Protein AF-A0A8H3V9W8-F1 (afdb_monomer_lite)

Foldseek 3Di:
DPQDQQPPCCVVLVLDPDPDVVVVVVPDDDDDPFFAAADADLCVPDAQPPPDPPPCPVVVDDDDDDDCPPPPRDVSVVVLVCLAPPDFFFKWFKWFAALVRQAIATAIASQKDWDDVVQTKMKGKFWFDPVSDDPRVNRCVNFQWIKTFFDAPVQVVLNVQSNDPDGPRDYSCVVSVWDFDDDDPGGTTDTPPGQKMFIWGWPDKDWDADPVDGPGTTIMMTMIGGPDMDHDPVQADPVRPGGNCSVNQGKTRHRRPDIDTNNYDYDDDDDDPCVSCVVVPCVVVVVDPDDDDDDDDDDDDDDDDDDDDDDDDDDDDDDDDDDPDDDDPDDDDFALWDWFFDFVPVVDDDDDDDDDDDDDDPVPFDQDDDDDDDDDDDDDDDDDDDTHTGTTIGRNVPVQFFKAWDWDQQPPPDAQKDWAWGWAPAAFPFADDDDPDDDDPPPDDDFCPPPDHGAIKIKIKIKHWDQHNLFNVLCRRPLSVLLRVLSVQLVPHHNRDGDPDDDDDDDDDDDDDDDDDDDDDDDDDDDDDDDDDDDDDDDDDDDDDDDDDDDDDDDDDDDDDDDDDDDDDDDLVVSQVSQLVLLLVLLVLLCVPQNALSVQDAFDQHDVSSVHVHHPVVVVVVVVVVPDDDDDDDPDDDHRDSLSSSQSSLSVSLSVLLVLLVPADDDDDDDDDDDPCPPVVVPDPDDPDPGRSDRHRRAIWIWMKMKIKGWPDSHDQQALQTWIKIKIWTFAAKWKWWQFLAARDTDTPDDHQFCPPVVNVVSQVVSPQDWDQDPVGGTARVPHRHQETRRNNVSVNSRHYSRIDMDMDTGHRLRTFKMKIKDCLQPVQDPSLLLSLLLQVDPRQNVSNCSRNVLSSLQDPDTRMIIMMIGGGNNNVSSQVHHNRSVPCVVVSVVSNVCSVPPVNNPD

Structure (mmCIF, N/CA/C/O backbone):
data_AF-A0A8H3V9W8-F1
#
_entry.id   AF-A0A8H3V9W8-F1
#
loop_
_atom_site.group_PDB
_atom_site.id
_atom_site.type_symbol
_atom_site.label_atom_id
_atom_site.label_alt_id
_atom_site.label_comp_id
_atom_site.label_asym_id
_atom_site.label_entity_id
_atom_site.label_seq_id
_atom_site.pdbx_PDB_ins_code
_atom_site.Cartn_x
_atom_site.Cartn_y
_atom_site.Cartn_z
_atom_site.occupancy
_atom_site.B_iso_or_equiv
_atom_site.auth_seq_id
_atom_site.auth_comp_id
_atom_site.auth_asym_id
_atom_site.auth_atom_id
_atom_site.pdbx_PDB_model_num
ATOM 1 N N . MET A 1 1 ? -49.749 1.315 -3.697 1.00 32.00 1 MET A N 1
ATOM 2 C CA . MET A 1 1 ? -48.606 1.997 -4.340 1.00 32.00 1 MET A CA 1
ATOM 3 C C . MET A 1 1 ? -48.955 2.164 -5.809 1.00 32.00 1 MET A C 1
ATOM 5 O O . MET A 1 1 ? -49.570 1.237 -6.329 1.00 32.00 1 MET A O 1
ATOM 9 N N . PRO A 1 2 ? -48.625 3.288 -6.465 1.00 33.06 2 PRO A N 1
ATOM 10 C CA . PRO A 1 2 ? -48.553 3.329 -7.925 1.00 33.06 2 PRO A CA 1
ATOM 11 C C . PRO A 1 2 ? -47.545 2.286 -8.425 1.00 33.06 2 PRO A C 1
ATOM 13 O O . PRO A 1 2 ? -46.653 1.891 -7.671 1.00 33.06 2 PRO A O 1
ATOM 16 N N . GLU A 1 3 ? -47.659 1.860 -9.681 1.00 39.84 3 GLU A N 1
ATOM 17 C CA . GLU A 1 3 ? -46.578 1.114 -10.325 1.00 39.84 3 GLU A CA 1
ATOM 18 C C . GLU A 1 3 ? -45.361 2.037 -10.454 1.00 39.84 3 GLU A C 1
ATOM 20 O O . GLU A 1 3 ? -45.400 3.042 -11.165 1.00 39.84 3 GLU A O 1
ATOM 25 N N . GLU A 1 4 ? -44.275 1.726 -9.745 1.00 44.41 4 GLU A N 1
ATOM 26 C CA . GLU A 1 4 ? -43.002 2.392 -9.993 1.00 44.41 4 GLU A CA 1
ATOM 27 C C . GLU A 1 4 ? -42.461 1.907 -11.342 1.00 44.41 4 GLU A C 1
ATOM 29 O O . GLU A 1 4 ? -41.937 0.795 -11.440 1.00 44.41 4 GLU A O 1
ATOM 34 N N . GLU A 1 5 ? -42.571 2.738 -12.386 1.00 48.44 5 GLU A N 1
ATOM 35 C CA . GLU A 1 5 ? -41.863 2.504 -13.648 1.00 48.44 5 GLU A CA 1
ATOM 36 C C . GLU A 1 5 ? -40.368 2.293 -13.347 1.00 48.44 5 GLU A C 1
ATOM 38 O O . GLU A 1 5 ? -39.640 3.238 -13.014 1.00 48.44 5 GLU A O 1
ATOM 43 N N . LYS A 1 6 ? -39.896 1.040 -13.459 1.00 54.47 6 LYS A N 1
ATOM 44 C CA . LYS A 1 6 ? -38.471 0.705 -13.342 1.00 54.47 6 LYS A CA 1
ATOM 45 C C . LYS A 1 6 ? -37.707 1.590 -14.327 1.00 54.47 6 LYS A C 1
ATOM 47 O O . LYS A 1 6 ? -37.997 1.561 -15.520 1.00 54.47 6 LYS A O 1
ATOM 52 N N . PHE A 1 7 ? -36.750 2.377 -13.821 1.00 52.88 7 PHE A N 1
ATOM 53 C CA . PHE A 1 7 ? -36.103 3.454 -14.578 1.00 52.88 7 PHE A CA 1
ATOM 54 C C . PHE A 1 7 ? -35.584 2.964 -15.936 1.00 52.88 7 PHE A C 1
ATOM 56 O O . PHE A 1 7 ? -34.576 2.250 -16.017 1.00 52.88 7 PHE A O 1
ATOM 63 N N . ASP A 1 8 ? -36.280 3.359 -17.004 1.00 60.75 8 ASP A N 1
ATOM 64 C CA . ASP A 1 8 ? -35.968 2.922 -18.357 1.00 60.75 8 ASP A CA 1
ATOM 65 C C . ASP A 1 8 ? -34.756 3.683 -18.903 1.00 60.75 8 ASP A C 1
ATOM 67 O O . ASP A 1 8 ? -34.838 4.686 -19.619 1.00 60.75 8 ASP A O 1
ATOM 71 N N . ALA A 1 9 ? -33.591 3.160 -18.541 1.00 62.09 9 ALA A N 1
ATOM 72 C CA . ALA A 1 9 ? -32.307 3.640 -19.007 1.00 62.09 9 ALA A CA 1
ATOM 73 C C . ALA A 1 9 ? -32.117 3.472 -20.528 1.00 62.09 9 ALA A C 1
ATOM 75 O O . ALA A 1 9 ? -31.171 4.039 -21.063 1.00 62.09 9 ALA A O 1
ATOM 76 N N . GLU A 1 10 ? -32.958 2.721 -21.251 1.00 67.06 10 GLU A N 1
ATOM 77 C CA . GLU A 1 10 ? -32.812 2.580 -22.705 1.00 67.06 10 GLU A CA 1
ATOM 78 C C . GLU A 1 10 ? -33.265 3.848 -23.443 1.00 67.06 10 GLU A C 1
ATOM 80 O O . GLU A 1 10 ? -32.541 4.314 -24.324 1.00 67.06 10 GLU A O 1
ATOM 85 N N . LYS A 1 11 ? -34.359 4.492 -22.996 1.00 66.25 11 LYS A N 1
ATOM 86 C CA . LYS A 1 11 ? -34.826 5.806 -23.503 1.00 66.25 11 LYS A CA 1
ATOM 87 C C . LYS A 1 11 ? -33.729 6.882 -23.484 1.00 66.25 11 LYS A C 1
ATOM 89 O O . LYS A 1 11 ? -33.694 7.735 -24.368 1.00 66.25 11 LYS A O 1
ATOM 94 N N . THR A 1 12 ? -32.836 6.841 -22.490 1.00 65.62 12 THR A N 1
ATOM 95 C CA . THR A 1 12 ? -31.764 7.838 -22.286 1.00 65.62 12 THR A CA 1
ATOM 96 C C . THR A 1 12 ? -30.392 7.403 -22.803 1.00 65.62 12 THR A C 1
ATOM 98 O O . THR A 1 12 ? -29.605 8.254 -23.214 1.00 65.62 12 THR A O 1
ATOM 101 N N . ILE A 1 13 ? -30.076 6.104 -22.800 1.00 71.00 13 ILE A N 1
ATOM 102 C CA . ILE A 1 13 ? -28.767 5.601 -23.242 1.00 71.00 13 ILE A CA 1
ATOM 103 C C . ILE A 1 13 ? -28.755 5.292 -24.739 1.00 71.00 13 ILE A C 1
ATOM 105 O O . ILE A 1 13 ? -27.737 5.567 -25.373 1.00 71.00 13 ILE A O 1
ATOM 109 N N . GLN A 1 14 ? -29.835 4.740 -25.303 1.00 73.62 14 GLN A N 1
ATOM 110 C CA . GLN A 1 14 ? -29.924 4.287 -26.700 1.00 73.62 14 GLN A CA 1
ATOM 111 C C . GLN A 1 14 ? -28.724 3.393 -27.082 1.00 73.62 14 GLN A C 1
ATOM 113 O O . GLN A 1 14 ? -27.750 3.826 -27.710 1.00 73.62 14 GLN A O 1
ATOM 118 N N . ARG A 1 15 ? -28.753 2.140 -26.611 1.00 75.44 15 ARG A N 1
ATOM 119 C CA . ARG A 1 15 ? -27.707 1.116 -26.793 1.00 75.44 15 ARG A CA 1
ATOM 120 C C . ARG A 1 15 ? -27.748 0.467 -28.172 1.00 75.44 15 ARG A C 1
ATOM 122 O O . ARG A 1 15 ? -26.710 -0.008 -28.631 1.00 75.44 15 ARG A O 1
ATOM 129 N N . ASN A 1 16 ? -28.919 0.426 -28.809 1.00 82.94 16 ASN A N 1
ATOM 130 C CA . ASN A 1 16 ? -29.074 0.003 -30.198 1.00 82.94 16 ASN A CA 1
ATOM 131 C C . ASN A 1 16 ? -28.879 1.207 -31.150 1.00 82.94 16 ASN A C 1
ATOM 133 O O . ASN A 1 16 ? -29.715 2.108 -31.140 1.00 82.94 16 ASN A O 1
ATOM 137 N N . PRO A 1 17 ? -27.832 1.230 -31.999 1.00 79.88 17 PRO A N 1
ATOM 138 C CA . PRO A 1 17 ? -27.610 2.300 -32.975 1.00 79.88 17 PRO A CA 1
ATOM 139 C C . PRO A 1 17 ? -28.388 2.110 -34.295 1.00 79.88 17 PRO A C 1
ATOM 141 O O . PRO A 1 17 ? -28.211 2.898 -35.222 1.00 79.88 17 PRO A O 1
ATOM 144 N N . HIS A 1 18 ? -29.205 1.059 -34.428 1.00 84.12 18 HIS A N 1
ATOM 145 C CA . HIS A 1 18 ? -29.893 0.695 -35.670 1.00 84.12 18 HIS A CA 1
ATOM 146 C C . HIS A 1 18 ? -31.424 0.824 -35.527 1.00 84.12 18 HIS A C 1
ATOM 148 O O . HIS A 1 18 ? -32.017 0.043 -34.781 1.00 84.12 18 HIS A O 1
ATOM 154 N N . PRO A 1 19 ? -32.097 1.743 -36.251 1.00 75.94 19 PRO A N 1
ATOM 155 C CA . PRO A 1 19 ? -33.546 1.944 -36.118 1.00 75.94 19 PRO A CA 1
ATOM 156 C C . PRO A 1 19 ? -34.376 0.757 -36.636 1.00 75.94 19 PRO A C 1
ATOM 158 O O . PRO A 1 19 ? -35.458 0.499 -36.123 1.00 75.94 19 PRO A O 1
ATOM 161 N N . ASP A 1 20 ? -33.849 0.001 -37.603 1.00 87.69 20 ASP A N 1
ATOM 162 C CA . ASP A 1 20 ? -34.373 -1.301 -38.025 1.00 87.69 20 ASP A CA 1
ATOM 163 C C . ASP A 1 20 ? -33.268 -2.348 -37.850 1.00 87.69 20 ASP A C 1
ATOM 165 O O . ASP A 1 20 ? -32.383 -2.507 -38.697 1.00 87.69 20 ASP A O 1
ATOM 169 N N . PHE A 1 21 ? -33.291 -3.045 -36.712 1.00 88.56 21 PHE A N 1
ATOM 170 C CA . PHE A 1 21 ? -32.310 -4.087 -36.429 1.00 88.56 21 PHE A CA 1
ATOM 171 C C . PHE A 1 21 ? -32.516 -5.337 -37.295 1.00 88.56 21 PHE A C 1
ATOM 173 O O . PHE A 1 21 ? -31.530 -5.987 -37.627 1.00 88.56 21 PHE A O 1
ATOM 180 N N . LYS A 1 22 ? -33.748 -5.675 -37.705 1.00 90.94 22 LYS A N 1
ATOM 181 C CA . LYS A 1 22 ? -34.009 -6.910 -38.467 1.00 90.94 22 LYS A CA 1
ATOM 182 C C . LYS A 1 22 ? -33.527 -6.815 -39.911 1.00 90.94 22 LYS A C 1
ATOM 184 O O . LYS A 1 22 ? -32.971 -7.786 -40.418 1.00 90.94 22 LYS A O 1
ATOM 189 N N . LYS A 1 23 ? -33.599 -5.641 -40.539 1.00 91.88 23 LYS A N 1
ATOM 190 C CA . LYS A 1 23 ? -32.934 -5.385 -41.828 1.00 91.88 23 LYS A CA 1
ATOM 191 C C . LYS A 1 23 ? -31.409 -5.423 -41.722 1.00 91.88 23 LYS A C 1
ATOM 193 O O . LYS A 1 23 ? -30.751 -5.937 -42.623 1.00 91.88 23 LYS A O 1
ATOM 198 N N . VAL A 1 24 ? -30.839 -4.913 -40.627 1.00 91.62 24 VAL A N 1
ATOM 199 C CA . VAL A 1 24 ? -29.386 -4.988 -40.385 1.00 91.62 24 VAL A CA 1
ATOM 200 C C . VAL A 1 24 ? -28.944 -6.430 -40.115 1.00 91.62 24 VAL A C 1
ATOM 202 O O . VAL A 1 24 ? -27.931 -6.861 -40.658 1.00 91.62 24 VAL A O 1
ATOM 205 N N . GLU A 1 25 ? -29.711 -7.204 -39.350 1.00 91.44 25 GLU A N 1
ATOM 206 C CA . GLU A 1 25 ? -29.483 -8.633 -39.115 1.00 91.44 25 GLU A CA 1
ATOM 207 C C . GLU A 1 25 ? -29.545 -9.443 -40.419 1.00 91.44 25 GLU A C 1
ATOM 209 O O . GLU A 1 25 ? -28.606 -10.175 -40.714 1.00 91.44 25 GLU A O 1
ATOM 214 N N . ALA A 1 26 ? -30.564 -9.225 -41.258 1.00 93.12 26 ALA A N 1
ATOM 215 C CA . ALA A 1 26 ? -30.711 -9.881 -42.562 1.00 93.12 26 ALA A CA 1
ATOM 216 C C . ALA A 1 26 ? -29.606 -9.527 -43.584 1.00 93.12 26 ALA A C 1
ATOM 218 O O . ALA A 1 26 ? -29.467 -10.215 -44.592 1.00 93.12 26 ALA A O 1
ATOM 219 N N . SER A 1 27 ? -28.824 -8.468 -43.341 1.00 93.81 27 SER A N 1
ATOM 220 C CA . SER A 1 27 ? -27.661 -8.096 -44.167 1.00 93.81 27 SER A CA 1
ATOM 221 C C . SER A 1 27 ? -26.343 -8.760 -43.737 1.00 93.81 27 SER A C 1
ATOM 223 O O . SER A 1 27 ? -25.324 -8.589 -44.405 1.00 93.81 27 SER A O 1
ATOM 225 N N . ARG A 1 28 ? -26.337 -9.505 -42.623 1.00 92.94 28 ARG A N 1
ATOM 226 C CA . ARG A 1 28 ? -25.155 -10.206 -42.093 1.00 92.94 28 ARG A CA 1
ATOM 227 C C . ARG A 1 28 ? -25.068 -11.642 -42.636 1.00 92.94 28 ARG A C 1
ATOM 229 O O . ARG A 1 28 ? -26.084 -12.196 -43.055 1.00 92.94 28 ARG A O 1
ATOM 236 N N . PRO A 1 29 ? -23.879 -12.277 -42.606 1.00 93.56 29 PRO A N 1
ATOM 237 C CA . PRO A 1 29 ? -23.751 -13.702 -42.900 1.00 93.56 29 PRO A CA 1
ATOM 238 C C . PRO A 1 29 ? -24.664 -14.560 -42.001 1.00 93.56 29 PRO A C 1
ATOM 240 O O . PRO A 1 29 ? -24.839 -14.224 -40.825 1.00 93.56 29 PRO A O 1
ATOM 243 N N . PRO A 1 30 ? -25.229 -15.669 -42.515 1.00 92.25 30 PRO A N 1
ATOM 244 C CA . PRO A 1 30 ? -26.059 -16.575 -41.725 1.00 92.25 30 PRO A CA 1
ATOM 245 C C . PRO A 1 30 ? -25.246 -17.277 -40.626 1.00 92.25 30 PRO A C 1
ATOM 247 O O . PRO A 1 30 ? -24.027 -17.419 -40.724 1.00 92.25 30 PRO A O 1
ATOM 250 N N . TRP A 1 31 ? -25.932 -17.753 -39.582 1.00 89.62 31 TRP A N 1
ATOM 251 C CA . TRP A 1 31 ? -25.292 -18.411 -38.441 1.00 89.62 31 TRP A CA 1
ATOM 252 C C . TRP A 1 31 ? -24.518 -19.675 -38.846 1.00 89.62 31 TRP A C 1
ATOM 254 O O . TRP A 1 31 ? -25.098 -20.647 -39.338 1.00 89.62 31 TRP A O 1
ATOM 264 N N . SER A 1 32 ? -23.213 -19.693 -38.568 1.00 87.06 32 SER A N 1
ATOM 265 C CA . SER A 1 32 ? -22.338 -20.837 -38.818 1.00 87.06 32 SER A CA 1
ATOM 266 C C . SER A 1 32 ? -22.112 -21.688 -37.559 1.00 87.06 32 SER A C 1
ATOM 268 O O . SER A 1 32 ? -21.887 -21.182 -36.453 1.00 87.06 32 SER A O 1
ATOM 270 N N . LYS A 1 33 ? -22.136 -23.016 -37.724 1.00 80.56 33 LYS A N 1
ATOM 271 C CA . LYS A 1 33 ? -21.843 -23.994 -36.662 1.00 80.56 33 LYS A CA 1
ATOM 272 C C . LYS A 1 33 ? -20.338 -24.273 -36.549 1.00 80.56 33 LYS A C 1
ATOM 274 O O . LYS A 1 33 ? -19.912 -25.417 -36.666 1.00 80.56 33 LYS A O 1
ATOM 279 N N . ASN A 1 34 ? -19.537 -23.230 -36.339 1.00 78.44 34 ASN A N 1
ATOM 280 C CA . ASN A 1 34 ? -18.101 -23.392 -36.116 1.00 78.44 34 ASN A CA 1
ATOM 281 C C . ASN A 1 34 ? -17.841 -24.181 -34.813 1.00 78.44 34 ASN A C 1
ATOM 283 O O . ASN A 1 34 ? -18.577 -24.062 -33.821 1.00 78.44 34 ASN A O 1
ATOM 287 N N . ALA A 1 35 ? -16.788 -24.996 -34.827 1.00 81.75 35 ALA A N 1
ATOM 288 C CA . ALA A 1 35 ? -16.112 -25.426 -33.608 1.00 81.75 35 ALA A CA 1
ATOM 289 C C . ALA A 1 35 ? -15.223 -24.280 -33.086 1.00 81.75 35 ALA A C 1
ATOM 291 O O . ALA A 1 35 ? -15.114 -23.242 -33.737 1.00 81.75 35 ALA A O 1
ATOM 292 N N . LEU A 1 36 ? -14.600 -24.472 -31.924 1.00 89.69 36 LEU A N 1
ATOM 293 C CA . LEU A 1 36 ? -13.467 -23.645 -31.526 1.00 89.69 36 LEU A CA 1
ATOM 294 C C . LEU A 1 36 ? -12.239 -24.109 -32.319 1.00 89.69 36 LEU A C 1
ATOM 296 O O . LEU A 1 36 ? -11.806 -25.248 -32.161 1.00 89.69 36 LEU A O 1
ATOM 300 N N . GLU A 1 37 ? -11.711 -23.250 -33.183 1.00 92.56 37 GLU A N 1
ATOM 301 C CA . GLU A 1 37 ? -10.492 -23.518 -33.946 1.00 92.56 37 GLU A CA 1
ATOM 302 C C . GLU A 1 37 ? -9.266 -22.990 -33.187 1.00 92.56 37 GLU A C 1
ATOM 304 O O . GLU A 1 37 ? -9.240 -21.828 -32.774 1.00 92.56 37 GLU A O 1
ATOM 309 N N . LEU A 1 38 ? -8.257 -23.845 -32.987 1.00 92.06 38 LEU A N 1
ATOM 310 C CA . LEU A 1 38 ? -6.953 -23.433 -32.465 1.00 92.06 38 LEU A CA 1
ATOM 311 C C . LEU A 1 38 ? -6.042 -23.068 -33.637 1.00 92.06 38 LEU A C 1
ATOM 313 O O . LEU A 1 38 ? -5.596 -23.944 -34.380 1.00 92.06 38 LEU A O 1
ATOM 317 N N . THR A 1 39 ? -5.776 -21.776 -33.810 1.00 94.62 39 THR A N 1
ATOM 318 C CA . THR A 1 39 ? -4.946 -21.258 -34.902 1.00 94.62 39 THR A CA 1
ATOM 319 C C . THR A 1 39 ? -3.497 -21.051 -34.459 1.00 94.62 39 THR A C 1
ATOM 321 O O . THR A 1 39 ? -3.173 -20.950 -33.272 1.00 94.62 39 THR A O 1
ATOM 324 N N . GLN A 1 40 ? -2.576 -21.009 -35.427 1.00 92.06 40 GLN A N 1
ATOM 325 C CA . GLN A 1 40 ? -1.205 -20.585 -35.146 1.00 92.06 40 GLN A CA 1
ATOM 326 C C . GLN A 1 40 ? -1.183 -19.095 -34.790 1.00 92.06 40 GLN A C 1
ATOM 328 O O . GLN A 1 40 ? -1.937 -18.293 -35.341 1.00 92.06 40 GLN A O 1
ATOM 333 N N . THR A 1 41 ? -0.278 -18.703 -33.892 1.00 92.62 41 THR A N 1
ATOM 334 C CA . THR A 1 41 ? -0.090 -17.289 -33.554 1.00 92.62 41 THR A CA 1
ATOM 335 C C . THR A 1 41 ? 0.315 -16.495 -34.805 1.00 92.62 41 THR A C 1
ATOM 337 O O . THR A 1 41 ? 0.980 -17.017 -35.698 1.00 92.62 41 THR A O 1
ATOM 340 N N . LYS A 1 42 ? -0.045 -15.203 -34.880 1.00 90.88 42 LYS A N 1
ATOM 341 C CA . LYS A 1 42 ? 0.230 -14.354 -36.063 1.00 90.88 42 LYS A CA 1
ATOM 342 C C . LYS A 1 42 ? 1.714 -14.321 -36.479 1.00 90.88 42 LYS A C 1
ATOM 344 O O . LYS A 1 42 ? 2.019 -14.042 -37.636 1.00 90.88 42 LYS A O 1
ATOM 349 N N . LYS A 1 43 ? 2.624 -14.570 -35.534 1.00 91.06 43 LYS A N 1
ATOM 350 C CA . LYS A 1 43 ? 4.061 -14.717 -35.767 1.00 91.06 43 LYS A CA 1
ATOM 351 C C . LYS A 1 43 ? 4.602 -15.851 -34.873 1.00 91.06 43 LYS A C 1
ATOM 353 O O . LYS A 1 43 ? 4.972 -15.574 -33.731 1.00 91.06 43 LYS A O 1
ATOM 358 N N . PRO A 1 44 ? 4.641 -17.111 -35.350 1.00 90.62 44 PRO A N 1
ATOM 359 C CA . PRO A 1 44 ? 5.130 -18.246 -34.558 1.00 90.62 44 PRO A CA 1
ATOM 360 C C . PRO A 1 44 ? 6.629 -18.160 -34.234 1.00 90.62 44 PRO A C 1
ATOM 362 O O . PRO A 1 44 ? 7.083 -18.729 -33.249 1.00 90.62 44 PRO A O 1
ATOM 365 N N . ASP A 1 45 ? 7.388 -17.417 -35.042 1.00 88.75 45 ASP A N 1
ATOM 366 C CA . ASP A 1 45 ? 8.816 -17.125 -34.889 1.00 88.75 45 ASP A CA 1
ATOM 367 C C . ASP A 1 45 ? 9.100 -15.835 -34.088 1.00 88.75 45 ASP A C 1
ATOM 369 O O . ASP A 1 45 ? 10.211 -15.307 -34.146 1.00 88.75 45 ASP A O 1
ATOM 373 N N . TRP A 1 46 ? 8.113 -15.285 -33.366 1.00 90.75 46 TRP A N 1
ATOM 374 C CA . TRP A 1 46 ? 8.307 -14.083 -32.547 1.00 90.75 46 TRP A CA 1
ATOM 375 C C . TRP A 1 46 ? 9.352 -14.323 -31.453 1.00 90.75 46 TRP A C 1
ATOM 377 O O . TRP A 1 46 ? 9.234 -15.245 -30.645 1.00 90.75 46 TRP A O 1
ATOM 387 N N . LYS A 1 47 ? 10.364 -13.457 -31.405 1.00 86.56 47 LYS A N 1
ATOM 388 C CA . LYS A 1 47 ? 11.418 -13.455 -30.390 1.00 86.56 47 LYS A CA 1
ATOM 389 C C . LYS A 1 47 ? 11.275 -12.262 -29.450 1.00 86.56 47 LYS A C 1
ATOM 391 O O . LYS A 1 47 ? 10.723 -11.221 -29.807 1.00 86.56 47 LYS A O 1
ATOM 396 N N . LEU A 1 48 ? 11.868 -12.387 -28.258 1.00 83.75 48 LEU A N 1
ATOM 397 C CA . LEU A 1 48 ? 12.089 -11.241 -27.374 1.00 83.75 48 LEU A CA 1
ATOM 398 C C . LEU A 1 48 ? 12.681 -10.071 -28.177 1.00 83.75 48 LEU A C 1
ATOM 400 O O . LEU A 1 48 ? 13.628 -10.256 -28.943 1.00 83.75 48 LEU A O 1
ATOM 404 N N . GLY A 1 49 ? 12.120 -8.877 -27.976 1.00 82.56 49 GLY A N 1
ATOM 405 C CA . GLY A 1 49 ? 12.540 -7.642 -28.643 1.00 82.56 49 GLY A CA 1
ATOM 406 C C . GLY A 1 49 ? 11.856 -7.328 -29.975 1.00 82.56 49 GLY A C 1
ATOM 407 O O . GLY A 1 49 ? 11.915 -6.175 -30.391 1.00 82.56 49 GLY A O 1
ATOM 408 N N . ASP A 1 50 ? 11.154 -8.275 -30.605 1.00 86.25 50 ASP A N 1
ATOM 409 C CA . ASP A 1 50 ? 10.511 -8.061 -31.917 1.00 86.25 50 ASP A CA 1
ATOM 410 C C . ASP A 1 50 ? 9.369 -7.023 -31.891 1.00 86.25 50 ASP A C 1
ATOM 412 O O . ASP A 1 50 ? 8.969 -6.503 -32.931 1.00 86.25 50 ASP A O 1
ATOM 416 N N . GLY A 1 51 ? 8.834 -6.707 -30.708 1.00 87.69 51 GLY A N 1
ATOM 417 C CA . GLY A 1 51 ? 7.779 -5.710 -30.539 1.00 87.69 51 GLY A CA 1
ATOM 418 C C . GLY A 1 51 ? 6.419 -6.184 -31.059 1.00 87.69 51 GLY A C 1
ATOM 419 O O . GLY A 1 51 ? 6.018 -7.327 -30.832 1.00 87.69 51 GLY A O 1
ATOM 420 N N . ALA A 1 52 ? 5.675 -5.285 -31.706 1.00 91.44 52 ALA A N 1
ATOM 421 C CA . ALA A 1 52 ? 4.323 -5.551 -32.187 1.00 91.44 52 ALA A CA 1
ATOM 422 C C . ALA A 1 52 ? 4.312 -6.190 -33.588 1.00 91.44 52 ALA A C 1
ATOM 424 O O . ALA A 1 52 ? 5.032 -5.778 -34.496 1.00 91.44 52 ALA A O 1
ATOM 425 N N . ASN A 1 53 ? 3.417 -7.165 -33.789 1.00 90.69 53 ASN A N 1
ATOM 426 C CA . ASN A 1 53 ? 3.237 -7.893 -35.054 1.00 90.69 53 ASN A CA 1
ATOM 427 C C . ASN A 1 53 ? 2.469 -7.079 -36.121 1.00 90.69 53 ASN A C 1
ATOM 429 O O . ASN A 1 53 ? 1.583 -7.604 -36.803 1.00 90.69 53 ASN A O 1
ATOM 433 N N . ASP A 1 54 ? 2.756 -5.784 -36.239 1.00 90.75 54 ASP A N 1
ATOM 434 C CA . ASP A 1 54 ? 2.110 -4.828 -37.148 1.00 90.75 54 ASP A CA 1
ATOM 435 C C . ASP A 1 54 ? 3.104 -3.961 -37.946 1.00 90.75 54 ASP A C 1
ATOM 437 O O . ASP A 1 54 ? 2.673 -3.133 -38.741 1.00 90.75 54 ASP A O 1
ATOM 441 N N . GLY A 1 55 ? 4.417 -4.116 -37.735 1.00 86.94 55 GLY A N 1
ATOM 442 C CA . GLY A 1 55 ? 5.438 -3.282 -38.384 1.00 86.94 55 GLY A CA 1
ATOM 443 C C . GLY A 1 55 ? 5.468 -1.826 -37.897 1.00 86.94 55 GLY A C 1
ATOM 444 O O . GLY A 1 55 ? 6.053 -0.973 -38.563 1.00 86.94 55 GLY A O 1
ATOM 445 N N . GLY A 1 56 ? 4.834 -1.519 -36.760 1.00 88.75 56 GLY A N 1
ATOM 446 C CA . GLY A 1 56 ? 4.733 -0.167 -36.216 1.00 88.75 56 GLY A CA 1
ATOM 447 C C . GLY A 1 56 ? 3.657 0.707 -36.868 1.00 88.75 56 GLY A C 1
ATOM 448 O O . GLY A 1 56 ? 3.674 1.921 -36.667 1.00 88.75 56 GLY A O 1
ATOM 449 N N . GLU A 1 57 ? 2.709 0.142 -37.626 1.00 90.81 57 GLU A N 1
ATOM 450 C CA . GLU A 1 57 ? 1.562 0.893 -38.168 1.00 90.81 57 GLU A CA 1
ATOM 451 C C . GLU A 1 57 ? 0.746 1.591 -37.064 1.00 90.81 57 GLU A C 1
ATOM 453 O O . GLU A 1 57 ? 0.334 2.742 -37.235 1.00 90.81 57 GLU A O 1
ATOM 458 N N . ALA A 1 58 ? 0.578 0.956 -35.899 1.00 88.56 58 ALA A N 1
ATOM 459 C CA . ALA A 1 58 ? -0.061 1.551 -34.728 1.00 88.56 58 ALA A CA 1
ATOM 460 C C . ALA A 1 58 ? 0.687 2.800 -34.231 1.00 88.56 58 ALA A C 1
ATOM 462 O O . ALA A 1 58 ? 0.053 3.800 -33.904 1.00 88.56 58 ALA A O 1
ATOM 463 N N . LEU A 1 59 ? 2.026 2.794 -34.259 1.00 91.25 59 LEU A N 1
ATOM 464 C CA . LEU A 1 59 ? 2.863 3.924 -33.822 1.00 91.25 59 LEU A CA 1
ATOM 465 C C . LEU A 1 59 ? 2.752 5.149 -34.748 1.00 91.25 59 LEU A C 1
ATOM 467 O O . LEU A 1 59 ? 3.102 6.260 -34.351 1.00 91.25 59 LEU A O 1
ATOM 471 N N . LYS A 1 60 ? 2.223 4.983 -35.970 1.00 94.31 60 LYS A N 1
ATOM 472 C CA . LYS A 1 60 ? 1.894 6.102 -36.873 1.00 94.31 60 LYS A CA 1
ATOM 473 C C . LYS A 1 60 ? 0.619 6.843 -36.455 1.00 94.31 60 LYS A C 1
ATOM 475 O O . LYS A 1 60 ? 0.319 7.903 -37.010 1.00 94.31 60 LYS A O 1
ATOM 480 N N . LYS A 1 61 ? -0.159 6.303 -35.511 1.00 92.31 61 LYS A N 1
ATOM 481 C CA . LYS A 1 61 ? -1.330 6.957 -34.916 1.00 92.31 61 LYS A CA 1
ATOM 482 C C . LYS A 1 61 ? -0.958 7.478 -33.531 1.00 92.31 61 LYS A C 1
ATOM 484 O O . LYS A 1 61 ? -0.405 6.760 -32.709 1.00 92.31 61 LYS A O 1
ATOM 489 N N . LYS A 1 62 ? -1.276 8.746 -33.266 1.00 93.38 62 LYS A N 1
ATOM 490 C CA . LYS A 1 62 ? -1.146 9.322 -31.923 1.00 93.38 62 LYS A CA 1
ATOM 491 C C . LYS A 1 62 ? -2.358 8.927 -31.084 1.00 93.38 62 LYS A C 1
ATOM 493 O O . LYS A 1 62 ? -3.470 8.877 -31.610 1.00 93.38 62 LYS A O 1
ATOM 498 N N . HIS A 1 63 ? -2.151 8.699 -29.790 1.00 92.38 63 HIS A N 1
ATOM 499 C CA . HIS A 1 63 ? -3.258 8.655 -28.839 1.00 92.38 63 HIS A CA 1
ATOM 500 C C . HIS A 1 63 ? -3.958 10.018 -28.763 1.00 92.38 63 HIS A C 1
ATOM 502 O O . HIS A 1 63 ? -3.346 11.060 -29.008 1.00 92.38 63 HIS A O 1
ATOM 508 N N . VAL A 1 64 ? -5.241 9.986 -28.413 1.00 95.12 64 VAL A N 1
ATOM 509 C CA . VAL A 1 64 ? -6.044 11.161 -28.070 1.00 95.12 64 VAL A CA 1
ATOM 510 C C . VAL A 1 64 ? -6.267 11.120 -26.565 1.00 95.12 64 VAL A C 1
ATOM 512 O O . VAL A 1 64 ? -6.677 10.088 -26.034 1.00 95.12 64 VAL A O 1
ATOM 515 N N . GLU A 1 65 ? -5.962 12.219 -25.887 1.00 95.31 65 GLU A N 1
ATOM 516 C CA . GLU A 1 65 ? -6.243 12.390 -24.464 1.00 95.31 65 GLU A CA 1
ATOM 517 C C . GLU A 1 65 ? -7.745 12.625 -24.252 1.00 95.31 65 GLU A C 1
ATOM 519 O O . GLU A 1 65 ? -8.396 13.287 -25.060 1.00 95.31 65 GLU A O 1
ATOM 524 N N . ILE A 1 66 ? -8.310 12.024 -23.203 1.00 93.75 66 ILE A N 1
ATOM 525 C CA . ILE A 1 66 ? -9.736 12.113 -22.875 1.00 93.75 66 ILE A CA 1
ATOM 526 C C . ILE A 1 66 ? -9.860 12.185 -21.353 1.00 93.75 66 ILE A C 1
ATOM 528 O O . ILE A 1 66 ? -9.742 11.157 -20.681 1.00 93.75 66 ILE A O 1
ATOM 532 N N . ASP A 1 67 ? -10.137 13.370 -20.811 1.00 92.62 67 ASP A N 1
ATOM 533 C CA . ASP A 1 67 ? -10.520 13.498 -19.404 1.00 92.62 67 ASP A CA 1
ATOM 534 C C . ASP A 1 67 ? -11.973 13.000 -19.223 1.00 92.62 67 ASP A C 1
ATOM 536 O O . ASP A 1 67 ? -12.892 13.510 -19.873 1.00 92.62 67 ASP A O 1
ATOM 540 N N . PRO A 1 68 ? -12.237 11.996 -18.363 1.00 91.94 68 PRO A N 1
ATOM 541 C CA . PRO A 1 68 ? -13.600 11.584 -18.040 1.00 91.94 68 PRO A CA 1
ATOM 542 C C . PRO A 1 68 ? -14.447 12.670 -17.347 1.00 91.94 68 PRO A C 1
ATOM 544 O O . PRO A 1 68 ? -15.665 12.487 -17.275 1.00 91.94 68 PRO A O 1
ATOM 547 N N . TYR A 1 69 ? -13.858 13.764 -16.855 1.00 90.56 69 TYR A N 1
ATOM 548 C CA . TYR A 1 69 ? -14.539 14.868 -16.164 1.00 90.56 69 TYR A CA 1
ATOM 549 C C . TYR A 1 69 ? -14.481 16.214 -16.913 1.00 90.56 69 TYR A C 1
ATOM 551 O O . TYR A 1 69 ? -14.858 17.231 -16.337 1.00 90.56 69 TYR A O 1
ATOM 559 N N . GLU A 1 70 ? -14.063 16.210 -18.184 1.00 91.00 70 GLU A N 1
ATOM 560 C CA . GLU A 1 70 ? -14.011 17.383 -19.072 1.00 91.00 70 GLU A CA 1
ATOM 561 C C . GLU A 1 70 ? -15.322 18.201 -19.069 1.00 91.00 70 GLU A C 1
ATOM 563 O O . GLU A 1 70 ? -16.423 17.640 -19.109 1.00 91.00 70 GLU A O 1
ATOM 568 N N . ASP A 1 71 ? -15.219 19.535 -19.060 1.00 87.75 71 ASP A N 1
ATOM 569 C CA . ASP A 1 71 ? -16.385 20.423 -19.007 1.00 87.75 71 ASP A CA 1
ATOM 570 C C . ASP A 1 71 ? -17.363 20.174 -20.170 1.00 87.75 71 ASP A C 1
ATOM 572 O O . ASP A 1 71 ? -17.010 20.171 -21.349 1.00 87.75 71 ASP A O 1
ATOM 576 N N . GLY A 1 72 ? -18.635 19.961 -19.826 1.00 86.00 72 GLY A N 1
ATOM 577 C CA . GLY A 1 72 ? -19.695 19.632 -20.783 1.00 86.00 72 GLY A CA 1
ATOM 578 C C . GLY A 1 72 ? -19.752 18.161 -21.221 1.00 86.00 72 GLY A C 1
ATOM 579 O O . GLY A 1 72 ? -20.701 17.784 -21.913 1.00 86.00 72 GLY A O 1
ATOM 580 N N . ARG A 1 73 ? -18.814 17.300 -20.801 1.00 88.31 73 ARG A N 1
ATOM 581 C CA . ARG A 1 73 ? -18.800 15.866 -21.132 1.00 88.31 73 ARG A CA 1
ATOM 582 C C . ARG A 1 73 ? -19.830 15.074 -20.305 1.00 88.31 73 ARG A C 1
ATOM 584 O O . ARG A 1 73 ? -19.691 14.956 -19.087 1.00 88.31 73 ARG A O 1
ATOM 591 N N . PRO A 1 74 ? -20.843 14.428 -20.918 1.00 86.12 74 PRO A N 1
ATOM 592 C CA . PRO A 1 74 ? -21.802 13.623 -20.165 1.00 86.12 74 PRO A CA 1
ATOM 593 C C . PRO A 1 74 ? -21.172 12.327 -19.636 1.00 86.12 74 PRO A C 1
ATOM 595 O O . PRO A 1 74 ? -20.562 11.572 -20.392 1.00 86.12 74 PRO A O 1
ATOM 598 N N . ALA A 1 75 ? -21.427 11.969 -18.373 1.00 84.12 75 ALA A N 1
ATOM 599 C CA . ALA A 1 75 ? -20.959 10.701 -17.792 1.00 84.12 75 ALA A CA 1
ATOM 600 C C . ALA A 1 75 ? -21.452 9.444 -18.556 1.00 84.12 75 ALA A C 1
ATOM 602 O O . ALA A 1 75 ? -20.818 8.387 -18.517 1.00 84.12 75 ALA A O 1
ATOM 603 N N . THR A 1 76 ? -22.546 9.553 -19.320 1.00 86.00 76 THR A N 1
ATOM 604 C CA . THR A 1 76 ? -23.025 8.499 -20.230 1.00 86.00 76 THR A CA 1
ATOM 605 C C . THR A 1 76 ? -22.071 8.230 -21.400 1.00 86.00 76 THR A C 1
ATOM 607 O O . THR A 1 76 ? -22.065 7.115 -21.925 1.00 86.00 76 THR A O 1
ATOM 610 N N . PHE A 1 77 ? -21.224 9.188 -21.793 1.00 89.75 77 PHE A N 1
ATOM 611 C CA . PHE A 1 77 ? -20.172 8.967 -22.792 1.00 89.75 77 PHE A CA 1
ATOM 612 C C . PHE A 1 77 ? -19.042 8.112 -22.218 1.00 89.75 77 PHE A C 1
ATOM 614 O O . PHE A 1 77 ? -18.523 7.255 -22.926 1.00 89.75 77 PHE A O 1
ATOM 621 N N . ASN A 1 78 ? -18.722 8.257 -20.928 1.00 91.00 78 ASN A N 1
ATOM 622 C CA . ASN A 1 78 ? -17.760 7.381 -20.255 1.00 91.00 78 ASN A CA 1
ATOM 623 C C . ASN A 1 78 ? -18.297 5.947 -20.173 1.00 91.00 78 ASN A C 1
ATOM 625 O O . ASN A 1 78 ? -17.562 5.014 -20.476 1.00 91.00 78 ASN A O 1
ATOM 629 N N . TYR A 1 79 ? -19.593 5.760 -19.884 1.00 88.38 79 TYR A N 1
ATOM 630 C CA . TYR A 1 79 ? -20.242 4.446 -20.002 1.00 88.38 79 TYR A CA 1
ATOM 631 C C . TYR A 1 79 ? -20.102 3.864 -21.418 1.00 88.38 79 TYR A C 1
ATOM 633 O O . TYR A 1 79 ? -19.599 2.750 -21.561 1.00 88.38 79 TYR A O 1
ATOM 641 N N . LYS A 1 80 ? -20.490 4.611 -22.466 1.00 89.75 80 LYS A N 1
ATOM 642 C CA . LYS A 1 80 ? -20.403 4.142 -23.864 1.00 89.75 80 LYS A CA 1
ATOM 643 C C . LYS A 1 80 ? -18.966 3.801 -24.279 1.00 89.75 80 LYS A C 1
ATOM 645 O O . LYS A 1 80 ? -18.755 2.757 -24.891 1.00 89.75 80 LYS A O 1
ATOM 650 N N . LEU A 1 81 ? -17.994 4.633 -23.900 1.00 93.31 81 LEU A N 1
ATOM 651 C CA . LEU A 1 81 ? -16.571 4.399 -24.143 1.00 93.31 81 LEU A CA 1
ATOM 652 C C . LEU A 1 81 ? -16.096 3.122 -23.436 1.00 93.31 81 LEU A C 1
ATOM 654 O O . LEU A 1 81 ? -15.653 2.194 -24.108 1.00 93.31 81 LEU A O 1
ATOM 658 N N . LEU A 1 82 ? -16.264 3.020 -22.115 1.00 94.50 82 LEU A N 1
ATOM 659 C CA . LEU A 1 82 ? -15.773 1.888 -21.323 1.00 94.50 82 LEU A CA 1
ATOM 660 C C . LEU A 1 82 ? -16.365 0.543 -21.771 1.00 94.50 82 LEU A C 1
ATOM 662 O O . LEU A 1 82 ? -15.611 -0.416 -21.920 1.00 94.50 82 LEU A O 1
ATOM 666 N N . ILE A 1 83 ? -17.669 0.456 -22.077 1.00 92.12 83 ILE A N 1
ATOM 667 C CA . ILE A 1 83 ? -18.259 -0.809 -22.563 1.00 92.12 83 ILE A CA 1
ATOM 668 C C . ILE A 1 83 ? -17.841 -1.179 -23.994 1.00 92.12 83 ILE A C 1
ATOM 670 O O . ILE A 1 83 ? -18.082 -2.313 -24.406 1.00 92.12 83 ILE A O 1
ATOM 674 N N . SER A 1 84 ? -17.265 -0.246 -24.758 1.00 92.62 84 SER A N 1
ATOM 675 C CA . SER A 1 84 ? -16.732 -0.496 -26.105 1.00 92.62 84 SER A CA 1
ATOM 676 C C . SER A 1 84 ? -15.235 -0.822 -26.105 1.00 92.62 84 SER A C 1
ATOM 678 O O . SER A 1 84 ? -14.805 -1.638 -26.912 1.00 92.62 84 SER A O 1
ATOM 680 N N . ALA A 1 85 ? -14.467 -0.233 -25.181 1.00 94.81 85 ALA A N 1
ATOM 681 C CA . ALA A 1 85 ? -13.022 -0.416 -25.063 1.00 94.81 85 ALA A CA 1
ATOM 682 C C . ALA A 1 85 ? -12.633 -1.630 -24.202 1.00 94.81 85 ALA A C 1
ATOM 684 O O . ALA A 1 85 ? -11.678 -2.330 -24.521 1.00 94.81 85 ALA A O 1
ATOM 685 N N . ILE A 1 86 ? -13.376 -1.905 -23.124 1.00 96.31 86 ILE A N 1
ATOM 686 C CA . ILE A 1 86 ? -13.146 -3.061 -22.248 1.00 96.31 86 ILE A CA 1
ATOM 687 C C . ILE A 1 86 ? -14.003 -4.216 -22.770 1.00 96.31 86 ILE A C 1
ATOM 689 O O . ILE A 1 86 ? -15.156 -4.385 -22.360 1.00 96.31 86 ILE A O 1
ATOM 693 N N . VAL A 1 87 ? -13.459 -4.962 -23.733 1.00 96.12 87 VAL A N 1
ATOM 694 C CA . VAL A 1 87 ? -14.095 -6.093 -24.431 1.00 96.12 87 VAL A CA 1
ATOM 695 C C . VAL A 1 87 ? -13.045 -7.158 -24.800 1.00 96.12 87 VAL A C 1
ATOM 697 O O . VAL A 1 87 ? -11.896 -6.787 -25.035 1.00 96.12 87 VAL A O 1
ATOM 700 N N . PRO A 1 88 ? -13.405 -8.452 -24.913 1.00 96.12 88 PRO A N 1
ATOM 701 C CA . PRO A 1 88 ? -14.675 -9.065 -24.512 1.00 96.12 88 PRO A CA 1
ATOM 702 C C . PRO A 1 88 ? -14.854 -9.077 -22.986 1.00 96.12 88 PRO A C 1
ATOM 704 O O . PRO A 1 88 ? -13.886 -9.226 -22.245 1.00 96.12 88 PRO A O 1
ATOM 707 N N . ARG A 1 89 ? -16.095 -8.947 -22.499 1.00 97.38 89 ARG A N 1
ATOM 708 C CA . ARG A 1 89 ? -16.419 -9.148 -21.072 1.00 97.38 89 ARG A CA 1
ATOM 709 C C . ARG A 1 89 ? -17.163 -10.467 -20.874 1.00 97.38 89 ARG A C 1
ATOM 711 O O . ARG A 1 89 ? -18.099 -10.719 -21.641 1.00 97.38 89 ARG A O 1
ATOM 718 N N . PRO A 1 90 ? -16.824 -11.281 -19.859 1.00 96.56 90 PRO A N 1
ATOM 719 C CA . PRO A 1 90 ? -17.664 -12.408 -19.473 1.00 96.56 90 PRO A CA 1
ATOM 720 C C . PRO A 1 90 ? -19.011 -11.897 -18.940 1.00 96.56 90 PRO A C 1
ATOM 722 O O . PRO A 1 90 ? -19.153 -10.730 -18.558 1.00 96.56 90 PRO A O 1
ATOM 725 N N . VAL A 1 91 ? -20.018 -12.769 -18.927 1.00 97.12 91 VAL A N 1
ATOM 726 C CA . VAL A 1 91 ? -21.365 -12.431 -18.458 1.00 97.12 91 VAL A CA 1
ATOM 727 C C . VAL A 1 91 ? -21.762 -13.383 -17.340 1.00 97.12 91 VAL A C 1
ATOM 729 O O . VAL A 1 91 ? -21.986 -14.566 -17.584 1.00 97.12 91 VAL A O 1
ATOM 732 N N . GLY A 1 92 ? -21.865 -12.856 -16.121 1.00 96.81 92 GLY A N 1
ATOM 733 C CA . GLY A 1 92 ? -22.425 -13.585 -14.989 1.00 96.81 92 GLY A CA 1
ATOM 734 C C . GLY A 1 92 ? -23.944 -13.581 -15.105 1.00 96.81 92 GLY A C 1
ATOM 735 O O . GLY A 1 92 ? -24.570 -12.524 -15.000 1.00 96.81 92 GLY A O 1
ATOM 736 N N . PHE A 1 93 ? -24.542 -14.741 -15.357 1.00 98.06 93 PHE A N 1
ATOM 737 C CA . PHE A 1 93 ? -25.989 -14.890 -15.479 1.00 98.06 93 PHE A CA 1
ATOM 738 C C . PHE A 1 93 ? -26.553 -15.270 -14.108 1.00 98.06 93 PHE A C 1
ATOM 740 O O . PHE A 1 93 ? -26.417 -16.406 -13.655 1.00 98.06 93 PHE A O 1
ATOM 747 N N . CYS A 1 94 ? -27.070 -14.270 -13.397 1.00 98.06 94 CYS A N 1
ATOM 748 C CA . CYS A 1 94 ? -27.319 -14.325 -11.961 1.00 98.06 94 CYS A CA 1
ATOM 749 C C . CYS A 1 94 ? -28.761 -14.752 -11.668 1.00 98.06 94 CYS A C 1
ATOM 751 O O . CYS A 1 94 ? -29.699 -14.014 -11.987 1.00 98.06 94 CYS A O 1
ATOM 753 N N . GLY A 1 95 ? -28.932 -15.932 -11.069 1.00 97.69 95 GLY A N 1
ATOM 754 C CA . GLY A 1 95 ? -30.206 -16.423 -10.548 1.00 97.69 95 GLY A CA 1
ATOM 755 C C . GLY A 1 95 ? -30.368 -16.052 -9.075 1.00 97.69 95 GLY A C 1
ATOM 756 O O . GLY A 1 95 ? -29.449 -16.232 -8.279 1.00 97.69 95 GLY A O 1
ATOM 757 N N . THR A 1 96 ? -31.532 -15.532 -8.688 1.00 97.19 96 THR A N 1
ATOM 758 C CA . THR A 1 96 ? -31.847 -15.153 -7.297 1.00 97.19 96 THR A CA 1
ATOM 759 C C . THR A 1 96 ? -33.276 -15.541 -6.921 1.00 97.19 96 THR A C 1
ATOM 761 O O . THR A 1 96 ? -34.083 -15.898 -7.781 1.00 97.19 96 THR A O 1
ATOM 764 N N . ILE A 1 97 ? -33.593 -15.469 -5.629 1.00 95.56 97 ILE A N 1
ATOM 765 C CA . ILE A 1 97 ? -34.922 -15.732 -5.068 1.00 95.56 97 ILE A CA 1
ATOM 766 C C . ILE A 1 97 ? -35.306 -14.612 -4.094 1.00 95.56 97 ILE A C 1
ATOM 768 O O . ILE A 1 97 ? -34.436 -14.051 -3.427 1.00 95.56 97 ILE A O 1
ATOM 772 N N . SER A 1 98 ? -36.590 -14.263 -4.027 1.00 94.00 98 SER A N 1
ATOM 773 C CA . SER A 1 98 ? -37.116 -13.292 -3.066 1.00 94.00 98 SER A CA 1
ATOM 774 C C . SER A 1 98 ? -37.036 -13.811 -1.628 1.00 94.00 98 SER A C 1
ATOM 776 O O . SER A 1 98 ? -37.101 -15.015 -1.376 1.00 94.00 98 SER A O 1
ATOM 778 N N . LYS A 1 99 ? -36.973 -12.895 -0.654 1.00 92.56 99 LYS A N 1
ATOM 779 C CA . LYS A 1 99 ? -36.923 -13.225 0.783 1.00 92.56 99 LYS A CA 1
ATOM 780 C C . LYS A 1 99 ? -38.101 -14.068 1.288 1.00 92.56 99 LYS A C 1
ATOM 782 O O . LYS A 1 99 ? -37.976 -14.759 2.293 1.00 92.56 99 LYS A O 1
ATOM 787 N N . ASP A 1 100 ? -39.247 -13.999 0.617 1.00 90.00 100 ASP A N 1
ATOM 788 C CA . ASP A 1 100 ? -40.445 -14.778 0.942 1.00 90.00 100 ASP A CA 1
ATOM 789 C C . ASP A 1 100 ? -40.556 -16.101 0.160 1.00 90.00 100 ASP A C 1
ATOM 791 O O . ASP A 1 100 ? -41.569 -16.791 0.275 1.00 90.00 100 ASP A O 1
ATOM 795 N N . GLY A 1 101 ? -39.546 -16.439 -0.651 1.00 88.56 101 GLY A N 1
ATOM 796 C CA . GLY A 1 101 ? -39.465 -17.669 -1.440 1.00 88.56 101 GLY A CA 1
ATOM 797 C C . GLY A 1 101 ? -40.426 -17.757 -2.632 1.00 88.56 101 GLY A C 1
ATOM 798 O O . GLY A 1 101 ? -40.418 -18.772 -3.325 1.00 88.56 101 GLY A O 1
ATOM 799 N N . LYS A 1 102 ? -41.265 -16.741 -2.885 1.00 87.12 102 LYS A N 1
ATOM 800 C CA . LYS A 1 102 ? -42.356 -16.837 -3.875 1.00 87.12 102 LYS A CA 1
ATOM 801 C C . LYS A 1 102 ? -41.941 -16.556 -5.315 1.00 87.12 102 LYS A C 1
ATOM 803 O O . LYS A 1 102 ? -42.602 -17.044 -6.227 1.00 87.12 102 LYS A O 1
ATOM 808 N N . THR A 1 103 ? -40.898 -15.758 -5.537 1.00 90.31 103 THR A N 1
ATOM 809 C CA . THR A 1 103 ? -40.487 -15.331 -6.883 1.00 90.31 103 THR A CA 1
ATOM 810 C C . THR A 1 103 ? -38.992 -15.516 -7.080 1.00 90.31 103 THR A C 1
ATOM 812 O O . THR A 1 103 ? -38.190 -15.032 -6.283 1.00 90.31 103 THR A O 1
ATOM 815 N N . THR A 1 104 ? -38.610 -16.181 -8.167 1.00 94.12 104 THR A N 1
ATOM 816 C CA . THR A 1 104 ? -37.220 -16.302 -8.615 1.00 94.12 104 THR A CA 1
ATOM 817 C C . THR A 1 104 ? -36.962 -15.356 -9.783 1.00 94.12 104 THR A C 1
ATOM 819 O O . THR A 1 104 ? -37.802 -15.219 -10.673 1.00 94.12 104 THR A O 1
ATOM 822 N N . ASN A 1 105 ? -35.791 -14.725 -9.806 1.00 94.94 105 ASN A N 1
ATOM 823 C CA . ASN A 1 105 ? -35.354 -13.833 -10.882 1.00 94.94 105 ASN A CA 1
ATOM 824 C C . ASN A 1 105 ? -34.084 -14.368 -11.548 1.00 94.94 105 ASN A C 1
ATOM 826 O O . ASN A 1 105 ? -33.326 -15.117 -10.925 1.00 94.94 105 ASN A O 1
ATOM 830 N N . LEU A 1 106 ? -33.844 -13.976 -12.800 1.00 96.75 106 LEU A N 1
ATOM 831 C CA . LEU A 1 106 ? -32.686 -14.417 -13.586 1.00 96.75 106 LEU A CA 1
ATOM 832 C C . LEU A 1 106 ? -32.225 -13.309 -14.541 1.00 96.75 106 LEU A C 1
ATOM 834 O O . LEU A 1 106 ? -32.943 -12.986 -15.479 1.00 96.75 106 LEU A O 1
ATOM 838 N N . ALA A 1 107 ? -31.033 -12.732 -14.351 1.00 96.25 107 ALA A N 1
ATOM 839 C CA . ALA A 1 107 ? -30.579 -11.582 -15.150 1.00 96.25 107 ALA A CA 1
ATOM 840 C C . ALA A 1 107 ? -29.070 -11.610 -15.500 1.00 96.25 107 ALA A C 1
ATOM 842 O O . ALA A 1 107 ? -28.254 -12.009 -14.665 1.00 96.25 107 ALA A O 1
ATOM 843 N N . PRO A 1 108 ? -28.662 -11.177 -16.713 1.00 96.62 108 PRO A N 1
ATOM 844 C CA . PRO A 1 108 ? -27.262 -11.163 -17.143 1.00 96.62 108 PRO A CA 1
ATOM 845 C C . PRO A 1 108 ? -26.518 -9.874 -16.756 1.00 96.62 108 PRO A C 1
ATOM 847 O O . PRO A 1 108 ? -26.985 -8.761 -17.003 1.00 96.62 108 PRO A O 1
ATOM 850 N N . TYR A 1 109 ? -25.291 -10.015 -16.248 1.00 96.50 109 TYR A N 1
ATOM 851 C CA . TYR A 1 109 ? -24.421 -8.897 -15.871 1.00 96.50 109 TYR A CA 1
ATOM 852 C C . TYR A 1 109 ? -23.044 -9.019 -16.530 1.00 96.50 109 TYR A C 1
ATOM 854 O O . TYR A 1 109 ? -22.288 -9.939 -16.238 1.00 96.50 109 TYR A O 1
ATOM 862 N N . SER A 1 110 ? -22.684 -8.058 -17.393 1.00 95.62 110 SER A N 1
ATOM 863 C CA . SER A 1 110 ? -21.334 -7.979 -17.996 1.00 95.62 110 SER A CA 1
ATOM 864 C C . SER A 1 110 ? -20.325 -7.156 -17.184 1.00 95.62 110 SER A C 1
ATOM 866 O O . SER A 1 110 ? -19.254 -6.831 -17.686 1.00 95.62 110 SER A O 1
ATOM 868 N N . TYR A 1 111 ? -20.690 -6.751 -15.965 1.00 95.94 111 TYR A N 1
ATOM 869 C CA . TYR A 1 111 ? -19.769 -6.230 -14.949 1.00 95.94 111 TYR A CA 1
ATOM 870 C C . TYR A 1 111 ? -19.518 -7.361 -13.946 1.00 95.94 111 TYR A C 1
ATOM 872 O O . TYR A 1 111 ? -19.940 -7.300 -12.795 1.00 95.94 111 TYR A O 1
ATOM 880 N N . PHE A 1 112 ? -18.923 -8.437 -14.449 1.00 97.88 112 PHE A N 1
ATOM 881 C CA . PHE A 1 112 ? -18.704 -9.698 -13.753 1.00 97.88 112 PHE A CA 1
ATOM 882 C C . PHE A 1 112 ? -17.269 -10.157 -14.013 1.00 97.88 112 PHE A C 1
ATOM 884 O O . PHE A 1 112 ? -16.771 -9.978 -15.125 1.00 97.88 112 PHE A O 1
ATOM 891 N N . ASN A 1 113 ? -16.603 -10.713 -13.001 1.00 97.94 113 ASN A N 1
ATOM 892 C CA . ASN A 1 113 ? -15.292 -11.351 -13.130 1.00 97.94 113 ASN A CA 1
ATOM 893 C C . ASN A 1 113 ? -14.961 -12.192 -11.883 1.00 97.94 113 ASN A C 1
ATOM 895 O O . ASN A 1 113 ? -15.637 -12.084 -10.858 1.00 97.94 113 ASN A O 1
ATOM 899 N N . ILE A 1 114 ? -13.884 -12.972 -11.960 1.00 97.19 114 ILE A N 1
ATOM 900 C CA . ILE A 1 114 ? -13.238 -13.633 -10.819 1.00 97.19 114 ILE A CA 1
ATOM 901 C C . ILE A 1 114 ? -12.281 -12.635 -10.138 1.00 97.19 114 ILE A C 1
ATOM 903 O O . ILE A 1 114 ? -11.611 -11.857 -10.818 1.00 97.19 114 ILE A O 1
ATOM 907 N N . ILE A 1 115 ? -12.217 -12.658 -8.805 1.00 96.25 115 ILE A N 1
ATOM 908 C CA . ILE A 1 115 ? -11.243 -11.923 -7.975 1.00 96.25 115 ILE A CA 1
ATOM 909 C C . ILE A 1 115 ? -10.135 -12.864 -7.500 1.00 96.25 115 ILE A C 1
ATOM 911 O O . ILE A 1 115 ? -8.954 -12.535 -7.583 1.00 96.25 115 ILE A O 1
ATOM 915 N N . ASN A 1 116 ? -10.536 -14.016 -6.960 1.00 96.62 116 ASN A N 1
ATOM 916 C CA . ASN A 1 116 ? -9.677 -14.936 -6.227 1.00 96.62 116 ASN A CA 1
ATOM 917 C C . ASN A 1 116 ? -10.141 -16.387 -6.432 1.00 96.62 116 ASN A C 1
ATOM 919 O O . ASN A 1 116 ? -11.289 -16.622 -6.810 1.00 96.62 116 ASN A O 1
ATOM 923 N N . HIS A 1 117 ? -9.246 -17.338 -6.175 1.00 94.12 117 HIS A N 1
ATOM 924 C CA . HIS A 1 117 ? -9.490 -18.779 -6.255 1.00 94.12 117 HIS A CA 1
ATOM 925 C C . HIS A 1 117 ? -9.490 -19.471 -4.882 1.00 94.12 117 HIS A C 1
ATOM 927 O O . HIS A 1 117 ? -10.100 -20.528 -4.767 1.00 94.12 117 HIS A O 1
ATOM 933 N N . ASP A 1 118 ? -8.869 -18.877 -3.856 1.00 90.19 118 ASP A N 1
ATOM 934 C CA . ASP A 1 118 ? -8.874 -19.396 -2.482 1.00 90.19 118 ASP A CA 1
ATOM 935 C C . ASP A 1 118 ? -8.997 -18.251 -1.444 1.00 90.19 118 ASP A C 1
ATOM 937 O O . ASP A 1 118 ? -8.015 -17.537 -1.206 1.00 90.19 118 ASP A O 1
ATOM 941 N N . PRO A 1 119 ? -10.197 -17.986 -0.884 1.00 95.81 119 PRO A N 1
ATOM 942 C CA . PRO A 1 119 ? -11.482 -18.569 -1.277 1.00 95.81 119 PRO A CA 1
ATOM 943 C C . PRO A 1 119 ? -11.903 -18.142 -2.703 1.00 95.81 119 PRO A C 1
ATOM 945 O O . PRO A 1 119 ? -11.453 -17.097 -3.195 1.00 95.81 119 PRO A O 1
ATOM 948 N N . PRO A 1 120 ? -12.784 -18.899 -3.388 1.00 97.75 120 PRO A N 1
ATOM 949 C CA . PRO A 1 120 ? -13.277 -18.530 -4.713 1.00 97.75 120 PRO A CA 1
ATOM 950 C C . PRO A 1 120 ? -14.194 -17.303 -4.639 1.00 97.75 120 PRO A C 1
ATOM 952 O O . PRO A 1 120 ? -15.327 -17.398 -4.172 1.00 97.75 120 PRO A O 1
ATOM 955 N N . LEU A 1 121 ? -13.729 -16.144 -5.110 1.00 98.44 121 LEU A N 1
ATOM 956 C CA . LEU A 1 121 ? -14.464 -14.875 -5.021 1.00 98.44 121 LEU A CA 1
ATOM 957 C C . LEU A 1 121 ? -14.769 -14.295 -6.405 1.00 98.44 121 LEU A C 1
ATOM 959 O O . LEU A 1 121 ? -13.902 -14.253 -7.279 1.00 98.44 121 LEU A O 1
ATOM 963 N N . PHE A 1 122 ? -15.982 -13.770 -6.571 1.00 98.50 122 PHE A N 1
ATOM 964 C CA . PHE A 1 122 ? -16.525 -13.211 -7.812 1.00 98.50 122 PHE A CA 1
ATOM 965 C C . PHE A 1 122 ? -17.102 -11.806 -7.572 1.00 98.50 122 PHE A C 1
ATOM 967 O O . PHE A 1 122 ? -17.623 -11.530 -6.491 1.00 98.50 122 PHE A O 1
ATOM 974 N N . ILE A 1 123 ? -17.061 -10.923 -8.578 1.00 98.06 123 ILE A N 1
ATOM 975 C CA . ILE A 1 123 ? -17.726 -9.603 -8.532 1.00 98.06 123 ILE A CA 1
ATOM 976 C C . ILE A 1 123 ? -19.027 -9.564 -9.331 1.00 98.06 123 ILE A C 1
ATOM 978 O O . ILE A 1 123 ? -19.109 -10.123 -10.421 1.00 98.06 123 ILE A O 1
ATOM 982 N N . PHE A 1 124 ? -19.982 -8.768 -8.851 1.00 98.06 124 PHE A N 1
ATOM 983 C CA . PHE A 1 124 ? -21.062 -8.195 -9.656 1.00 98.06 124 PHE A CA 1
ATOM 984 C C . PHE A 1 124 ? -21.127 -6.676 -9.473 1.00 98.06 124 PHE A C 1
ATOM 986 O O . PHE A 1 124 ? -21.287 -6.183 -8.359 1.00 98.06 124 PHE A O 1
ATOM 993 N N . GLY A 1 125 ? -21.048 -5.929 -10.575 1.00 96.44 125 GLY A N 1
ATOM 994 C CA . GLY A 1 125 ? -21.315 -4.493 -10.617 1.00 96.44 125 GLY A CA 1
ATOM 995 C C . GLY A 1 125 ? -22.753 -4.201 -11.047 1.00 96.44 125 GLY A C 1
ATOM 996 O O . GLY A 1 125 ? -23.107 -4.362 -12.217 1.00 96.44 125 GLY A O 1
ATOM 997 N N . PHE A 1 126 ? -23.575 -3.723 -10.118 1.00 94.19 126 PHE A N 1
ATOM 998 C CA . PHE A 1 126 ? -24.943 -3.272 -10.368 1.00 94.19 126 PHE A CA 1
ATOM 999 C C . PHE A 1 126 ? -24.974 -1.755 -10.592 1.00 94.19 126 PHE A C 1
ATOM 1001 O O . PHE A 1 126 ? -24.238 -1.017 -9.944 1.00 94.19 126 PHE A O 1
ATOM 1008 N N . ALA A 1 127 ? -25.836 -1.275 -11.493 1.00 88.12 127 ALA A N 1
ATOM 1009 C CA . ALA A 1 127 ? -26.047 0.156 -11.728 1.00 88.12 127 ALA A CA 1
ATOM 1010 C C . ALA A 1 127 ? -27.267 0.669 -10.942 1.00 88.12 127 ALA A C 1
ATOM 1012 O O . ALA A 1 127 ? -28.316 0.023 -10.954 1.00 88.12 127 ALA A O 1
ATOM 1013 N N . GLY A 1 128 ? -27.130 1.841 -10.316 1.00 85.31 128 GLY A N 1
ATOM 1014 C CA . GLY A 1 128 ? -28.035 2.358 -9.282 1.00 85.31 128 GLY A CA 1
ATOM 1015 C C . GLY A 1 128 ? -27.423 2.259 -7.878 1.00 85.31 128 GLY A C 1
ATOM 1016 O O . GLY A 1 128 ? -26.373 1.640 -7.707 1.00 85.31 128 GLY A O 1
ATOM 1017 N N . GLY A 1 129 ? -28.057 2.896 -6.893 1.00 86.12 129 GLY A N 1
ATOM 1018 C CA . GLY A 1 129 ? -27.763 2.698 -5.472 1.00 86.12 129 GLY A CA 1
ATOM 1019 C C . GLY A 1 129 ? -28.653 1.628 -4.839 1.00 86.12 129 GLY A C 1
ATOM 1020 O O . GLY A 1 129 ? -29.511 1.032 -5.500 1.00 86.12 129 GLY A O 1
ATOM 1021 N N . LEU A 1 130 ? -28.457 1.397 -3.542 1.00 87.56 130 LEU A N 1
ATOM 1022 C CA . LEU A 1 130 ? -29.304 0.523 -2.724 1.00 87.56 130 LEU A CA 1
ATOM 1023 C C . LEU A 1 130 ? -30.721 1.082 -2.535 1.00 87.56 130 LEU A C 1
ATOM 1025 O O . LEU A 1 130 ? -31.674 0.313 -2.437 1.00 87.56 130 LEU A O 1
ATOM 1029 N N . ASP A 1 131 ? -30.857 2.410 -2.549 1.00 84.38 131 ASP A N 1
ATOM 1030 C CA . ASP A 1 131 ? -32.117 3.158 -2.467 1.00 84.38 131 ASP A CA 1
ATOM 1031 C C . ASP A 1 131 ? -33.137 2.744 -3.539 1.00 84.38 131 ASP A C 1
ATOM 1033 O O . ASP A 1 131 ? -34.343 2.738 -3.291 1.00 84.38 131 ASP A O 1
ATOM 1037 N N . ARG A 1 132 ? -32.651 2.387 -4.733 1.00 82.56 132 ARG A N 1
ATOM 1038 C CA . ARG A 1 132 ? -33.455 1.971 -5.892 1.00 82.56 132 ARG A CA 1
ATOM 1039 C C . ARG A 1 132 ? -32.870 0.721 -6.552 1.00 82.56 132 ARG A C 1
ATOM 1041 O O . ARG A 1 132 ? -32.768 0.633 -7.778 1.00 82.56 132 ARG A O 1
ATOM 1048 N N . ALA A 1 133 ? -32.467 -0.240 -5.720 1.00 87.38 133 ALA A N 1
ATOM 1049 C CA . ALA A 1 133 ? -31.892 -1.509 -6.149 1.00 87.38 133 ALA A CA 1
ATOM 1050 C C . ALA A 1 133 ? -32.826 -2.285 -7.096 1.00 87.38 133 ALA A C 1
ATOM 1052 O O . ALA A 1 133 ? -34.017 -2.450 -6.827 1.00 87.38 133 ALA A O 1
ATOM 1053 N N . LYS A 1 134 ? -32.267 -2.831 -8.185 1.00 89.56 134 LYS A N 1
ATOM 1054 C CA . LYS A 1 134 ? -32.971 -3.810 -9.030 1.00 89.56 134 LYS A CA 1
ATOM 1055 C C . LYS A 1 134 ? -33.193 -5.125 -8.278 1.00 89.56 134 LYS A C 1
ATOM 1057 O O . LYS A 1 134 ? -32.387 -5.496 -7.428 1.00 89.56 134 LYS A O 1
ATOM 1062 N N . ASP A 1 135 ? -34.229 -5.852 -8.679 1.00 92.19 135 ASP A N 1
ATOM 1063 C CA . ASP A 1 135 ? -34.752 -7.087 -8.082 1.00 92.19 135 ASP A CA 1
ATOM 1064 C C . ASP A 1 135 ? -33.632 -8.071 -7.688 1.00 92.19 135 ASP A C 1
ATOM 1066 O O . ASP A 1 135 ? -33.532 -8.439 -6.525 1.00 92.19 135 ASP A O 1
ATOM 1070 N N . THR A 1 136 ? -32.703 -8.390 -8.597 1.00 94.94 136 THR A N 1
ATOM 1071 C CA . THR A 1 136 ? -31.544 -9.267 -8.332 1.00 94.94 136 THR A CA 1
ATOM 1072 C C . THR A 1 136 ? -30.640 -8.782 -7.192 1.00 94.94 136 THR A C 1
ATOM 1074 O O . THR A 1 136 ? -30.198 -9.586 -6.378 1.00 94.94 136 THR A O 1
ATOM 1077 N N . LEU A 1 137 ? -30.354 -7.476 -7.114 1.00 95.31 137 LEU A N 1
ATOM 1078 C CA . LEU A 1 137 ? -29.518 -6.889 -6.056 1.00 95.31 137 LEU A CA 1
ATOM 1079 C C . LEU A 1 137 ? -30.266 -6.875 -4.719 1.00 95.31 137 LEU A C 1
ATOM 1081 O O . LEU A 1 137 ? -29.685 -7.207 -3.688 1.00 95.31 137 LEU A O 1
ATOM 1085 N N . LYS A 1 138 ? -31.559 -6.533 -4.748 1.00 94.31 138 LYS A N 1
ATOM 1086 C CA . LYS A 1 138 ? -32.441 -6.585 -3.578 1.00 94.31 138 LYS A CA 1
ATOM 1087 C C . LYS A 1 138 ? -32.501 -8.008 -3.015 1.00 94.31 138 LYS A C 1
ATOM 1089 O O . LYS A 1 138 ? -32.170 -8.207 -1.851 1.00 94.31 138 LYS A O 1
ATOM 1094 N N . ASN A 1 139 ? -32.825 -8.988 -3.859 1.00 95.31 139 ASN A N 1
ATOM 1095 C CA . ASN A 1 139 ? -32.861 -10.409 -3.517 1.00 95.31 139 ASN A CA 1
ATOM 1096 C C . ASN A 1 139 ? -31.522 -10.864 -2.913 1.00 95.31 139 ASN A C 1
ATOM 1098 O O . ASN A 1 139 ? -31.504 -11.365 -1.796 1.00 95.31 139 ASN A O 1
ATOM 1102 N N . LEU A 1 140 ? -30.397 -10.609 -3.596 1.00 96.81 140 LEU A N 1
ATOM 1103 C CA . LEU A 1 140 ? -29.051 -10.977 -3.137 1.00 96.81 140 LEU A CA 1
ATOM 1104 C C . LEU A 1 140 ? -28.701 -10.375 -1.763 1.00 96.81 140 LEU A C 1
ATOM 1106 O O . LEU A 1 140 ? -28.058 -11.029 -0.945 1.00 96.81 140 LEU A O 1
ATOM 1110 N N . ILE A 1 141 ? -29.132 -9.146 -1.471 1.00 96.50 141 ILE A N 1
ATOM 1111 C CA . ILE A 1 141 ? -28.898 -8.504 -0.169 1.00 96.50 141 ILE A CA 1
ATOM 1112 C C . ILE A 1 141 ? -29.835 -9.043 0.916 1.00 96.50 141 ILE A C 1
ATOM 1114 O O . ILE A 1 141 ? -29.403 -9.162 2.067 1.00 96.50 141 ILE A O 1
ATOM 1118 N N . GLU A 1 142 ? -31.079 -9.374 0.571 1.00 95.44 142 GLU A N 1
ATOM 1119 C CA . GLU A 1 142 ? -32.090 -9.897 1.494 1.00 95.44 142 GLU A CA 1
ATOM 1120 C C . GLU A 1 142 ? -31.886 -11.376 1.860 1.00 95.44 142 GLU A C 1
ATOM 1122 O O . GLU A 1 142 ? -32.160 -11.741 3.005 1.00 95.44 142 GLU A O 1
ATOM 1127 N N . THR A 1 143 ? -31.408 -12.210 0.929 1.00 96.62 143 THR A N 1
ATOM 1128 C CA . THR A 1 143 ? -31.193 -13.660 1.122 1.00 96.62 143 THR A CA 1
ATOM 1129 C C . THR A 1 143 ? -29.737 -14.046 1.367 1.00 96.62 143 THR A C 1
ATOM 1131 O O . THR A 1 143 ? -29.490 -15.095 1.951 1.00 96.62 143 THR A O 1
ATOM 1134 N N . LYS A 1 144 ? -28.779 -13.210 0.941 1.00 97.94 144 LYS A N 1
ATOM 1135 C CA . LYS A 1 144 ? -27.336 -13.516 0.864 1.00 97.94 144 LYS A CA 1
ATOM 1136 C C . LYS A 1 144 ? -26.969 -14.627 -0.127 1.00 97.94 144 LYS A C 1
ATOM 1138 O O . LYS A 1 144 ? -25.852 -15.127 -0.058 1.00 97.94 144 LYS A O 1
ATOM 1143 N N . GLU A 1 145 ? -27.847 -14.984 -1.065 1.00 97.81 145 GLU A N 1
ATOM 1144 C CA . GLU A 1 145 ? -27.662 -16.138 -1.958 1.00 97.81 145 GLU A CA 1
ATOM 1145 C C . GLU A 1 145 ? -27.939 -15.810 -3.435 1.00 97.81 145 GLU A C 1
ATOM 1147 O O . GLU A 1 145 ? -28.928 -15.149 -3.766 1.00 97.81 145 GLU A O 1
ATOM 1152 N N . CYS A 1 146 ? -27.103 -16.328 -4.342 1.00 98.44 146 CYS A N 1
ATOM 1153 C CA . CYS A 1 146 ? -27.361 -16.336 -5.786 1.00 98.44 146 CYS A CA 1
ATOM 1154 C C . CYS A 1 146 ? -26.698 -17.524 -6.498 1.00 98.44 146 CYS A C 1
ATOM 1156 O O . CYS A 1 146 ? -25.674 -18.037 -6.055 1.00 98.44 146 CYS A O 1
ATOM 1158 N N . SER A 1 147 ? -27.248 -17.939 -7.640 1.00 98.50 147 SER A N 1
ATOM 1159 C CA . SER A 1 147 ? -26.532 -18.793 -8.591 1.00 98.50 147 SER A CA 1
ATOM 1160 C C . SER A 1 147 ? -25.841 -17.929 -9.646 1.00 98.50 147 SER A C 1
ATOM 1162 O O . SER A 1 147 ? -26.404 -16.944 -10.128 1.00 98.50 147 SER A O 1
ATOM 1164 N N . ILE A 1 148 ? -24.620 -18.292 -10.031 1.00 98.62 148 ILE A N 1
ATOM 1165 C CA . ILE A 1 148 ? -23.876 -17.653 -11.121 1.00 98.62 148 ILE A CA 1
ATOM 1166 C C . ILE A 1 148 ? -23.755 -18.677 -12.239 1.00 98.62 148 ILE A C 1
ATOM 1168 O O . ILE A 1 148 ? -23.131 -19.716 -12.059 1.00 98.62 148 ILE A O 1
ATOM 1172 N N . ASN A 1 149 ? -24.339 -18.395 -13.394 1.00 98.50 149 ASN A N 1
ATOM 1173 C CA . ASN A 1 149 ? -24.394 -19.322 -14.519 1.00 98.50 149 ASN A CA 1
ATOM 1174 C C . ASN A 1 149 ? -23.578 -18.733 -15.681 1.00 98.50 149 ASN A C 1
ATOM 1176 O O . ASN A 1 149 ? -23.562 -17.512 -15.873 1.00 98.50 149 ASN A O 1
ATOM 1180 N N . ILE A 1 150 ? -22.893 -19.574 -16.459 1.00 98.06 150 ILE A N 1
ATOM 1181 C CA . ILE A 1 150 ? -22.186 -19.137 -17.672 1.00 98.06 150 ILE A CA 1
ATOM 1182 C C . ILE A 1 150 ? -23.128 -19.257 -18.874 1.00 98.06 150 ILE A C 1
ATOM 1184 O O . ILE A 1 150 ? -23.775 -20.291 -19.066 1.00 98.06 150 ILE A O 1
ATOM 1188 N N . ILE A 1 151 ? -23.215 -18.188 -19.673 1.00 97.88 151 ILE A N 1
ATOM 1189 C CA . ILE A 1 151 ? -24.009 -18.162 -20.908 1.00 97.88 151 ILE A CA 1
ATOM 1190 C C . ILE A 1 151 ? -23.223 -18.871 -22.012 1.00 97.88 151 ILE A C 1
ATOM 1192 O O . ILE A 1 151 ? -22.168 -18.393 -22.424 1.00 97.88 151 ILE A O 1
ATOM 1196 N N . SER A 1 152 ? -23.760 -19.982 -22.505 1.00 95.94 152 SER A N 1
ATOM 1197 C CA . SER A 1 152 ? -23.262 -20.704 -23.681 1.00 95.94 152 SER A CA 1
ATOM 1198 C C . SER A 1 152 ? -24.017 -20.291 -24.952 1.00 95.94 152 SER A C 1
ATOM 1200 O O . SER A 1 152 ? -25.128 -19.762 -24.868 1.00 95.94 152 SER A O 1
ATOM 1202 N N . GLU A 1 153 ? -23.454 -20.569 -26.134 1.00 95.00 153 GLU A N 1
ATOM 1203 C CA . GLU A 1 153 ? -24.079 -20.260 -27.438 1.00 95.00 153 GLU A CA 1
ATOM 1204 C C . GLU A 1 153 ? -25.552 -20.688 -27.553 1.00 95.00 153 GLU A C 1
ATOM 1206 O O . GLU A 1 153 ? -26.355 -19.936 -28.092 1.00 95.00 153 GLU A O 1
ATOM 1211 N N . HIS A 1 154 ? -25.931 -21.860 -27.033 1.00 95.00 154 HIS A N 1
ATOM 1212 C CA . HIS A 1 154 ? -27.283 -22.419 -27.183 1.00 95.00 154 HIS A CA 1
ATOM 1213 C C . HIS A 1 154 ? -28.361 -21.776 -26.293 1.00 95.00 154 HIS A C 1
ATOM 1215 O O . HIS A 1 154 ? -29.520 -22.168 -26.395 1.00 95.00 154 HIS A O 1
ATOM 1221 N N . ILE A 1 155 ? -28.004 -20.811 -25.437 1.00 96.50 155 ILE A N 1
ATOM 1222 C CA . ILE A 1 155 ? -28.947 -20.070 -24.576 1.00 96.50 155 ILE A CA 1
ATOM 1223 C C . ILE A 1 155 ? -28.850 -18.545 -24.734 1.00 96.50 155 ILE A C 1
ATOM 1225 O O . ILE A 1 155 ? -29.379 -17.812 -23.899 1.00 96.50 155 ILE A O 1
ATOM 1229 N N . VAL A 1 156 ? -28.183 -18.031 -25.774 1.00 96.25 156 VAL A N 1
ATOM 1230 C CA . VAL A 1 156 ? -27.894 -16.588 -25.879 1.00 96.25 156 VAL A CA 1
ATOM 1231 C C . VAL A 1 156 ? -29.145 -15.725 -26.080 1.00 96.25 156 VAL A C 1
ATOM 1233 O O . VAL A 1 156 ? -29.276 -14.696 -25.415 1.00 96.25 156 VAL A O 1
ATOM 1236 N N . GLU A 1 157 ? -30.103 -16.141 -26.911 1.00 96.12 157 GLU A N 1
ATOM 1237 C CA . GLU A 1 157 ? -31.372 -15.424 -27.103 1.00 96.12 157 GLU A CA 1
ATOM 1238 C C . GLU A 1 157 ? -32.222 -15.439 -25.826 1.00 96.12 157 GLU A C 1
ATOM 1240 O O . GLU A 1 157 ? -32.768 -14.405 -25.437 1.00 96.12 157 GLU A O 1
ATOM 1245 N N . ALA A 1 158 ? -32.284 -16.590 -25.152 1.00 97.31 158 ALA A N 1
ATOM 1246 C CA . ALA A 1 158 ? -33.027 -16.783 -23.909 1.00 97.31 158 ALA A CA 1
ATOM 1247 C C . ALA A 1 158 ? -32.433 -15.955 -22.755 1.00 97.31 158 ALA A C 1
ATOM 1249 O O . ALA A 1 158 ? -33.152 -15.246 -22.058 1.00 97.31 158 ALA A O 1
ATOM 1250 N N . ALA A 1 159 ? -31.108 -15.954 -22.593 1.00 96.56 159 ALA A N 1
ATOM 1251 C CA . ALA A 1 159 ? -30.430 -15.135 -21.590 1.00 96.56 159 ALA A CA 1
ATOM 1252 C C . ALA A 1 159 ? -30.459 -13.631 -21.924 1.00 96.56 159 ALA A C 1
ATOM 1254 O O . ALA A 1 159 ? -30.441 -12.790 -21.025 1.00 96.56 159 ALA A O 1
ATOM 1255 N N . ASN A 1 160 ? -30.539 -13.259 -23.206 1.00 95.69 160 ASN A N 1
ATOM 1256 C CA . ASN A 1 160 ? -30.795 -11.877 -23.607 1.00 95.69 160 ASN A CA 1
ATOM 1257 C C . ASN A 1 160 ? -32.250 -11.456 -23.322 1.00 95.69 160 ASN A C 1
ATOM 1259 O O . ASN A 1 160 ? -32.462 -10.310 -22.923 1.00 95.69 160 ASN A O 1
ATOM 1263 N N . SER A 1 161 ? -33.244 -12.345 -23.464 1.00 95.00 161 SER A N 1
ATOM 1264 C CA . SER A 1 161 ? -34.653 -11.998 -23.207 1.00 95.00 161 SER A CA 1
ATOM 1265 C C . SER A 1 161 ? -34.903 -11.588 -21.752 1.00 95.00 161 SER A C 1
ATOM 1267 O O . SER A 1 161 ? -35.674 -10.659 -21.512 1.00 95.00 161 SER A O 1
ATOM 1269 N N . THR A 1 162 ? -34.168 -12.154 -20.786 1.00 95.38 162 THR A N 1
ATOM 1270 C CA . THR A 1 162 ? -34.262 -11.740 -19.373 1.00 95.38 162 THR A CA 1
ATOM 1271 C C . THR A 1 162 ? -33.640 -10.371 -19.060 1.00 95.38 162 THR A C 1
ATOM 1273 O O . THR A 1 162 ? -33.739 -9.883 -17.938 1.00 95.38 162 THR A O 1
ATOM 1276 N N . SER A 1 163 ? -33.053 -9.690 -20.053 1.00 91.31 163 SER A N 1
ATOM 1277 C CA . SER A 1 163 ? -32.672 -8.271 -19.937 1.00 91.31 163 SER A CA 1
ATOM 1278 C C . SER A 1 163 ? -33.868 -7.309 -20.054 1.00 91.31 163 SER A C 1
ATOM 1280 O O . SER A 1 163 ? -33.678 -6.092 -19.987 1.00 91.31 163 SER A O 1
ATOM 1282 N N . ILE A 1 164 ? -35.085 -7.827 -20.262 1.00 87.94 164 ILE A N 1
ATOM 1283 C CA . ILE A 1 164 ? -36.333 -7.056 -20.288 1.00 87.94 164 ILE A CA 1
ATOM 1284 C C . ILE A 1 164 ? -36.584 -6.334 -18.952 1.00 87.94 164 ILE A C 1
ATOM 1286 O O . ILE A 1 164 ? -36.280 -6.846 -17.877 1.00 87.94 164 ILE A O 1
ATOM 1290 N N . ASN A 1 165 ? -37.182 -5.140 -19.000 1.00 85.19 165 ASN A N 1
ATOM 1291 C CA . ASN A 1 165 ? -37.650 -4.442 -17.798 1.00 85.19 165 ASN A CA 1
ATOM 1292 C C . ASN A 1 165 ? -38.988 -5.052 -17.323 1.00 85.19 165 ASN A C 1
ATOM 1294 O O . ASN A 1 165 ? -40.043 -4.438 -17.461 1.00 85.19 165 ASN A O 1
ATOM 1298 N N . SER A 1 166 ? -38.934 -6.280 -16.801 1.00 85.38 166 SER A N 1
ATOM 1299 C CA . SER A 1 166 ? -40.051 -6.994 -16.162 1.00 85.38 166 SER A CA 1
ATOM 1300 C C . SER A 1 166 ? -40.712 -6.150 -15.055 1.00 85.38 166 SER A C 1
ATOM 1302 O O . SER A 1 166 ? -39.996 -5.507 -14.282 1.00 85.38 166 SER A O 1
ATOM 1304 N N . PRO A 1 167 ? -42.051 -6.142 -14.898 1.00 83.69 167 PRO A N 1
ATOM 1305 C CA . PRO A 1 167 ? -42.690 -5.630 -13.682 1.00 83.69 167 PRO A CA 1
ATOM 1306 C C . PRO A 1 167 ? -42.218 -6.398 -12.436 1.00 83.69 167 PRO A C 1
ATOM 1308 O O . PRO A 1 167 ? -41.819 -7.559 -12.533 1.00 83.69 167 PRO A O 1
ATOM 1311 N N . TYR A 1 168 ? -42.244 -5.766 -11.258 1.00 80.94 168 TYR A N 1
ATOM 1312 C CA . TYR A 1 168 ? -41.799 -6.423 -10.021 1.00 80.94 168 TYR A CA 1
ATOM 1313 C C . TYR A 1 168 ? -42.631 -7.681 -9.721 1.00 80.94 168 TYR A C 1
ATOM 1315 O O . TYR A 1 168 ? -43.857 -7.657 -9.807 1.00 80.94 168 TYR A O 1
ATOM 1323 N N . GLY A 1 169 ? -41.956 -8.777 -9.369 1.00 77.69 169 GLY A N 1
ATOM 1324 C CA . GLY A 1 169 ? -42.580 -10.077 -9.099 1.00 77.69 169 GLY A CA 1
ATOM 1325 C C . GLY A 1 169 ? -42.875 -10.938 -10.336 1.00 77.69 169 GLY A C 1
ATOM 1326 O O . GLY A 1 169 ? -43.263 -12.094 -10.176 1.00 77.69 169 GLY A O 1
ATOM 1327 N N . ILE A 1 170 ? -42.655 -10.438 -11.559 1.00 87.00 170 ILE A N 1
ATOM 1328 C CA . ILE A 1 170 ? -42.679 -11.270 -12.770 1.00 87.00 170 ILE A CA 1
ATOM 1329 C C . ILE A 1 170 ? -41.330 -11.981 -12.917 1.00 87.00 170 ILE A C 1
ATOM 1331 O O . ILE A 1 170 ? -40.287 -11.339 -12.987 1.00 87.00 170 ILE A O 1
ATOM 1335 N N . SER A 1 171 ? -41.361 -13.312 -12.971 1.00 91.31 171 SER A N 1
ATOM 1336 C CA . SER A 1 171 ? -40.164 -14.152 -13.067 1.00 91.31 171 SER A CA 1
ATOM 1337 C C . SER A 1 171 ? -39.652 -14.264 -14.504 1.00 91.31 171 SER A C 1
ATOM 1339 O O . SER A 1 171 ? -40.384 -14.688 -15.402 1.00 91.31 171 SER A O 1
ATOM 1341 N N . GLU A 1 172 ? -38.374 -13.958 -14.735 1.00 94.25 172 GLU A N 1
ATOM 1342 C CA . GLU A 1 172 ? -37.777 -14.045 -16.073 1.00 94.25 172 GLU A CA 1
ATOM 1343 C C . GLU A 1 172 ? -37.530 -15.486 -16.559 1.00 94.25 172 GLU A C 1
ATOM 1345 O O . GLU A 1 172 ? -37.320 -15.704 -17.755 1.00 94.25 172 GLU A O 1
ATOM 1350 N N . TRP A 1 173 ? -37.607 -16.486 -15.673 1.00 93.75 173 TRP A N 1
ATOM 1351 C CA . TRP A 1 173 ? -37.513 -17.908 -16.035 1.00 93.75 173 TRP A CA 1
ATOM 1352 C C . TRP A 1 173 ? -38.602 -18.298 -17.049 1.00 93.75 173 TRP A C 1
ATOM 1354 O O . TRP A 1 173 ? -38.311 -18.848 -18.110 1.00 93.75 173 TRP A O 1
ATOM 1364 N N . ALA A 1 174 ? -39.853 -17.899 -16.793 1.00 90.00 174 ALA A N 1
ATOM 1365 C CA . ALA A 1 174 ? -40.975 -18.152 -17.700 1.00 90.00 174 ALA A CA 1
ATOM 1366 C C . ALA A 1 174 ? -40.892 -17.352 -19.018 1.00 90.00 174 ALA A C 1
ATOM 1368 O O . ALA A 1 174 ? -41.435 -17.785 -20.031 1.00 90.00 174 ALA A O 1
ATOM 1369 N N . LEU A 1 175 ? -40.209 -16.199 -19.020 1.00 88.56 175 LEU A N 1
ATOM 1370 C CA . LEU A 1 175 ? -40.031 -15.344 -20.206 1.00 88.56 175 LEU A CA 1
ATOM 1371 C C . LEU A 1 175 ? -38.869 -15.790 -21.111 1.00 88.56 175 LEU A C 1
ATOM 1373 O O . LEU A 1 175 ? -38.831 -15.438 -22.289 1.00 88.56 175 LEU A O 1
ATOM 1377 N N . SER A 1 176 ? -37.911 -16.539 -20.564 1.00 94.69 176 SER A N 1
ATOM 1378 C CA . SER A 1 176 ? -36.769 -17.099 -21.301 1.00 94.69 176 SER A CA 1
ATOM 1379 C C . SER A 1 176 ? -36.982 -18.543 -21.747 1.00 94.69 176 SER A C 1
ATOM 1381 O O . SER A 1 176 ? -36.334 -18.975 -22.696 1.00 94.69 176 SER A O 1
ATOM 1383 N N . GLY A 1 177 ? -37.883 -19.283 -21.092 1.00 95.19 177 GLY A N 1
ATOM 1384 C CA . GLY A 1 177 ? -38.090 -20.711 -21.348 1.00 95.19 177 GLY A CA 1
ATOM 1385 C C . GLY A 1 177 ? -36.956 -21.599 -20.821 1.00 95.19 177 GLY A C 1
ATOM 1386 O O . GLY A 1 177 ? -36.889 -22.769 -21.189 1.00 95.19 177 GLY A O 1
ATOM 1387 N N . LEU A 1 178 ? -36.074 -21.044 -19.982 1.00 97.62 178 LEU A N 1
ATOM 1388 C CA . LEU A 1 178 ? -34.991 -21.769 -19.319 1.00 97.62 178 LEU A CA 1
ATOM 1389 C C . LEU A 1 178 ? -35.503 -22.483 -18.067 1.00 97.62 178 LEU A C 1
ATOM 1391 O O . LEU A 1 178 ? -36.396 -21.986 -17.376 1.00 97.62 178 LEU A O 1
ATOM 1395 N N . HIS A 1 179 ? -34.910 -23.627 -17.741 1.00 97.75 179 HIS A N 1
ATOM 1396 C CA . HIS A 1 179 ? -35.400 -24.493 -16.673 1.00 97.75 179 HIS A CA 1
ATOM 1397 C C . HIS A 1 179 ? -34.634 -24.250 -15.359 1.00 97.75 179 HIS A C 1
ATOM 1399 O O . HIS A 1 179 ? -33.426 -24.504 -15.291 1.00 97.75 179 HIS A O 1
ATOM 1405 N N . PRO A 1 180 ? -35.299 -23.789 -14.280 1.00 97.31 180 PRO A N 1
ATOM 1406 C CA . PRO A 1 180 ? -34.664 -23.657 -12.973 1.00 97.31 180 PRO A CA 1
ATOM 1407 C C . PRO A 1 180 ? -34.406 -25.037 -12.357 1.00 97.31 180 PRO A C 1
ATOM 1409 O O . PRO A 1 180 ? -35.305 -25.868 -12.249 1.00 97.31 180 PRO A O 1
ATOM 1412 N N . THR A 1 181 ? -33.173 -25.267 -11.914 1.00 96.94 181 THR A N 1
ATOM 1413 C CA . THR A 1 181 ? -32.731 -26.482 -11.215 1.00 96.94 181 THR A CA 1
ATOM 1414 C C . THR A 1 181 ? -32.304 -26.141 -9.783 1.00 96.94 181 THR A C 1
ATOM 1416 O O . THR A 1 181 ? -31.611 -25.138 -9.590 1.00 96.94 181 THR A O 1
ATOM 1419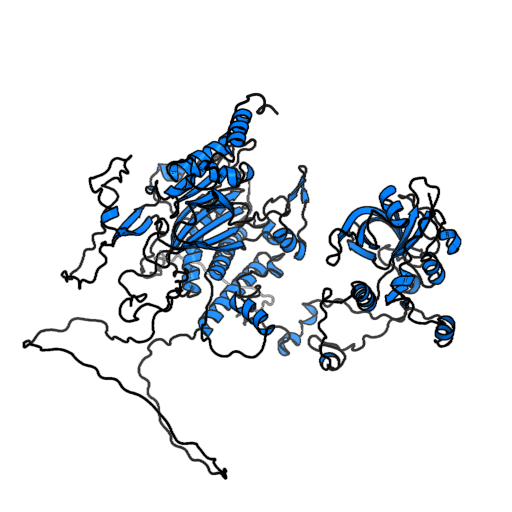 N N . PRO A 1 182 ? -32.676 -26.949 -8.769 1.00 96.81 182 PRO A N 1
ATOM 1420 C CA . PRO A 1 182 ? -32.227 -26.746 -7.395 1.00 96.81 182 PRO A CA 1
ATOM 1421 C C . PRO A 1 182 ? -30.702 -26.754 -7.228 1.00 96.81 182 PRO A C 1
ATOM 1423 O O . PRO A 1 182 ? -29.971 -27.473 -7.913 1.00 96.81 182 PRO A O 1
ATOM 1426 N N . CYS A 1 183 ? -30.255 -25.967 -6.257 1.00 97.69 183 CYS A N 1
ATOM 1427 C CA . CYS A 1 183 ? -28.893 -25.927 -5.735 1.00 97.69 183 CYS A CA 1
ATOM 1428 C C . CYS A 1 183 ? -28.800 -26.764 -4.441 1.00 97.69 183 CYS A C 1
ATOM 1430 O O . CYS A 1 183 ? -29.814 -27.296 -3.980 1.00 97.69 183 CYS A O 1
ATOM 1432 N N . LYS A 1 184 ? -27.598 -26.942 -3.877 1.00 97.12 184 LYS A N 1
ATOM 1433 C CA . LYS A 1 184 ? -27.369 -27.816 -2.711 1.00 97.12 184 LYS A CA 1
ATOM 1434 C C . LYS A 1 184 ? -27.146 -27.063 -1.397 1.00 97.12 184 LYS A C 1
ATOM 1436 O O . LYS A 1 184 ? -27.637 -27.518 -0.367 1.00 97.12 184 LYS A O 1
ATOM 1441 N N . ASP A 1 185 ? -26.405 -25.960 -1.419 1.00 97.31 185 ASP A N 1
ATOM 1442 C CA . ASP A 1 185 ? -26.042 -25.169 -0.236 1.00 97.31 185 ASP A CA 1
ATOM 1443 C C . ASP A 1 185 ? -26.676 -23.764 -0.243 1.00 97.31 185 ASP A C 1
ATOM 1445 O O . ASP A 1 185 ? -26.462 -23.007 0.709 1.00 97.31 185 ASP A O 1
ATOM 1449 N N . ILE A 1 186 ? -27.432 -23.427 -1.300 1.00 97.56 186 ILE A N 1
ATOM 1450 C CA . ILE A 1 186 ? -28.233 -22.201 -1.455 1.00 97.56 186 ILE A CA 1
ATOM 1451 C C . ILE A 1 186 ? -29.653 -22.483 -1.972 1.00 97.56 186 ILE A C 1
ATOM 1453 O O . ILE A 1 186 ? -29.912 -23.487 -2.636 1.00 97.56 186 ILE A O 1
ATOM 1457 N N . SER A 1 187 ? -30.555 -21.531 -1.741 1.00 96.56 187 SER A N 1
ATOM 1458 C CA . SER A 1 187 ? -31.971 -21.558 -2.136 1.00 96.56 187 SER A CA 1
ATOM 1459 C C . SER A 1 187 ? -32.226 -21.053 -3.565 1.00 96.56 187 SER A C 1
ATOM 1461 O O . SER A 1 187 ? -33.254 -21.367 -4.165 1.00 96.56 187 SER A O 1
ATOM 1463 N N . ALA A 1 188 ? -31.324 -20.233 -4.115 1.00 97.06 188 ALA A N 1
ATOM 1464 C CA . ALA A 1 188 ? -31.482 -19.645 -5.446 1.00 97.06 188 ALA A CA 1
ATOM 1465 C C . ALA A 1 188 ? -31.185 -20.683 -6.552 1.00 97.06 188 ALA A C 1
ATOM 1467 O O . ALA A 1 188 ? -30.086 -21.243 -6.562 1.00 97.06 188 ALA A O 1
ATOM 1468 N N . PRO A 1 189 ? -32.107 -20.941 -7.502 1.00 97.62 189 PRO A N 1
ATOM 1469 C CA . PRO A 1 189 ? -31.928 -21.986 -8.510 1.00 97.62 189 PRO A CA 1
ATOM 1470 C C . PRO A 1 189 ? -30.856 -21.627 -9.543 1.00 97.62 189 PRO A C 1
ATOM 1472 O O . PRO A 1 189 ? -30.682 -20.458 -9.901 1.00 97.62 189 PRO A O 1
ATOM 1475 N N . ARG A 1 190 ? -30.177 -22.648 -10.070 1.00 98.12 190 ARG A N 1
ATOM 1476 C CA . ARG A 1 190 ? -29.265 -22.562 -11.224 1.00 98.12 190 ARG A CA 1
ATOM 1477 C C . ARG A 1 190 ? -29.982 -22.914 -12.528 1.00 98.12 190 ARG A C 1
ATOM 1479 O O . ARG A 1 190 ? -31.041 -23.535 -12.512 1.00 98.12 190 ARG A O 1
ATOM 1486 N N . VAL A 1 191 ? -29.411 -22.521 -13.659 1.00 98.38 191 VAL A N 1
ATOM 1487 C CA . VAL A 1 191 ? -29.945 -22.803 -15.002 1.00 98.38 191 VAL A CA 1
ATOM 1488 C C . VAL A 1 191 ? -29.611 -24.251 -15.377 1.00 98.38 191 VAL A C 1
ATOM 1490 O O . VAL A 1 191 ? -28.452 -24.655 -15.279 1.00 98.38 191 VAL A O 1
ATOM 1493 N N . ALA A 1 192 ? -30.601 -25.048 -15.791 1.00 97.75 192 ALA A N 1
ATOM 1494 C CA . ALA A 1 192 ? -30.393 -26.454 -16.168 1.00 97.75 192 ALA A CA 1
ATOM 1495 C C . ALA A 1 192 ? -29.512 -26.597 -17.419 1.00 97.75 192 ALA A C 1
ATOM 1497 O O . ALA A 1 192 ? -28.689 -27.503 -17.517 1.00 97.75 192 ALA A O 1
ATOM 1498 N N . GLU A 1 193 ? -29.691 -25.681 -18.367 1.00 97.94 193 GLU A N 1
ATOM 1499 C CA . GLU A 1 193 ? -29.038 -25.642 -19.673 1.00 97.94 193 GLU A CA 1
ATOM 1500 C C . GLU A 1 193 ? -27.609 -25.074 -19.626 1.00 97.94 193 GLU A C 1
ATOM 1502 O O . GLU A 1 193 ? -26.906 -25.105 -20.640 1.00 97.94 193 GLU A O 1
ATOM 1507 N N . SER A 1 194 ? -27.178 -24.530 -18.483 1.00 97.62 194 SER A N 1
ATOM 1508 C CA . SER A 1 194 ? -25.841 -23.956 -18.316 1.00 97.62 194 SER A CA 1
ATOM 1509 C C . SER A 1 194 ? -24.796 -25.054 -18.127 1.00 97.62 194 SER A C 1
ATOM 1511 O O . SER A 1 194 ? -24.973 -25.981 -17.339 1.00 97.62 194 SER A O 1
ATOM 1513 N N . ILE A 1 195 ? -23.684 -24.939 -18.854 1.00 97.88 195 ILE A N 1
ATOM 1514 C CA . ILE A 1 195 ? -22.608 -25.941 -18.847 1.00 97.88 195 ILE A CA 1
ATOM 1515 C C . ILE A 1 195 ? -21.700 -25.789 -17.618 1.00 97.88 195 ILE A C 1
ATOM 1517 O O . ILE A 1 195 ? -21.118 -26.773 -17.163 1.00 97.88 195 ILE A O 1
ATOM 1521 N N . PHE A 1 196 ? -21.619 -24.581 -17.049 1.00 98.31 196 PHE A N 1
ATOM 1522 C CA . PHE A 1 196 ? -20.929 -24.317 -15.790 1.00 98.31 196 PHE A CA 1
ATOM 1523 C C . PHE A 1 196 ? -21.732 -23.345 -14.920 1.00 98.31 196 PHE A C 1
ATOM 1525 O O . PHE A 1 196 ? -22.165 -22.287 -15.386 1.00 98.31 196 PHE A O 1
ATOM 1532 N N . SER A 1 197 ? -21.935 -23.689 -13.651 1.00 98.50 197 SER A N 1
ATOM 1533 C CA . SER A 1 197 ? -22.660 -22.860 -12.683 1.00 98.50 197 SER A CA 1
ATOM 1534 C C . SER A 1 197 ? -22.030 -22.922 -11.293 1.00 98.50 197 SER A C 1
ATOM 1536 O O . SER A 1 197 ? -21.492 -23.947 -10.884 1.00 98.50 197 SER A O 1
ATOM 1538 N N . ILE A 1 198 ? -22.127 -21.826 -10.550 1.00 98.69 198 ILE A N 1
ATOM 1539 C CA . ILE A 1 198 ? -21.580 -21.649 -9.203 1.00 98.69 198 ILE A CA 1
ATOM 1540 C C . ILE A 1 198 ? -22.739 -21.348 -8.249 1.00 98.69 198 ILE A C 1
ATOM 1542 O O . ILE A 1 198 ? -23.607 -20.532 -8.562 1.00 98.69 198 ILE A O 1
ATOM 1546 N N . GLU A 1 199 ? -22.737 -21.968 -7.075 1.00 98.69 199 GLU A N 1
ATOM 1547 C CA . GLU A 1 199 ? -23.551 -21.548 -5.935 1.00 98.69 199 GLU A CA 1
ATOM 1548 C C . GLU A 1 199 ? -22.790 -20.470 -5.164 1.00 98.69 199 GLU A C 1
ATOM 1550 O O . GLU A 1 199 ? -21.662 -20.706 -4.731 1.00 98.69 199 GLU A O 1
ATOM 1555 N N . GLY A 1 200 ? -23.381 -19.285 -5.033 1.00 98.31 200 GLY A N 1
ATOM 1556 C CA . GLY A 1 200 ? -22.744 -18.097 -4.480 1.00 98.31 200 GLY A CA 1
ATOM 1557 C C . GLY A 1 200 ? -23.403 -17.596 -3.196 1.00 98.31 200 GLY A C 1
ATOM 1558 O O . GLY A 1 200 ? -24.632 -17.495 -3.120 1.00 98.31 200 GLY A O 1
ATOM 1559 N N . LYS A 1 201 ? -22.587 -17.217 -2.207 1.00 98.44 201 LYS A N 1
ATOM 1560 C CA . LYS A 1 201 ? -23.020 -16.507 -0.992 1.00 98.44 201 LYS A CA 1
ATOM 1561 C C . LYS A 1 201 ? -22.445 -15.094 -0.948 1.00 98.44 201 LYS A C 1
ATOM 1563 O O . LYS A 1 201 ? -21.300 -14.867 -1.327 1.00 98.44 201 LYS A O 1
ATOM 1568 N N . LEU A 1 202 ? -23.249 -14.116 -0.536 1.00 98.38 202 LEU A N 1
ATOM 1569 C CA . LEU A 1 202 ? -22.847 -12.708 -0.519 1.00 98.38 202 LEU A CA 1
ATOM 1570 C C . LEU A 1 202 ? -21.844 -12.450 0.611 1.00 98.38 202 LEU A C 1
ATOM 1572 O O . LEU A 1 202 ? -22.229 -12.408 1.777 1.00 98.38 202 LEU A O 1
ATOM 1576 N N . HIS A 1 203 ? -20.587 -12.208 0.244 1.00 97.75 203 HIS A N 1
ATOM 1577 C CA . HIS A 1 203 ? -19.509 -11.872 1.170 1.00 97.75 203 HIS A CA 1
ATOM 1578 C C . HIS A 1 203 ? -19.606 -10.405 1.624 1.00 97.75 203 HIS A C 1
ATOM 1580 O O . HIS A 1 203 ? -19.644 -10.114 2.816 1.00 97.75 203 HIS A O 1
ATOM 1586 N N . SER A 1 204 ? -19.680 -9.455 0.684 1.00 97.44 204 SER A N 1
ATOM 1587 C CA . SER A 1 204 ? -19.758 -8.021 1.011 1.00 97.44 204 SER A CA 1
ATOM 1588 C C . SER A 1 204 ? -20.332 -7.165 -0.124 1.00 97.44 204 SER A C 1
ATOM 1590 O O . SER A 1 204 ? -20.432 -7.602 -1.272 1.00 97.44 204 SER A O 1
ATOM 1592 N N . THR A 1 205 ? -20.719 -5.924 0.194 1.00 97.31 205 THR A N 1
ATOM 1593 C CA . THR A 1 205 ? -21.213 -4.926 -0.773 1.00 97.31 205 THR A CA 1
ATOM 1594 C C . THR A 1 205 ? -20.618 -3.546 -0.523 1.00 97.31 205 THR A C 1
ATOM 1596 O O . THR A 1 205 ? -20.501 -3.137 0.630 1.00 97.31 205 THR A O 1
ATOM 1599 N N . GLN A 1 206 ? -20.336 -2.796 -1.590 1.00 96.31 206 GLN A N 1
ATOM 1600 C CA . GLN A 1 206 ? -19.864 -1.409 -1.536 1.00 96.31 206 GLN A CA 1
ATOM 1601 C C . GLN A 1 206 ? -20.630 -0.534 -2.535 1.00 96.31 206 GLN A C 1
ATOM 1603 O O . GLN A 1 206 ? -20.692 -0.850 -3.723 1.00 96.31 206 GLN A O 1
ATOM 1608 N N . GLU A 1 207 ? -21.183 0.590 -2.076 1.00 95.12 207 GLU A N 1
ATOM 1609 C CA . GLU A 1 207 ? -21.745 1.617 -2.960 1.00 95.12 207 GLU A CA 1
ATOM 1610 C C . GLU A 1 207 ? -20.685 2.620 -3.435 1.00 95.12 207 GLU A C 1
ATOM 1612 O O . GLU A 1 207 ? -19.755 2.953 -2.700 1.00 95.12 207 GLU A O 1
ATOM 1617 N N . PHE A 1 208 ? -20.883 3.174 -4.634 1.00 93.44 208 PHE A N 1
ATOM 1618 C CA . PHE A 1 208 ? -20.046 4.226 -5.217 1.00 93.44 208 PHE A CA 1
ATOM 1619 C C . PHE A 1 208 ? -20.872 5.456 -5.615 1.00 93.44 208 PHE A C 1
ATOM 1621 O O . PHE A 1 208 ? -22.003 5.344 -6.101 1.00 93.44 208 PHE A O 1
ATOM 1628 N N . GLU A 1 209 ? -20.287 6.642 -5.443 1.00 90.75 209 GLU A N 1
ATOM 1629 C CA . GLU A 1 209 ? -20.928 7.939 -5.692 1.00 90.75 209 GLU A CA 1
ATOM 1630 C C . GLU A 1 209 ? -20.448 8.631 -6.971 1.00 90.75 209 GLU A C 1
ATOM 1632 O O . GLU A 1 209 ? -19.301 8.493 -7.400 1.00 90.75 209 GLU A O 1
ATOM 1637 N N . SER A 1 210 ? -21.339 9.421 -7.573 1.00 85.94 210 SER A N 1
ATOM 1638 C CA . SER A 1 210 ? -21.026 10.239 -8.744 1.00 85.94 210 SER A CA 1
ATOM 1639 C C . SER A 1 210 ? -20.129 11.420 -8.373 1.00 85.94 210 SER A C 1
ATOM 1641 O O . SER A 1 210 ? -20.582 12.358 -7.719 1.00 85.94 210 SER A O 1
ATOM 1643 N N . LYS A 1 211 ? -18.899 11.473 -8.901 1.00 84.88 211 LYS A N 1
ATOM 1644 C CA . LYS A 1 211 ? -18.084 12.704 -8.833 1.00 84.88 211 LYS A CA 1
ATOM 1645 C C . LYS A 1 211 ? -18.747 13.894 -9.544 1.00 84.88 211 LYS A C 1
ATOM 1647 O O . LYS A 1 211 ? -18.595 15.024 -9.103 1.00 84.88 211 LYS A O 1
ATOM 1652 N N . ALA A 1 212 ? -19.534 13.636 -10.592 1.00 80.38 212 ALA A N 1
ATOM 1653 C CA . ALA A 1 212 ? -20.303 14.654 -11.313 1.00 80.38 212 ALA A CA 1
ATOM 1654 C C . ALA A 1 212 ? -21.647 15.009 -10.635 1.00 80.38 212 ALA A C 1
ATOM 1656 O O . ALA A 1 212 ? -22.406 15.834 -11.142 1.00 80.38 212 ALA A O 1
ATOM 1657 N N . THR A 1 213 ? -22.013 14.345 -9.532 1.00 82.06 213 THR A N 1
ATOM 1658 C CA . THR A 1 213 ? -23.234 14.626 -8.753 1.00 82.06 213 THR A CA 1
ATOM 1659 C C . THR A 1 213 ? -23.052 14.109 -7.314 1.00 82.06 213 THR A C 1
ATOM 1661 O O . THR A 1 213 ? -23.577 13.040 -6.992 1.00 82.06 213 THR A O 1
ATOM 1664 N N . PRO A 1 214 ? -22.274 14.802 -6.459 1.00 85.06 214 PRO A N 1
ATOM 1665 C CA . PRO A 1 214 ? -21.947 14.327 -5.110 1.00 85.06 214 PRO A CA 1
ATOM 1666 C C . PRO A 1 214 ? -23.179 13.909 -4.292 1.00 85.06 214 PRO A C 1
ATOM 1668 O O . PRO A 1 214 ? -24.254 14.490 -4.442 1.00 85.06 214 PRO A O 1
ATOM 1671 N N . GLY A 1 215 ? -23.048 12.869 -3.462 1.00 84.12 215 GLY A N 1
ATOM 1672 C CA . GLY A 1 215 ? -24.160 12.268 -2.715 1.00 84.12 215 GLY A CA 1
ATOM 1673 C C . GLY A 1 215 ? -25.056 11.326 -3.533 1.00 84.12 215 GLY A C 1
ATOM 1674 O O . GLY A 1 215 ? -25.770 10.506 -2.955 1.00 84.12 215 GLY A O 1
ATOM 1675 N N . LYS A 1 216 ? -25.019 11.365 -4.875 1.00 86.81 216 LYS A N 1
ATOM 1676 C CA . LYS A 1 216 ? -25.771 10.416 -5.710 1.00 86.81 216 LYS A CA 1
ATOM 1677 C C . LYS A 1 216 ? -25.032 9.082 -5.817 1.00 86.81 216 LYS A C 1
ATOM 1679 O O . LYS A 1 216 ? -24.023 8.985 -6.521 1.00 86.81 216 LYS A O 1
ATOM 1684 N N . LYS A 1 217 ? -25.590 8.033 -5.205 1.00 90.31 217 LYS A N 1
ATOM 1685 C CA . LYS A 1 217 ? -25.191 6.635 -5.436 1.00 90.31 217 LYS A CA 1
ATOM 1686 C C . LYS A 1 217 ? -25.409 6.263 -6.912 1.00 90.31 217 LYS A C 1
ATOM 1688 O O . LYS A 1 217 ? -26.413 6.641 -7.519 1.00 90.31 217 LYS A O 1
ATOM 1693 N N . THR A 1 218 ? -24.451 5.564 -7.521 1.00 88.56 218 THR A N 1
ATOM 1694 C CA . THR A 1 218 ? -24.449 5.265 -8.972 1.00 88.56 218 THR A CA 1
ATOM 1695 C C . THR A 1 218 ? -24.202 3.809 -9.326 1.00 88.56 218 THR A C 1
ATOM 1697 O O . THR A 1 218 ? -24.686 3.356 -10.367 1.00 88.56 218 THR A O 1
ATOM 1700 N N . SER A 1 219 ? -23.496 3.071 -8.476 1.00 92.12 219 SER A N 1
ATOM 1701 C CA . SER A 1 219 ? -23.324 1.630 -8.622 1.00 92.12 219 SER A CA 1
ATOM 1702 C C . SER A 1 219 ? -23.098 0.961 -7.277 1.00 92.12 219 SER A C 1
ATOM 1704 O O . SER A 1 219 ? -22.485 1.556 -6.387 1.00 92.12 219 SER A O 1
ATOM 1706 N N . VAL A 1 220 ? -23.504 -0.302 -7.179 1.00 96.69 220 VAL A N 1
ATOM 1707 C CA . VAL A 1 220 ? -23.187 -1.188 -6.058 1.00 96.69 220 VAL A CA 1
ATOM 1708 C C . VAL A 1 220 ? -22.318 -2.327 -6.573 1.00 96.69 220 VAL A C 1
ATOM 1710 O O . VAL A 1 220 ? -22.707 -3.046 -7.494 1.00 96.69 220 VAL A O 1
ATOM 1713 N N . LEU A 1 221 ? -21.140 -2.490 -5.983 1.00 97.94 221 LEU A N 1
ATOM 1714 C CA . LEU A 1 221 ? -20.326 -3.690 -6.113 1.00 97.94 221 LEU A CA 1
ATOM 1715 C C . LEU A 1 221 ? -20.813 -4.716 -5.089 1.00 97.94 221 LEU A C 1
ATOM 1717 O O . LEU A 1 221 ? -20.937 -4.385 -3.912 1.00 97.94 221 LEU A O 1
ATOM 1721 N N . ALA A 1 222 ? -21.038 -5.951 -5.519 1.00 98.12 222 ALA A N 1
ATOM 1722 C CA . ALA A 1 222 ? -21.187 -7.109 -4.646 1.00 98.12 222 ALA A CA 1
ATOM 1723 C C . ALA A 1 222 ? -20.007 -8.063 -4.859 1.00 98.12 222 ALA A C 1
ATOM 1725 O O . ALA A 1 222 ? -19.639 -8.339 -6.004 1.00 98.12 222 ALA A O 1
ATOM 1726 N N . ILE A 1 223 ? -19.444 -8.574 -3.765 1.00 98.62 223 ILE A N 1
ATOM 1727 C CA . ILE A 1 223 ? -18.475 -9.672 -3.754 1.00 98.62 223 ILE A CA 1
ATOM 1728 C C . ILE A 1 223 ? -19.210 -10.929 -3.293 1.00 98.62 223 ILE A C 1
ATOM 1730 O O . ILE A 1 223 ? -19.878 -10.918 -2.258 1.00 98.62 223 ILE A O 1
ATOM 1734 N N . VAL A 1 224 ? -19.102 -12.000 -4.074 1.00 98.56 224 VAL A N 1
ATOM 1735 C CA . VAL A 1 224 ? -19.796 -13.274 -3.861 1.00 98.56 224 VAL A CA 1
ATOM 1736 C C . VAL A 1 224 ? -18.765 -14.393 -3.750 1.00 98.56 224 VAL A C 1
ATOM 1738 O O . VAL A 1 224 ? -17.893 -14.513 -4.607 1.00 98.56 224 VAL A O 1
ATOM 1741 N N . GLU A 1 225 ? -18.876 -15.211 -2.710 1.00 98.50 225 GLU A N 1
ATOM 1742 C CA . GLU A 1 225 ? -18.060 -16.402 -2.481 1.00 98.50 225 GLU A CA 1
ATOM 1743 C C . GLU A 1 225 ? -18.719 -17.632 -3.113 1.00 98.50 225 GLU A C 1
ATOM 1745 O O . GLU A 1 225 ? -19.898 -17.899 -2.875 1.00 98.50 225 GLU A O 1
ATOM 1750 N N . GLY A 1 226 ? -17.978 -18.372 -3.938 1.00 98.31 226 GLY A N 1
ATOM 1751 C CA . GLY A 1 226 ? -18.450 -19.592 -4.591 1.00 98.31 226 GLY A CA 1
ATOM 1752 C C . GLY A 1 226 ? -18.304 -20.813 -3.686 1.00 98.31 226 GLY A C 1
ATOM 1753 O O . GLY A 1 226 ? -17.210 -21.355 -3.567 1.00 98.31 226 GLY A O 1
ATOM 1754 N N . VAL A 1 227 ? -19.411 -21.277 -3.101 1.00 98.25 227 VAL A N 1
ATOM 1755 C CA . VAL A 1 227 ? -19.435 -22.402 -2.145 1.00 98.25 227 VAL A CA 1
ATOM 1756 C C . VAL A 1 227 ? -19.569 -23.778 -2.812 1.00 98.25 227 VAL A C 1
ATOM 1758 O O . VAL A 1 227 ? -19.216 -24.796 -2.215 1.00 98.25 227 VAL A O 1
ATOM 1761 N N . ARG A 1 228 ? -20.050 -23.832 -4.063 1.00 98.31 228 ARG A N 1
ATOM 1762 C CA . ARG A 1 228 ? -20.103 -25.061 -4.875 1.00 98.31 228 ARG A CA 1
ATOM 1763 C C . ARG A 1 228 ? -20.028 -24.761 -6.365 1.00 98.31 228 ARG A C 1
ATOM 1765 O O . ARG A 1 228 ? -20.582 -23.767 -6.824 1.00 98.31 228 ARG A O 1
ATOM 1772 N N . PHE A 1 229 ? -19.417 -25.666 -7.125 1.00 98.25 229 PHE A N 1
ATOM 1773 C CA . PHE A 1 229 ? -19.418 -25.645 -8.587 1.00 98.25 229 PHE A CA 1
ATOM 1774 C C . PHE A 1 229 ? -20.201 -26.826 -9.166 1.00 98.25 229 PHE A C 1
ATOM 1776 O O . PHE A 1 229 ? -20.199 -27.928 -8.613 1.00 98.25 229 PHE A O 1
ATOM 1783 N N . TRP A 1 230 ? -20.830 -26.580 -10.309 1.00 98.12 230 TRP A N 1
ATOM 1784 C CA . TRP A 1 230 ? -21.517 -27.542 -11.158 1.00 98.12 230 TRP A CA 1
ATOM 1785 C C . TRP A 1 230 ? -20.937 -27.424 -12.564 1.00 98.12 230 TRP A C 1
ATOM 1787 O O . TRP A 1 230 ? -20.910 -26.329 -13.123 1.00 98.12 230 TRP A O 1
ATOM 1797 N N . ALA A 1 231 ? -20.509 -28.541 -13.141 1.00 97.75 231 ALA A N 1
ATOM 1798 C CA . ALA A 1 231 ? -20.051 -28.625 -14.522 1.00 97.75 231 ALA A CA 1
ATOM 1799 C C . ALA A 1 231 ? -20.766 -29.785 -15.224 1.00 97.75 231 ALA A C 1
ATOM 1801 O O . ALA A 1 231 ? -21.095 -30.784 -14.577 1.00 97.75 231 ALA A O 1
ATOM 1802 N N . ARG A 1 232 ? -21.020 -29.655 -16.529 1.00 96.94 232 ARG A N 1
ATOM 1803 C CA . ARG A 1 232 ? -21.569 -30.747 -17.348 1.00 96.94 232 ARG A CA 1
ATOM 1804 C C . ARG A 1 232 ? -20.500 -31.827 -17.559 1.00 96.94 232 ARG A C 1
ATOM 1806 O O . ARG A 1 232 ? -19.327 -31.505 -17.720 1.00 96.94 232 ARG A O 1
ATOM 1813 N N . GLU A 1 233 ? -20.903 -33.095 -17.527 1.00 96.50 233 GLU A N 1
ATOM 1814 C CA . GLU A 1 233 ? -19.986 -34.249 -17.490 1.00 96.50 233 GLU A CA 1
ATOM 1815 C C . GLU A 1 233 ? -19.101 -34.402 -18.738 1.00 96.50 233 GLU A C 1
ATOM 1817 O O . GLU A 1 233 ? -17.976 -34.871 -18.634 1.00 96.50 233 GLU A O 1
ATOM 1822 N N . ASP A 1 234 ? -19.578 -33.945 -19.894 1.00 96.19 234 ASP A N 1
ATOM 1823 C CA . ASP A 1 234 ? -18.848 -33.897 -21.166 1.00 96.19 234 ASP A CA 1
ATOM 1824 C C . ASP A 1 234 ? -17.940 -32.663 -21.305 1.00 96.19 234 ASP A C 1
ATOM 1826 O O . ASP A 1 234 ? -17.169 -32.571 -22.255 1.00 96.19 234 ASP A O 1
ATOM 1830 N N . ALA A 1 235 ? -18.056 -31.699 -20.389 1.00 96.06 235 ALA A N 1
ATOM 1831 C CA . ALA A 1 235 ? -17.335 -30.432 -20.420 1.00 96.06 235 ALA A CA 1
ATOM 1832 C C . ALA A 1 235 ? -16.216 -30.344 -19.374 1.00 96.06 235 ALA A C 1
ATOM 1834 O O . ALA A 1 235 ? -15.442 -29.395 -19.424 1.00 96.06 235 ALA A O 1
ATOM 1835 N N . ILE A 1 236 ? -16.143 -31.269 -18.414 1.00 97.62 236 ILE A N 1
ATOM 1836 C CA . ILE A 1 236 ? -15.194 -31.256 -17.291 1.00 97.62 236 ILE A CA 1
ATOM 1837 C C . ILE A 1 236 ? -14.211 -32.426 -17.410 1.00 97.62 236 ILE A C 1
ATOM 1839 O O . ILE A 1 236 ? -14.608 -33.543 -17.735 1.00 97.62 236 ILE A O 1
ATOM 1843 N N . ASN A 1 237 ? -12.927 -32.194 -17.134 1.00 95.81 237 ASN A N 1
ATOM 1844 C CA . ASN A 1 237 ? -11.935 -33.272 -17.115 1.00 95.81 237 ASN A CA 1
ATOM 1845 C C . ASN A 1 237 ? -12.024 -34.157 -15.852 1.00 95.81 237 ASN A C 1
ATOM 1847 O O . ASN A 1 237 ? -12.673 -33.806 -14.865 1.00 95.81 237 ASN A O 1
ATOM 1851 N N . GLU A 1 238 ? -11.331 -35.301 -15.868 1.00 94.75 238 GLU A N 1
ATOM 1852 C CA . GLU A 1 238 ? -11.358 -36.302 -14.785 1.00 94.75 238 GLU A CA 1
ATOM 1853 C C . GLU A 1 238 ? -10.938 -35.725 -13.416 1.00 94.75 238 GLU A C 1
ATOM 1855 O O . GLU A 1 238 ? -11.604 -35.979 -12.409 1.00 94.75 238 GLU A O 1
ATOM 1860 N N . ASP A 1 239 ? -9.902 -34.876 -13.396 1.00 95.38 239 ASP A N 1
ATOM 1861 C CA . ASP A 1 239 ? -9.416 -34.163 -12.202 1.00 95.38 239 ASP A CA 1
ATOM 1862 C C . ASP A 1 239 ? -10.373 -33.068 -11.690 1.00 95.38 239 ASP A C 1
ATOM 1864 O O . ASP A 1 239 ? -10.199 -32.554 -10.584 1.00 95.38 239 ASP A O 1
ATOM 1868 N N . LYS A 1 240 ? -11.369 -32.674 -12.495 1.00 95.62 240 LYS A N 1
ATOM 1869 C CA . LYS A 1 240 ? -12.326 -31.583 -12.230 1.00 95.62 240 LYS A CA 1
ATOM 1870 C C . LYS A 1 240 ? -11.675 -30.210 -12.032 1.00 95.62 240 LYS A C 1
ATOM 1872 O O . LYS A 1 240 ? -12.195 -29.372 -11.294 1.00 95.62 240 LYS A O 1
ATOM 1877 N N . ASN A 1 241 ? -10.556 -29.972 -12.716 1.00 94.75 241 ASN A N 1
ATOM 1878 C CA . ASN A 1 241 ? -9.774 -28.732 -12.654 1.00 94.75 241 ASN A CA 1
ATOM 1879 C C . ASN A 1 241 ? -9.762 -27.931 -13.976 1.00 94.75 241 ASN A C 1
ATOM 1881 O O . ASN A 1 241 ? -9.356 -26.769 -13.965 1.00 94.75 241 ASN A O 1
ATOM 1885 N N . LEU A 1 242 ? -10.246 -28.500 -15.088 1.00 95.56 242 LEU A N 1
ATOM 1886 C CA . LEU A 1 242 ? -10.332 -27.850 -16.401 1.00 95.56 242 LEU A CA 1
ATOM 1887 C C . LEU A 1 242 ? -11.699 -28.091 -17.057 1.00 95.56 242 LEU A C 1
ATOM 1889 O O . LEU A 1 242 ? -12.200 -29.216 -17.070 1.00 95.56 242 LEU A O 1
ATOM 1893 N N . VAL A 1 243 ? -12.267 -27.028 -17.637 1.00 96.50 243 VAL A N 1
ATOM 1894 C CA . VAL A 1 243 ? -13.506 -27.064 -18.432 1.00 96.50 243 VAL A CA 1
ATOM 1895 C C . VAL A 1 243 ? -13.170 -26.828 -19.905 1.00 96.50 243 VAL A C 1
ATOM 1897 O O . VAL A 1 243 ? -12.498 -25.846 -20.220 1.00 96.50 243 VAL A O 1
ATOM 1900 N N . ASP A 1 244 ? -13.652 -27.687 -20.803 1.00 94.12 244 ASP A N 1
ATOM 1901 C CA . ASP A 1 244 ? -13.414 -27.581 -22.247 1.00 94.12 244 ASP A CA 1
ATOM 1902 C C . ASP A 1 244 ? -14.157 -26.364 -22.851 1.00 94.12 244 ASP A C 1
ATOM 1904 O O . ASP A 1 244 ? -15.396 -26.336 -22.864 1.00 94.12 244 ASP A O 1
ATOM 1908 N N . PRO A 1 245 ? -13.446 -25.352 -23.394 1.00 92.69 245 PRO A N 1
ATOM 1909 C CA . PRO A 1 245 ? -14.069 -24.195 -24.032 1.00 92.69 245 PRO A CA 1
ATOM 1910 C C . PRO A 1 245 ? -14.834 -24.538 -25.324 1.00 92.69 245 PRO A C 1
ATOM 1912 O O . PRO A 1 245 ? -15.789 -23.828 -25.655 1.00 92.69 245 PRO A O 1
ATOM 1915 N N . ALA A 1 246 ? -14.480 -25.615 -26.034 1.00 91.62 246 ALA A N 1
ATOM 1916 C CA . ALA A 1 246 ? -15.173 -26.075 -27.239 1.00 91.62 246 ALA A CA 1
ATOM 1917 C C . ALA A 1 246 ? -16.548 -26.693 -26.929 1.00 91.62 246 ALA A C 1
ATOM 1919 O O . ALA A 1 246 ? -17.448 -26.630 -27.775 1.00 91.62 246 ALA A O 1
ATOM 1920 N N . VAL A 1 247 ? -16.733 -27.224 -25.714 1.00 94.62 247 VAL A N 1
ATOM 1921 C CA . VAL A 1 247 ? -18.029 -27.686 -25.189 1.00 94.62 247 VAL A CA 1
ATOM 1922 C C . VAL A 1 247 ? -18.779 -26.539 -24.508 1.00 94.62 247 VAL A C 1
ATOM 1924 O O . VAL A 1 247 ? -19.947 -26.310 -24.820 1.00 94.62 247 VAL A O 1
ATOM 1927 N N . LEU A 1 248 ? -18.112 -25.770 -23.637 1.00 96.00 248 LEU A N 1
ATOM 1928 C CA . LEU A 1 248 ? -18.690 -24.636 -22.898 1.00 96.00 248 LEU A CA 1
ATOM 1929 C C . LEU A 1 248 ? -19.237 -23.531 -23.815 1.00 96.00 248 LEU A C 1
ATOM 1931 O O . LEU A 1 248 ? -20.238 -22.901 -23.467 1.00 96.00 248 LEU A O 1
ATOM 1935 N N . LYS A 1 249 ? -18.577 -23.280 -24.956 1.00 94.88 249 LYS A N 1
ATOM 1936 C CA . LYS A 1 249 ? -18.911 -22.248 -25.959 1.00 94.88 249 LYS A CA 1
ATOM 1937 C C . LYS A 1 249 ? -19.382 -20.922 -25.340 1.00 94.88 249 LYS A C 1
ATOM 1939 O O . LYS A 1 249 ? -20.515 -20.497 -25.592 1.00 94.88 249 LYS A O 1
ATOM 1944 N N . PRO A 1 250 ? -18.559 -20.289 -24.482 1.00 96.00 250 PRO A N 1
ATOM 1945 C CA . PRO A 1 250 ? -18.992 -19.156 -23.680 1.00 96.00 250 PRO A CA 1
ATOM 1946 C C . PRO A 1 250 ? -19.268 -17.923 -24.545 1.00 96.00 250 PRO A C 1
ATOM 1948 O O . PRO A 1 250 ? -18.519 -17.597 -25.468 1.00 96.00 250 PRO A O 1
ATOM 1951 N N . ILE A 1 251 ? -20.334 -17.208 -24.201 1.00 96.81 251 ILE A N 1
ATOM 1952 C CA . ILE A 1 251 ? -20.733 -15.944 -24.810 1.00 96.81 251 ILE A CA 1
ATOM 1953 C C . ILE A 1 251 ? -20.185 -14.773 -23.995 1.00 96.81 251 ILE A C 1
ATOM 1955 O O . ILE A 1 251 ? -20.352 -14.686 -22.778 1.00 96.81 251 ILE A O 1
ATOM 1959 N N . SER A 1 252 ? -19.585 -13.819 -24.700 1.00 96.56 252 SER A N 1
ATOM 1960 C CA . SER A 1 252 ? -19.101 -12.557 -24.143 1.00 96.56 252 SER A CA 1
ATOM 1961 C C . SER A 1 252 ? -19.979 -11.374 -24.552 1.00 96.56 252 SER A C 1
ATOM 1963 O O . SER A 1 252 ? -20.676 -11.409 -25.570 1.00 96.56 252 SER A O 1
ATOM 1965 N N . ARG A 1 253 ? -19.934 -10.286 -23.776 1.00 95.69 253 ARG A N 1
ATOM 1966 C CA . ARG A 1 253 ? -20.579 -9.011 -24.117 1.00 95.69 253 ARG A CA 1
ATOM 1967 C C . ARG A 1 253 ? -19.541 -8.000 -24.597 1.00 95.69 253 ARG A C 1
ATOM 1969 O O . ARG A 1 253 ? -18.520 -7.784 -23.943 1.00 95.69 253 ARG A O 1
ATOM 1976 N N . MET A 1 254 ? -19.851 -7.347 -25.713 1.00 91.81 254 MET A N 1
ATOM 1977 C CA . MET A 1 254 ? -19.023 -6.318 -26.342 1.00 91.81 254 MET A CA 1
ATOM 1978 C C . MET A 1 254 ? -19.611 -4.918 -26.047 1.00 91.81 254 MET A C 1
ATOM 1980 O O . MET A 1 254 ? -20.247 -4.706 -25.005 1.00 91.81 254 MET A O 1
ATOM 1984 N N . GLY A 1 255 ? -19.416 -3.953 -26.950 1.00 86.25 255 GLY A N 1
ATOM 1985 C CA . GLY A 1 255 ? -20.081 -2.647 -26.904 1.00 86.25 255 GLY A CA 1
ATOM 1986 C C . GLY A 1 255 ? -21.559 -2.703 -27.313 1.00 86.25 255 GLY A C 1
ATOM 1987 O O . GLY A 1 255 ? -21.945 -3.457 -28.206 1.00 86.25 255 GLY A O 1
ATOM 1988 N N . GLY A 1 256 ? -22.393 -1.876 -26.674 1.00 87.69 256 GLY A N 1
ATOM 1989 C CA . GLY A 1 256 ? -23.813 -1.724 -27.018 1.00 87.69 256 GLY A CA 1
ATOM 1990 C C . GLY A 1 256 ? -24.610 -3.032 -26.919 1.00 87.69 256 GLY A C 1
ATOM 1991 O O . GLY A 1 256 ? -24.647 -3.676 -25.866 1.00 87.69 256 GLY A O 1
ATOM 1992 N N . ILE A 1 257 ? -25.267 -3.409 -28.017 1.00 90.88 257 ILE A N 1
ATOM 1993 C CA . ILE A 1 257 ? -26.047 -4.654 -28.158 1.00 90.88 257 ILE A CA 1
ATOM 1994 C C . ILE A 1 257 ? -25.231 -5.849 -28.686 1.00 90.88 257 ILE A C 1
ATOM 1996 O O . ILE A 1 257 ? -25.783 -6.929 -28.865 1.00 90.88 257 ILE A O 1
ATOM 2000 N N . THR A 1 258 ? -23.934 -5.680 -28.949 1.00 94.00 258 THR A N 1
ATOM 2001 C CA . THR A 1 258 ? -23.106 -6.720 -29.572 1.00 94.00 258 THR A CA 1
ATOM 2002 C C . THR A 1 258 ? -22.643 -7.766 -28.553 1.00 94.00 258 THR A C 1
ATOM 2004 O O . THR A 1 258 ? -22.156 -7.433 -27.468 1.00 94.00 258 THR A O 1
ATOM 2007 N N . TYR A 1 259 ? -22.748 -9.036 -28.938 1.00 95.50 259 TYR A N 1
ATOM 2008 C CA . TYR A 1 259 ? -22.213 -10.201 -28.233 1.00 95.50 259 TYR A CA 1
ATOM 2009 C C . TYR A 1 259 ? -21.079 -10.836 -29.054 1.00 95.50 259 TYR A C 1
ATOM 2011 O O . TYR A 1 259 ? -21.061 -10.706 -30.278 1.00 95.50 259 TYR A O 1
ATOM 2019 N N . GLY A 1 260 ? -20.130 -11.497 -28.389 1.00 95.06 260 GLY A N 1
ATOM 2020 C CA . GLY A 1 260 ? -18.999 -12.189 -29.014 1.00 95.06 260 GLY A CA 1
ATOM 2021 C C . GLY A 1 260 ? -19.019 -13.691 -28.724 1.00 95.06 260 GLY A C 1
ATOM 2022 O O . GLY A 1 260 ? -19.237 -14.090 -27.579 1.00 95.06 260 GLY A O 1
ATOM 2023 N N . ARG A 1 261 ? -18.777 -14.505 -29.758 1.00 94.75 261 ARG A N 1
ATOM 2024 C CA . ARG A 1 261 ? -18.633 -15.969 -29.679 1.00 94.75 261 ARG A CA 1
ATOM 2025 C C . ARG A 1 261 ? -17.157 -16.356 -29.564 1.00 94.75 261 ARG A C 1
ATOM 2027 O O . ARG A 1 261 ? -16.326 -15.748 -30.236 1.00 94.75 261 ARG A O 1
ATOM 2034 N N . THR A 1 262 ? -16.848 -17.406 -28.811 1.00 92.81 262 THR A N 1
ATOM 2035 C CA . THR A 1 262 ? -15.498 -17.994 -28.749 1.00 92.81 262 THR A CA 1
ATOM 2036 C C . THR A 1 262 ? -15.366 -19.099 -29.802 1.00 92.81 262 THR A C 1
ATOM 2038 O O . THR A 1 262 ? -15.635 -20.264 -29.522 1.00 92.81 262 THR A O 1
ATOM 2041 N N . VAL A 1 263 ? -15.013 -18.713 -31.036 1.00 93.25 263 VAL A N 1
ATOM 2042 C CA . VAL A 1 263 ? -14.887 -19.618 -32.206 1.00 93.25 263 VAL A CA 1
ATOM 2043 C C . VAL A 1 263 ? -13.454 -19.801 -32.712 1.00 93.25 263 VAL A C 1
ATOM 2045 O O . VAL A 1 263 ? -13.196 -20.733 -33.462 1.00 93.25 263 VAL A O 1
ATOM 2048 N N . GLU A 1 264 ? -12.525 -18.943 -32.299 1.00 93.31 264 GLU A N 1
ATOM 2049 C CA . GLU A 1 264 ? -11.099 -19.037 -32.622 1.00 93.31 264 GLU A CA 1
ATOM 2050 C C . GLU A 1 264 ? -10.296 -18.702 -31.358 1.00 93.31 264 GLU A C 1
ATOM 2052 O O . GLU A 1 264 ? -10.686 -17.809 -30.597 1.00 93.31 264 GLU A O 1
ATOM 2057 N N . ALA A 1 265 ? -9.195 -19.411 -31.121 1.00 93.75 265 ALA A N 1
ATOM 2058 C CA . ALA A 1 265 ? -8.240 -19.109 -30.062 1.00 93.75 265 ALA A CA 1
ATOM 2059 C C . ALA A 1 265 ? -6.808 -19.465 -30.488 1.00 93.75 265 ALA A C 1
ATOM 2061 O O . ALA A 1 265 ? -6.591 -20.258 -31.400 1.00 93.75 265 ALA A O 1
ATOM 2062 N N . ILE A 1 266 ? -5.829 -18.888 -29.790 1.00 95.00 266 ILE A N 1
ATOM 2063 C CA . ILE A 1 266 ? -4.408 -19.212 -29.942 1.00 95.00 266 ILE A CA 1
ATOM 2064 C C . ILE A 1 266 ? -3.844 -19.649 -28.594 1.00 95.00 266 ILE A C 1
ATOM 2066 O O . ILE A 1 266 ? -4.152 -19.047 -27.563 1.00 95.00 266 ILE A O 1
ATOM 2070 N N . GLU A 1 267 ? -2.988 -20.665 -28.601 1.00 91.81 267 GLU A N 1
ATOM 2071 C CA . GLU A 1 267 ? -2.248 -21.077 -27.411 1.00 91.81 267 GLU A CA 1
ATOM 2072 C C . GLU A 1 267 ? -0.883 -20.383 -27.374 1.00 91.81 267 GLU A C 1
ATOM 2074 O O . GLU A 1 267 ? -0.148 -20.339 -28.362 1.00 91.81 267 GLU A O 1
ATOM 2079 N N . LEU A 1 268 ? -0.546 -19.817 -26.215 1.00 90.31 268 LEU A N 1
ATOM 2080 C CA . LEU A 1 268 ? 0.737 -19.174 -25.952 1.00 90.31 268 LEU A CA 1
ATOM 2081 C C . LEU A 1 268 ? 1.253 -19.663 -24.594 1.00 90.31 268 LEU A C 1
ATOM 2083 O O . LEU A 1 268 ? 0.640 -19.338 -23.572 1.00 90.31 268 LEU A O 1
ATOM 2087 N N . PRO A 1 269 ? 2.363 -20.425 -24.540 1.00 88.75 269 PRO A N 1
ATOM 2088 C CA . PRO A 1 269 ? 2.955 -20.805 -23.268 1.00 88.75 269 PRO A CA 1
ATOM 2089 C C . PRO A 1 269 ? 3.441 -19.551 -22.540 1.00 88.75 269 PRO A C 1
ATOM 2091 O O . PRO A 1 269 ? 3.994 -18.630 -23.146 1.00 88.75 269 PRO A O 1
ATOM 2094 N N . ARG A 1 270 ? 3.262 -19.516 -21.217 1.00 86.00 270 ARG A N 1
ATOM 2095 C CA . ARG A 1 270 ? 3.841 -18.463 -20.378 1.00 86.00 270 ARG A CA 1
ATOM 2096 C C . ARG A 1 270 ? 5.373 -18.537 -20.493 1.00 86.00 270 ARG A C 1
ATOM 2098 O O . ARG A 1 270 ? 5.922 -19.557 -20.087 1.00 86.00 270 ARG A O 1
ATOM 2105 N N . PRO A 1 271 ? 6.070 -17.492 -20.977 1.00 85.38 271 PRO A N 1
ATOM 2106 C CA . PRO A 1 271 ? 7.520 -17.554 -21.138 1.00 85.38 271 PRO A CA 1
ATOM 2107 C C . PRO A 1 271 ? 8.225 -17.725 -19.784 1.00 85.38 271 PRO A C 1
ATOM 2109 O O . PRO A 1 271 ? 8.033 -16.891 -18.891 1.00 85.38 271 PRO A O 1
ATOM 2112 N N . ASP A 1 272 ? 9.052 -18.764 -19.627 1.00 85.56 272 ASP A N 1
ATOM 2113 C CA . ASP A 1 272 ? 10.018 -18.802 -18.526 1.00 85.56 272 ASP A CA 1
ATOM 2114 C C . ASP A 1 272 ? 11.206 -17.890 -18.841 1.00 85.56 272 ASP A C 1
ATOM 2116 O O . ASP A 1 272 ? 11.723 -17.854 -19.959 1.00 85.56 272 ASP A O 1
ATOM 2120 N N . PHE A 1 273 ? 11.647 -17.139 -17.834 1.00 81.12 273 PHE A N 1
ATOM 2121 C CA . PHE A 1 273 ? 12.714 -16.163 -18.012 1.00 81.12 273 PHE A CA 1
ATOM 2122 C C . PHE A 1 273 ? 14.084 -16.813 -18.233 1.00 81.12 273 PHE A C 1
ATOM 2124 O O . PHE A 1 273 ? 14.884 -16.252 -18.966 1.00 81.12 273 PHE A O 1
ATOM 2131 N N . LYS A 1 274 ? 14.387 -17.964 -17.620 1.00 81.75 274 LYS A N 1
ATOM 2132 C CA . LYS A 1 274 ? 15.702 -18.610 -17.768 1.00 81.75 274 LYS A CA 1
ATOM 2133 C C . LYS A 1 274 ? 15.836 -19.261 -19.137 1.00 81.75 274 LYS A C 1
ATOM 2135 O O . LYS A 1 274 ? 16.872 -19.116 -19.778 1.00 81.75 274 LYS A O 1
ATOM 2140 N N . GLU A 1 275 ? 14.796 -19.970 -19.572 1.00 83.25 275 GLU A N 1
ATOM 2141 C CA . GLU A 1 275 ? 14.774 -20.666 -20.864 1.00 83.25 275 GLU A CA 1
ATOM 2142 C C . GLU A 1 275 ? 14.901 -19.672 -22.024 1.00 83.25 275 GLU A C 1
ATOM 2144 O O . GLU A 1 275 ? 15.780 -19.815 -22.873 1.00 83.25 275 GLU A O 1
ATOM 2149 N N . MET A 1 276 ? 14.108 -18.596 -21.997 1.00 78.75 276 MET A N 1
ATOM 2150 C CA . MET A 1 276 ? 14.077 -17.556 -23.037 1.00 78.75 276 MET A CA 1
ATOM 2151 C C . MET A 1 276 ? 15.344 -16.686 -23.112 1.00 78.75 276 MET A C 1
ATOM 2153 O O . MET A 1 276 ? 15.444 -15.830 -23.991 1.00 78.75 276 MET A O 1
ATOM 2157 N N . THR A 1 277 ? 16.306 -16.867 -22.202 1.00 80.94 277 THR A N 1
ATOM 2158 C CA . THR A 1 277 ? 17.583 -16.133 -22.196 1.00 80.94 277 THR A CA 1
ATOM 2159 C C . THR A 1 277 ? 18.811 -17.046 -22.257 1.00 80.94 277 THR A C 1
ATOM 2161 O O . THR A 1 277 ? 19.935 -16.547 -22.237 1.00 80.94 277 THR A O 1
ATOM 2164 N N . ALA A 1 278 ? 18.632 -18.370 -22.328 1.00 78.69 278 ALA A N 1
ATOM 2165 C CA . ALA A 1 278 ? 19.717 -19.349 -22.213 1.00 78.69 278 ALA A CA 1
ATOM 2166 C C . ALA A 1 278 ? 20.713 -19.348 -23.394 1.00 78.69 278 ALA A C 1
ATOM 2168 O O . ALA A 1 278 ? 21.847 -19.797 -23.242 1.00 78.69 278 ALA A O 1
ATOM 2169 N N . ASP A 1 279 ? 20.316 -18.834 -24.562 1.00 76.31 279 ASP A N 1
ATOM 2170 C CA . ASP A 1 279 ? 21.154 -18.728 -25.768 1.00 76.31 279 ASP A CA 1
ATOM 2171 C C . ASP A 1 279 ? 22.005 -17.436 -25.825 1.00 76.31 279 ASP A C 1
ATOM 2173 O O . ASP A 1 279 ? 22.862 -17.259 -26.705 1.00 76.31 279 ASP A O 1
ATOM 2177 N N . GLY A 1 280 ? 21.756 -16.501 -24.905 1.00 70.31 280 GLY A N 1
ATOM 2178 C CA . GLY A 1 280 ? 22.333 -15.161 -24.895 1.00 70.31 280 GLY A CA 1
ATOM 2179 C C . GLY A 1 280 ? 21.952 -14.278 -26.095 1.00 70.31 280 GLY A C 1
ATOM 2180 O O . GLY A 1 280 ? 22.570 -13.228 -26.259 1.00 70.31 280 GLY A O 1
ATOM 2181 N N . GLU A 1 281 ? 20.987 -14.635 -26.959 1.00 68.12 281 GLU A N 1
ATOM 2182 C CA . GLU A 1 281 ? 20.504 -13.726 -28.022 1.00 68.12 281 GLU A CA 1
ATOM 2183 C C . GLU A 1 281 ? 19.942 -12.438 -27.416 1.00 68.12 281 GLU A C 1
ATOM 2185 O O . GLU A 1 281 ? 20.205 -11.352 -27.931 1.00 68.12 281 GLU A O 1
ATOM 2190 N N . ALA A 1 282 ? 19.202 -12.545 -26.312 1.00 67.06 282 ALA A N 1
ATOM 2191 C CA . ALA A 1 282 ? 18.590 -11.398 -25.649 1.00 67.06 282 ALA A CA 1
ATOM 2192 C C . ALA A 1 282 ? 19.633 -10.421 -25.057 1.00 67.06 282 ALA A C 1
ATOM 2194 O O . ALA A 1 282 ? 19.421 -9.208 -25.084 1.00 67.06 282 ALA A O 1
ATOM 2195 N N . GLU A 1 283 ? 20.789 -10.920 -24.605 1.00 71.88 283 GLU A N 1
ATOM 2196 C CA . GLU A 1 283 ? 21.927 -10.086 -24.187 1.00 71.88 283 GLU A CA 1
ATOM 2197 C C . GLU A 1 283 ? 22.632 -9.459 -25.400 1.00 71.88 283 GLU A C 1
ATOM 2199 O O . GLU A 1 283 ? 22.835 -8.247 -25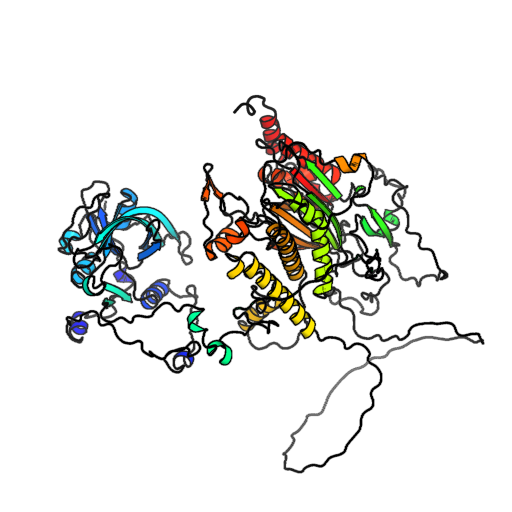.441 1.00 71.88 283 GLU A O 1
ATOM 2204 N N . LYS A 1 284 ? 22.933 -10.258 -26.437 1.00 67.25 284 LYS A N 1
ATOM 2205 C CA . LYS A 1 284 ? 23.589 -9.802 -27.683 1.00 67.25 284 LYS A CA 1
ATOM 2206 C C . LYS A 1 284 ? 22.789 -8.716 -28.412 1.00 67.25 284 LYS A C 1
ATOM 2208 O O . LYS A 1 284 ? 23.379 -7.850 -29.050 1.00 67.25 284 LYS A O 1
ATOM 2213 N N . LYS A 1 285 ? 21.456 -8.754 -28.316 1.00 68.31 285 LYS A N 1
ATOM 2214 C CA . LYS A 1 285 ? 20.531 -7.755 -28.881 1.00 68.31 285 LYS A CA 1
ATOM 2215 C C . LYS A 1 285 ? 20.298 -6.538 -27.969 1.00 68.31 285 LYS A C 1
ATOM 2217 O O . LYS A 1 285 ? 19.538 -5.653 -28.348 1.00 68.31 285 LYS A O 1
ATOM 2222 N N . GLY A 1 286 ? 20.902 -6.484 -26.777 1.00 70.44 286 GLY A N 1
ATOM 2223 C CA . GLY A 1 286 ? 20.714 -5.389 -25.812 1.00 70.44 286 GLY A CA 1
ATOM 2224 C C . GLY A 1 286 ? 19.318 -5.325 -25.177 1.00 70.44 286 GLY A C 1
ATOM 2225 O O . GLY A 1 286 ? 18.947 -4.302 -24.610 1.00 70.44 286 GLY A O 1
ATOM 2226 N N . LEU A 1 287 ? 18.537 -6.404 -25.281 1.00 67.69 287 LEU A N 1
ATOM 2227 C CA . LEU A 1 287 ? 17.176 -6.516 -24.737 1.00 67.69 287 LEU A CA 1
ATOM 2228 C C . LEU A 1 287 ? 17.196 -6.833 -23.239 1.00 67.69 287 LEU A C 1
ATOM 2230 O O . LEU A 1 287 ? 16.262 -6.511 -22.506 1.00 67.69 287 LEU A O 1
ATOM 2234 N N . LEU A 1 288 ? 18.287 -7.450 -22.793 1.00 64.62 288 LEU A N 1
ATOM 2235 C CA . LEU A 1 288 ? 18.688 -7.533 -21.401 1.00 64.62 288 LEU A CA 1
ATOM 2236 C C . LEU A 1 288 ? 19.820 -6.533 -21.169 1.00 64.62 288 LEU A C 1
ATOM 2238 O O . LEU A 1 288 ? 20.823 -6.542 -21.884 1.00 64.62 288 LEU A O 1
ATOM 2242 N N . PHE A 1 289 ? 19.692 -5.709 -20.131 1.00 49.12 289 PHE A N 1
ATOM 2243 C CA . PHE A 1 289 ? 20.825 -4.940 -19.627 1.00 49.12 289 PHE A CA 1
ATOM 2244 C C . PHE A 1 289 ? 21.821 -5.908 -18.988 1.00 49.12 289 PHE A C 1
ATOM 2246 O O . PHE A 1 289 ? 21.555 -6.453 -17.914 1.00 49.12 289 PHE A O 1
ATOM 2253 N N . ALA A 1 290 ? 22.950 -6.127 -19.663 1.00 33.84 290 ALA A N 1
ATOM 2254 C CA . ALA A 1 290 ? 23.985 -7.039 -19.199 1.00 33.84 290 ALA A CA 1
ATOM 2255 C C . ALA A 1 290 ? 24.462 -6.667 -17.778 1.00 33.84 290 ALA A C 1
ATOM 2257 O O . ALA A 1 290 ? 24.656 -5.480 -17.480 1.00 33.84 290 ALA A O 1
ATOM 2258 N N . PRO A 1 291 ? 24.684 -7.649 -16.885 1.00 33.75 291 PRO A N 1
ATOM 2259 C CA . PRO A 1 291 ? 25.368 -7.388 -15.628 1.00 33.75 291 PRO A CA 1
ATOM 2260 C C . PRO A 1 291 ? 26.794 -6.893 -15.909 1.00 33.75 291 PRO A C 1
ATOM 2262 O O . PRO A 1 291 ? 27.452 -7.349 -16.844 1.00 33.75 291 PRO A O 1
ATOM 2265 N N . ALA A 1 292 ? 27.300 -5.981 -15.074 1.00 30.36 292 ALA A N 1
ATOM 2266 C CA . ALA A 1 292 ? 28.720 -5.636 -15.104 1.00 30.36 292 ALA A CA 1
ATOM 2267 C C . ALA A 1 292 ? 29.553 -6.915 -14.860 1.00 30.36 292 ALA A C 1
ATOM 2269 O O . ALA A 1 292 ? 29.193 -7.695 -13.971 1.00 30.36 292 ALA A O 1
ATOM 2270 N N . PRO A 1 293 ? 30.622 -7.166 -15.639 1.00 25.50 293 PRO A N 1
ATOM 2271 C CA . PRO A 1 293 ? 31.247 -8.482 -15.708 1.00 25.50 293 PRO A CA 1
ATOM 2272 C C . PRO A 1 293 ? 31.891 -8.884 -14.379 1.00 25.50 293 PRO A C 1
ATOM 2274 O O . PRO A 1 293 ? 32.866 -8.285 -13.925 1.00 25.50 293 PRO A O 1
ATOM 2277 N N . SER A 1 294 ? 31.364 -9.947 -13.774 1.00 31.19 294 SER A N 1
ATOM 2278 C CA . SER A 1 294 ? 31.970 -10.610 -12.624 1.00 31.19 294 SER A CA 1
ATOM 2279 C C . SER A 1 294 ? 33.238 -11.352 -13.044 1.00 31.19 294 SER A C 1
ATOM 2281 O O . SER A 1 294 ? 33.186 -12.209 -13.926 1.00 31.19 294 SER A O 1
ATOM 2283 N N . GLN A 1 295 ? 34.361 -11.096 -12.371 1.00 27.31 295 GLN A N 1
ATOM 2284 C CA . GLN A 1 295 ? 35.523 -11.978 -12.470 1.00 27.31 295 GLN A CA 1
ATOM 2285 C C . GLN A 1 295 ? 35.172 -13.340 -11.854 1.00 27.31 295 GLN A C 1
ATOM 2287 O O . GLN A 1 295 ? 34.886 -13.427 -10.662 1.00 27.31 295 GLN A O 1
ATOM 2292 N N . SER A 1 296 ? 35.201 -14.402 -12.659 1.00 28.38 296 SER A N 1
ATOM 2293 C CA . SER A 1 296 ? 34.933 -15.771 -12.212 1.00 28.38 296 SER A CA 1
ATOM 2294 C C . SER A 1 296 ? 36.049 -16.713 -12.659 1.00 28.38 296 SER A C 1
ATOM 2296 O O . SER A 1 296 ? 36.189 -17.000 -13.848 1.00 28.38 296 SER A O 1
ATOM 2298 N N . HIS A 1 297 ? 36.817 -17.233 -11.702 1.00 31.55 297 HIS A N 1
ATOM 2299 C CA . HIS A 1 297 ? 37.691 -18.380 -11.932 1.00 31.55 297 HIS A CA 1
ATOM 2300 C C . HIS A 1 297 ? 36.896 -19.674 -11.729 1.00 31.55 297 HIS A C 1
ATOM 2302 O O . HIS A 1 297 ? 36.429 -19.940 -10.625 1.00 31.55 297 HIS A O 1
ATOM 2308 N N . HIS A 1 298 ? 36.811 -20.509 -12.764 1.00 28.66 298 HIS A N 1
ATOM 2309 C CA . HIS A 1 298 ? 36.444 -21.917 -12.626 1.00 28.66 298 HIS A CA 1
ATOM 2310 C C . HIS A 1 298 ? 37.660 -22.792 -12.934 1.00 28.66 298 HIS A C 1
ATOM 2312 O O . HIS A 1 298 ? 38.252 -22.687 -14.007 1.00 28.66 298 HIS A O 1
ATOM 2318 N N . ALA A 1 299 ? 38.009 -23.674 -11.999 1.00 30.11 299 ALA A N 1
ATOM 2319 C CA . ALA A 1 299 ? 38.898 -24.804 -12.242 1.00 30.11 299 ALA A CA 1
ATOM 2320 C C . ALA A 1 299 ? 38.047 -26.068 -12.430 1.00 30.11 299 ALA A C 1
ATOM 2322 O O . ALA A 1 299 ? 37.056 -26.261 -11.724 1.00 30.11 299 ALA A O 1
ATOM 2323 N N . ALA A 1 300 ? 38.415 -26.916 -13.390 1.00 28.16 300 ALA A N 1
ATOM 2324 C CA . ALA A 1 300 ? 37.695 -28.154 -13.666 1.00 28.16 300 ALA A CA 1
ATOM 2325 C C . ALA A 1 300 ? 38.055 -29.260 -12.660 1.00 28.16 300 ALA A C 1
ATOM 2327 O O . ALA A 1 300 ? 39.204 -29.375 -12.234 1.00 28.16 300 ALA A O 1
ATOM 2328 N N . LEU A 1 301 ? 37.083 -30.117 -12.345 1.00 29.55 301 LEU A N 1
ATOM 2329 C CA . LEU A 1 301 ? 37.295 -31.381 -11.640 1.00 29.55 301 LEU A CA 1
ATOM 2330 C C . LEU A 1 301 ? 37.092 -32.540 -12.620 1.00 29.55 301 LEU A C 1
ATOM 2332 O O . LEU A 1 301 ? 36.060 -32.626 -13.280 1.00 29.55 301 LEU A O 1
ATOM 2336 N N . SER A 1 302 ? 38.074 -33.438 -12.692 1.00 26.66 302 SER A N 1
ATOM 2337 C CA . SER A 1 302 ? 37.965 -34.736 -13.367 1.00 26.66 302 SER A CA 1
ATOM 2338 C C . SER A 1 302 ? 38.574 -35.833 -12.486 1.00 26.66 302 SER A C 1
ATOM 2340 O O . SER A 1 302 ? 39.272 -35.548 -11.512 1.00 26.66 302 SER A O 1
ATOM 2342 N N . GLU A 1 303 ? 38.217 -37.084 -12.761 1.00 27.73 303 GLU A N 1
ATOM 2343 C CA . GLU A 1 303 ? 38.416 -38.228 -11.866 1.00 27.73 303 GLU A CA 1
ATOM 2344 C C . GLU A 1 303 ? 39.872 -38.746 -11.726 1.00 27.73 303 GLU A C 1
ATOM 2346 O O . GLU A 1 303 ? 40.657 -38.691 -12.664 1.00 27.73 303 GLU A O 1
ATOM 2351 N N . ARG A 1 304 ? 40.129 -39.420 -10.585 1.00 28.44 304 ARG A N 1
ATOM 2352 C CA . ARG A 1 304 ? 41.046 -40.578 -10.378 1.00 28.44 304 ARG A CA 1
ATOM 2353 C C . ARG A 1 304 ? 42.553 -40.440 -10.712 1.00 28.44 304 ARG A C 1
ATOM 2355 O O . ARG A 1 304 ? 42.943 -40.427 -11.872 1.00 28.44 304 ARG A O 1
ATOM 2362 N N . THR A 1 305 ? 43.416 -40.678 -9.706 1.00 25.11 305 THR A N 1
ATOM 2363 C CA . THR A 1 305 ? 44.195 -41.949 -9.533 1.00 25.11 305 THR A CA 1
ATOM 2364 C C . THR A 1 305 ? 45.397 -41.807 -8.562 1.00 25.11 305 THR A C 1
ATOM 2366 O O . THR A 1 305 ? 46.339 -41.084 -8.841 1.00 25.11 305 THR A O 1
ATOM 2369 N N . MET A 1 306 ? 45.355 -42.566 -7.453 1.00 21.78 306 MET A N 1
ATOM 2370 C CA . MET A 1 306 ? 46.428 -43.151 -6.598 1.00 21.78 306 MET A CA 1
ATOM 2371 C C . MET A 1 306 ? 47.844 -42.527 -6.414 1.00 21.78 306 MET A C 1
ATOM 2373 O O . MET A 1 306 ? 48.581 -42.344 -7.369 1.00 21.78 306 MET A O 1
ATOM 2377 N N . TRP A 1 307 ? 48.271 -42.482 -5.131 1.00 22.62 307 TRP A N 1
ATOM 2378 C CA . TRP A 1 307 ? 49.624 -42.722 -4.545 1.00 22.62 307 TRP A CA 1
ATOM 2379 C C . TRP A 1 307 ? 50.896 -42.104 -5.201 1.00 22.62 307 TRP A C 1
ATOM 2381 O O . TRP A 1 307 ? 51.193 -42.324 -6.366 1.00 22.62 307 TRP A O 1
ATOM 2391 N N . LYS A 1 308 ? 51.827 -41.497 -4.439 1.00 22.27 308 LYS A N 1
ATOM 2392 C CA . LYS A 1 308 ? 52.712 -42.177 -3.453 1.00 22.27 308 LYS A CA 1
ATOM 2393 C C . LYS A 1 308 ? 53.507 -41.202 -2.548 1.00 22.27 308 LYS A C 1
ATOM 2395 O O . LYS A 1 308 ? 53.880 -40.142 -3.018 1.00 22.27 308 LYS A O 1
ATOM 2400 N N . LEU A 1 309 ? 53.867 -41.687 -1.342 1.00 23.81 309 LEU A N 1
ATOM 2401 C CA . LEU A 1 309 ? 54.921 -41.250 -0.382 1.00 23.81 309 LEU A CA 1
ATOM 2402 C C . LEU A 1 309 ? 54.933 -39.752 0.053 1.00 23.81 309 LEU A C 1
ATOM 2404 O O . LEU A 1 309 ? 54.947 -38.860 -0.774 1.00 23.81 309 LEU A O 1
ATOM 2408 N N . SER A 1 310 ? 54.862 -39.366 1.337 1.00 22.55 310 SER A N 1
ATOM 2409 C CA . SER A 1 310 ? 55.583 -39.773 2.572 1.00 22.55 310 SER A CA 1
ATOM 2410 C C . SER A 1 310 ? 56.940 -39.084 2.784 1.00 22.55 310 SER A C 1
ATOM 2412 O O . SER A 1 310 ? 57.896 -39.411 2.090 1.00 22.55 310 SER A O 1
ATOM 2414 N N . VAL A 1 311 ? 57.029 -38.227 3.818 1.00 25.69 311 VAL A N 1
ATOM 2415 C CA . VAL A 1 311 ? 58.031 -38.278 4.914 1.00 25.69 311 VAL A CA 1
ATOM 2416 C C . VAL A 1 311 ? 57.671 -37.253 6.018 1.00 25.69 311 VAL A C 1
ATOM 2418 O O . VAL A 1 311 ? 57.019 -36.245 5.759 1.00 25.69 311 VAL A O 1
ATOM 2421 N N . ARG A 1 312 ? 58.052 -37.532 7.275 1.00 22.86 312 ARG A N 1
ATOM 2422 C CA . ARG A 1 312 ? 57.909 -36.634 8.447 1.00 22.86 312 ARG A CA 1
ATOM 2423 C C . ARG A 1 312 ? 59.020 -35.568 8.478 1.00 22.86 312 ARG A C 1
ATOM 2425 O O . ARG A 1 312 ? 60.153 -35.924 8.182 1.00 22.86 312 ARG A O 1
ATOM 2432 N N . ALA A 1 313 ? 58.761 -34.379 9.048 1.00 23.45 313 ALA A N 1
ATOM 2433 C CA . ALA A 1 313 ? 59.261 -33.991 10.393 1.00 23.45 313 ALA A CA 1
ATOM 2434 C C . ALA A 1 313 ? 59.276 -32.464 10.680 1.00 23.45 313 ALA A C 1
ATOM 2436 O O . ALA A 1 313 ? 59.462 -31.652 9.784 1.00 23.45 313 ALA A O 1
ATOM 2437 N N . SER A 1 314 ? 59.261 -32.134 11.982 1.00 24.17 314 SER A N 1
ATOM 2438 C CA . SER A 1 314 ? 59.732 -30.873 12.610 1.00 24.17 314 SER A CA 1
ATOM 2439 C C . SER A 1 314 ? 58.871 -29.600 12.505 1.00 24.17 314 SER A C 1
ATOM 2441 O O . SER A 1 314 ? 58.203 -29.336 11.514 1.00 24.17 314 SER A O 1
ATOM 2443 N N . ARG A 1 315 ? 58.934 -28.780 13.568 1.00 29.83 315 ARG A N 1
ATOM 2444 C CA . ARG A 1 315 ? 58.327 -27.438 13.684 1.00 29.83 315 ARG A CA 1
ATOM 2445 C C . ARG A 1 315 ? 59.283 -26.336 13.187 1.00 29.83 315 ARG A C 1
ATOM 2447 O O . ARG A 1 315 ? 60.475 -26.441 13.477 1.00 29.83 315 ARG A O 1
ATOM 2454 N N . PRO A 1 316 ? 58.775 -25.218 12.642 1.00 25.48 316 PRO A N 1
ATOM 2455 C CA . PRO A 1 316 ? 59.372 -23.890 12.797 1.00 25.48 316 PRO A CA 1
ATOM 2456 C C . PRO A 1 316 ? 58.800 -23.142 14.035 1.00 25.48 316 PRO A C 1
ATOM 2458 O O . PRO A 1 316 ? 57.764 -23.550 14.569 1.00 25.48 316 PRO A O 1
ATOM 2461 N N . PRO A 1 317 ? 59.466 -22.080 14.533 1.00 25.83 317 PRO A N 1
ATOM 2462 C CA . PRO A 1 317 ? 59.070 -21.348 15.743 1.00 25.83 317 PRO A CA 1
ATOM 2463 C C . PRO A 1 317 ? 58.126 -20.158 15.472 1.00 25.83 317 PRO A C 1
ATOM 2465 O O . PRO A 1 317 ? 57.742 -19.874 14.341 1.00 25.83 317 PRO A O 1
ATOM 2468 N N . SER A 1 318 ? 57.774 -19.441 16.541 1.00 28.06 318 SER A N 1
ATOM 2469 C CA . SER A 1 318 ? 56.990 -18.201 16.530 1.00 28.06 318 SER A CA 1
ATOM 2470 C C . SER A 1 318 ? 57.592 -17.087 15.666 1.00 28.06 318 SER A C 1
ATOM 2472 O O . SER A 1 318 ? 58.785 -16.793 15.767 1.00 28.06 318 SER A O 1
ATOM 2474 N N . THR A 1 319 ? 56.750 -16.354 14.937 1.00 25.00 319 THR A N 1
ATOM 2475 C CA . THR A 1 319 ? 57.056 -14.987 14.478 1.00 25.00 319 THR A CA 1
ATOM 2476 C C . THR A 1 319 ? 55.773 -14.149 14.465 1.00 25.00 319 THR A C 1
ATOM 2478 O O . THR A 1 319 ? 54.676 -14.687 14.335 1.00 25.00 319 THR A O 1
ATOM 2481 N N . THR A 1 320 ? 55.900 -12.843 14.694 1.00 22.83 320 THR A N 1
ATOM 2482 C CA . THR A 1 320 ? 54.794 -11.901 14.939 1.00 22.83 320 THR A CA 1
ATOM 2483 C C . THR A 1 320 ? 53.867 -11.699 13.733 1.00 22.83 320 THR A C 1
ATOM 2485 O O . THR A 1 320 ? 54.368 -11.621 12.609 1.00 22.83 320 THR A O 1
ATOM 2488 N N . PRO A 1 321 ? 52.547 -11.500 13.935 1.00 24.14 321 PRO A N 1
ATOM 2489 C CA . PRO A 1 321 ? 51.670 -11.021 12.870 1.00 24.14 321 PRO A CA 1
ATOM 2490 C C . PRO A 1 321 ? 52.065 -9.596 12.460 1.00 24.14 321 PRO A C 1
ATOM 2492 O O . PRO A 1 321 ? 52.323 -8.745 13.312 1.00 24.14 321 PRO A O 1
ATOM 2495 N N . ILE A 1 322 ? 52.101 -9.326 11.155 1.00 24.17 322 ILE A N 1
ATOM 2496 C CA . ILE A 1 322 ? 52.392 -7.988 10.627 1.00 24.17 322 ILE A CA 1
ATOM 2497 C C . ILE A 1 322 ? 51.134 -7.124 10.761 1.00 24.17 322 ILE A C 1
ATOM 2499 O O . ILE A 1 322 ? 50.119 -7.383 10.117 1.00 24.17 322 ILE A O 1
ATOM 2503 N N . SER A 1 323 ? 51.203 -6.086 11.593 1.00 22.28 323 SER A N 1
ATOM 2504 C CA . SER A 1 323 ? 50.144 -5.087 11.725 1.00 22.28 323 SER A CA 1
ATOM 2505 C C . SER A 1 323 ? 50.080 -4.195 10.484 1.00 22.28 323 SER A C 1
ATOM 2507 O O . SER A 1 323 ? 51.049 -3.497 10.176 1.00 22.28 323 SER A O 1
ATOM 2509 N N . PHE A 1 324 ? 48.927 -4.142 9.813 1.00 24.31 324 PHE A N 1
ATOM 2510 C CA . PHE A 1 324 ? 48.651 -3.075 8.851 1.00 24.31 324 PHE A CA 1
ATOM 2511 C C . PHE A 1 324 ? 48.391 -1.771 9.607 1.00 24.31 324 PHE A C 1
ATOM 2513 O O . PHE A 1 324 ? 47.284 -1.507 10.073 1.00 24.31 324 PHE A O 1
ATOM 2520 N N . SER A 1 325 ? 49.442 -0.966 9.740 1.00 22.88 325 SER A N 1
ATOM 2521 C CA . SER A 1 325 ? 49.400 0.351 10.369 1.00 22.88 325 SER A CA 1
ATOM 2522 C C . SER A 1 325 ? 48.622 1.341 9.499 1.00 22.88 325 SER A C 1
ATOM 2524 O O . SER A 1 325 ? 49.210 2.095 8.722 1.00 22.88 325 SER A O 1
ATOM 2526 N N . ILE A 1 326 ? 47.294 1.354 9.634 1.00 26.88 326 ILE A N 1
ATOM 2527 C CA . ILE A 1 326 ? 46.474 2.476 9.167 1.00 26.88 326 ILE A CA 1
ATOM 2528 C C . ILE A 1 326 ? 46.980 3.727 9.896 1.00 26.88 326 ILE A C 1
ATOM 2530 O O . ILE A 1 326 ? 47.046 3.757 11.124 1.00 26.88 326 ILE A O 1
ATOM 2534 N N . ALA A 1 327 ? 47.391 4.746 9.142 1.00 24.58 327 ALA A N 1
ATOM 2535 C CA . ALA A 1 327 ? 47.863 5.991 9.729 1.00 24.58 327 ALA A CA 1
ATOM 2536 C C . ALA A 1 327 ? 46.710 6.682 10.475 1.00 24.58 327 ALA A C 1
ATOM 2538 O O . ALA A 1 327 ? 45.634 6.864 9.907 1.00 24.58 327 ALA A O 1
ATOM 2539 N N . ASN A 1 328 ? 46.946 7.081 11.730 1.00 26.72 328 ASN A N 1
ATOM 2540 C CA . ASN A 1 328 ? 45.948 7.719 12.592 1.00 26.72 328 ASN A CA 1
ATOM 2541 C C . ASN A 1 328 ? 45.534 9.111 12.075 1.00 26.72 328 ASN A C 1
ATOM 2543 O O . ASN A 1 328 ? 45.985 10.143 12.575 1.00 26.72 328 ASN A O 1
ATOM 2547 N N . ALA A 1 329 ? 44.619 9.143 11.107 1.00 26.53 329 ALA A N 1
ATOM 2548 C CA . ALA A 1 329 ? 43.714 10.266 10.930 1.00 26.53 329 ALA A CA 1
ATOM 2549 C C . ALA A 1 329 ? 42.730 10.268 12.110 1.00 26.53 329 ALA A C 1
ATOM 2551 O O . ALA A 1 329 ? 42.051 9.276 12.365 1.00 26.53 329 ALA A O 1
ATOM 2552 N N . SER A 1 330 ? 42.684 11.369 12.860 1.00 26.94 330 SER A N 1
ATOM 2553 C CA . SER A 1 330 ? 41.843 11.494 14.055 1.00 26.94 330 SER A CA 1
ATOM 2554 C C . SER A 1 330 ? 40.353 11.421 13.696 1.00 26.94 330 SER A C 1
ATOM 2556 O O . SER A 1 330 ? 39.792 12.391 13.182 1.00 26.94 330 SER A O 1
ATOM 2558 N N . GLN A 1 331 ? 39.708 10.281 13.971 1.00 31.17 331 GLN A N 1
ATOM 2559 C CA . GLN A 1 331 ? 38.250 10.168 13.927 1.00 31.17 331 GLN A CA 1
ATOM 2560 C C . GLN A 1 331 ? 37.646 11.047 15.027 1.00 31.17 331 GLN A C 1
ATOM 2562 O O . GLN A 1 331 ? 37.790 10.775 16.223 1.00 31.17 331 GLN A O 1
ATOM 2567 N N . ARG A 1 332 ? 36.945 12.108 14.623 1.00 38.97 332 ARG A N 1
ATOM 2568 C CA . ARG A 1 332 ? 36.100 12.887 15.533 1.00 38.97 332 ARG A CA 1
ATOM 2569 C C . ARG A 1 332 ? 34.830 12.098 15.839 1.00 38.97 332 ARG A C 1
ATOM 2571 O O . ARG A 1 332 ? 34.378 11.302 15.025 1.00 38.97 332 ARG A O 1
ATOM 2578 N N . HIS A 1 333 ? 34.353 12.241 17.066 1.00 46.59 333 HIS A N 1
ATOM 2579 C CA . HIS A 1 333 ? 33.300 11.404 17.633 1.00 46.59 333 HIS A CA 1
ATOM 2580 C C . HIS A 1 333 ? 31.943 12.110 17.532 1.00 46.59 333 HIS A C 1
ATOM 2582 O O . HIS A 1 333 ? 31.897 13.333 17.410 1.00 46.59 333 HIS A O 1
ATOM 2588 N N . PHE A 1 334 ? 30.849 11.357 17.668 1.00 56.78 334 PHE A N 1
ATOM 2589 C CA . PHE A 1 334 ? 29.515 11.930 17.843 1.00 56.78 334 PHE A CA 1
ATOM 2590 C C . PHE A 1 334 ? 29.500 12.955 18.985 1.00 56.78 334 PHE A C 1
ATOM 2592 O O . PHE A 1 334 ? 30.052 12.725 20.067 1.00 56.78 334 PHE A O 1
ATOM 2599 N N . HIS A 1 335 ? 28.897 14.113 18.731 1.00 64.44 335 HIS A N 1
ATOM 2600 C CA . HIS A 1 335 ? 29.006 15.257 19.621 1.00 64.44 335 HIS A CA 1
ATOM 2601 C C . HIS A 1 335 ? 27.768 15.379 20.525 1.00 64.44 335 HIS A C 1
ATOM 2603 O O . HIS A 1 335 ? 26.776 16.003 20.148 1.00 64.44 335 HIS A O 1
ATOM 2609 N N . ASP A 1 336 ? 27.882 14.879 21.764 1.00 64.38 336 ASP A N 1
ATOM 2610 C CA . ASP A 1 336 ? 26.959 15.055 22.913 1.00 64.38 336 ASP A CA 1
ATOM 2611 C C . ASP A 1 336 ? 26.787 16.534 23.367 1.00 64.38 336 ASP A C 1
ATOM 2613 O O . ASP A 1 336 ? 26.541 16.846 24.538 1.00 64.38 336 ASP A O 1
ATOM 2617 N N . TYR A 1 337 ? 26.995 17.497 22.473 1.00 64.75 337 TYR A N 1
ATOM 2618 C CA . TYR A 1 337 ? 26.980 18.922 22.761 1.00 64.75 337 TYR A CA 1
ATOM 2619 C C . TYR A 1 337 ? 26.667 19.753 21.519 1.00 64.75 337 TYR A C 1
ATOM 2621 O O . TYR A 1 337 ? 26.958 19.373 20.386 1.00 64.75 337 TYR A O 1
ATOM 2629 N N . PHE A 1 338 ? 26.134 20.944 21.764 1.00 65.44 338 PHE A N 1
ATOM 2630 C CA . PHE A 1 338 ? 25.988 21.993 20.762 1.00 65.44 338 PHE A CA 1
ATOM 2631 C C . PHE A 1 338 ? 27.224 22.897 20.769 1.00 65.44 338 PHE A C 1
ATOM 2633 O O . PHE A 1 338 ? 27.716 23.240 21.848 1.00 65.44 338 PHE A O 1
ATOM 2640 N N . VAL A 1 339 ? 27.687 23.347 19.602 1.00 64.19 339 VAL A N 1
ATOM 2641 C CA . VAL A 1 339 ? 28.584 24.506 19.477 1.00 64.19 339 VAL A CA 1
ATOM 2642 C C . VAL A 1 339 ? 27.776 25.649 18.879 1.00 64.19 339 VAL A C 1
ATOM 2644 O O . VAL A 1 339 ? 27.353 25.594 17.730 1.00 64.19 339 VAL A O 1
ATOM 2647 N N . THR A 1 340 ? 27.523 26.688 19.672 1.00 61.78 340 THR A N 1
ATOM 2648 C CA . THR A 1 340 ? 26.617 27.778 19.288 1.00 61.78 340 THR A CA 1
ATOM 2649 C C . THR A 1 340 ? 27.231 29.145 19.544 1.00 61.78 340 THR A C 1
ATOM 2651 O O . THR A 1 340 ? 27.944 29.355 20.524 1.00 61.78 340 THR A O 1
ATOM 2654 N N . HIS A 1 341 ? 26.890 30.104 18.688 1.00 62.22 341 HIS A N 1
ATOM 2655 C CA . HIS A 1 341 ? 27.194 31.513 18.893 1.00 62.22 341 HIS A CA 1
ATOM 2656 C C . HIS A 1 341 ? 26.110 32.144 19.776 1.00 62.22 341 HIS A C 1
ATOM 2658 O O . HIS A 1 341 ? 24.985 32.372 19.328 1.00 62.22 341 HIS A O 1
ATOM 2664 N N . LEU A 1 342 ? 26.431 32.414 21.043 1.00 59.38 342 LEU A N 1
ATOM 2665 C CA . LEU A 1 342 ? 25.556 33.159 21.953 1.00 59.38 342 LEU A CA 1
ATOM 2666 C C . LEU A 1 342 ? 26.015 34.621 22.053 1.00 59.38 342 LEU A C 1
ATOM 2668 O O . LEU A 1 342 ? 27.215 34.869 22.171 1.00 59.38 342 LEU A O 1
ATOM 2672 N N . PRO A 1 343 ? 25.095 35.603 22.060 1.00 51.97 343 PRO A N 1
ATOM 2673 C CA . PRO A 1 343 ? 25.444 36.979 22.395 1.00 51.97 343 PRO A CA 1
ATOM 2674 C C . PRO A 1 343 ? 26.115 37.070 23.773 1.00 51.97 343 PRO A C 1
ATOM 2676 O O . PRO A 1 343 ? 25.643 36.429 24.711 1.00 51.97 343 PRO A O 1
ATOM 2679 N N . SER A 1 344 ? 27.121 37.931 23.958 1.00 42.69 344 SER A N 1
ATOM 2680 C CA . SER A 1 344 ? 27.712 38.185 25.291 1.00 42.69 344 SER A CA 1
ATOM 2681 C C . SER A 1 344 ? 26.654 38.642 26.315 1.00 42.69 344 SER A C 1
ATOM 2683 O O . SER A 1 344 ? 26.721 38.291 27.491 1.00 42.69 344 SER A O 1
ATOM 2685 N N . SER A 1 345 ? 25.588 39.322 25.864 1.00 42.19 345 SER A N 1
ATOM 2686 C CA . SER A 1 345 ? 24.413 39.680 26.683 1.00 42.19 345 SER A CA 1
ATOM 2687 C C . SER A 1 345 ? 23.537 38.493 27.120 1.00 42.19 345 SER A C 1
ATOM 2689 O O . SER A 1 345 ? 22.582 38.683 27.863 1.00 42.19 345 SER A O 1
ATOM 2691 N N . SER A 1 346 ? 23.809 37.287 26.623 1.00 43.56 346 SER A N 1
ATOM 2692 C CA . SER A 1 346 ? 23.183 36.022 27.036 1.00 43.56 346 SER A CA 1
ATOM 2693 C C . SER A 1 346 ? 24.098 35.193 27.949 1.00 43.56 346 SER A C 1
ATOM 2695 O O . SER A 1 346 ? 23.698 34.119 28.388 1.00 43.56 346 SER A O 1
ATOM 2697 N N . LEU A 1 347 ? 25.308 35.686 28.243 1.00 40.12 347 LEU A N 1
ATOM 2698 C CA . LEU A 1 347 ? 26.317 35.028 29.080 1.00 40.12 347 LEU A CA 1
ATOM 2699 C C . LEU A 1 347 ? 26.567 35.729 30.422 1.00 40.12 347 LEU A C 1
ATOM 2701 O O . LEU A 1 347 ? 27.235 35.153 31.281 1.00 40.12 347 LEU A O 1
ATOM 2705 N N . HIS A 1 348 ? 26.042 36.941 30.635 1.00 32.56 348 HIS A N 1
ATOM 2706 C CA . HIS A 1 348 ? 26.113 37.653 31.917 1.00 32.56 348 HIS A CA 1
ATOM 2707 C C . HIS A 1 348 ? 24.735 38.175 32.372 1.00 32.56 348 HIS A C 1
ATOM 2709 O O . HIS A 1 348 ? 23.972 38.681 31.548 1.00 32.56 348 HIS A O 1
ATOM 2715 N N . PRO A 1 349 ? 24.402 38.067 33.676 1.00 32.72 349 PRO A N 1
ATOM 2716 C CA . PRO A 1 349 ? 23.111 38.483 34.219 1.00 32.72 349 PRO A CA 1
ATOM 2717 C C . PRO A 1 349 ? 23.114 39.981 34.557 1.00 32.72 349 PRO A C 1
ATOM 2719 O O . PRO A 1 349 ? 23.400 40.365 35.693 1.00 32.72 349 PRO A O 1
ATOM 2722 N N . ASP A 1 350 ? 22.810 40.833 33.577 1.00 26.14 350 ASP A N 1
ATOM 2723 C CA . ASP A 1 350 ? 22.823 42.283 33.798 1.00 26.14 350 ASP A CA 1
ATOM 2724 C C . ASP A 1 350 ? 21.664 42.752 34.705 1.00 26.14 350 ASP A C 1
ATOM 2726 O O . ASP A 1 350 ? 20.535 42.253 34.658 1.00 26.14 350 ASP A O 1
ATOM 2730 N N . ALA A 1 351 ? 21.958 43.678 35.614 1.00 31.53 351 ALA A N 1
ATOM 2731 C CA . ALA A 1 351 ? 21.267 43.766 36.896 1.00 31.53 351 ALA A CA 1
ATOM 2732 C C . ALA A 1 351 ? 20.275 44.939 36.993 1.00 31.53 351 ALA A C 1
ATOM 2734 O O . ALA A 1 351 ? 20.533 45.892 37.729 1.00 31.53 351 ALA A O 1
ATOM 2735 N N . ARG A 1 352 ? 19.111 44.851 36.318 1.00 33.06 352 ARG A N 1
ATOM 2736 C CA . ARG A 1 352 ? 17.910 45.690 36.593 1.00 33.06 352 ARG A CA 1
ATOM 2737 C C . ARG A 1 352 ? 16.604 45.178 35.946 1.00 33.06 352 ARG A C 1
ATOM 2739 O O . ARG A 1 352 ? 16.160 45.689 34.925 1.00 33.06 352 ARG A O 1
ATOM 2746 N N . SER A 1 353 ? 15.942 44.208 36.578 1.00 29.73 353 SER A N 1
ATOM 2747 C CA . SER A 1 353 ? 14.464 44.096 36.665 1.00 29.73 353 SER A CA 1
ATOM 2748 C C . SER A 1 353 ? 14.060 42.874 37.507 1.00 29.73 353 SER A C 1
ATOM 2750 O O . SER A 1 353 ? 14.885 42.007 37.803 1.00 29.73 353 SER A O 1
ATOM 2752 N N . SER A 1 354 ? 12.811 42.841 37.977 1.00 37.66 354 SER A N 1
ATOM 2753 C CA . SER A 1 354 ? 12.291 41.837 38.914 1.00 37.66 354 SER A CA 1
ATOM 2754 C C . SER A 1 354 ? 11.551 40.701 38.200 1.00 37.66 354 SER A C 1
ATOM 2756 O O . SER A 1 354 ? 10.451 40.906 37.693 1.00 37.66 354 SER A O 1
ATOM 2758 N N . GLY A 1 355 ? 12.123 39.494 38.226 1.00 31.38 355 GLY A N 1
ATOM 2759 C CA . GLY A 1 355 ? 11.496 38.258 37.746 1.00 31.38 355 GLY A CA 1
ATOM 2760 C C . GLY A 1 355 ? 12.216 37.002 38.275 1.00 31.38 355 GLY A C 1
ATOM 2761 O O . GLY A 1 355 ? 13.349 37.120 38.758 1.00 31.38 355 GLY A O 1
ATOM 2762 N N . PRO A 1 356 ? 11.589 35.808 38.225 1.00 34.06 356 PRO A N 1
ATOM 2763 C CA . PRO A 1 356 ? 12.207 34.554 38.669 1.00 34.06 356 PRO A CA 1
ATOM 2764 C C . PRO A 1 356 ? 13.427 34.206 37.803 1.00 34.06 356 PRO A C 1
ATOM 2766 O O . PRO A 1 356 ? 13.365 34.286 36.579 1.00 34.06 356 PRO A O 1
ATOM 2769 N N . ARG A 1 357 ? 14.559 33.863 38.429 1.00 35.69 357 ARG A N 1
ATOM 2770 C CA . ARG A 1 357 ? 15.868 33.860 37.754 1.00 35.69 357 ARG A CA 1
ATOM 2771 C C . ARG A 1 357 ? 16.264 32.521 37.135 1.00 35.69 357 ARG A C 1
ATOM 2773 O O . ARG A 1 357 ? 16.098 31.470 37.746 1.00 35.69 357 ARG A O 1
ATOM 2780 N N . HIS A 1 358 ? 16.929 32.602 35.983 1.00 37.75 358 HIS A N 1
ATOM 2781 C CA . HIS A 1 358 ? 17.825 31.554 35.497 1.00 37.75 358 HIS A CA 1
ATOM 2782 C C . HIS A 1 358 ? 19.123 31.547 36.319 1.00 37.75 358 HIS A C 1
ATOM 2784 O O . HIS A 1 358 ? 19.715 32.606 36.528 1.00 37.75 358 HIS A O 1
ATOM 2790 N N . ASN A 1 359 ? 19.604 30.361 36.692 1.00 29.44 359 ASN A N 1
ATOM 2791 C CA . ASN A 1 359 ? 20.961 30.141 37.194 1.00 29.44 359 ASN A CA 1
ATOM 2792 C C . ASN A 1 359 ? 21.643 29.097 36.297 1.00 29.44 359 ASN A C 1
ATOM 2794 O O . ASN A 1 359 ? 21.266 27.929 36.328 1.00 29.44 359 ASN A O 1
ATOM 2798 N N . LEU A 1 360 ? 22.647 29.506 35.520 1.00 35.75 360 LEU A N 1
ATOM 2799 C CA . LEU A 1 360 ? 23.579 28.573 34.881 1.00 35.75 360 LEU A CA 1
ATOM 2800 C C . LEU A 1 360 ? 24.711 28.248 35.874 1.00 35.75 360 LEU A C 1
ATOM 2802 O O . LEU A 1 360 ? 25.285 29.191 36.429 1.00 35.75 360 LEU A O 1
ATOM 2806 N N . PRO A 1 361 ? 25.069 26.969 36.100 1.00 35.25 361 PRO A N 1
ATOM 2807 C CA . PRO A 1 361 ? 26.271 26.612 36.849 1.00 35.25 361 PRO A CA 1
ATOM 2808 C C . PRO A 1 361 ? 27.514 27.203 36.174 1.00 35.25 361 PRO A C 1
ATOM 2810 O O . PRO A 1 361 ? 27.789 26.939 35.002 1.00 35.25 361 PRO A O 1
ATOM 2813 N N . ARG A 1 362 ? 28.269 28.027 36.909 1.00 38.72 362 ARG A N 1
ATOM 2814 C CA . ARG A 1 362 ? 29.400 28.794 36.355 1.00 38.72 362 ARG A CA 1
ATOM 2815 C C . ARG A 1 362 ? 30.591 27.909 35.956 1.00 38.72 362 ARG A C 1
ATOM 2817 O O . ARG A 1 362 ? 31.438 28.345 35.183 1.00 38.72 362 ARG A O 1
ATOM 2824 N N . ASP A 1 363 ? 30.625 26.676 36.455 1.00 38.28 363 ASP A N 1
ATOM 2825 C CA . ASP A 1 363 ? 31.772 25.767 36.374 1.00 38.28 363 ASP A CA 1
ATOM 2826 C C . ASP A 1 363 ? 31.751 24.840 35.141 1.00 38.28 363 ASP A C 1
ATOM 2828 O O . ASP A 1 363 ? 32.797 24.313 34.739 1.00 38.28 363 ASP A O 1
ATOM 2832 N N . GLU A 1 364 ? 30.579 24.676 34.509 1.00 42.47 364 GLU A N 1
ATOM 2833 C CA . GLU A 1 364 ? 30.393 23.879 33.284 1.00 42.47 364 GLU A CA 1
ATOM 2834 C C . GLU A 1 364 ? 30.620 24.694 32.000 1.00 42.47 364 GLU A C 1
ATOM 2836 O O . GLU A 1 364 ? 31.169 24.179 31.025 1.00 42.47 364 GLU A O 1
ATOM 2841 N N . ALA A 1 365 ? 30.254 25.980 31.994 1.00 39.34 365 ALA A N 1
ATOM 2842 C CA . ALA A 1 365 ? 30.356 26.869 30.832 1.00 39.34 365 ALA A CA 1
ATOM 2843 C C . ALA A 1 365 ? 31.789 27.403 30.614 1.00 39.34 365 ALA A C 1
ATOM 2845 O O . ALA A 1 365 ? 32.042 28.610 30.642 1.00 39.34 365 ALA A O 1
ATOM 2846 N N . ARG A 1 366 ? 32.755 26.500 30.415 1.00 37.09 366 ARG A N 1
ATOM 2847 C CA . ARG A 1 366 ? 34.169 26.860 30.217 1.00 37.09 366 ARG A CA 1
ATOM 2848 C C . ARG A 1 366 ? 34.400 27.479 28.828 1.00 37.09 366 ARG A C 1
ATOM 2850 O O . ARG A 1 366 ? 34.063 26.837 27.831 1.00 37.09 366 ARG A O 1
ATOM 2857 N N . PRO A 1 367 ? 35.020 28.672 28.719 1.00 36.16 367 PRO A N 1
ATOM 2858 C CA . PRO A 1 367 ? 35.430 29.215 27.427 1.00 36.16 367 PRO A CA 1
ATOM 2859 C C . PRO A 1 367 ? 36.519 28.334 26.800 1.00 36.16 367 PRO A C 1
ATOM 2861 O O . PRO A 1 367 ? 37.401 27.820 27.494 1.00 36.16 367 PRO A O 1
ATOM 2864 N N . HIS A 1 368 ? 36.470 28.156 25.478 1.00 36.53 368 HIS A N 1
ATOM 2865 C CA . HIS A 1 368 ? 37.431 27.316 24.767 1.00 36.53 368 HIS A CA 1
ATOM 2866 C C . HIS A 1 368 ? 38.777 28.035 24.622 1.00 36.53 368 HIS A C 1
ATOM 2868 O O . HIS A 1 368 ? 39.023 28.743 23.648 1.00 36.53 368 HIS A O 1
ATOM 2874 N N . ASN A 1 369 ? 39.685 27.802 25.568 1.00 31.48 369 ASN A N 1
ATOM 2875 C CA . ASN A 1 369 ? 41.090 28.150 25.380 1.00 31.48 369 ASN A CA 1
ATOM 2876 C C . ASN A 1 369 ? 41.662 27.336 24.207 1.00 31.48 369 ASN A C 1
ATOM 2878 O O . ASN A 1 369 ? 41.522 26.111 24.176 1.00 31.48 369 ASN A O 1
ATOM 2882 N N . LEU A 1 370 ? 42.309 28.017 23.262 1.00 31.80 370 LEU A N 1
ATOM 2883 C CA . LEU A 1 370 ? 43.110 27.422 22.195 1.00 31.80 370 LEU A CA 1
ATOM 2884 C C . LEU A 1 370 ? 44.562 27.861 22.391 1.00 31.80 370 LEU A C 1
ATOM 2886 O O . LEU A 1 370 ? 44.880 29.036 22.245 1.00 31.80 370 LEU A O 1
ATOM 2890 N N . ASN A 1 371 ? 45.419 26.911 22.754 1.00 33.75 371 ASN A N 1
ATOM 2891 C CA . ASN A 1 371 ? 46.878 27.010 22.761 1.00 33.75 371 ASN A CA 1
ATOM 2892 C C . ASN A 1 371 ? 47.437 25.575 22.711 1.00 33.75 371 ASN A C 1
ATOM 2894 O O . ASN A 1 371 ? 46.831 24.675 23.287 1.00 33.75 371 ASN A O 1
ATOM 2898 N N . ALA A 1 372 ? 48.571 25.290 22.072 1.00 26.34 372 ALA A N 1
ATOM 2899 C CA . ALA A 1 372 ? 49.479 26.178 21.331 1.00 26.34 372 ALA A CA 1
ATOM 2900 C C . ALA A 1 372 ? 49.211 26.115 19.798 1.00 26.34 372 ALA A C 1
ATOM 2902 O O . ALA A 1 372 ? 48.442 25.269 19.351 1.00 26.34 372 ALA A O 1
ATOM 2903 N N . SER A 1 373 ? 49.778 26.968 18.936 1.00 27.89 373 SER A N 1
ATOM 2904 C CA . SER A 1 373 ? 50.887 27.921 19.131 1.00 27.89 373 SER A CA 1
ATOM 2905 C C . SER A 1 373 ? 50.766 29.189 18.266 1.00 27.89 373 SER A C 1
ATOM 2907 O O . SER A 1 373 ? 50.353 29.116 17.111 1.00 27.89 373 SER A O 1
ATOM 2909 N N . ASP A 1 374 ? 51.246 30.309 18.808 1.00 29.61 374 ASP A N 1
ATOM 2910 C CA . ASP A 1 374 ? 51.809 31.483 18.120 1.00 29.61 374 ASP A CA 1
ATOM 2911 C C . ASP A 1 374 ? 51.068 32.091 16.912 1.00 29.61 374 ASP A C 1
ATOM 2913 O O . ASP A 1 374 ? 51.505 31.946 15.769 1.00 29.61 374 ASP A O 1
ATOM 2917 N N . ARG A 1 375 ? 50.067 32.947 17.186 1.00 27.75 375 ARG A N 1
ATOM 2918 C CA . ARG A 1 375 ? 49.886 34.247 16.492 1.00 27.75 375 ARG A CA 1
ATOM 2919 C C . ARG A 1 375 ? 49.418 35.329 17.473 1.00 27.75 375 ARG A C 1
ATOM 2921 O O . ARG A 1 375 ? 48.644 35.054 18.384 1.00 27.75 375 ARG A O 1
ATOM 2928 N N . THR A 1 376 ? 49.902 36.557 17.293 1.00 25.38 376 THR A N 1
ATOM 2929 C CA . THR A 1 376 ? 49.565 37.729 18.122 1.00 25.38 376 THR A CA 1
ATOM 2930 C C . THR A 1 376 ? 48.186 38.321 17.781 1.00 25.38 376 THR A C 1
ATOM 2932 O O . THR A 1 376 ? 47.700 38.141 16.662 1.00 25.38 376 THR A O 1
ATOM 2935 N N . PRO A 1 377 ? 47.534 39.038 18.720 1.00 29.94 377 PRO A N 1
ATOM 2936 C CA . PRO A 1 377 ? 46.197 39.586 18.504 1.00 29.94 377 PRO A CA 1
ATOM 2937 C C . PRO A 1 377 ? 46.214 40.807 17.572 1.00 29.94 377 PRO A C 1
ATOM 2939 O O . PRO A 1 377 ? 46.931 41.777 17.815 1.00 29.94 377 PRO A O 1
ATOM 2942 N N . ALA A 1 378 ? 45.363 40.788 16.544 1.00 26.47 378 ALA A N 1
ATOM 2943 C CA . ALA A 1 378 ? 45.064 41.941 15.697 1.00 26.47 378 ALA A CA 1
ATOM 2944 C C . ALA A 1 378 ? 43.656 42.478 16.014 1.00 26.47 378 ALA A C 1
ATOM 2946 O O . ALA A 1 378 ? 42.698 41.711 16.098 1.00 26.47 378 ALA A O 1
ATOM 2947 N N . ALA A 1 379 ? 43.535 43.794 16.205 1.00 26.84 379 ALA A N 1
ATOM 2948 C CA . ALA A 1 379 ? 42.272 44.455 16.542 1.00 26.84 379 ALA A CA 1
ATOM 2949 C C . ALA A 1 379 ? 41.308 44.546 15.331 1.00 26.84 379 ALA A C 1
ATOM 2951 O O . ALA A 1 379 ? 41.767 44.576 14.186 1.00 26.84 379 ALA A O 1
ATOM 2952 N N . PRO A 1 380 ? 39.977 44.602 15.549 1.00 31.67 380 PRO A N 1
ATOM 2953 C CA . PRO A 1 380 ? 38.992 44.476 14.475 1.00 31.67 380 PRO A CA 1
ATOM 2954 C C . PRO A 1 380 ? 38.678 45.801 13.748 1.00 31.67 380 PRO A C 1
ATOM 2956 O O . PRO A 1 380 ? 38.625 46.859 14.382 1.00 31.67 380 PRO A O 1
ATOM 2959 N N . PRO A 1 381 ? 38.339 45.762 12.444 1.00 27.48 381 PRO A N 1
ATOM 2960 C CA . PRO A 1 381 ? 37.682 46.874 11.763 1.00 27.48 381 PRO A CA 1
ATOM 2961 C C . PRO A 1 381 ? 36.193 46.946 12.157 1.00 27.48 381 PRO A C 1
ATOM 2963 O O . PRO A 1 381 ? 35.400 46.057 11.854 1.00 27.48 381 PRO A O 1
ATOM 2966 N N . MET A 1 382 ? 35.801 48.027 12.833 1.00 32.56 382 MET A N 1
ATOM 2967 C CA . MET A 1 382 ? 34.438 48.251 13.334 1.00 32.56 382 MET A CA 1
ATOM 2968 C C . MET A 1 382 ? 33.455 48.725 12.246 1.00 32.56 382 MET A C 1
ATOM 2970 O O . MET A 1 382 ? 33.602 49.830 11.730 1.00 32.56 382 MET A O 1
ATOM 2974 N N . VAL A 1 383 ? 32.363 47.982 12.021 1.00 28.75 383 VAL A N 1
ATOM 2975 C CA . VAL A 1 383 ? 31.052 48.540 11.620 1.00 28.75 383 VAL A CA 1
ATOM 2976 C C . VAL A 1 383 ? 29.955 47.717 12.302 1.00 28.75 383 VAL A C 1
ATOM 2978 O O . VAL A 1 383 ? 29.820 46.528 12.035 1.00 28.75 383 VAL A O 1
ATOM 2981 N N . GLY A 1 384 ? 29.181 48.327 13.202 1.00 26.70 384 GLY A N 1
ATOM 2982 C CA . GLY A 1 384 ? 28.256 47.590 14.070 1.00 26.70 384 GLY A CA 1
ATOM 2983 C C . GLY A 1 384 ? 26.829 47.420 13.535 1.00 26.70 384 GLY A C 1
ATOM 2984 O O . GLY A 1 384 ? 26.288 48.299 12.867 1.00 26.70 384 GLY A O 1
ATOM 2985 N N . VAL A 1 385 ? 26.170 46.353 13.990 1.00 30.05 385 VAL A N 1
ATOM 2986 C CA . VAL A 1 385 ? 25.284 46.491 15.162 1.00 30.05 385 VAL A CA 1
ATOM 2987 C C . VAL A 1 385 ? 25.877 45.630 16.280 1.00 30.05 385 VAL A C 1
ATOM 2989 O O . VAL A 1 385 ? 26.337 44.522 16.018 1.00 30.05 385 VAL A O 1
ATOM 2992 N N . SER A 1 386 ? 25.950 46.154 17.507 1.00 33.28 386 SER A N 1
ATOM 2993 C CA . SER A 1 386 ? 26.740 45.522 18.570 1.00 33.28 386 SER A CA 1
ATOM 2994 C C . SER A 1 386 ? 25.999 44.389 19.282 1.00 33.28 386 SER A C 1
ATOM 2996 O O . SER A 1 386 ? 25.010 44.626 19.976 1.00 33.28 386 SER A O 1
ATOM 2998 N N . ARG A 1 387 ? 26.537 43.176 19.145 1.00 39.97 387 ARG A N 1
ATOM 2999 C CA . ARG A 1 387 ? 26.528 42.088 20.133 1.00 39.97 387 ARG A CA 1
ATOM 3000 C C . ARG A 1 387 ? 27.659 41.140 19.748 1.00 39.97 387 ARG A C 1
ATOM 3002 O O . ARG A 1 387 ? 27.574 40.470 18.724 1.00 39.97 387 ARG A O 1
ATOM 3009 N N . GLU A 1 388 ? 28.720 41.111 20.547 1.00 44.34 388 GLU A N 1
ATOM 3010 C CA . GLU A 1 388 ? 29.731 40.055 20.461 1.00 44.34 388 GLU A CA 1
ATOM 3011 C C . GLU A 1 388 ? 29.048 38.684 20.535 1.00 44.34 388 GLU A C 1
ATOM 3013 O O . GLU A 1 388 ? 28.143 38.489 21.348 1.00 44.34 388 GLU A O 1
ATOM 3018 N N . LEU A 1 389 ? 29.475 37.749 19.688 1.00 51.25 389 LEU A N 1
ATOM 3019 C CA . LEU A 1 389 ? 28.964 36.383 19.645 1.00 51.25 389 LEU A CA 1
ATOM 3020 C C . LEU A 1 389 ? 30.039 35.426 20.164 1.00 51.25 389 LEU A C 1
ATOM 3022 O O . LEU A 1 389 ? 30.905 34.982 19.409 1.00 51.25 389 LEU A O 1
ATOM 3026 N N . THR A 1 390 ? 29.987 35.105 21.454 1.00 58.84 390 THR A N 1
ATOM 3027 C CA . THR A 1 390 ? 30.869 34.106 22.063 1.00 58.84 390 THR A CA 1
ATOM 3028 C C . THR A 1 390 ? 30.486 32.708 21.580 1.00 58.84 390 THR A C 1
ATOM 3030 O O . THR A 1 390 ? 29.311 32.337 21.582 1.00 58.84 390 THR A O 1
ATOM 3033 N N . VAL A 1 391 ? 31.483 31.910 21.197 1.00 62.31 391 VAL A N 1
ATOM 3034 C CA . VAL A 1 391 ? 31.299 30.484 20.901 1.00 62.31 391 VAL A CA 1
ATOM 3035 C C . VAL A 1 391 ? 31.191 29.718 22.218 1.00 62.31 391 VAL A C 1
ATOM 3037 O O . VAL A 1 391 ? 32.118 29.734 23.026 1.00 62.31 391 VAL A O 1
ATOM 3040 N N . VAL A 1 392 ? 30.064 29.042 22.430 1.00 65.25 392 VAL A N 1
ATOM 3041 C CA . VAL A 1 392 ? 29.770 28.280 23.649 1.00 65.25 392 VAL A CA 1
ATOM 3042 C C . VAL A 1 392 ? 29.521 26.820 23.295 1.00 65.25 392 VAL A C 1
ATOM 3044 O O . VAL A 1 392 ? 28.723 26.511 22.408 1.00 65.25 392 VAL A O 1
ATOM 3047 N N . ARG A 1 393 ? 30.190 25.922 24.025 1.00 67.94 393 ARG A N 1
ATOM 3048 C CA . ARG A 1 393 ? 29.927 24.482 24.013 1.00 67.94 393 ARG A CA 1
ATOM 3049 C C . ARG A 1 393 ? 28.900 24.161 25.098 1.00 67.94 393 ARG A C 1
ATOM 3051 O O . ARG A 1 393 ? 29.193 24.347 26.274 1.00 67.94 393 ARG A O 1
ATOM 3058 N N . ILE A 1 394 ? 27.716 23.697 24.707 1.00 69.25 394 ILE A N 1
ATOM 3059 C CA . ILE A 1 394 ? 26.610 23.373 25.622 1.00 69.25 394 ILE A CA 1
ATOM 3060 C C . ILE A 1 394 ? 26.434 21.845 25.657 1.00 69.25 394 ILE A C 1
ATOM 3062 O O . ILE A 1 394 ? 25.985 21.290 24.652 1.00 69.25 394 ILE A O 1
ATOM 3066 N N . PRO A 1 395 ? 26.781 21.142 26.754 1.00 69.62 395 PRO A N 1
ATOM 3067 C CA . PRO A 1 395 ? 26.603 19.692 26.858 1.00 69.62 395 PRO A CA 1
ATOM 3068 C C . PRO A 1 395 ? 25.118 19.319 26.909 1.00 69.62 395 PRO A C 1
ATOM 3070 O O . PRO A 1 395 ? 24.398 19.767 27.798 1.00 69.62 395 PRO A O 1
ATOM 3073 N N . LEU A 1 396 ? 24.649 18.458 26.004 1.00 69.06 396 LEU A N 1
ATOM 3074 C CA . LEU A 1 396 ? 23.231 18.075 25.915 1.00 69.06 396 LEU A CA 1
ATOM 3075 C C . LEU A 1 396 ? 22.699 17.464 27.217 1.00 69.06 396 LEU A C 1
ATOM 3077 O O . LEU A 1 396 ? 21.582 17.761 27.634 1.00 69.06 396 LEU A O 1
ATOM 3081 N N . LYS A 1 397 ? 23.533 16.668 27.892 1.00 61.44 397 LYS A N 1
ATOM 3082 C CA . LYS A 1 397 ? 23.200 15.975 29.147 1.00 61.44 397 LYS A CA 1
ATOM 3083 C C . LYS A 1 397 ? 23.045 16.914 30.359 1.00 61.44 397 LYS A C 1
ATOM 3085 O O . LYS A 1 397 ? 22.392 16.522 31.322 1.00 61.44 397 LYS A O 1
ATOM 3090 N N . SER A 1 398 ? 23.558 18.152 30.310 1.00 64.12 398 SER A N 1
ATOM 3091 C CA . SER A 1 398 ? 23.278 19.197 31.318 1.00 64.12 398 SER A CA 1
ATOM 3092 C C . SER A 1 398 ? 22.417 20.360 30.798 1.00 64.12 398 SER A C 1
ATOM 3094 O O . SER A 1 398 ? 21.922 21.164 31.590 1.00 64.12 398 SE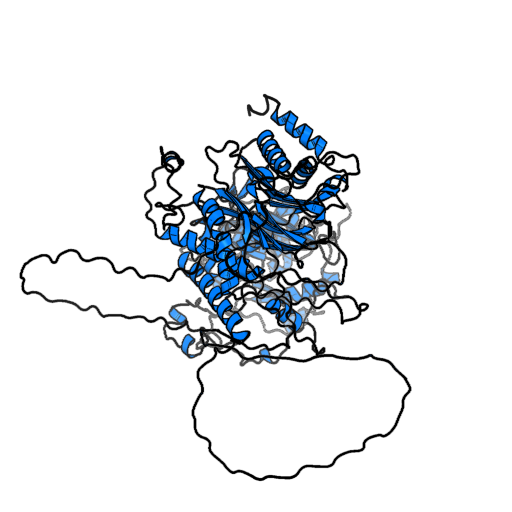R A O 1
ATOM 3096 N N . ALA A 1 399 ? 22.109 20.401 29.495 1.00 72.19 399 ALA A N 1
ATOM 3097 C CA . ALA A 1 399 ? 21.264 21.397 28.824 1.00 72.19 399 ALA A CA 1
ATOM 3098 C C . ALA A 1 399 ? 19.752 21.275 29.127 1.00 72.19 399 ALA A C 1
ATOM 3100 O O . ALA A 1 399 ? 18.919 21.474 28.242 1.00 72.19 399 ALA A O 1
ATOM 3101 N N . LYS A 1 400 ? 19.383 21.012 30.386 1.00 75.94 400 LYS A N 1
ATOM 3102 C CA . LYS A 1 400 ? 18.030 20.707 30.905 1.00 75.94 400 LYS A CA 1
ATOM 3103 C C . LYS A 1 400 ? 16.925 21.711 30.526 1.00 75.94 400 LYS A C 1
ATOM 3105 O O . LYS A 1 400 ? 15.738 21.396 30.587 1.00 75.94 400 LYS A O 1
ATOM 3110 N N . HIS A 1 401 ? 17.309 22.933 30.149 1.00 78.62 401 HIS A N 1
ATOM 3111 C CA . HIS A 1 401 ? 16.416 23.998 29.677 1.00 78.62 401 HIS A CA 1
ATOM 3112 C C . HIS A 1 401 ? 16.166 23.995 28.156 1.00 78.62 401 HIS A C 1
ATOM 3114 O O . HIS A 1 401 ? 15.239 24.665 27.709 1.00 78.62 401 HIS A O 1
ATOM 3120 N N . HIS A 1 402 ? 16.963 23.265 27.371 1.00 80.75 402 HIS A N 1
ATOM 3121 C CA . HIS A 1 402 ? 16.894 23.183 25.904 1.00 80.75 402 HIS A CA 1
ATOM 3122 C C . HIS A 1 402 ? 16.529 21.782 25.402 1.00 80.75 402 HIS A C 1
ATOM 3124 O O . HIS A 1 402 ? 15.861 21.646 24.378 1.00 80.75 402 HIS A O 1
ATOM 3130 N N . PHE A 1 403 ? 16.946 20.758 26.141 1.00 86.44 403 PHE A N 1
ATOM 3131 C CA . PHE A 1 403 ? 16.728 19.352 25.842 1.00 86.44 403 PHE A CA 1
ATOM 3132 C C . PHE A 1 403 ? 16.285 18.626 27.113 1.00 86.44 403 PHE A C 1
ATOM 3134 O O . PHE A 1 403 ? 16.780 18.906 28.208 1.00 86.44 403 PHE A O 1
ATOM 3141 N N . GLY A 1 404 ? 15.350 17.698 26.961 1.00 89.00 404 GLY A N 1
ATOM 3142 C CA . GLY A 1 404 ? 14.953 16.752 27.990 1.00 89.00 404 GLY A CA 1
ATOM 3143 C C . GLY A 1 404 ? 14.736 15.390 27.361 1.00 89.00 404 GLY A C 1
ATOM 3144 O O . GLY A 1 404 ? 14.176 15.303 26.273 1.00 89.00 404 GLY A O 1
ATOM 3145 N N . ALA A 1 405 ? 15.166 14.339 28.047 1.00 91.31 405 ALA A N 1
ATOM 3146 C CA . ALA A 1 405 ? 14.839 12.971 27.688 1.00 91.31 405 ALA A CA 1
ATOM 3147 C C . ALA A 1 405 ? 14.513 12.183 28.954 1.00 91.31 405 ALA A C 1
ATOM 3149 O O . ALA A 1 405 ? 15.063 12.459 30.025 1.00 91.31 405 ALA A O 1
ATOM 3150 N N . THR A 1 406 ? 13.591 11.236 28.855 1.00 93.50 406 THR A N 1
ATOM 3151 C CA . THR A 1 406 ? 13.211 10.310 29.927 1.00 93.50 406 THR A CA 1
ATOM 3152 C C . THR A 1 406 ? 12.649 9.048 29.287 1.00 93.50 406 THR A C 1
ATOM 3154 O O . THR A 1 406 ? 12.060 9.113 28.212 1.00 93.50 406 THR A O 1
ATOM 3157 N N . TRP A 1 407 ? 12.849 7.914 29.945 1.00 91.75 407 TRP A N 1
ATOM 3158 C CA . TRP A 1 407 ? 12.270 6.632 29.571 1.00 91.75 407 TRP A CA 1
ATOM 3159 C C . TRP A 1 407 ? 11.771 5.912 30.824 1.00 91.75 407 TRP A C 1
ATOM 3161 O O . TRP A 1 407 ? 12.199 6.219 31.941 1.00 91.75 407 TRP A O 1
ATOM 3171 N N . SER A 1 408 ? 10.866 4.960 30.638 1.00 90.94 408 SER A N 1
ATOM 3172 C CA . SER A 1 408 ? 10.414 4.025 31.663 1.00 90.94 408 SER A CA 1
ATOM 3173 C C . SER A 1 408 ? 10.113 2.686 31.008 1.00 90.94 408 SER A C 1
ATOM 3175 O O . SER A 1 408 ? 9.448 2.650 29.980 1.00 90.94 408 SER A O 1
ATOM 3177 N N . ARG A 1 409 ? 10.524 1.579 31.636 1.00 86.81 409 ARG A N 1
ATOM 3178 C CA . ARG A 1 409 ? 10.199 0.225 31.152 1.00 86.81 409 ARG A CA 1
ATOM 3179 C C . ARG A 1 409 ? 8.710 -0.148 31.283 1.00 86.81 409 ARG A C 1
ATOM 3181 O O . ARG A 1 409 ? 8.334 -1.259 30.929 1.00 86.81 409 ARG A O 1
ATOM 3188 N N . GLY A 1 410 ? 7.890 0.717 31.887 1.00 84.56 410 GLY A N 1
ATOM 3189 C CA . GLY A 1 410 ? 6.494 0.417 32.207 1.00 84.56 410 GLY A CA 1
ATOM 3190 C C . GLY A 1 410 ? 6.373 -0.840 33.071 1.00 84.56 410 GLY A C 1
ATOM 3191 O O . GLY A 1 410 ? 6.985 -0.936 34.140 1.00 84.56 410 GLY A O 1
ATOM 3192 N N . GLN A 1 411 ? 5.602 -1.816 32.593 1.00 79.25 411 GLN A N 1
ATOM 3193 C CA . GLN A 1 411 ? 5.461 -3.136 33.211 1.00 79.25 411 GLN A CA 1
ATOM 3194 C C . GLN A 1 411 ? 6.405 -4.193 32.599 1.00 79.25 411 GLN A C 1
ATOM 3196 O O . GLN A 1 411 ? 6.595 -5.244 33.217 1.00 79.25 411 GLN A O 1
ATOM 3201 N N . ARG A 1 412 ? 7.057 -3.925 31.452 1.00 79.44 412 ARG A N 1
ATOM 3202 C CA . ARG A 1 412 ? 7.999 -4.856 30.792 1.00 79.44 412 ARG A CA 1
ATOM 3203 C C . ARG A 1 412 ? 9.158 -5.259 31.729 1.00 79.44 412 ARG A C 1
ATOM 3205 O O . ARG A 1 412 ? 9.605 -4.435 32.537 1.00 79.44 412 ARG A O 1
ATOM 3212 N N . PRO A 1 413 ? 9.697 -6.495 31.640 1.00 82.06 413 PRO A N 1
ATOM 3213 C CA . PRO A 1 413 ? 10.765 -6.954 32.538 1.00 82.06 413 PRO A CA 1
ATOM 3214 C C . PRO A 1 413 ? 12.089 -6.188 32.381 1.00 82.06 413 PRO A C 1
ATOM 3216 O O . PRO A 1 413 ? 12.808 -5.998 33.362 1.00 82.06 413 PRO A O 1
ATOM 3219 N N . TYR A 1 414 ? 12.394 -5.724 31.169 1.00 83.25 414 TYR A N 1
ATOM 3220 C CA . TYR A 1 414 ? 13.551 -4.893 30.829 1.00 83.25 414 TYR A CA 1
ATOM 3221 C C . TYR A 1 414 ? 13.130 -3.753 29.883 1.00 83.25 414 TYR A C 1
ATOM 3223 O O . TYR A 1 414 ? 11.946 -3.599 29.580 1.00 83.25 414 TYR A O 1
ATOM 3231 N N . ASN A 1 415 ? 14.089 -2.907 29.501 1.00 85.81 415 ASN A N 1
ATOM 3232 C CA . ASN A 1 415 ? 13.875 -1.788 28.589 1.00 85.81 415 ASN A CA 1
ATOM 3233 C C . ASN A 1 415 ? 14.593 -2.061 27.261 1.00 85.81 415 ASN A C 1
ATOM 3235 O O . ASN A 1 415 ? 15.818 -2.167 27.235 1.00 85.81 415 ASN A O 1
ATOM 3239 N N . GLU A 1 416 ? 13.821 -2.170 26.193 1.00 89.50 416 GLU A N 1
ATOM 3240 C CA . GLU A 1 416 ? 14.222 -2.419 24.811 1.00 89.50 416 GLU A CA 1
ATOM 3241 C C . GLU A 1 416 ? 14.373 -1.104 24.026 1.00 89.50 416 GLU A C 1
ATOM 3243 O O . GLU A 1 416 ? 15.146 -1.055 23.073 1.00 89.50 416 GLU A O 1
ATOM 3248 N N . ASP A 1 417 ? 13.737 -0.016 24.473 1.00 92.00 417 ASP A N 1
ATOM 3249 C CA . ASP A 1 417 ? 13.904 1.333 23.916 1.00 92.00 417 ASP A CA 1
ATOM 3250 C C . ASP A 1 417 ? 15.338 1.881 24.010 1.00 92.00 417 ASP A C 1
ATOM 3252 O O . ASP A 1 417 ? 16.059 1.703 24.996 1.00 92.00 417 ASP A O 1
ATOM 3256 N N . ALA A 1 418 ? 15.703 2.708 23.033 1.00 92.12 418 ALA A N 1
ATOM 3257 C CA . ALA A 1 418 ? 16.880 3.559 23.053 1.00 92.12 418 ALA A CA 1
ATOM 3258 C C . ALA A 1 418 ? 16.557 4.973 22.539 1.00 92.12 418 ALA A C 1
ATOM 3260 O O . ALA A 1 418 ? 15.623 5.207 21.775 1.00 92.12 418 ALA A O 1
ATOM 3261 N N . TYR A 1 419 ? 17.379 5.953 22.911 1.00 93.81 419 TYR A N 1
ATOM 3262 C CA . TYR A 1 419 ? 17.285 7.310 22.371 1.00 93.81 419 TYR A CA 1
ATOM 3263 C C . TYR A 1 419 ? 18.676 7.916 22.167 1.00 93.81 419 TYR A C 1
ATOM 3265 O O . TYR A 1 419 ? 19.661 7.466 22.759 1.00 93.81 419 TYR A O 1
ATOM 3273 N N . GLN A 1 420 ? 18.772 8.931 21.308 1.00 90.56 420 GLN A N 1
ATOM 3274 C CA . GLN A 1 420 ? 20.029 9.600 20.976 1.00 90.56 420 GLN A CA 1
ATOM 3275 C C . GLN A 1 420 ? 19.815 11.090 20.680 1.00 90.56 420 GLN A C 1
ATOM 3277 O O . GLN A 1 420 ? 18.808 11.478 20.087 1.00 90.56 420 GLN A O 1
ATOM 3282 N N . ALA A 1 421 ? 20.774 11.935 21.059 1.00 89.12 421 ALA A N 1
ATOM 3283 C CA . ALA A 1 421 ? 20.763 13.361 20.733 1.00 89.12 421 ALA A CA 1
ATOM 3284 C C . ALA A 1 421 ? 22.186 13.921 20.626 1.00 89.12 421 ALA A C 1
ATOM 3286 O O . ALA A 1 421 ? 23.024 13.633 21.478 1.00 89.12 421 ALA A O 1
ATOM 3287 N N . GLY A 1 422 ? 22.451 14.752 19.615 1.00 84.44 422 GLY A N 1
ATOM 3288 C CA . GLY A 1 422 ? 23.787 15.303 19.360 1.00 84.44 422 GLY A CA 1
ATOM 3289 C C . GLY A 1 422 ? 23.832 16.335 18.237 1.00 84.44 422 GLY A C 1
ATOM 3290 O O . GLY A 1 422 ? 22.805 16.857 17.799 1.00 84.44 422 GLY A O 1
ATOM 3291 N N . THR A 1 423 ? 25.038 16.615 17.746 1.00 82.75 423 THR A N 1
ATOM 3292 C CA . THR A 1 423 ? 25.261 17.283 16.453 1.00 82.75 423 THR A CA 1
ATOM 3293 C C . THR A 1 423 ? 26.059 16.384 15.515 1.00 82.75 423 THR A C 1
ATOM 3295 O O . THR A 1 423 ? 26.941 15.651 15.964 1.00 82.75 423 THR A O 1
ATOM 3298 N N . ILE A 1 424 ? 25.732 16.447 14.221 1.00 82.81 424 ILE A N 1
ATOM 3299 C CA . ILE A 1 424 ? 26.380 15.673 13.152 1.00 82.81 424 ILE A CA 1
ATOM 3300 C C . ILE A 1 424 ? 27.071 16.595 12.139 1.00 82.81 424 ILE A C 1
ATOM 3302 O O . ILE A 1 424 ? 26.571 17.675 11.808 1.00 82.81 424 ILE A O 1
ATOM 3306 N N . GLU A 1 425 ? 28.232 16.173 11.643 1.00 78.69 425 GLU A N 1
ATOM 3307 C CA . GLU A 1 425 ? 29.038 16.899 10.653 1.00 78.69 425 GLU A CA 1
ATOM 3308 C C . GLU A 1 425 ? 28.561 16.593 9.220 1.00 78.69 425 GLU A C 1
ATOM 3310 O O . GLU A 1 425 ? 29.215 15.864 8.465 1.00 78.69 425 GLU A O 1
ATOM 3315 N N . ILE A 1 426 ? 27.411 17.171 8.843 1.00 77.69 426 ILE A N 1
ATOM 3316 C CA . ILE A 1 426 ? 26.875 17.160 7.469 1.00 77.69 426 ILE A CA 1
ATOM 3317 C C . ILE A 1 426 ? 26.644 18.591 6.934 1.00 77.69 426 ILE A C 1
ATOM 3319 O O . ILE A 1 426 ? 26.403 19.502 7.730 1.00 77.69 426 ILE A O 1
ATOM 3323 N N . PRO A 1 427 ? 26.693 18.811 5.605 1.00 73.19 427 PRO A N 1
ATOM 3324 C CA . PRO A 1 427 ? 26.400 20.105 4.984 1.00 73.19 427 PRO A CA 1
ATOM 3325 C C . PRO A 1 427 ? 25.014 20.665 5.332 1.00 73.19 427 PRO A C 1
ATOM 3327 O O . PRO A 1 427 ? 24.029 19.931 5.427 1.00 73.19 427 PRO A O 1
ATOM 3330 N N . ALA A 1 428 ? 24.922 21.990 5.463 1.00 69.44 428 ALA A N 1
ATOM 3331 C CA . ALA A 1 428 ? 23.670 22.661 5.790 1.00 69.44 428 ALA A CA 1
ATOM 3332 C C . ALA A 1 428 ? 22.672 22.617 4.619 1.00 69.44 428 ALA A C 1
ATOM 3334 O O . ALA A 1 428 ? 22.973 23.063 3.511 1.00 69.44 428 ALA A O 1
ATOM 3335 N N . PHE A 1 429 ? 21.460 22.122 4.893 1.00 73.81 429 PHE A N 1
ATOM 3336 C CA . PHE A 1 429 ? 20.370 21.962 3.918 1.00 73.81 429 PHE A CA 1
ATOM 3337 C C . PHE A 1 429 ? 19.285 23.053 4.005 1.00 73.81 429 PHE A C 1
ATOM 3339 O O . PHE A 1 429 ? 18.293 23.006 3.270 1.00 73.81 429 PHE A O 1
ATOM 3346 N N . ALA A 1 430 ? 19.433 24.023 4.914 1.00 60.25 430 ALA A N 1
ATOM 3347 C CA . ALA A 1 430 ? 18.475 25.108 5.108 1.00 60.25 430 ALA A CA 1
ATOM 3348 C C . ALA A 1 430 ? 18.567 26.168 3.992 1.00 60.25 430 ALA A C 1
ATOM 3350 O O . ALA A 1 430 ? 19.598 26.830 3.820 1.00 60.25 430 ALA A O 1
ATOM 3351 N N . LYS A 1 431 ? 17.468 26.384 3.252 1.00 58.25 431 LYS A N 1
ATOM 3352 C CA . LYS A 1 431 ? 17.423 27.363 2.151 1.00 58.25 431 LYS A CA 1
ATOM 3353 C C . LYS A 1 431 ? 17.430 28.799 2.712 1.00 58.25 431 LYS A C 1
ATOM 3355 O O . LYS A 1 431 ? 16.574 29.185 3.509 1.00 58.25 431 LYS A O 1
ATOM 3360 N N . ARG A 1 432 ? 18.400 29.630 2.300 1.00 52.59 432 ARG A N 1
ATOM 3361 C CA . ARG A 1 432 ? 18.419 31.071 2.637 1.00 52.59 432 ARG A CA 1
ATOM 3362 C C . ARG A 1 432 ? 17.330 31.802 1.848 1.00 52.59 432 ARG A C 1
ATOM 3364 O O . ARG A 1 432 ? 17.240 31.647 0.634 1.00 52.59 432 ARG A O 1
ATOM 3371 N N . ARG A 1 433 ? 16.539 32.647 2.524 1.00 39.19 433 ARG A N 1
ATOM 3372 C CA . ARG A 1 433 ? 15.535 33.502 1.863 1.00 39.19 433 ARG A CA 1
ATOM 3373 C C . ARG A 1 433 ? 16.206 34.424 0.828 1.00 39.19 433 ARG A C 1
ATOM 3375 O O . ARG A 1 433 ? 17.247 35.004 1.151 1.00 39.19 433 ARG A O 1
ATOM 3382 N N . PRO A 1 434 ? 15.617 34.622 -0.366 1.00 33.97 434 PRO A N 1
ATOM 3383 C CA . PRO A 1 434 ? 16.132 35.582 -1.335 1.00 33.97 434 PRO A CA 1
ATOM 3384 C C . PRO A 1 434 ? 16.078 37.005 -0.762 1.00 33.97 434 PRO A C 1
ATOM 3386 O O . PRO A 1 434 ? 15.086 37.416 -0.158 1.00 33.97 434 PRO A O 1
ATOM 3389 N N . LEU A 1 435 ? 17.156 37.767 -0.956 1.00 33.16 435 LEU A N 1
ATOM 3390 C CA . LEU A 1 435 ? 17.234 39.168 -0.542 1.00 33.16 435 LEU A CA 1
ATOM 3391 C C . LEU A 1 435 ? 16.299 40.016 -1.415 1.00 33.16 435 LEU A C 1
ATOM 3393 O O . LEU A 1 435 ? 16.560 40.230 -2.597 1.00 33.16 435 LEU A O 1
ATOM 3397 N N . SER A 1 436 ? 15.213 40.511 -0.819 1.00 31.38 436 SER A N 1
ATOM 3398 C CA . SER A 1 436 ? 14.235 41.381 -1.480 1.00 31.38 436 SER A CA 1
ATOM 3399 C C . SER A 1 436 ? 14.877 42.652 -2.052 1.00 31.38 436 SER A C 1
ATOM 3401 O O . SER A 1 436 ? 15.757 43.243 -1.422 1.00 31.38 436 SER A O 1
ATOM 3403 N N . LEU A 1 437 ? 14.369 43.101 -3.204 1.00 34.38 437 LEU A N 1
ATOM 3404 C CA . LEU A 1 437 ? 14.866 44.176 -4.081 1.00 34.38 437 LEU A CA 1
ATOM 3405 C C . LEU A 1 437 ? 14.887 45.615 -3.493 1.00 34.38 437 LEU A C 1
ATOM 3407 O O . LEU A 1 437 ? 14.479 46.553 -4.164 1.00 34.38 437 LEU A O 1
ATOM 3411 N N . THR A 1 438 ? 15.428 45.834 -2.287 1.00 32.66 438 THR A N 1
ATOM 3412 C CA . THR A 1 438 ? 15.769 47.177 -1.751 1.00 32.66 438 THR A CA 1
ATOM 3413 C C . THR A 1 438 ? 16.852 47.136 -0.652 1.00 32.66 438 THR A C 1
ATOM 3415 O O . THR A 1 438 ? 16.656 47.627 0.460 1.00 32.66 438 THR A O 1
ATOM 3418 N N . ARG A 1 439 ? 18.054 46.604 -0.934 1.00 32.44 439 ARG A N 1
ATOM 3419 C CA . ARG A 1 439 ? 19.256 46.955 -0.140 1.00 32.44 439 ARG A CA 1
ATOM 3420 C C . ARG A 1 439 ? 20.527 47.007 -0.990 1.00 32.44 439 ARG A C 1
ATOM 3422 O O . ARG A 1 439 ? 20.697 46.242 -1.930 1.00 32.44 439 ARG A O 1
ATOM 3429 N N . ASN A 1 440 ? 21.394 47.970 -0.677 1.00 31.12 440 ASN A N 1
ATOM 3430 C CA . ASN A 1 440 ? 22.555 48.340 -1.491 1.00 31.12 440 ASN A CA 1
ATOM 3431 C C . ASN A 1 440 ? 23.617 47.208 -1.493 1.00 31.12 440 ASN A C 1
ATOM 3433 O O . ASN A 1 440 ? 24.118 46.879 -0.414 1.00 31.12 440 ASN A O 1
ATOM 3437 N N . PRO A 1 441 ? 23.998 46.621 -2.649 1.00 30.97 441 PRO A N 1
ATOM 3438 C CA . PRO A 1 441 ? 24.746 45.353 -2.738 1.00 30.97 441 PRO A CA 1
ATOM 3439 C C . PRO A 1 441 ? 26.250 45.445 -2.394 1.00 30.97 441 PRO A C 1
ATOM 3441 O O . PRO A 1 441 ? 27.062 44.685 -2.915 1.00 30.97 441 PRO A O 1
ATOM 3444 N N . LYS A 1 442 ? 26.646 46.384 -1.526 1.00 31.80 442 LYS A N 1
ATOM 3445 C CA . LYS A 1 442 ? 28.042 46.661 -1.139 1.00 31.80 442 LYS A CA 1
ATOM 3446 C C . LYS A 1 442 ? 28.370 46.394 0.340 1.00 31.80 442 LYS A C 1
ATOM 3448 O O . LYS A 1 442 ? 29.436 46.819 0.778 1.00 31.80 442 LYS A O 1
ATOM 3453 N N . LYS A 1 443 ? 27.490 45.751 1.129 1.00 32.72 443 LYS A N 1
ATOM 3454 C CA . LYS A 1 443 ? 27.694 45.667 2.595 1.00 32.72 443 LYS A CA 1
ATOM 3455 C C . LYS A 1 443 ? 27.501 44.328 3.318 1.00 32.72 443 LYS A C 1
ATOM 3457 O O . LYS A 1 443 ? 27.857 44.274 4.486 1.00 32.72 443 LYS A O 1
ATOM 3462 N N . ASP A 1 444 ? 27.027 43.268 2.661 1.00 32.19 444 ASP A N 1
ATOM 3463 C CA . ASP A 1 444 ? 26.746 41.974 3.315 1.00 32.19 444 ASP A CA 1
ATOM 3464 C C . ASP A 1 444 ? 27.396 40.783 2.565 1.00 32.19 444 ASP A C 1
ATOM 3466 O O . ASP A 1 444 ? 26.739 39.801 2.224 1.00 32.19 444 ASP A O 1
ATOM 3470 N N . ASN A 1 445 ? 28.703 40.868 2.278 1.00 32.56 445 ASN A N 1
ATOM 3471 C CA . ASN A 1 445 ? 29.482 39.743 1.739 1.00 32.56 445 ASN A CA 1
ATOM 3472 C C . ASN A 1 445 ? 29.972 38.834 2.883 1.00 32.56 445 ASN A C 1
ATOM 3474 O O . ASN A 1 445 ? 31.043 39.065 3.439 1.00 32.56 445 ASN A O 1
ATOM 3478 N N . VAL A 1 446 ? 29.219 37.776 3.197 1.00 37.72 446 VAL A N 1
ATOM 3479 C CA . VAL A 1 446 ? 29.691 36.659 4.038 1.00 37.72 446 VAL A CA 1
ATOM 3480 C C . VAL A 1 446 ? 29.577 35.363 3.236 1.00 37.72 446 VAL A C 1
ATOM 3482 O O . VAL A 1 446 ? 28.504 34.764 3.136 1.00 37.72 446 VAL A O 1
ATOM 3485 N N . GLY A 1 447 ? 30.688 34.968 2.609 1.00 32.41 447 GLY A N 1
ATOM 3486 C CA . GLY A 1 447 ? 30.823 33.667 1.950 1.00 32.41 447 GLY A CA 1
ATOM 3487 C C . GLY A 1 447 ? 30.975 32.528 2.963 1.00 32.41 447 GLY A C 1
ATOM 3488 O O . GLY A 1 447 ? 31.271 32.770 4.131 1.00 32.41 447 GLY A O 1
ATOM 3489 N N . ALA A 1 448 ? 30.809 31.285 2.503 1.00 35.34 448 ALA A N 1
ATOM 3490 C CA . ALA A 1 448 ? 30.878 30.079 3.341 1.00 35.34 448 ALA A CA 1
ATOM 3491 C C . ALA A 1 448 ? 32.251 29.833 4.015 1.00 35.34 448 ALA A C 1
ATOM 3493 O O . ALA A 1 448 ? 32.356 28.995 4.900 1.00 35.34 448 ALA A O 1
ATOM 3494 N N . ASP A 1 449 ? 33.287 30.584 3.624 1.00 33.91 449 ASP A N 1
ATOM 3495 C CA . ASP A 1 449 ? 34.664 30.481 4.127 1.00 33.91 449 ASP A CA 1
ATOM 3496 C C . ASP A 1 449 ? 34.995 31.453 5.277 1.00 33.91 449 ASP A C 1
ATOM 3498 O O . ASP A 1 449 ? 36.157 31.613 5.654 1.00 33.91 449 ASP A O 1
ATOM 3502 N N . SER A 1 450 ? 33.999 32.157 5.826 1.00 35.38 450 SER A N 1
ATOM 3503 C CA . SER A 1 450 ? 34.200 32.956 7.040 1.00 35.38 450 SER A CA 1
ATOM 3504 C C . SER A 1 450 ? 34.588 32.075 8.238 1.00 35.38 450 SER A C 1
ATOM 3506 O O . SER A 1 450 ? 34.272 30.891 8.267 1.00 35.38 450 SER A O 1
ATOM 3508 N N . ALA A 1 451 ? 35.207 32.651 9.275 1.00 35.56 451 ALA A N 1
ATOM 3509 C CA . ALA A 1 451 ? 35.642 31.902 10.464 1.00 35.56 451 ALA A CA 1
ATOM 3510 C C . ALA A 1 451 ? 34.503 31.241 11.287 1.00 35.56 451 ALA A C 1
ATOM 3512 O O . ALA A 1 451 ? 34.780 30.497 12.225 1.00 35.56 451 ALA A O 1
ATOM 3513 N N . SER A 1 452 ? 33.236 31.480 10.932 1.00 42.00 452 SER A N 1
ATOM 3514 C CA . SER A 1 452 ? 32.110 30.583 11.214 1.00 42.00 452 SER A CA 1
ATOM 3515 C C . SER A 1 452 ? 31.830 29.721 9.974 1.00 42.00 452 SER A C 1
ATOM 3517 O O . SER A 1 452 ? 31.378 30.262 8.962 1.00 42.00 452 SER A O 1
ATOM 3519 N N . GLY A 1 453 ? 32.107 28.415 10.058 1.00 44.59 453 GLY A N 1
ATOM 3520 C CA . GLY A 1 453 ? 31.869 27.452 8.972 1.00 44.59 453 GLY A CA 1
ATOM 3521 C C . GLY A 1 453 ? 30.388 27.115 8.749 1.00 44.59 453 GLY A C 1
ATOM 3522 O O . GLY A 1 453 ? 29.502 27.810 9.253 1.00 44.59 453 GLY A O 1
ATOM 3523 N N . ASP A 1 454 ? 30.120 26.033 8.006 1.00 53.34 454 ASP A N 1
ATOM 3524 C CA . ASP A 1 454 ? 28.753 25.533 7.800 1.00 53.34 454 ASP A CA 1
ATOM 3525 C C . ASP A 1 454 ? 28.040 25.307 9.156 1.00 53.34 454 ASP A C 1
ATOM 3527 O O . ASP A 1 454 ? 28.629 24.734 10.081 1.00 53.34 454 ASP A O 1
ATOM 3531 N N . PRO A 1 455 ? 26.789 25.779 9.315 1.00 62.41 455 PRO A N 1
ATOM 3532 C CA . PRO A 1 455 ? 26.064 25.686 10.577 1.00 62.41 455 PRO A CA 1
ATOM 3533 C C . PRO A 1 455 ? 25.713 24.229 10.907 1.00 62.41 455 PRO A C 1
ATOM 3535 O O . PRO A 1 455 ? 25.168 23.510 10.069 1.00 62.41 455 PRO A O 1
ATOM 3538 N N . GLN A 1 456 ? 26.013 23.813 12.145 1.00 69.38 456 GLN A N 1
ATOM 3539 C CA . GLN A 1 456 ? 25.831 22.434 12.611 1.00 69.38 456 GLN A CA 1
ATOM 3540 C C . GLN A 1 456 ? 24.392 21.937 12.411 1.00 69.38 456 GLN A C 1
ATOM 3542 O O . GLN A 1 456 ? 23.431 22.662 12.683 1.00 69.38 456 GLN A O 1
ATOM 3547 N N . VAL A 1 457 ? 24.251 20.670 12.014 1.00 83.75 457 VAL A N 1
ATOM 3548 C CA . VAL A 1 457 ? 22.962 19.975 12.019 1.00 83.75 457 VAL A CA 1
ATOM 3549 C C . VAL A 1 457 ? 22.775 19.269 13.358 1.00 83.75 457 VAL A C 1
ATOM 3551 O O . VAL A 1 457 ? 23.640 18.523 13.823 1.00 83.75 457 VAL A O 1
ATOM 3554 N N . PHE A 1 458 ? 21.629 19.517 13.982 1.00 87.88 458 PHE A N 1
ATOM 3555 C CA . PHE A 1 458 ? 21.235 18.936 15.260 1.00 87.88 458 PHE A CA 1
ATOM 3556 C C . PHE A 1 458 ? 20.465 17.640 15.011 1.00 87.88 458 PHE A C 1
ATOM 3558 O O . PHE A 1 458 ? 19.521 17.637 14.221 1.00 87.88 458 PHE A O 1
ATOM 3565 N N . TYR A 1 459 ? 20.874 16.561 15.674 1.00 91.69 459 TYR A N 1
ATOM 3566 C CA . TYR A 1 459 ? 20.320 15.215 15.536 1.00 91.69 459 TYR A CA 1
ATOM 3567 C C . TYR A 1 459 ? 19.543 14.840 16.796 1.00 91.69 459 TYR A C 1
ATOM 3569 O O . TYR A 1 459 ? 20.088 14.918 17.899 1.00 91.69 459 TYR A O 1
ATOM 3577 N N . PHE A 1 460 ? 18.313 14.360 16.632 1.00 94.25 460 PHE A N 1
ATOM 3578 C CA . PHE A 1 460 ? 17.506 13.752 17.691 1.00 94.25 460 PHE A CA 1
ATOM 3579 C C . PHE A 1 460 ? 16.907 12.448 17.165 1.00 94.25 460 PHE A C 1
ATOM 3581 O O . PHE A 1 460 ? 16.420 12.423 16.038 1.00 94.25 460 PHE A O 1
ATOM 3588 N N . GLY A 1 461 ? 16.936 11.378 17.957 1.00 94.69 461 GLY A N 1
ATOM 3589 C CA . GLY A 1 461 ? 16.403 10.076 17.566 1.00 94.69 461 GLY A CA 1
ATOM 3590 C C . GLY A 1 461 ? 15.779 9.322 18.736 1.00 94.69 461 GLY A C 1
ATOM 3591 O O . GLY A 1 461 ? 16.354 9.290 19.825 1.00 94.69 461 GLY A O 1
ATOM 3592 N N . VAL A 1 462 ? 14.625 8.707 18.491 1.00 96.50 462 VAL A N 1
ATOM 3593 C CA . VAL A 1 462 ? 14.004 7.690 19.353 1.00 96.50 462 VAL A CA 1
ATOM 3594 C C . VAL A 1 462 ? 13.974 6.380 18.570 1.00 96.50 462 VAL A C 1
ATOM 3596 O O . VAL A 1 462 ? 13.627 6.376 17.385 1.00 96.50 462 VAL A O 1
ATOM 3599 N N . PHE A 1 463 ? 14.373 5.296 19.230 1.00 96.00 463 PHE A N 1
ATOM 3600 C CA . PHE A 1 463 ? 14.397 3.941 18.693 1.00 96.00 463 PHE A CA 1
ATOM 3601 C C . PHE A 1 463 ? 13.634 3.057 19.668 1.00 96.00 463 PHE A C 1
ATOM 3603 O O . PHE A 1 463 ? 14.080 2.820 20.784 1.00 96.00 463 PHE A O 1
ATOM 3610 N N . ASP A 1 464 ? 12.463 2.633 19.250 1.00 94.19 464 ASP A N 1
ATOM 3611 C CA . ASP A 1 464 ? 11.517 1.849 20.035 1.00 94.19 464 ASP A CA 1
ATOM 3612 C C . ASP A 1 464 ? 11.774 0.376 19.683 1.00 94.19 464 ASP A C 1
ATOM 3614 O O . ASP A 1 464 ? 12.015 0.066 18.511 1.00 94.19 464 ASP A O 1
ATOM 3618 N N . GLY A 1 465 ? 11.964 -0.484 20.682 1.00 91.50 465 GLY A N 1
ATOM 3619 C CA . GLY A 1 465 ? 12.636 -1.781 20.518 1.00 91.50 465 GLY A CA 1
ATOM 3620 C C . GLY A 1 465 ? 11.738 -2.968 20.842 1.00 91.50 465 GLY A C 1
ATOM 3621 O O . GLY A 1 465 ? 11.074 -2.967 21.873 1.00 91.50 465 GLY A O 1
ATOM 3622 N N . HIS A 1 466 ? 11.764 -4.014 20.006 1.00 89.56 466 HIS A N 1
ATOM 3623 C CA . HIS A 1 466 ? 10.931 -5.201 20.223 1.00 89.56 466 HIS A CA 1
ATOM 3624 C C . HIS A 1 466 ? 11.673 -6.519 19.972 1.00 89.56 466 HIS A C 1
ATOM 3626 O O . HIS A 1 466 ? 12.254 -6.750 18.911 1.00 89.56 466 HIS A O 1
ATOM 3632 N N . GLY A 1 467 ? 11.613 -7.431 20.941 1.00 84.88 467 GLY A N 1
ATOM 3633 C CA . GLY A 1 467 ? 12.336 -8.707 20.925 1.00 84.88 467 GLY A CA 1
ATOM 3634 C C . GLY A 1 467 ? 13.791 -8.619 21.410 1.00 84.88 467 GLY A C 1
ATOM 3635 O O . GLY A 1 467 ? 14.551 -9.557 21.169 1.00 84.88 467 GLY A O 1
ATOM 3636 N N . GLY A 1 468 ? 14.165 -7.526 22.082 1.00 85.56 468 GLY A N 1
ATOM 3637 C CA . GLY A 1 468 ? 15.479 -7.233 22.667 1.00 85.56 468 GLY A CA 1
ATOM 3638 C C . GLY A 1 468 ? 16.054 -5.876 22.231 1.00 85.56 468 GLY A C 1
ATOM 3639 O O . GLY A 1 468 ? 15.679 -5.319 21.199 1.00 85.56 468 GLY A O 1
ATOM 3640 N N . SER A 1 469 ? 16.979 -5.325 23.023 1.00 85.88 469 SER A N 1
ATOM 3641 C CA . SER A 1 469 ? 17.557 -3.989 22.793 1.00 85.88 469 SER A CA 1
ATOM 3642 C C . SER A 1 469 ? 18.623 -3.954 21.690 1.00 85.88 469 SER A C 1
ATOM 3644 O O . SER A 1 469 ? 19.046 -2.881 21.262 1.00 85.88 469 SER A O 1
ATOM 3646 N N . GLU A 1 470 ? 19.071 -5.103 21.172 1.00 88.12 470 GLU A N 1
ATOM 3647 C CA . GLU A 1 470 ? 20.202 -5.173 20.241 1.00 88.12 470 GLU A CA 1
ATOM 3648 C C . GLU A 1 470 ? 20.009 -4.379 18.937 1.00 88.12 470 GLU A C 1
ATOM 3650 O O . GLU A 1 470 ? 20.998 -3.938 18.342 1.00 88.12 470 GLU A O 1
ATOM 3655 N N . CYS A 1 471 ? 18.767 -4.186 18.479 1.00 90.56 471 CYS A N 1
ATOM 3656 C CA . CYS A 1 471 ? 18.471 -3.381 17.292 1.00 90.56 471 CYS A CA 1
ATOM 3657 C C . CYS A 1 471 ? 18.401 -1.877 17.607 1.00 90.56 471 CYS A C 1
ATOM 3659 O O . CYS A 1 471 ? 19.044 -1.081 16.920 1.00 90.56 471 CYS A O 1
ATOM 3661 N N . SER A 1 472 ? 17.680 -1.477 18.657 1.00 92.38 472 SER A N 1
ATOM 3662 C CA . SER A 1 472 ? 17.542 -0.071 19.068 1.00 92.38 472 SER A CA 1
ATOM 3663 C C . SER A 1 472 ? 18.889 0.523 19.515 1.00 92.38 472 SER A C 1
ATOM 3665 O O . SER A 1 472 ? 19.239 1.649 19.147 1.00 92.38 472 SER A O 1
ATOM 3667 N N . GLU A 1 473 ? 19.719 -0.260 20.211 1.00 89.94 473 GLU A N 1
ATOM 3668 C CA . GLU A 1 473 ? 21.087 0.111 20.580 1.00 89.94 473 GLU A CA 1
ATOM 3669 C C . GLU A 1 473 ? 22.011 0.252 19.366 1.00 89.94 473 GLU A C 1
ATOM 3671 O O . GLU A 1 473 ? 22.788 1.207 19.294 1.00 89.94 473 GLU A O 1
ATOM 3676 N N . PHE A 1 474 ? 21.906 -0.640 18.375 1.00 91.56 474 PHE A N 1
ATOM 3677 C CA . PHE A 1 474 ? 22.652 -0.497 17.123 1.00 91.56 474 PHE A CA 1
ATOM 3678 C C . PHE A 1 474 ? 22.293 0.810 16.400 1.00 91.56 474 PHE A C 1
ATOM 3680 O O . PHE A 1 474 ? 23.191 1.510 15.926 1.00 91.56 474 PHE A O 1
ATOM 3687 N N . LEU A 1 475 ? 21.013 1.194 16.366 1.00 93.62 475 LEU A N 1
ATOM 3688 C CA . LEU A 1 475 ? 20.582 2.464 15.773 1.00 93.62 475 LEU A CA 1
ATOM 3689 C C . LEU A 1 475 ? 21.087 3.674 16.575 1.00 93.62 475 LEU A C 1
ATOM 3691 O O . LEU A 1 475 ? 21.669 4.590 15.982 1.00 93.62 475 LEU A O 1
ATOM 3695 N N . ARG A 1 476 ? 20.979 3.640 17.913 1.00 91.06 476 ARG A N 1
ATOM 3696 C CA . ARG A 1 476 ? 21.558 4.637 18.841 1.00 91.06 476 ARG A CA 1
ATOM 3697 C C . ARG A 1 476 ? 23.046 4.876 18.574 1.00 91.06 476 ARG A C 1
ATOM 3699 O O . ARG A 1 476 ? 23.494 6.028 18.597 1.00 91.06 476 ARG A O 1
ATOM 3706 N N . GLU A 1 477 ? 23.810 3.814 18.328 1.00 87.75 477 GLU A N 1
ATOM 3707 C CA . GLU A 1 477 ? 25.268 3.879 18.167 1.00 87.75 477 GLU A CA 1
ATOM 3708 C C . GLU A 1 477 ? 25.757 4.099 16.737 1.00 87.75 477 GLU A C 1
ATOM 3710 O O . GLU A 1 477 ? 26.853 4.630 16.574 1.00 87.75 477 GLU A O 1
ATOM 3715 N N . ARG A 1 478 ? 25.004 3.699 15.705 1.00 89.06 478 ARG A N 1
ATOM 3716 C CA . ARG A 1 478 ? 25.514 3.666 14.320 1.00 89.06 478 ARG A CA 1
ATOM 3717 C C . ARG A 1 478 ? 24.728 4.493 13.313 1.00 89.06 478 ARG A C 1
ATOM 3719 O O . ARG A 1 478 ? 25.338 4.935 12.343 1.00 89.06 478 ARG A O 1
ATOM 3726 N N . LEU A 1 479 ? 23.429 4.745 13.497 1.00 92.31 479 LEU A N 1
ATOM 3727 C CA . LEU A 1 479 ? 22.612 5.373 12.443 1.00 92.31 479 LEU A CA 1
ATOM 3728 C C . LEU A 1 479 ? 23.107 6.784 12.075 1.00 92.31 479 LEU A C 1
ATOM 3730 O O . LEU A 1 479 ? 23.176 7.135 10.899 1.00 92.31 479 LEU A O 1
ATOM 3734 N N . HIS A 1 480 ? 23.546 7.560 13.068 1.00 89.38 480 HIS A N 1
ATOM 3735 C CA . HIS A 1 480 ? 24.158 8.872 12.847 1.00 89.38 480 HIS A CA 1
ATOM 3736 C C . HIS A 1 480 ? 25.479 8.785 12.051 1.00 89.38 480 HIS A C 1
ATOM 3738 O O . HIS A 1 480 ? 25.735 9.642 11.207 1.00 89.38 480 HIS A O 1
ATOM 3744 N N . ILE A 1 481 ? 26.280 7.728 12.255 1.00 88.81 481 ILE A N 1
ATOM 3745 C CA . ILE A 1 481 ? 27.520 7.475 11.502 1.00 88.81 481 ILE A CA 1
ATOM 3746 C C . ILE A 1 481 ? 27.181 7.176 10.040 1.00 88.81 481 ILE A C 1
ATOM 3748 O O . ILE A 1 481 ? 27.756 7.794 9.149 1.00 88.81 481 ILE A O 1
ATOM 3752 N N . TYR A 1 482 ? 26.188 6.315 9.782 1.00 90.81 482 TYR A N 1
ATOM 3753 C CA . TYR A 1 482 ? 25.708 6.056 8.421 1.00 90.81 482 TYR A CA 1
ATOM 3754 C C . TYR A 1 482 ? 25.227 7.340 7.726 1.00 90.81 482 TYR A C 1
ATOM 3756 O O . TYR A 1 482 ? 25.496 7.516 6.540 1.00 90.81 482 TYR A O 1
ATOM 3764 N N . ILE A 1 483 ? 24.558 8.261 8.425 1.00 90.44 483 ILE A N 1
ATOM 3765 C CA . ILE A 1 483 ? 24.119 9.539 7.836 1.00 90.44 483 ILE A CA 1
ATOM 3766 C C . ILE A 1 483 ? 25.320 10.437 7.499 1.00 90.44 483 ILE A C 1
ATOM 3768 O O . ILE A 1 483 ? 25.367 11.009 6.408 1.00 90.44 483 ILE A O 1
ATOM 3772 N N . GLU A 1 484 ? 26.321 10.536 8.377 1.00 86.88 484 GLU A N 1
ATOM 3773 C CA . GLU A 1 484 ? 27.536 11.315 8.108 1.00 86.88 484 GLU A CA 1
ATOM 3774 C C . GLU A 1 484 ? 28.402 10.729 6.987 1.00 86.88 484 GLU A C 1
ATOM 3776 O O . GLU A 1 484 ? 28.803 11.448 6.069 1.00 86.88 484 GLU A O 1
ATOM 3781 N N . GLU A 1 485 ? 28.716 9.434 7.053 1.00 85.25 485 GLU A N 1
ATOM 3782 C CA . GLU A 1 485 ? 29.573 8.757 6.078 1.00 85.25 485 GLU A CA 1
ATOM 3783 C C . GLU A 1 485 ? 28.922 8.735 4.696 1.00 85.25 485 GLU A C 1
ATOM 3785 O O . GLU A 1 485 ? 29.607 8.973 3.699 1.00 85.25 485 GLU A O 1
ATOM 3790 N N . ASN A 1 486 ? 27.598 8.560 4.611 1.00 85.56 486 ASN A N 1
ATOM 3791 C CA . ASN A 1 486 ? 26.895 8.661 3.336 1.00 85.56 486 ASN A CA 1
ATOM 3792 C C . ASN A 1 486 ? 26.773 10.112 2.852 1.00 85.56 486 ASN A C 1
ATOM 3794 O O . ASN A 1 486 ? 26.981 10.341 1.667 1.00 85.56 486 ASN A O 1
ATOM 3798 N N . SER A 1 487 ? 26.589 11.112 3.723 1.00 83.94 487 SER A N 1
ATOM 3799 C CA . SER A 1 487 ? 26.650 12.532 3.308 1.00 83.94 487 SER A CA 1
ATOM 3800 C C . SER A 1 487 ? 28.002 12.888 2.674 1.00 83.94 487 SER A C 1
ATOM 3802 O O . SER A 1 487 ? 28.058 13.597 1.668 1.00 83.94 487 SER A O 1
ATOM 3804 N N . LYS A 1 488 ? 29.095 12.343 3.226 1.00 81.69 488 LYS A N 1
ATOM 3805 C CA . LYS A 1 488 ? 30.464 12.477 2.700 1.00 81.69 488 LYS A CA 1
ATOM 3806 C C . LYS A 1 488 ? 30.664 11.651 1.415 1.00 81.69 488 LYS A C 1
ATOM 3808 O O . LYS A 1 488 ? 31.324 12.110 0.488 1.00 81.69 488 LYS A O 1
ATOM 3813 N N . THR A 1 489 ? 30.059 10.465 1.317 1.00 80.81 489 THR A N 1
ATOM 3814 C CA . THR A 1 489 ? 30.199 9.546 0.167 1.00 80.81 489 THR A CA 1
ATOM 3815 C C . THR A 1 489 ? 29.384 9.975 -1.056 1.00 80.81 489 THR A C 1
ATOM 3817 O O . THR A 1 489 ? 29.885 9.875 -2.176 1.00 80.81 489 THR A O 1
ATOM 3820 N N . PHE A 1 490 ? 28.174 10.497 -0.861 1.00 77.56 490 PHE A N 1
ATOM 3821 C CA . PHE A 1 490 ? 27.334 11.105 -1.900 1.00 77.56 490 PHE A CA 1
ATOM 3822 C C . PHE A 1 490 ? 27.787 12.536 -2.257 1.00 77.56 490 PHE A C 1
ATOM 3824 O O . PHE A 1 490 ? 27.251 13.133 -3.185 1.00 77.56 490 PHE A O 1
ATOM 3831 N N . GLU A 1 491 ? 28.793 13.069 -1.549 1.00 73.44 491 GLU A N 1
ATOM 3832 C CA . GLU A 1 491 ? 29.398 14.389 -1.779 1.00 73.44 491 GLU A CA 1
ATOM 3833 C C . GLU A 1 491 ? 28.358 15.524 -1.769 1.00 73.44 491 GLU A C 1
ATOM 3835 O O . GLU A 1 491 ? 28.361 16.421 -2.618 1.00 73.44 491 GLU A O 1
ATOM 3840 N N . LEU A 1 492 ? 27.465 15.465 -0.771 1.00 68.00 492 LEU A N 1
ATOM 3841 C CA . LEU A 1 492 ? 26.407 16.445 -0.538 1.00 68.00 492 LEU A CA 1
ATOM 3842 C C . LEU A 1 492 ? 27.002 17.863 -0.477 1.00 68.00 492 LEU A C 1
ATOM 3844 O O . LEU A 1 492 ? 28.028 18.097 0.164 1.00 68.00 492 LEU A O 1
ATOM 3848 N N . GLN A 1 493 ? 26.358 18.826 -1.137 1.00 60.84 493 GLN A N 1
ATOM 3849 C CA . GLN A 1 493 ? 26.816 20.217 -1.165 1.00 60.84 493 GLN A CA 1
ATOM 3850 C C . GLN A 1 493 ? 25.938 21.083 -0.259 1.00 60.84 493 GLN A C 1
ATOM 3852 O O . GLN A 1 493 ? 24.716 20.959 -0.270 1.00 60.84 493 GLN A O 1
ATOM 3857 N N . SER A 1 494 ? 26.560 21.979 0.516 1.00 57.28 494 SER A N 1
ATOM 3858 C CA . SER A 1 494 ? 25.833 22.958 1.335 1.00 57.28 494 SER A CA 1
ATOM 3859 C C . SER A 1 494 ? 24.956 23.831 0.435 1.00 57.28 494 SER A C 1
ATOM 3861 O O . SER A 1 494 ? 25.433 24.375 -0.566 1.00 57.28 494 SER A O 1
ATOM 3863 N N . THR A 1 495 ? 23.683 24.030 0.796 1.00 56.91 495 THR A N 1
ATOM 3864 C CA . THR A 1 495 ? 22.740 24.856 0.012 1.00 56.91 495 THR A CA 1
ATOM 3865 C C . THR A 1 495 ? 23.066 26.360 0.072 1.00 56.91 495 THR A C 1
ATOM 3867 O O . THR A 1 495 ? 22.314 27.205 -0.415 1.00 56.91 495 THR A O 1
ATOM 3870 N N . LEU A 1 496 ? 24.199 26.724 0.680 1.00 50.81 496 LEU A N 1
ATOM 3871 C CA . LEU A 1 496 ? 24.679 28.081 0.909 1.00 50.81 496 LEU A CA 1
ATOM 3872 C C . LEU A 1 496 ? 25.713 28.477 -0.164 1.00 50.81 496 LEU A C 1
ATOM 3874 O O . LEU A 1 496 ? 26.922 28.408 0.053 1.00 50.81 496 LEU A O 1
ATOM 3878 N N . ARG A 1 497 ? 25.235 28.907 -1.343 1.00 42.88 497 ARG A N 1
ATOM 3879 C CA . ARG A 1 497 ? 26.086 29.199 -2.518 1.00 42.88 497 ARG A CA 1
ATOM 3880 C C . ARG A 1 497 ? 27.302 30.094 -2.227 1.00 42.88 497 ARG A C 1
ATOM 3882 O O . ARG A 1 497 ? 27.189 31.217 -1.735 1.00 42.88 497 ARG A O 1
ATOM 3889 N N . ARG A 1 498 ? 28.461 29.622 -2.691 1.00 35.84 498 ARG A N 1
ATOM 3890 C CA . ARG A 1 498 ? 29.739 30.345 -2.787 1.00 35.84 498 ARG A CA 1
ATOM 3891 C C . ARG A 1 498 ? 29.767 31.159 -4.088 1.00 35.84 498 ARG A C 1
ATOM 3893 O O . ARG A 1 498 ? 29.353 30.657 -5.131 1.00 35.84 498 ARG A O 1
ATOM 3900 N N . LYS A 1 499 ? 30.260 32.402 -4.065 1.00 28.22 499 LYS A N 1
ATOM 3901 C CA . LYS A 1 499 ? 30.370 33.231 -5.281 1.00 28.22 499 LYS A CA 1
ATOM 3902 C C . LYS A 1 499 ? 31.713 32.967 -5.966 1.00 28.22 499 LYS A C 1
ATOM 3904 O O . LYS A 1 499 ? 32.757 33.166 -5.356 1.00 28.22 499 LYS A O 1
ATOM 3909 N N . ALA A 1 500 ? 31.696 32.505 -7.215 1.00 27.86 500 ALA A N 1
ATOM 3910 C CA . ALA A 1 500 ? 32.919 32.211 -7.960 1.00 27.86 500 ALA A CA 1
ATOM 3911 C C . ALA A 1 500 ? 33.651 33.508 -8.350 1.00 27.86 500 ALA A C 1
ATOM 3913 O O . ALA A 1 500 ? 33.066 34.354 -9.026 1.00 27.86 500 ALA A O 1
ATOM 3914 N N . GLY A 1 501 ? 34.918 33.662 -7.943 1.00 32.47 501 GLY A N 1
ATOM 3915 C CA . GLY A 1 501 ? 35.712 34.830 -8.341 1.00 32.47 501 GLY A CA 1
ATOM 3916 C C . GLY A 1 501 ? 36.865 35.260 -7.432 1.00 32.47 501 GLY A C 1
ATOM 3917 O O . GLY A 1 501 ? 37.151 36.449 -7.405 1.00 32.47 501 GLY A O 1
ATOM 3918 N N . GLU A 1 502 ? 37.539 34.356 -6.713 1.00 25.34 502 GLU A N 1
ATOM 3919 C CA . GLU A 1 502 ? 38.781 34.705 -6.006 1.00 25.34 502 GLU A CA 1
ATOM 3920 C C . GLU A 1 502 ? 39.780 33.538 -6.056 1.00 25.34 502 GLU A C 1
ATOM 3922 O O . GLU A 1 502 ? 39.418 32.383 -5.825 1.00 25.34 502 GLU A O 1
ATOM 3927 N N . VAL A 1 503 ? 41.029 33.832 -6.435 1.00 27.77 503 VAL A N 1
ATOM 3928 C CA . VAL A 1 503 ? 42.131 32.863 -6.541 1.00 27.77 503 VAL A CA 1
ATOM 3929 C C . VAL A 1 503 ? 43.331 33.427 -5.797 1.00 27.77 503 VAL A C 1
ATOM 3931 O O . VAL A 1 503 ? 43.961 34.374 -6.259 1.00 27.77 503 VAL A O 1
ATOM 3934 N N . THR A 1 504 ? 43.675 32.807 -4.672 1.00 23.39 504 THR A N 1
ATOM 3935 C CA . THR A 1 504 ? 44.864 33.138 -3.881 1.00 23.39 504 THR A CA 1
ATOM 3936 C C . THR A 1 504 ? 45.655 31.876 -3.534 1.00 23.39 504 THR A C 1
ATOM 3938 O O . THR A 1 504 ? 45.470 31.224 -2.511 1.00 23.39 504 THR A O 1
ATOM 3941 N N . GLN A 1 505 ? 46.600 31.562 -4.425 1.00 23.00 505 GLN A N 1
ATOM 3942 C CA . GLN A 1 505 ? 47.924 31.045 -4.051 1.00 23.00 505 GLN A CA 1
ATOM 3943 C C . GLN A 1 505 ? 48.473 31.804 -2.816 1.00 23.00 505 GLN A C 1
ATOM 3945 O O . GLN A 1 505 ? 48.190 32.990 -2.669 1.00 23.00 505 GLN A O 1
ATOM 3950 N N . PHE A 1 506 ? 49.279 31.257 -1.902 1.00 23.45 506 PHE A N 1
ATOM 3951 C CA . PHE A 1 506 ? 50.027 29.988 -1.776 1.00 23.45 506 PHE A CA 1
ATOM 3952 C C . PHE A 1 506 ? 49.761 29.406 -0.356 1.00 23.45 506 PHE A C 1
ATOM 3954 O O . PHE A 1 506 ? 49.116 30.062 0.452 1.00 23.45 506 PHE A O 1
ATOM 3961 N N . GLY A 1 507 ? 50.180 28.211 0.076 1.00 24.30 507 GLY A N 1
ATOM 3962 C CA . GLY A 1 507 ? 51.235 27.282 -0.357 1.00 24.30 507 GLY A CA 1
ATOM 3963 C C . GLY A 1 507 ? 52.177 26.994 0.833 1.00 24.30 507 GLY A C 1
ATOM 3964 O O . GLY A 1 507 ? 52.265 27.796 1.759 1.00 24.30 507 GLY A O 1
ATOM 3965 N N . GLN A 1 508 ? 52.818 25.823 0.868 1.00 23.86 508 GLN A N 1
ATOM 3966 C CA . GLN A 1 508 ? 53.560 25.349 2.049 1.00 23.86 508 GLN A CA 1
ATOM 3967 C C . GLN A 1 508 ? 54.828 26.172 2.336 1.00 23.86 508 GLN A C 1
ATOM 3969 O O . GLN A 1 508 ? 55.545 26.558 1.416 1.00 23.86 508 GLN A O 1
ATOM 3974 N N . SER A 1 509 ? 55.156 26.356 3.619 1.00 22.52 509 SER A N 1
ATOM 3975 C CA . SER A 1 509 ? 56.428 26.934 4.067 1.00 22.52 509 SER A CA 1
ATOM 3976 C C . SER A 1 509 ? 57.315 25.887 4.745 1.00 22.52 509 SER A C 1
ATOM 3978 O O . SER A 1 509 ? 56.963 25.377 5.810 1.00 22.52 509 SER A O 1
ATOM 3980 N N . SER A 1 510 ? 58.500 25.633 4.188 1.00 23.53 510 SER A N 1
ATOM 3981 C CA . SER A 1 510 ? 59.581 24.894 4.849 1.00 23.53 510 SER A CA 1
ATOM 3982 C C . SER A 1 510 ? 60.868 25.726 4.846 1.00 23.53 510 SER A C 1
ATOM 3984 O O . SER A 1 510 ? 61.459 25.922 3.790 1.00 23.53 510 SER A O 1
ATOM 3986 N N . MET A 1 511 ? 61.259 26.211 6.031 1.00 23.97 511 MET A N 1
ATOM 3987 C CA . MET A 1 511 ? 62.599 26.667 6.459 1.00 23.97 511 MET A CA 1
ATOM 3988 C C . MET A 1 511 ? 63.586 27.171 5.375 1.00 23.97 511 MET A C 1
ATOM 3990 O O . MET A 1 511 ? 64.217 26.374 4.688 1.00 23.97 511 MET A O 1
ATOM 3994 N N . GLY A 1 512 ? 63.833 28.489 5.324 1.00 22.66 512 GLY A N 1
ATOM 3995 C CA . GLY A 1 512 ? 64.889 29.104 4.500 1.00 22.66 512 GLY A CA 1
ATOM 3996 C C . GLY A 1 512 ? 65.169 30.565 4.892 1.00 22.66 512 GLY A C 1
ATOM 3997 O O . GLY A 1 512 ? 64.278 31.399 4.857 1.00 22.66 512 GLY A O 1
ATOM 3998 N N . GLU A 1 513 ? 66.391 30.858 5.328 1.00 22.39 513 GLU A N 1
ATOM 3999 C CA . GLU A 1 513 ? 66.815 32.035 6.106 1.00 22.39 513 GLU A CA 1
ATOM 4000 C C . GLU A 1 513 ? 66.546 33.480 5.588 1.00 22.39 513 GLU A C 1
ATOM 4002 O O . GLU A 1 513 ? 66.728 33.807 4.423 1.00 22.39 513 GLU A O 1
ATOM 4007 N N . LYS A 1 514 ? 66.325 34.375 6.572 1.00 22.69 514 LYS A N 1
ATOM 4008 C CA . LYS A 1 514 ? 66.877 35.749 6.737 1.00 22.69 514 LYS A CA 1
ATOM 4009 C C . LYS A 1 514 ? 66.661 36.853 5.669 1.00 22.69 514 LYS A C 1
ATOM 4011 O O . LYS A 1 514 ? 67.470 37.065 4.778 1.00 22.69 514 LYS A O 1
ATOM 4016 N N . VAL A 1 515 ? 65.721 37.747 6.012 1.00 21.47 515 VAL A N 1
ATOM 4017 C CA . VAL A 1 515 ? 65.934 39.201 6.265 1.00 21.47 515 VAL A CA 1
ATOM 4018 C C . VAL A 1 515 ? 66.671 40.055 5.209 1.00 21.47 515 VAL A C 1
ATOM 4020 O O . VAL A 1 515 ? 67.899 40.046 5.133 1.00 21.47 515 VAL A O 1
ATOM 4023 N N . LYS A 1 516 ? 65.937 41.028 4.636 1.00 22.69 516 LYS A N 1
ATOM 4024 C CA . LYS A 1 516 ? 66.278 42.466 4.753 1.00 22.69 516 LYS A CA 1
ATOM 4025 C C . LYS A 1 516 ? 65.059 43.395 4.576 1.00 22.69 516 LYS A C 1
ATOM 4027 O O . LYS A 1 516 ? 64.058 43.024 3.977 1.00 22.69 516 LYS A O 1
ATOM 4032 N N . GLN A 1 517 ? 65.173 44.576 5.178 1.00 19.23 517 GLN A N 1
ATOM 4033 C CA . GLN A 1 517 ? 64.217 45.699 5.312 1.00 19.23 517 GLN A CA 1
ATOM 4034 C C . GLN A 1 517 ? 64.878 46.960 4.664 1.00 19.23 517 GLN A C 1
ATOM 4036 O O . GLN A 1 517 ? 66.018 46.795 4.210 1.00 19.23 517 GLN A O 1
ATOM 4041 N N . PRO A 1 518 ? 64.327 48.206 4.683 1.00 32.50 518 PRO A N 1
ATOM 4042 C CA . PRO A 1 518 ? 63.017 48.705 5.168 1.00 32.50 518 PRO A CA 1
ATOM 4043 C C . PRO A 1 518 ? 62.320 49.786 4.268 1.00 32.50 518 PRO A C 1
ATOM 4045 O O . PRO A 1 518 ? 62.823 50.087 3.194 1.00 32.50 518 PRO A O 1
ATOM 4048 N N . THR A 1 519 ? 61.206 50.367 4.783 1.00 23.83 519 THR A N 1
ATOM 4049 C CA . THR A 1 519 ? 60.652 51.752 4.573 1.00 23.83 519 THR A CA 1
ATOM 4050 C C . THR A 1 519 ? 60.292 52.225 3.143 1.00 23.83 519 THR A C 1
ATOM 4052 O O . THR A 1 519 ? 60.757 51.664 2.164 1.00 23.83 519 THR A O 1
ATOM 4055 N N . GLU A 1 520 ? 59.423 53.216 2.871 1.00 24.14 520 GLU A N 1
ATOM 4056 C CA . GLU A 1 520 ? 58.511 54.181 3.565 1.00 24.14 520 GLU A CA 1
ATOM 4057 C C . GLU A 1 520 ? 57.437 54.570 2.478 1.00 24.14 520 GLU A C 1
ATOM 4059 O O . GLU A 1 520 ? 57.670 54.265 1.313 1.00 24.14 520 GLU A O 1
ATOM 4064 N N . SER A 1 521 ? 56.279 55.240 2.602 1.00 27.72 521 SER A N 1
ATOM 4065 C CA . SER A 1 521 ? 55.316 55.730 3.613 1.00 27.72 521 SER A CA 1
ATOM 4066 C C . SER A 1 521 ? 54.133 56.417 2.843 1.00 27.72 521 SER A C 1
ATOM 4068 O O . SER A 1 521 ? 54.012 56.222 1.639 1.00 27.72 521 SER A O 1
ATOM 4070 N N . GLN A 1 522 ? 53.232 57.142 3.535 1.00 25.30 522 GLN A N 1
ATOM 4071 C CA . GLN A 1 522 ? 52.055 57.954 3.092 1.00 25.30 522 GLN A CA 1
ATOM 4072 C C . GLN A 1 522 ? 51.793 58.197 1.570 1.00 25.30 522 GLN A C 1
ATOM 4074 O O . GLN A 1 522 ? 52.684 58.622 0.849 1.00 25.30 522 GLN A O 1
ATOM 4079 N N . ALA A 1 523 ? 50.606 57.991 0.968 1.00 26.22 523 ALA A N 1
ATOM 4080 C CA . ALA A 1 523 ? 49.188 58.252 1.323 1.00 26.22 523 ALA A CA 1
ATOM 4081 C C . ALA A 1 523 ? 48.691 59.709 1.148 1.00 26.22 523 ALA A C 1
ATOM 4083 O O . ALA A 1 523 ? 49.126 60.574 1.902 1.00 26.22 523 ALA A O 1
ATOM 4084 N N . ASP A 1 524 ? 47.686 59.944 0.273 1.00 27.47 524 ASP A N 1
ATOM 4085 C CA . ASP A 1 524 ? 46.688 61.020 0.467 1.00 27.47 524 ASP A CA 1
ATOM 4086 C C . ASP A 1 524 ? 45.377 60.930 -0.378 1.00 27.47 524 ASP A C 1
ATOM 4088 O O . ASP A 1 524 ? 45.350 60.327 -1.448 1.00 27.47 524 ASP A O 1
ATOM 4092 N N . ARG A 1 525 ? 44.328 61.602 0.132 1.00 27.50 525 ARG A N 1
ATOM 4093 C CA . ARG A 1 525 ? 43.125 62.235 -0.488 1.00 27.50 525 ARG A CA 1
ATOM 4094 C C . ARG A 1 525 ? 42.183 61.526 -1.498 1.00 27.50 525 ARG A C 1
ATOM 4096 O O . ARG A 1 525 ? 42.509 61.278 -2.649 1.00 27.50 525 ARG A O 1
ATOM 4103 N N . ASN A 1 526 ? 40.916 61.429 -1.058 1.00 27.22 526 ASN A N 1
ATOM 4104 C CA . ASN A 1 526 ? 39.657 61.970 -1.640 1.00 27.22 526 ASN A CA 1
ATOM 4105 C C . ASN A 1 526 ? 39.528 62.098 -3.183 1.00 27.22 526 ASN A C 1
ATOM 4107 O O . ASN A 1 526 ? 40.325 62.784 -3.804 1.00 27.22 526 ASN A O 1
ATOM 4111 N N . ALA A 1 527 ? 38.539 61.512 -3.879 1.00 26.39 527 ALA A N 1
ATOM 4112 C CA . ALA A 1 527 ? 37.063 61.571 -3.737 1.00 26.39 527 ALA A CA 1
ATOM 4113 C C . ALA A 1 527 ? 36.395 62.862 -4.278 1.00 26.39 527 ALA A C 1
ATOM 4115 O O . ALA A 1 527 ? 36.945 63.946 -4.121 1.00 26.39 527 ALA A O 1
ATOM 4116 N N . LEU A 1 528 ? 35.150 62.719 -4.789 1.00 27.92 528 LEU A N 1
ATOM 4117 C CA . LEU A 1 528 ? 34.265 63.751 -5.392 1.00 27.92 528 LEU A CA 1
ATOM 4118 C C . LEU A 1 528 ? 34.656 64.149 -6.850 1.00 27.92 528 LEU A C 1
ATOM 4120 O O . LEU A 1 528 ? 35.833 64.188 -7.173 1.00 27.92 528 LEU A O 1
ATOM 4124 N N . ASN A 1 529 ? 33.738 64.449 -7.788 1.00 25.62 529 ASN A N 1
ATOM 4125 C CA . ASN A 1 529 ? 32.279 64.258 -7.771 1.00 25.62 529 ASN A CA 1
ATOM 4126 C C . ASN A 1 529 ? 31.640 64.097 -9.175 1.00 25.62 529 ASN A C 1
ATOM 4128 O O . ASN A 1 529 ? 32.285 64.265 -10.202 1.00 25.62 529 ASN A O 1
ATOM 4132 N N . ALA A 1 530 ? 30.343 63.772 -9.166 1.00 26.86 530 ALA A N 1
ATOM 4133 C CA . ALA A 1 530 ? 29.445 63.524 -10.301 1.00 26.86 530 ALA A CA 1
ATOM 4134 C C . ALA A 1 530 ? 29.290 64.643 -11.358 1.00 26.86 530 ALA A C 1
ATOM 4136 O O . ALA A 1 530 ? 29.520 65.810 -11.064 1.00 26.86 530 ALA A O 1
ATOM 4137 N N . ILE A 1 531 ? 28.690 64.281 -12.508 1.00 29.22 531 ILE A N 1
ATOM 4138 C CA . ILE A 1 531 ? 27.515 64.959 -13.112 1.00 29.22 531 ILE A CA 1
ATOM 4139 C C . ILE A 1 531 ? 26.780 63.991 -14.078 1.00 29.22 531 ILE A C 1
ATOM 4141 O O . ILE A 1 531 ? 27.353 63.002 -14.527 1.00 29.22 531 ILE A O 1
ATOM 4145 N N . LYS A 1 532 ? 25.481 64.226 -14.334 1.00 31.88 532 LYS A N 1
ATOM 4146 C CA . LYS A 1 532 ? 24.607 63.456 -15.256 1.00 31.88 532 LYS A CA 1
ATOM 4147 C C . LYS A 1 532 ? 24.427 64.210 -16.584 1.00 31.88 532 LYS A C 1
ATOM 4149 O O . LYS A 1 532 ? 24.386 65.435 -16.519 1.00 31.88 532 LYS A O 1
ATOM 4154 N N . THR A 1 533 ? 24.097 63.536 -17.698 1.00 26.56 533 THR A N 1
ATOM 4155 C CA . THR A 1 533 ? 22.904 63.863 -18.541 1.00 26.56 533 THR A CA 1
ATOM 4156 C C . THR A 1 533 ? 22.657 62.905 -19.728 1.00 26.56 533 THR A C 1
ATOM 4158 O O . THR A 1 533 ? 23.593 62.411 -20.333 1.00 26.56 533 THR A O 1
ATOM 4161 N N . HIS A 1 534 ? 21.360 62.683 -19.994 1.00 27.42 534 HIS A N 1
ATOM 4162 C CA . HIS A 1 534 ? 20.604 62.433 -21.244 1.00 27.42 534 HIS A CA 1
ATOM 4163 C C . HIS A 1 534 ? 21.095 61.639 -22.490 1.00 27.42 534 HIS A C 1
ATOM 4165 O O . HIS A 1 534 ? 22.252 61.607 -22.880 1.00 27.42 534 HIS A O 1
ATOM 4171 N N . THR A 1 535 ? 20.071 61.048 -23.123 1.00 28.47 535 THR A N 1
ATOM 4172 C CA . THR A 1 535 ? 19.907 60.379 -24.440 1.00 28.47 535 THR A CA 1
ATOM 4173 C C . THR A 1 535 ? 19.542 61.391 -25.570 1.00 28.47 535 THR A C 1
ATOM 4175 O O . THR A 1 535 ? 19.459 62.573 -25.217 1.00 28.47 535 THR A O 1
ATOM 4178 N N . PRO A 1 536 ? 19.217 61.033 -26.854 1.00 43.31 536 PRO A N 1
ATOM 4179 C CA . PRO A 1 536 ? 19.124 59.720 -27.557 1.00 43.31 536 PRO A CA 1
ATOM 4180 C C . PRO A 1 536 ? 19.675 59.666 -29.038 1.00 43.31 536 PRO A C 1
ATOM 4182 O O . PRO A 1 536 ? 20.278 60.618 -29.517 1.00 43.31 536 PRO A O 1
ATOM 4185 N N . ASP A 1 537 ? 19.365 58.551 -29.736 1.00 26.94 537 ASP A N 1
ATOM 4186 C CA . ASP A 1 537 ? 18.973 58.392 -31.172 1.00 26.94 537 ASP A CA 1
ATOM 4187 C C . ASP A 1 537 ? 19.953 58.168 -32.366 1.00 26.94 537 ASP A C 1
ATOM 4189 O O . ASP A 1 537 ? 21.114 58.566 -32.363 1.00 26.94 537 ASP A O 1
ATOM 4193 N N . ASP A 1 538 ? 19.375 57.492 -33.390 1.00 28.94 538 ASP A N 1
ATOM 4194 C CA . ASP A 1 538 ? 19.815 57.140 -34.769 1.00 28.94 538 ASP A CA 1
ATOM 4195 C C . ASP A 1 538 ? 21.063 56.221 -34.943 1.00 28.94 538 ASP A C 1
ATOM 4197 O O . ASP A 1 538 ? 22.033 56.307 -34.204 1.00 28.94 538 ASP A O 1
ATOM 4201 N N . VAL A 1 539 ? 21.153 55.236 -35.866 1.00 32.50 539 VAL A N 1
ATOM 4202 C CA . VAL A 1 539 ? 20.600 55.030 -37.234 1.00 32.50 539 VAL A CA 1
ATOM 4203 C C . VAL A 1 539 ? 20.232 53.536 -37.502 1.00 32.50 539 VAL A C 1
ATOM 4205 O O . VAL A 1 539 ? 20.724 52.627 -36.835 1.00 32.50 539 VAL A O 1
ATOM 4208 N N . LYS A 1 540 ? 19.394 53.247 -38.518 1.00 30.36 540 LYS A N 1
ATOM 4209 C CA . LYS A 1 540 ? 18.958 51.887 -38.947 1.00 30.36 540 LYS A CA 1
ATOM 4210 C C . LYS A 1 540 ? 19.959 51.119 -39.842 1.00 30.36 540 LYS A C 1
ATOM 4212 O O . LYS A 1 540 ? 20.664 51.706 -40.655 1.00 30.36 540 LYS A O 1
ATOM 4217 N N . GLN A 1 541 ? 19.915 49.780 -39.782 1.00 37.22 541 GLN A N 1
ATOM 4218 C CA . GLN A 1 541 ? 20.604 48.857 -40.710 1.00 37.22 541 GLN A CA 1
ATOM 4219 C C . GLN A 1 541 ? 20.045 48.897 -42.148 1.00 37.22 541 GLN A C 1
ATOM 4221 O O . GLN A 1 541 ? 18.844 49.118 -42.329 1.00 37.22 541 GLN A O 1
ATOM 4226 N N . PRO A 1 542 ? 20.856 48.496 -43.151 1.00 30.67 542 PRO A N 1
ATOM 4227 C CA . PRO A 1 542 ? 20.336 47.560 -44.160 1.00 30.67 542 PRO A CA 1
ATOM 4228 C C . PRO A 1 542 ? 21.321 46.470 -44.662 1.00 30.67 542 PRO A C 1
ATOM 4230 O O . PRO A 1 542 ? 22.384 46.773 -45.183 1.00 30.67 542 PRO A O 1
ATOM 4233 N N . ARG A 1 543 ? 20.852 45.209 -44.609 1.00 25.75 543 ARG A N 1
ATOM 4234 C CA . ARG A 1 543 ? 21.063 44.050 -45.527 1.00 25.75 543 ARG A CA 1
ATOM 4235 C C . ARG A 1 543 ? 22.470 43.658 -46.048 1.00 25.75 543 ARG A C 1
ATOM 4237 O O . ARG A 1 543 ? 23.182 44.425 -46.676 1.00 25.75 543 ARG A O 1
ATOM 4244 N N . ALA A 1 544 ? 22.752 42.353 -45.959 1.00 35.41 544 ALA A N 1
ATOM 4245 C CA . ALA A 1 544 ? 23.874 41.658 -46.609 1.00 35.41 544 ALA A CA 1
ATOM 4246 C C . ALA A 1 544 ? 23.537 41.121 -48.023 1.00 35.41 544 ALA A C 1
ATOM 4248 O O . ALA A 1 544 ? 22.356 41.006 -48.369 1.00 35.41 544 ALA A O 1
ATOM 4249 N N . PRO A 1 545 ? 24.555 40.678 -48.793 1.00 30.31 545 PRO A N 1
ATOM 4250 C CA . PRO A 1 545 ? 24.355 39.577 -49.742 1.00 30.31 545 PRO A CA 1
ATOM 4251 C C . PRO A 1 545 ? 25.485 38.513 -49.810 1.00 30.31 545 PRO A C 1
ATOM 4253 O O . PRO A 1 545 ? 26.646 38.840 -50.020 1.00 30.31 545 PRO A O 1
ATOM 4256 N N . LYS A 1 546 ? 25.055 37.237 -49.829 1.00 26.20 546 LYS A N 1
ATOM 4257 C CA . LYS A 1 546 ? 25.677 36.045 -50.471 1.00 26.20 546 LYS A CA 1
ATOM 4258 C C . LYS A 1 546 ? 26.988 35.433 -49.916 1.00 26.20 546 LYS A C 1
ATOM 4260 O O . LYS A 1 546 ? 27.730 36.031 -49.148 1.00 26.20 546 LYS A O 1
ATOM 4265 N N . ARG A 1 547 ? 27.199 34.163 -50.303 1.00 27.70 547 ARG A N 1
ATOM 4266 C CA . ARG A 1 547 ? 28.343 33.262 -50.056 1.00 27.70 547 ARG A CA 1
ATOM 4267 C C . ARG A 1 547 ? 28.613 32.466 -51.338 1.00 27.70 547 ARG A C 1
ATOM 4269 O O . ARG A 1 547 ? 27.631 31.983 -51.884 1.00 27.70 547 ARG A O 1
ATOM 4276 N N . ASP A 1 548 ? 29.888 32.272 -51.679 1.00 26.77 548 ASP A N 1
ATOM 4277 C CA . ASP A 1 548 ? 30.505 31.290 -52.604 1.00 26.77 548 ASP A CA 1
ATOM 4278 C C . ASP A 1 548 ? 32.044 31.400 -52.368 1.00 26.77 548 ASP A C 1
ATOM 4280 O O . ASP A 1 548 ? 32.486 32.508 -52.058 1.00 26.77 548 ASP A O 1
ATOM 4284 N N . THR A 1 549 ? 32.957 30.416 -52.441 1.00 27.86 549 THR A N 1
ATOM 4285 C CA . THR A 1 549 ? 32.960 28.927 -52.405 1.00 27.86 549 THR A CA 1
ATOM 4286 C C . THR A 1 549 ? 34.375 28.442 -51.978 1.00 27.86 549 THR A C 1
ATOM 4288 O O . THR A 1 549 ? 35.331 29.199 -52.103 1.00 27.86 549 THR A O 1
ATOM 4291 N N . ASP A 1 550 ? 34.494 27.199 -51.489 1.00 27.84 550 ASP A N 1
ATOM 4292 C CA . ASP A 1 550 ? 35.663 26.282 -51.383 1.00 27.84 550 ASP A CA 1
ATOM 4293 C C . ASP A 1 550 ? 37.136 26.773 -51.364 1.00 27.84 550 ASP A C 1
ATOM 4295 O O . ASP A 1 550 ? 37.622 27.377 -52.317 1.00 27.84 550 ASP A O 1
ATOM 4299 N N . THR A 1 551 ? 37.922 26.300 -50.373 1.00 27.67 551 THR A N 1
ATOM 4300 C CA . THR A 1 551 ? 39.239 25.611 -50.562 1.00 27.67 551 THR A CA 1
ATOM 4301 C C . THR A 1 551 ? 39.823 25.028 -49.246 1.00 27.67 551 THR A C 1
ATOM 4303 O O . THR A 1 551 ? 39.421 25.418 -48.154 1.00 27.67 551 THR A O 1
ATOM 4306 N N . LEU A 1 552 ? 40.763 24.068 -49.351 1.00 29.20 552 LEU A N 1
ATOM 4307 C CA . LEU A 1 552 ? 41.462 23.315 -48.273 1.00 29.20 552 LEU A CA 1
ATOM 4308 C C . LEU A 1 552 ? 42.915 22.972 -48.715 1.00 29.20 552 LEU A C 1
ATOM 4310 O O . LEU A 1 552 ? 43.176 23.081 -49.916 1.00 29.20 552 LEU A O 1
ATOM 4314 N N . PRO A 1 553 ? 43.839 22.455 -47.855 1.00 39.84 553 PRO A N 1
ATOM 4315 C CA . PRO A 1 553 ? 43.815 22.295 -46.392 1.00 39.84 553 PRO A CA 1
ATOM 4316 C C . PRO A 1 553 ? 44.804 23.283 -45.694 1.00 39.84 553 PRO A C 1
ATOM 4318 O O . PRO A 1 553 ? 44.356 24.420 -45.557 1.00 39.84 553 PRO A O 1
ATOM 4321 N N . PRO A 1 554 ? 46.094 23.033 -45.300 1.00 36.66 554 PRO A N 1
ATOM 4322 C CA . PRO A 1 554 ? 46.927 21.821 -45.133 1.00 36.66 554 PRO A CA 1
ATOM 4323 C C . PRO A 1 554 ? 47.127 21.421 -43.634 1.00 36.66 554 PRO A C 1
ATOM 4325 O O . PRO A 1 554 ? 46.141 21.244 -42.927 1.00 36.66 554 PRO A O 1
ATOM 4328 N N . THR A 1 555 ? 48.369 21.221 -43.143 1.00 28.53 555 THR A N 1
ATOM 4329 C CA . THR A 1 555 ? 48.722 20.610 -41.829 1.00 28.53 555 THR A CA 1
ATOM 4330 C C . THR A 1 555 ? 49.969 21.218 -41.155 1.00 28.53 555 THR A C 1
ATOM 4332 O O . THR A 1 555 ? 50.870 21.676 -41.853 1.00 28.53 555 THR A O 1
ATOM 4335 N N . GLY A 1 556 ? 50.096 21.105 -39.820 1.00 24.14 556 GLY A N 1
ATOM 4336 C CA . GLY A 1 556 ? 51.333 21.386 -39.060 1.00 24.14 556 GLY A CA 1
ATOM 4337 C C . GLY A 1 556 ? 51.337 20.756 -37.651 1.00 24.14 556 GLY A C 1
ATOM 4338 O O . GLY A 1 556 ? 50.307 20.748 -36.983 1.00 24.14 556 GLY A O 1
ATOM 4339 N N . THR A 1 557 ? 52.471 20.196 -37.213 1.00 27.27 557 THR A N 1
ATOM 4340 C CA . THR A 1 557 ? 52.618 19.345 -36.006 1.00 27.27 557 THR A CA 1
ATOM 4341 C C . THR A 1 557 ? 53.066 20.095 -34.741 1.00 27.27 557 THR A C 1
ATOM 4343 O O . THR A 1 557 ? 53.694 21.150 -34.831 1.00 27.27 557 THR A O 1
ATOM 4346 N N . LYS A 1 558 ? 52.809 19.512 -33.553 1.00 29.98 558 LYS A N 1
ATOM 4347 C CA . LYS A 1 558 ? 53.527 19.798 -32.291 1.00 29.98 558 LYS A CA 1
ATOM 4348 C C . LYS A 1 558 ? 53.627 18.559 -31.391 1.00 29.98 558 LYS A C 1
ATOM 4350 O O . LYS A 1 558 ? 52.647 17.837 -31.235 1.00 29.98 558 LYS A O 1
ATOM 4355 N N . ASP A 1 559 ? 54.796 18.377 -30.780 1.00 25.64 559 ASP A N 1
ATOM 4356 C CA . ASP A 1 559 ? 55.136 17.268 -29.880 1.00 25.64 559 ASP A CA 1
ATOM 4357 C C . ASP A 1 559 ? 54.828 17.537 -28.393 1.00 25.64 559 ASP A C 1
ATOM 4359 O O . ASP A 1 559 ? 54.496 18.651 -27.981 1.00 25.64 559 ASP A O 1
ATOM 4363 N N . PHE A 1 560 ? 54.943 16.482 -27.581 1.00 28.50 560 PHE A N 1
ATOM 4364 C CA . PHE A 1 560 ? 54.630 16.458 -26.149 1.00 28.50 560 PHE A CA 1
ATOM 4365 C C . PHE A 1 560 ? 55.805 16.842 -25.235 1.00 28.50 560 PHE A C 1
ATOM 4367 O O . PHE A 1 560 ? 56.935 16.396 -25.421 1.00 28.50 560 PHE A O 1
ATOM 4374 N N . THR A 1 561 ? 55.491 17.489 -24.109 1.00 26.42 561 THR A N 1
ATOM 4375 C CA . THR A 1 561 ? 55.970 17.061 -22.773 1.00 26.42 561 THR A CA 1
ATOM 4376 C C . THR A 1 561 ? 55.073 17.666 -21.674 1.00 26.42 561 THR A C 1
ATOM 4378 O O . THR A 1 561 ? 54.778 18.860 -21.742 1.00 26.42 561 THR A O 1
ATOM 4381 N N . PRO A 1 562 ? 54.581 16.889 -20.685 1.00 29.45 562 PRO A N 1
ATOM 4382 C CA . PRO A 1 562 ? 53.613 17.384 -19.699 1.00 29.45 562 PRO A CA 1
ATOM 4383 C C . PRO A 1 562 ? 54.250 17.841 -18.365 1.00 29.45 562 PRO A C 1
ATOM 4385 O O . PRO A 1 562 ? 55.152 17.170 -17.861 1.00 29.45 562 PRO A O 1
ATOM 4388 N N . PRO A 1 563 ? 53.744 18.915 -17.724 1.00 27.41 563 PRO A N 1
ATOM 4389 C CA . PRO A 1 563 ? 53.979 19.187 -16.303 1.00 27.41 563 PRO A CA 1
ATOM 4390 C C . PRO A 1 563 ? 53.134 18.252 -15.401 1.00 27.41 563 PRO A C 1
ATOM 4392 O O . PRO A 1 563 ? 52.155 17.666 -15.872 1.00 27.41 563 PRO A O 1
ATOM 4395 N N . PRO A 1 564 ? 53.486 18.086 -14.109 1.00 28.67 564 PRO A N 1
ATOM 4396 C CA . PRO A 1 564 ? 52.876 17.081 -13.235 1.00 28.67 564 PRO A CA 1
ATOM 4397 C C . PRO A 1 564 ? 51.412 17.369 -12.865 1.00 28.67 564 PRO A C 1
ATOM 4399 O O . PRO A 1 564 ? 50.953 18.510 -12.826 1.00 28.67 564 PRO A O 1
ATOM 4402 N N . THR A 1 565 ? 50.683 16.297 -12.556 1.00 37.97 565 THR A N 1
ATOM 4403 C CA . THR A 1 565 ? 49.237 16.295 -12.308 1.00 37.97 565 THR A CA 1
ATOM 4404 C C . THR A 1 565 ? 48.834 17.019 -11.023 1.00 37.97 565 THR A C 1
ATOM 4406 O O . THR A 1 565 ? 49.017 16.494 -9.924 1.00 37.97 565 THR A O 1
ATOM 4409 N N . SER A 1 566 ? 48.149 18.154 -11.159 1.00 28.27 566 SER A N 1
ATOM 4410 C CA . SER A 1 566 ? 47.107 18.531 -10.201 1.00 28.27 566 SER A CA 1
ATOM 4411 C C . SER A 1 566 ? 45.871 17.643 -10.415 1.00 28.27 566 SER A C 1
ATOM 4413 O O . SER A 1 566 ? 45.608 17.179 -11.528 1.00 28.27 566 SER A O 1
ATOM 4415 N N . ALA A 1 567 ? 45.123 17.357 -9.346 1.00 30.11 567 ALA A N 1
ATOM 4416 C CA . ALA A 1 567 ? 43.938 16.508 -9.439 1.00 30.11 567 ALA A CA 1
ATOM 4417 C C . ALA A 1 567 ? 42.878 17.148 -10.353 1.00 30.11 567 ALA A C 1
ATOM 4419 O O . ALA A 1 567 ? 42.534 18.324 -10.196 1.00 30.11 567 ALA A O 1
ATOM 4420 N N . LYS A 1 568 ? 42.342 16.368 -11.302 1.00 26.77 568 LYS A N 1
ATOM 4421 C CA . LYS A 1 568 ? 41.196 16.794 -12.113 1.00 26.77 568 LYS A CA 1
ATOM 4422 C C . LYS A 1 568 ? 40.016 17.074 -11.183 1.00 26.77 568 LYS A C 1
ATOM 4424 O O . LYS A 1 568 ? 39.693 16.237 -10.346 1.00 26.77 568 LYS A O 1
ATOM 4429 N N . ARG A 1 569 ? 39.338 18.207 -11.380 1.00 25.44 569 ARG A N 1
ATOM 4430 C CA . ARG A 1 569 ? 37.974 18.368 -10.864 1.00 25.44 569 ARG A CA 1
ATOM 4431 C C . ARG A 1 569 ? 37.089 17.373 -11.612 1.00 25.44 569 ARG A C 1
ATOM 4433 O O . ARG A 1 569 ? 37.087 17.380 -12.843 1.00 25.44 569 ARG A O 1
ATOM 4440 N N . THR A 1 570 ? 36.394 16.522 -10.875 1.00 28.98 570 THR A N 1
ATOM 4441 C CA . THR A 1 570 ? 35.297 15.697 -11.383 1.00 28.98 570 THR A CA 1
ATOM 4442 C C . THR A 1 570 ? 34.165 16.584 -11.899 1.00 28.98 570 THR A C 1
ATOM 4444 O O . THR A 1 570 ? 33.982 17.721 -11.454 1.00 28.98 570 THR A O 1
ATOM 4447 N N . SER A 1 571 ? 33.427 16.080 -12.880 1.00 40.12 571 SER A N 1
ATOM 4448 C CA . SER A 1 571 ? 32.209 16.711 -13.382 1.00 40.12 571 SER A CA 1
ATOM 4449 C C . SER A 1 571 ? 31.044 16.434 -12.425 1.00 40.12 571 SER A C 1
ATOM 4451 O O . SER A 1 571 ? 31.014 15.386 -11.781 1.00 40.12 571 SER A O 1
ATOM 4453 N N . GLN A 1 572 ? 30.030 17.311 -12.376 1.00 44.12 572 GLN A N 1
ATOM 4454 C CA . GLN A 1 572 ? 28.781 17.033 -11.639 1.00 44.12 572 GLN A CA 1
ATOM 4455 C C . GLN A 1 572 ? 28.139 15.695 -12.075 1.00 44.12 572 GLN A C 1
ATOM 4457 O O . GLN A 1 572 ? 27.554 14.997 -11.249 1.00 44.12 572 GLN A O 1
ATOM 4462 N N . SER A 1 573 ? 28.332 15.287 -13.338 1.00 52.50 573 SER A N 1
ATOM 4463 C CA . SER A 1 573 ? 27.910 13.979 -13.868 1.00 52.50 573 SER A CA 1
ATOM 4464 C C . SER A 1 573 ? 28.544 12.775 -13.167 1.00 52.50 573 SER A C 1
ATOM 4466 O O . SER A 1 573 ? 27.941 11.706 -13.120 1.00 52.50 573 SER A O 1
ATOM 4468 N N . ASP A 1 574 ? 29.762 12.922 -12.646 1.00 57.66 574 ASP A N 1
ATOM 4469 C CA . ASP A 1 574 ? 30.540 11.803 -12.110 1.00 57.66 574 ASP A CA 1
ATOM 4470 C C . ASP A 1 574 ? 30.073 11.453 -10.688 1.00 57.66 574 ASP A C 1
ATOM 4472 O O . ASP A 1 574 ? 30.023 10.281 -10.317 1.00 57.66 574 ASP A O 1
ATOM 4476 N N . HIS A 1 575 ? 29.658 12.467 -9.919 1.00 67.44 575 HIS A N 1
ATOM 4477 C CA . HIS A 1 575 ? 29.110 12.308 -8.570 1.00 67.44 575 HIS A CA 1
ATOM 4478 C C . HIS A 1 575 ? 27.695 11.713 -8.588 1.00 67.44 575 HIS A C 1
ATOM 4480 O O . HIS A 1 575 ? 27.417 10.793 -7.821 1.00 67.44 575 HIS A O 1
ATOM 4486 N N . LEU A 1 576 ? 26.831 12.165 -9.510 1.00 70.56 576 LEU A N 1
ATOM 4487 C CA . LEU A 1 576 ? 25.508 11.562 -9.729 1.00 70.56 576 LEU A CA 1
ATOM 4488 C C . LEU A 1 576 ? 25.642 10.073 -10.075 1.00 70.56 576 LEU A C 1
ATOM 4490 O O . LEU A 1 576 ? 25.098 9.222 -9.377 1.00 70.56 576 LEU A O 1
ATOM 4494 N N . ARG A 1 577 ? 26.488 9.740 -11.058 1.00 75.88 577 ARG A N 1
ATOM 4495 C CA . ARG A 1 577 ? 26.747 8.351 -11.464 1.00 75.88 577 ARG A CA 1
ATOM 4496 C C . ARG A 1 577 ? 27.257 7.462 -10.319 1.00 75.88 577 ARG A C 1
ATOM 4498 O O . ARG A 1 577 ? 26.896 6.289 -10.252 1.00 75.88 577 ARG A O 1
ATOM 4505 N N . LYS A 1 578 ? 28.102 8.001 -9.436 1.00 80.31 578 LYS A N 1
ATOM 4506 C CA . LYS A 1 578 ? 28.621 7.310 -8.241 1.00 80.31 578 LYS A CA 1
ATOM 4507 C C . LYS A 1 578 ? 27.501 6.994 -7.241 1.00 80.31 578 LYS A C 1
ATOM 4509 O O . LYS A 1 578 ? 27.482 5.899 -6.685 1.00 80.31 578 LYS A O 1
ATOM 4514 N N . ALA A 1 579 ? 26.559 7.915 -7.042 1.00 78.69 579 ALA A N 1
ATOM 4515 C CA . ALA A 1 579 ? 25.383 7.694 -6.204 1.00 78.69 579 ALA A CA 1
ATOM 4516 C C . ALA A 1 579 ? 24.407 6.678 -6.817 1.00 78.69 579 ALA A C 1
ATOM 4518 O O . ALA A 1 579 ? 24.050 5.714 -6.144 1.00 78.69 579 ALA A O 1
ATOM 4519 N N . GLU A 1 580 ? 24.084 6.805 -8.111 1.00 84.62 580 GLU A N 1
ATOM 4520 C CA . GLU A 1 580 ? 23.286 5.812 -8.852 1.00 84.62 580 GLU A CA 1
ATOM 4521 C C . GLU A 1 580 ? 23.871 4.394 -8.708 1.00 84.62 580 GLU A C 1
ATOM 4523 O O . GLU A 1 580 ? 23.138 3.413 -8.577 1.00 84.62 580 GLU A O 1
ATOM 4528 N N . GLU A 1 581 ? 25.203 4.260 -8.725 1.00 86.56 581 GLU A N 1
ATOM 4529 C CA . GLU A 1 581 ? 25.894 2.980 -8.550 1.00 86.56 581 GLU A CA 1
ATOM 4530 C C . GLU A 1 581 ? 25.789 2.432 -7.117 1.00 86.56 581 GLU A C 1
ATOM 4532 O O . GLU A 1 581 ? 25.572 1.227 -6.948 1.00 86.56 581 GLU A O 1
ATOM 4537 N N . LEU A 1 582 ? 25.868 3.286 -6.092 1.00 87.19 582 LEU A N 1
ATOM 4538 C CA . LEU A 1 582 ? 25.661 2.908 -4.687 1.00 87.19 582 LEU A CA 1
ATOM 4539 C C . LEU A 1 582 ? 24.213 2.472 -4.433 1.00 87.19 582 LEU A C 1
ATOM 4541 O O . LEU A 1 582 ? 23.979 1.371 -3.932 1.00 87.19 582 LEU A O 1
ATOM 4545 N N . GLU A 1 583 ? 23.241 3.282 -4.847 1.00 90.50 583 GLU A N 1
ATOM 4546 C CA . GLU A 1 583 ? 21.803 2.998 -4.765 1.00 90.50 583 GLU A CA 1
ATOM 4547 C C . GLU A 1 583 ? 21.450 1.673 -5.454 1.00 90.50 583 GLU A C 1
ATOM 4549 O O . GLU A 1 583 ? 20.863 0.773 -4.843 1.00 90.50 583 GLU A O 1
ATOM 4554 N N . ARG A 1 584 ? 21.890 1.499 -6.710 1.00 89.50 584 ARG A N 1
ATOM 4555 C CA . ARG A 1 584 ? 21.688 0.267 -7.490 1.00 89.50 584 ARG A CA 1
ATOM 4556 C C . ARG A 1 584 ? 22.350 -0.938 -6.824 1.00 89.50 584 ARG A C 1
ATOM 4558 O O . ARG A 1 584 ? 21.832 -2.055 -6.916 1.00 89.50 584 ARG A O 1
ATOM 4565 N N . THR A 1 585 ? 23.491 -0.736 -6.166 1.00 91.81 585 THR A N 1
ATOM 4566 C CA . THR A 1 585 ? 24.192 -1.786 -5.418 1.00 91.81 585 THR A CA 1
ATOM 4567 C C . THR A 1 585 ? 23.417 -2.187 -4.168 1.00 91.81 585 THR A C 1
ATOM 4569 O O . THR A 1 585 ? 23.244 -3.384 -3.950 1.00 91.81 585 THR A O 1
ATOM 4572 N N . LEU A 1 586 ? 22.877 -1.238 -3.400 1.00 89.81 586 LEU A N 1
ATOM 4573 C CA . LEU A 1 586 ? 22.090 -1.522 -2.196 1.00 89.81 586 LEU A CA 1
ATOM 4574 C C . LEU A 1 586 ? 20.754 -2.215 -2.521 1.00 89.81 586 LEU A C 1
ATOM 4576 O O . LEU A 1 586 ? 20.422 -3.228 -1.905 1.00 89.81 586 LEU A O 1
ATOM 4580 N N . VAL A 1 587 ? 20.029 -1.763 -3.552 1.00 89.38 587 VAL A N 1
ATOM 4581 C CA . VAL A 1 587 ? 18.805 -2.445 -4.028 1.00 89.38 587 VAL A CA 1
ATOM 4582 C C . VAL A 1 587 ? 19.121 -3.871 -4.504 1.00 89.38 587 VAL A C 1
ATOM 4584 O O . VAL A 1 587 ? 18.387 -4.814 -4.196 1.00 89.38 587 VAL A O 1
ATOM 4587 N N . ARG A 1 588 ? 20.249 -4.078 -5.201 1.00 86.44 588 ARG A N 1
ATOM 4588 C CA . ARG A 1 588 ? 20.715 -5.416 -5.613 1.00 86.44 588 ARG A CA 1
ATOM 4589 C C . ARG A 1 588 ? 21.120 -6.289 -4.419 1.00 86.44 588 ARG A C 1
ATOM 4591 O O . ARG A 1 588 ? 20.819 -7.480 -4.424 1.00 86.44 588 ARG A O 1
ATOM 4598 N N . GLN A 1 589 ? 21.777 -5.718 -3.411 1.00 85.38 589 GLN A N 1
ATOM 4599 C CA . GLN A 1 589 ? 22.162 -6.403 -2.174 1.00 85.38 589 GLN A CA 1
ATOM 4600 C C . GLN A 1 589 ? 20.920 -6.930 -1.438 1.00 85.38 589 GLN A C 1
ATOM 4602 O O . GLN A 1 589 ? 20.823 -8.136 -1.202 1.00 85.38 589 GLN A O 1
ATOM 4607 N N . TRP A 1 590 ? 19.915 -6.083 -1.201 1.00 86.81 590 TRP A N 1
ATOM 4608 C CA . TRP A 1 590 ? 18.625 -6.487 -0.623 1.00 86.81 590 TRP A CA 1
ATOM 4609 C C . TRP A 1 590 ? 17.901 -7.573 -1.433 1.00 86.81 590 TRP A C 1
ATOM 4611 O O . TRP A 1 590 ? 17.457 -8.586 -0.880 1.00 86.81 590 TRP A O 1
ATOM 4621 N N . LYS A 1 591 ? 17.825 -7.400 -2.759 1.00 84.06 591 LYS A N 1
ATOM 4622 C CA . LYS A 1 591 ? 17.218 -8.365 -3.690 1.00 84.06 591 LYS A CA 1
ATOM 4623 C C . LYS A 1 591 ? 17.858 -9.755 -3.615 1.00 84.06 591 LYS A C 1
ATOM 4625 O O . LYS A 1 591 ? 17.149 -10.749 -3.797 1.00 84.06 591 LYS A O 1
ATOM 4630 N N . ASN A 1 592 ? 19.165 -9.815 -3.363 1.00 81.69 592 ASN A N 1
ATOM 4631 C CA . ASN A 1 592 ? 19.932 -11.054 -3.264 1.00 81.69 592 ASN A CA 1
ATOM 4632 C C . ASN A 1 592 ? 19.860 -11.687 -1.864 1.00 81.69 592 ASN A C 1
ATOM 4634 O O . ASN A 1 592 ? 19.720 -12.903 -1.773 1.00 81.69 592 ASN A O 1
ATOM 4638 N N . LEU A 1 593 ? 19.936 -10.886 -0.793 1.00 78.06 593 LEU A N 1
ATOM 4639 C CA . LEU A 1 593 ? 19.942 -11.371 0.594 1.00 78.06 593 LEU A CA 1
ATOM 4640 C C . LEU A 1 593 ? 18.569 -11.899 1.038 1.00 78.06 593 LEU A C 1
ATOM 4642 O O . LEU A 1 593 ? 18.465 -12.991 1.594 1.00 78.06 593 LEU A O 1
ATOM 4646 N N . VAL A 1 594 ? 17.508 -11.126 0.790 1.00 80.00 594 VAL A N 1
ATOM 4647 C CA . VAL A 1 594 ? 16.157 -11.419 1.301 1.00 80.00 594 VAL A CA 1
ATOM 4648 C C . VAL A 1 594 ? 15.260 -12.016 0.220 1.00 80.00 594 VAL A C 1
ATOM 4650 O O . VAL A 1 594 ? 14.560 -13.005 0.464 1.00 80.00 594 VAL A O 1
ATOM 4653 N N . GLY A 1 595 ? 15.277 -11.430 -0.980 1.00 81.69 595 GLY A N 1
ATOM 4654 C CA . GLY A 1 595 ? 14.300 -11.727 -2.026 1.00 81.69 595 GLY A CA 1
ATOM 4655 C C . GLY A 1 595 ? 12.907 -11.182 -1.682 1.00 81.69 595 GLY A C 1
ATOM 4656 O O . GLY A 1 595 ? 12.788 -10.086 -1.146 1.00 81.69 595 GLY A O 1
ATOM 4657 N N . GLY A 1 596 ? 11.844 -11.923 -2.021 1.00 81.25 596 GLY A N 1
ATOM 4658 C CA . GLY A 1 596 ? 10.461 -11.521 -1.716 1.00 81.25 596 GLY A CA 1
ATOM 4659 C C . GLY A 1 596 ? 10.107 -10.125 -2.249 1.00 81.25 596 GLY A C 1
ATOM 4660 O O . GLY A 1 596 ? 10.378 -9.830 -3.419 1.00 81.25 596 GLY A O 1
ATOM 4661 N N . TYR A 1 597 ? 9.564 -9.268 -1.377 1.00 80.81 597 TYR A N 1
ATOM 4662 C CA . TYR A 1 597 ? 9.338 -7.826 -1.595 1.00 80.81 597 TYR A CA 1
ATOM 4663 C C . TYR A 1 597 ? 10.516 -7.132 -2.301 1.00 80.81 597 TYR A C 1
ATOM 4665 O O . TYR A 1 597 ? 10.342 -6.485 -3.338 1.00 80.81 597 TYR A O 1
ATOM 4673 N N . PHE A 1 598 ? 11.744 -7.371 -1.831 1.00 83.00 598 PHE A N 1
ATOM 4674 C CA . PHE A 1 598 ? 12.969 -6.749 -2.346 1.00 83.00 598 PHE A CA 1
ATOM 4675 C C . PHE A 1 598 ? 13.336 -7.150 -3.789 1.00 83.00 598 PHE A C 1
ATOM 4677 O O . PHE A 1 598 ? 14.266 -6.597 -4.369 1.00 83.00 598 PHE A O 1
ATOM 4684 N N . ARG A 1 599 ? 12.584 -8.053 -4.439 1.00 81.44 599 ARG A N 1
ATOM 4685 C CA . ARG A 1 599 ? 12.683 -8.285 -5.896 1.00 81.44 599 ARG A CA 1
ATOM 4686 C C . ARG A 1 599 ? 11.971 -7.228 -6.745 1.00 81.44 599 ARG A C 1
ATOM 4688 O O . ARG A 1 599 ? 12.282 -7.142 -7.934 1.00 81.44 599 ARG A O 1
ATOM 4695 N N . ARG A 1 600 ? 11.013 -6.489 -6.172 1.00 79.75 600 ARG A N 1
ATOM 4696 C CA . ARG A 1 600 ? 10.189 -5.458 -6.838 1.00 79.75 600 ARG A CA 1
ATOM 4697 C C . ARG A 1 600 ? 10.236 -4.084 -6.151 1.00 79.75 600 ARG A C 1
ATOM 4699 O O . ARG A 1 600 ? 9.670 -3.139 -6.688 1.00 79.75 600 ARG A O 1
ATOM 4706 N N . PHE A 1 601 ? 10.885 -4.004 -4.992 1.00 83.62 601 PHE A N 1
ATOM 4707 C CA . PHE A 1 601 ? 11.106 -2.801 -4.193 1.00 83.62 601 PHE A CA 1
ATOM 4708 C C . PHE A 1 601 ? 11.672 -1.624 -5.006 1.00 83.62 601 PHE A C 1
ATOM 4710 O O . PHE A 1 601 ? 12.564 -1.816 -5.835 1.00 83.62 601 PHE A O 1
ATOM 4717 N N . LYS A 1 602 ? 11.143 -0.422 -4.742 1.00 87.56 602 LYS A N 1
ATOM 4718 C CA . LYS A 1 602 ? 11.517 0.847 -5.378 1.00 87.56 602 LYS A CA 1
ATOM 4719 C C . LYS A 1 602 ? 11.524 1.984 -4.338 1.00 87.56 602 LYS A C 1
ATOM 4721 O O . LYS A 1 602 ? 10.452 2.544 -4.097 1.00 87.56 602 LYS A O 1
ATOM 4726 N N . PRO A 1 603 ? 12.686 2.323 -3.753 1.00 87.00 603 PRO A N 1
ATOM 4727 C CA . PRO A 1 603 ? 12.811 3.443 -2.814 1.00 87.00 603 PRO A CA 1
ATOM 4728 C C . PRO A 1 603 ? 12.345 4.766 -3.442 1.00 87.00 603 PRO A C 1
ATOM 4730 O O . PRO A 1 603 ? 12.414 4.927 -4.666 1.00 87.00 603 PRO A O 1
ATOM 4733 N N . GLU A 1 604 ? 11.836 5.700 -2.642 1.00 85.25 604 GLU A N 1
ATOM 4734 C CA . GLU A 1 604 ? 11.174 6.910 -3.142 1.00 85.25 604 GLU A CA 1
ATOM 4735 C C . GLU A 1 604 ? 12.170 7.961 -3.651 1.00 85.25 604 GLU A C 1
ATOM 4737 O O . GLU A 1 604 ? 11.916 8.619 -4.661 1.00 85.25 604 GLU A O 1
ATOM 4742 N N . PHE A 1 605 ? 13.308 8.120 -2.976 1.00 84.94 605 PHE A N 1
ATOM 4743 C CA . PHE A 1 605 ? 14.302 9.169 -3.231 1.00 84.94 605 PHE A CA 1
ATOM 4744 C C . PHE A 1 605 ? 15.524 8.674 -4.017 1.00 84.94 605 PHE A C 1
ATOM 4746 O O . PHE A 1 605 ? 16.365 9.498 -4.390 1.00 84.94 605 PHE A O 1
ATOM 4753 N N . PHE A 1 606 ? 15.621 7.371 -4.301 1.00 87.25 606 PHE A N 1
ATOM 4754 C CA . PHE A 1 606 ? 16.614 6.786 -5.212 1.00 87.25 606 PHE A CA 1
ATOM 4755 C C . PHE A 1 606 ? 16.274 7.071 -6.681 1.00 87.25 606 PHE A C 1
ATOM 4757 O O . PHE A 1 606 ? 15.106 7.122 -7.081 1.00 87.25 606 PHE A O 1
ATOM 4764 N N . SER A 1 607 ? 17.318 7.171 -7.497 1.00 82.06 607 SER A N 1
ATOM 4765 C CA . SER A 1 607 ? 17.257 7.400 -8.940 1.00 82.06 607 SER A CA 1
ATOM 4766 C C . SER A 1 607 ? 16.415 6.364 -9.699 1.00 82.06 607 SER A C 1
ATOM 4768 O O . SER A 1 607 ? 16.397 5.164 -9.384 1.00 82.06 607 SER A O 1
ATOM 4770 N N . LEU A 1 608 ? 15.768 6.802 -10.785 1.00 76.44 608 LEU A N 1
ATOM 4771 C CA . LEU A 1 608 ? 15.067 5.907 -11.721 1.00 76.44 608 LEU A CA 1
ATOM 4772 C C . LEU A 1 608 ? 16.013 4.847 -12.308 1.00 76.44 608 LEU A C 1
ATOM 4774 O O . LEU A 1 608 ? 15.609 3.710 -12.560 1.00 76.44 608 LEU A O 1
ATOM 4778 N N . THR A 1 609 ? 17.286 5.200 -12.497 1.00 76.62 609 THR A N 1
ATOM 4779 C CA . THR A 1 609 ? 18.339 4.323 -13.021 1.00 76.62 609 THR A CA 1
ATOM 4780 C C . THR A 1 609 ? 18.861 3.323 -11.982 1.00 76.62 609 THR A C 1
ATOM 4782 O O . THR A 1 609 ? 19.313 2.239 -12.372 1.00 76.62 609 THR A O 1
ATOM 4785 N N . ALA A 1 610 ? 18.801 3.611 -10.678 1.00 75.88 610 ALA A N 1
ATOM 4786 C CA . ALA A 1 610 ? 19.044 2.617 -9.628 1.00 75.88 610 ALA A CA 1
ATOM 4787 C C . ALA A 1 610 ? 17.872 1.642 -9.440 1.00 75.88 610 ALA A C 1
ATOM 4789 O O . ALA A 1 610 ? 18.072 0.524 -8.958 1.00 75.88 610 ALA A O 1
ATOM 4790 N N . GLY A 1 611 ? 16.672 2.043 -9.868 1.00 72.06 611 GLY A N 1
ATOM 4791 C CA . GLY A 1 611 ? 15.428 1.287 -9.729 1.00 72.06 611 GLY A CA 1
ATOM 4792 C C . GLY A 1 611 ? 14.458 1.863 -8.695 1.00 72.06 611 GLY A C 1
ATOM 4793 O O . GLY A 1 611 ? 13.471 1.198 -8.387 1.00 72.06 611 GLY A O 1
ATOM 4794 N N . GLY A 1 612 ? 14.715 3.068 -8.178 1.00 75.31 612 GLY A N 1
ATOM 4795 C CA . GLY A 1 612 ? 13.789 3.805 -7.320 1.00 75.31 612 GLY A CA 1
ATOM 4796 C C . GLY A 1 612 ? 12.607 4.417 -8.078 1.00 75.31 612 GLY A C 1
ATOM 4797 O O . GLY A 1 612 ? 12.275 4.028 -9.205 1.00 75.31 612 GLY A O 1
ATOM 4798 N N . GLN A 1 613 ? 11.950 5.377 -7.432 1.00 77.50 613 GLN A N 1
ATOM 4799 C CA . GLN A 1 613 ? 10.841 6.164 -7.987 1.00 77.50 613 GLN A CA 1
ATOM 4800 C C . GLN A 1 613 ? 11.310 7.495 -8.604 1.00 77.50 613 GLN A C 1
ATOM 4802 O O . GLN A 1 613 ? 10.534 8.153 -9.299 1.00 77.50 613 GLN A O 1
ATOM 4807 N N . GLY A 1 614 ? 12.585 7.839 -8.416 1.00 71.19 614 GLY A N 1
ATOM 4808 C CA . GLY A 1 614 ? 13.265 8.980 -9.010 1.00 71.19 614 GLY A CA 1
ATOM 4809 C C . GLY A 1 614 ? 13.573 10.079 -8.002 1.00 71.19 614 GLY A C 1
ATOM 4810 O O . GLY A 1 614 ? 12.747 10.409 -7.146 1.00 71.19 614 GLY A O 1
ATOM 4811 N N . HIS A 1 615 ? 14.743 10.702 -8.143 1.00 73.19 615 HIS A N 1
ATOM 4812 C CA . HIS A 1 615 ? 15.084 11.902 -7.374 1.00 73.19 615 HIS A CA 1
ATOM 4813 C C . HIS A 1 615 ? 14.054 13.022 -7.613 1.00 73.19 615 HIS A C 1
ATOM 4815 O O . HIS A 1 615 ? 13.387 13.049 -8.649 1.00 73.19 615 HIS A O 1
ATOM 4821 N N . ALA A 1 616 ? 13.960 13.997 -6.702 1.00 61.44 616 ALA A N 1
ATOM 4822 C CA . ALA A 1 616 ? 13.011 15.111 -6.825 1.00 61.44 616 ALA A CA 1
ATOM 4823 C C . ALA A 1 616 ? 13.085 15.812 -8.201 1.00 61.44 616 ALA A C 1
ATOM 4825 O O . ALA A 1 616 ? 12.062 15.972 -8.866 1.00 61.44 616 ALA A O 1
ATOM 4826 N N . PHE A 1 617 ? 14.297 16.108 -8.688 1.00 60.34 617 PHE A N 1
ATOM 4827 C CA . PHE A 1 617 ? 14.502 16.702 -10.013 1.00 60.34 617 PHE A CA 1
ATOM 4828 C C . PHE A 1 617 ? 14.142 15.755 -11.174 1.00 60.34 617 PHE A C 1
ATOM 4830 O O . PHE A 1 617 ? 13.709 16.222 -12.225 1.00 60.34 617 PHE A O 1
ATOM 4837 N N . GLU A 1 618 ? 14.286 14.431 -11.022 1.00 57.62 618 GLU A N 1
ATOM 4838 C CA . GLU A 1 618 ? 13.850 13.475 -12.049 1.00 57.62 618 GLU A CA 1
ATOM 4839 C C . GLU A 1 618 ? 12.325 13.501 -12.164 1.00 57.62 618 GLU A C 1
ATOM 4841 O O . GLU A 1 618 ? 11.806 13.651 -13.274 1.00 57.62 618 GLU A O 1
ATOM 4846 N N . ARG A 1 619 ? 11.618 13.447 -11.024 1.00 59.88 619 ARG A N 1
ATOM 4847 C CA . ARG A 1 619 ? 10.152 13.554 -10.956 1.00 59.88 619 ARG A CA 1
ATOM 4848 C C . ARG A 1 619 ? 9.667 14.872 -11.565 1.00 59.88 619 ARG A C 1
ATOM 4850 O O . ARG A 1 619 ? 8.816 14.851 -12.454 1.00 59.88 619 ARG A O 1
ATOM 4857 N N . GLU A 1 620 ? 10.258 16.002 -11.177 1.00 54.22 620 GLU A N 1
ATOM 4858 C CA . GLU A 1 620 ? 9.948 17.308 -11.774 1.00 54.22 620 GLU A CA 1
ATOM 4859 C C . GLU A 1 620 ? 10.274 17.363 -13.273 1.00 54.22 620 GLU A C 1
ATOM 4861 O O . GLU A 1 620 ? 9.505 17.937 -14.038 1.00 54.22 620 GLU A O 1
ATOM 4866 N N . SER A 1 621 ? 11.353 16.730 -13.746 1.00 52.81 621 SER A N 1
ATOM 4867 C CA . SER A 1 621 ? 11.687 16.704 -15.180 1.00 52.81 621 SER A CA 1
ATOM 4868 C C . SER A 1 621 ? 10.709 15.875 -16.021 1.00 52.81 621 SER A C 1
ATOM 4870 O O . SER A 1 621 ? 10.519 16.166 -17.204 1.00 52.81 621 SER A O 1
ATOM 4872 N N . VAL A 1 622 ? 10.076 14.856 -15.427 1.00 53.69 622 VAL A N 1
ATOM 4873 C CA . VAL A 1 622 ? 9.012 14.064 -16.061 1.00 53.69 622 VAL A CA 1
ATOM 4874 C C . VAL A 1 622 ? 7.723 14.884 -16.136 1.00 53.69 622 VAL A C 1
ATOM 4876 O O . VAL A 1 622 ? 7.133 14.966 -17.211 1.00 53.69 622 VAL A O 1
ATOM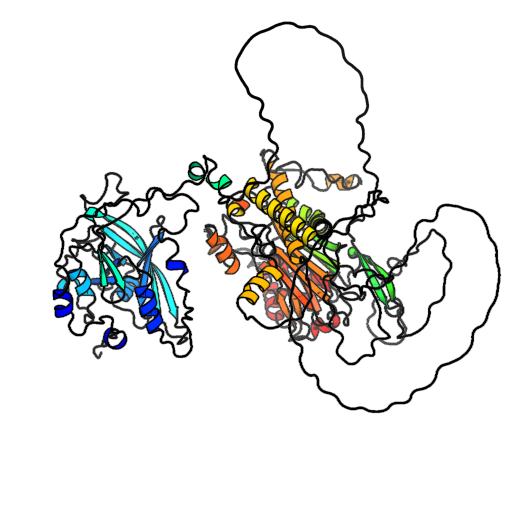 4879 N N . VAL A 1 623 ? 7.343 15.564 -15.049 1.00 47.28 623 VAL A N 1
ATOM 4880 C CA . VAL A 1 623 ? 6.155 16.439 -14.996 1.00 47.28 623 VAL A CA 1
ATOM 4881 C C . VAL A 1 623 ? 6.309 17.661 -15.910 1.00 47.28 623 VAL A C 1
ATOM 4883 O O . VAL A 1 623 ? 5.431 17.948 -16.720 1.00 47.28 623 VAL A O 1
ATOM 4886 N N . ASN A 1 624 ? 7.451 18.349 -15.878 1.00 44.00 624 ASN A N 1
ATOM 4887 C CA . ASN A 1 624 ? 7.700 19.527 -16.716 1.00 44.00 624 ASN A CA 1
ATOM 4888 C C . ASN A 1 624 ? 7.848 19.175 -18.209 1.00 44.00 624 ASN A C 1
ATOM 4890 O O . ASN A 1 624 ? 7.566 20.008 -19.063 1.00 44.00 624 ASN A O 1
ATOM 4894 N N . LYS A 1 625 ? 8.184 17.925 -18.568 1.00 45.25 625 LYS A N 1
ATOM 4895 C CA . LYS A 1 625 ? 8.068 17.446 -19.962 1.00 45.25 625 LYS A CA 1
ATOM 4896 C C . LYS A 1 625 ? 6.621 17.273 -20.437 1.00 45.25 625 LYS A C 1
ATOM 4898 O O . LYS A 1 625 ? 6.412 17.146 -21.643 1.00 45.25 625 LYS A O 1
ATOM 4903 N N . GLN A 1 626 ? 5.642 17.277 -19.533 1.00 43.12 626 GLN A N 1
ATOM 4904 C CA . GLN A 1 626 ? 4.214 17.271 -19.862 1.00 43.12 626 GLN A CA 1
ATOM 4905 C C . GLN A 1 626 ? 3.627 18.695 -19.942 1.00 43.12 626 GLN A C 1
ATOM 4907 O O . GLN A 1 626 ? 2.613 18.880 -20.609 1.00 43.12 626 GLN A O 1
ATOM 4912 N N . LEU A 1 627 ? 4.279 19.714 -19.357 1.00 38.47 627 LEU A N 1
ATOM 4913 C CA . LEU A 1 627 ? 3.859 21.119 -19.445 1.00 38.47 627 LEU A CA 1
ATOM 4914 C C . LEU A 1 627 ? 4.850 22.006 -20.222 1.00 38.47 627 LEU A C 1
ATOM 4916 O O . LEU A 1 627 ? 5.758 22.606 -19.661 1.00 38.47 627 LEU A O 1
ATOM 4920 N N . ALA A 1 628 ? 4.520 22.184 -21.504 1.00 35.44 628 ALA A N 1
ATOM 4921 C CA . ALA A 1 628 ? 4.948 23.260 -22.403 1.00 35.44 628 ALA A CA 1
ATOM 4922 C C . ALA A 1 628 ? 6.424 23.318 -22.865 1.00 35.44 628 ALA A C 1
ATOM 4924 O O . ALA A 1 628 ? 7.387 23.377 -22.107 1.00 35.44 628 ALA A O 1
ATOM 4925 N N . GLN A 1 629 ? 6.582 23.463 -24.185 1.00 39.38 629 GLN A N 1
ATOM 4926 C CA . GLN A 1 629 ? 7.723 24.184 -24.750 1.00 39.38 629 GLN A CA 1
ATOM 4927 C C . GLN A 1 629 ? 7.583 25.691 -24.455 1.00 39.38 629 GLN A C 1
ATOM 4929 O O . GLN A 1 629 ? 6.471 26.196 -24.324 1.00 39.38 629 GLN A O 1
ATOM 4934 N N . THR A 1 630 ? 8.711 26.410 -24.471 1.00 32.47 630 THR A N 1
ATOM 4935 C CA . THR A 1 630 ? 8.811 27.883 -24.385 1.00 32.47 630 THR A CA 1
ATOM 4936 C C . THR A 1 630 ? 8.727 28.493 -22.978 1.00 32.47 630 THR A C 1
ATOM 4938 O O . THR A 1 630 ? 7.767 29.168 -22.627 1.00 32.47 630 THR A O 1
ATOM 4941 N N . ILE A 1 631 ? 9.839 28.392 -22.243 1.00 27.64 631 ILE A N 1
ATOM 4942 C CA . ILE A 1 631 ? 10.568 29.535 -21.653 1.00 27.64 631 ILE A CA 1
ATOM 4943 C C . ILE A 1 631 ? 12.056 29.142 -21.588 1.00 27.64 631 ILE A C 1
ATOM 4945 O O . ILE A 1 631 ? 12.386 27.964 -21.468 1.00 27.64 631 ILE A O 1
ATOM 4949 N N . SER A 1 632 ? 12.972 30.103 -21.729 1.00 31.11 632 SER A N 1
ATOM 4950 C CA . SER A 1 632 ? 14.421 29.858 -21.680 1.00 31.11 632 SER A CA 1
ATOM 4951 C C . SER A 1 632 ? 15.096 30.801 -20.687 1.00 31.11 632 SER A C 1
ATOM 4953 O O . SER A 1 632 ? 14.996 32.015 -20.845 1.00 31.11 632 SER A O 1
ATOM 4955 N N . GLY A 1 633 ? 15.819 30.244 -19.710 1.00 26.05 633 GLY A N 1
ATOM 4956 C CA . GLY A 1 633 ? 16.665 30.998 -18.777 1.00 26.05 633 GLY A CA 1
ATOM 4957 C C . GLY A 1 633 ? 16.517 30.551 -17.321 1.00 26.05 633 GLY A C 1
ATOM 4958 O O . GLY A 1 633 ? 15.574 30.954 -16.651 1.00 26.05 633 GLY A O 1
ATOM 4959 N N . GLY A 1 634 ? 17.472 29.755 -16.832 1.00 22.72 634 GLY A N 1
ATOM 4960 C CA . GLY A 1 634 ? 17.514 29.265 -15.449 1.00 22.72 634 GLY A CA 1
ATOM 4961 C C . GLY A 1 634 ? 18.545 28.147 -15.288 1.00 22.72 634 GLY A C 1
ATOM 4962 O O . GLY A 1 634 ? 18.206 26.979 -15.425 1.00 22.72 634 GLY A O 1
ATOM 4963 N N . ASP A 1 635 ? 19.808 28.511 -15.059 1.00 33.66 635 ASP A N 1
ATOM 4964 C CA . ASP A 1 635 ? 20.922 27.566 -14.885 1.00 33.66 635 ASP A CA 1
ATOM 4965 C C . ASP A 1 635 ? 21.115 27.239 -13.393 1.00 33.66 635 ASP A C 1
ATOM 4967 O O . ASP A 1 635 ? 21.919 27.866 -12.699 1.00 33.66 635 ASP A O 1
ATOM 4971 N N . GLU A 1 636 ? 20.304 26.314 -12.870 1.00 34.50 636 GLU A N 1
ATOM 4972 C CA . GLU A 1 636 ? 20.351 25.881 -11.467 1.00 34.50 636 GLU A CA 1
ATOM 4973 C C . GLU A 1 636 ? 20.384 24.345 -11.364 1.00 34.50 636 GLU A C 1
ATOM 4975 O O . GLU A 1 636 ? 19.346 23.689 -11.319 1.00 34.50 636 GLU A O 1
ATOM 4980 N N . SER A 1 637 ? 21.581 23.751 -11.297 1.00 39.47 637 SER A N 1
ATOM 4981 C CA . SER A 1 637 ? 21.736 22.328 -10.970 1.00 39.47 637 SER A CA 1
ATOM 4982 C C . SER A 1 637 ? 21.602 22.082 -9.459 1.00 39.47 637 SER A C 1
ATOM 4984 O O . SER A 1 637 ? 22.592 22.108 -8.725 1.00 39.47 637 SER A O 1
ATOM 4986 N N . GLU A 1 638 ? 20.379 21.831 -8.969 1.00 50.88 638 GLU A N 1
ATOM 4987 C CA . GLU A 1 638 ? 20.209 21.158 -7.669 1.00 50.88 638 GLU A CA 1
ATOM 4988 C C . GLU A 1 638 ? 20.682 19.697 -7.800 1.00 50.88 638 GLU A C 1
ATOM 4990 O O . GLU A 1 638 ? 20.332 18.989 -8.744 1.00 50.88 638 GLU A O 1
ATOM 4995 N N . GLY A 1 639 ? 21.561 19.283 -6.884 1.00 57.84 639 GLY A N 1
ATOM 4996 C CA . GLY A 1 639 ? 22.143 17.943 -6.853 1.00 57.84 639 GLY A CA 1
ATOM 4997 C C . GLY A 1 639 ? 21.308 16.954 -6.039 1.00 57.84 639 GLY A C 1
ATOM 4998 O O . GLY A 1 639 ? 20.100 17.105 -5.876 1.00 57.84 639 GLY A O 1
ATOM 4999 N N . ILE A 1 640 ? 21.977 15.938 -5.497 1.00 69.88 640 ILE A N 1
ATOM 5000 C CA . ILE A 1 640 ? 21.348 14.925 -4.644 1.00 69.88 640 ILE A CA 1
ATOM 5001 C C . ILE A 1 640 ? 20.884 15.569 -3.330 1.00 69.88 640 ILE A C 1
ATOM 5003 O O . ILE A 1 640 ? 21.627 16.336 -2.716 1.00 69.88 640 ILE A O 1
ATOM 5007 N N . GLY A 1 641 ? 19.659 15.252 -2.904 1.00 77.44 641 GLY A N 1
ATOM 5008 C CA . GLY A 1 641 ? 19.087 15.739 -1.650 1.00 77.44 641 GLY A CA 1
ATOM 5009 C C . GLY A 1 641 ? 19.618 15.003 -0.416 1.00 77.44 641 GLY A C 1
ATOM 5010 O O . GLY A 1 641 ? 20.038 13.846 -0.484 1.00 77.44 641 GLY A O 1
ATOM 5011 N N . ILE A 1 642 ? 19.522 15.654 0.745 1.00 83.62 642 ILE A N 1
ATOM 5012 C CA . ILE A 1 642 ? 19.737 15.005 2.052 1.00 83.62 642 ILE A CA 1
ATOM 5013 C C . ILE A 1 642 ? 18.696 13.896 2.288 1.00 83.62 642 ILE A C 1
ATOM 5015 O O . ILE A 1 642 ? 18.969 12.910 2.963 1.00 83.62 642 ILE A O 1
ATOM 5019 N N . GLU A 1 643 ? 17.533 14.020 1.658 1.00 88.19 643 GLU A N 1
ATOM 5020 C CA . GLU A 1 643 ? 16.436 13.060 1.634 1.00 88.19 643 GLU A CA 1
ATOM 5021 C C . GLU A 1 643 ? 16.878 11.704 1.033 1.00 88.19 643 GLU A C 1
ATOM 5023 O O . GLU A 1 643 ? 16.671 10.661 1.651 1.00 88.19 643 GLU A O 1
ATOM 5028 N N . THR A 1 644 ? 17.602 11.704 -0.096 1.00 88.38 644 THR A N 1
ATOM 5029 C CA . THR A 1 644 ? 18.207 10.487 -0.683 1.00 88.38 644 THR A CA 1
ATOM 5030 C C . THR A 1 644 ? 19.276 9.882 0.229 1.00 88.38 644 THR A C 1
ATOM 5032 O O . THR A 1 644 ? 19.343 8.664 0.390 1.00 88.38 644 THR A O 1
ATOM 5035 N N . VAL A 1 645 ? 20.104 10.721 0.862 1.00 89.25 645 VAL A N 1
ATOM 5036 C CA . VAL A 1 645 ? 21.155 10.259 1.785 1.00 89.25 645 VAL A CA 1
ATOM 5037 C C . VAL A 1 645 ? 20.554 9.614 3.040 1.00 89.25 645 VAL A C 1
ATOM 5039 O O . VAL A 1 645 ? 21.080 8.608 3.513 1.00 89.25 645 VAL A O 1
ATOM 5042 N N . LEU A 1 646 ? 19.443 10.148 3.557 1.00 92.00 646 LEU A N 1
ATOM 5043 C CA . LEU A 1 646 ? 18.686 9.571 4.671 1.00 92.00 646 LEU A CA 1
ATOM 5044 C C . LEU A 1 646 ? 18.083 8.212 4.298 1.00 92.00 646 LEU A C 1
ATOM 5046 O O . LEU A 1 646 ? 18.304 7.241 5.021 1.00 92.00 646 LEU A O 1
ATOM 5050 N N . GLU A 1 647 ? 17.393 8.114 3.159 1.00 93.69 647 GLU A N 1
ATOM 5051 C CA . GLU A 1 647 ? 16.841 6.845 2.666 1.00 93.69 647 GLU A CA 1
ATOM 5052 C C . GLU A 1 647 ? 17.940 5.785 2.478 1.00 93.69 647 GLU A C 1
ATOM 5054 O O . GLU A 1 647 ? 17.795 4.649 2.936 1.00 93.69 647 GLU A O 1
ATOM 5059 N N . TYR A 1 648 ? 19.079 6.164 1.888 1.00 94.06 648 TYR A N 1
ATOM 5060 C CA . TYR A 1 648 ? 20.214 5.259 1.723 1.00 94.06 648 TYR A CA 1
ATOM 5061 C C . TYR A 1 648 ? 20.819 4.847 3.070 1.00 94.06 648 TYR A C 1
ATOM 5063 O O . TYR A 1 648 ? 21.076 3.663 3.280 1.00 94.06 648 TYR A O 1
ATOM 5071 N N . ALA A 1 649 ? 21.026 5.782 4.003 1.00 94.50 649 ALA A N 1
ATOM 5072 C CA . ALA A 1 649 ? 21.598 5.490 5.317 1.00 94.50 649 ALA A CA 1
ATOM 5073 C C . ALA A 1 649 ? 20.720 4.526 6.133 1.00 94.50 649 ALA A C 1
ATOM 5075 O O . ALA A 1 649 ? 21.246 3.579 6.717 1.00 94.50 649 ALA A O 1
ATOM 5076 N N . PHE A 1 650 ? 19.398 4.720 6.119 1.00 97.25 650 PHE A N 1
ATOM 5077 C CA . PHE A 1 650 ? 18.434 3.833 6.777 1.00 97.25 650 PHE A CA 1
ATOM 5078 C C . PHE A 1 650 ? 18.462 2.427 6.152 1.00 97.25 650 PHE A C 1
ATOM 5080 O O . PHE A 1 650 ? 18.739 1.442 6.841 1.00 97.25 650 PHE A O 1
ATOM 5087 N N . LEU A 1 651 ? 18.280 2.327 4.830 1.00 95.81 651 LEU A N 1
ATOM 5088 C CA . LEU A 1 651 ? 18.287 1.046 4.113 1.00 95.81 651 LEU A CA 1
ATOM 5089 C C . LEU A 1 651 ? 19.642 0.325 4.173 1.00 95.81 651 LEU A C 1
ATOM 5091 O O . LEU A 1 651 ? 19.681 -0.901 4.047 1.00 95.81 651 LEU A O 1
ATOM 5095 N N . LYS A 1 652 ? 20.751 1.054 4.352 1.00 95.00 652 LYS A N 1
ATOM 5096 C CA . LYS A 1 652 ? 22.097 0.485 4.477 1.00 95.00 652 LYS A CA 1
ATOM 5097 C C . LYS A 1 652 ? 22.384 -0.026 5.889 1.00 95.00 652 LYS A C 1
ATOM 5099 O O . LYS A 1 652 ? 22.926 -1.123 6.017 1.00 95.00 652 LYS A O 1
ATOM 5104 N N . ALA A 1 653 ? 21.990 0.719 6.923 1.00 94.50 653 ALA A N 1
ATOM 5105 C CA . ALA A 1 653 ? 22.124 0.293 8.315 1.00 94.50 653 ALA A CA 1
ATOM 5106 C C . ALA A 1 653 ? 21.301 -0.978 8.595 1.00 94.50 653 ALA A C 1
ATOM 5108 O O . ALA A 1 653 ? 21.815 -1.931 9.179 1.00 94.50 653 ALA A O 1
ATOM 5109 N N . ASP A 1 654 ? 20.060 -1.029 8.101 1.00 95.75 654 ASP A N 1
ATOM 5110 C CA . ASP A 1 654 ? 19.198 -2.216 8.178 1.00 95.75 654 ASP A CA 1
ATOM 5111 C C . ASP A 1 654 ? 19.785 -3.409 7.407 1.00 95.75 654 ASP A C 1
ATOM 5113 O O . ASP A 1 654 ? 19.790 -4.532 7.913 1.00 95.75 654 ASP A O 1
ATOM 5117 N N . TYR A 1 655 ? 20.361 -3.173 6.218 1.00 92.75 655 TYR A N 1
ATOM 5118 C CA . TYR A 1 655 ? 21.013 -4.233 5.445 1.00 92.75 655 TYR A CA 1
ATOM 5119 C C . TYR A 1 655 ? 22.192 -4.840 6.208 1.00 92.75 655 TYR A C 1
ATOM 5121 O O . TYR A 1 655 ? 22.293 -6.061 6.302 1.00 92.75 655 TYR A O 1
ATOM 5129 N N . ASP A 1 656 ? 23.080 -4.009 6.759 1.00 91.31 656 ASP A N 1
ATOM 5130 C CA . ASP A 1 656 ? 24.264 -4.487 7.479 1.00 91.31 656 ASP A CA 1
ATOM 5131 C C . ASP A 1 656 ? 23.885 -5.206 8.782 1.00 91.31 656 ASP A C 1
ATOM 5133 O O . ASP A 1 656 ? 24.498 -6.222 9.122 1.00 91.31 656 ASP A O 1
ATOM 5137 N N . PHE A 1 657 ? 22.834 -4.746 9.471 1.00 90.50 657 PHE A N 1
ATOM 5138 C CA . PHE A 1 657 ? 22.286 -5.422 10.646 1.00 90.50 657 PHE A CA 1
ATOM 5139 C C . PHE A 1 657 ? 21.720 -6.806 10.304 1.00 90.50 657 PHE A C 1
ATOM 5141 O O . PHE A 1 657 ? 22.107 -7.798 10.930 1.00 90.50 657 PHE A O 1
ATOM 5148 N N . VAL A 1 658 ? 20.850 -6.899 9.291 1.00 87.19 658 VAL A N 1
ATOM 5149 C CA . VAL A 1 658 ? 20.237 -8.165 8.850 1.00 87.19 658 VAL A CA 1
ATOM 5150 C C . VAL A 1 658 ? 21.293 -9.117 8.284 1.00 87.19 658 VAL A C 1
ATOM 5152 O O . VAL A 1 658 ? 21.319 -10.293 8.648 1.00 87.19 658 VAL A O 1
ATOM 5155 N N . TYR A 1 659 ? 22.224 -8.623 7.464 1.00 85.50 659 TYR A N 1
ATOM 5156 C CA . TYR A 1 659 ? 23.343 -9.408 6.935 1.00 85.50 659 TYR A CA 1
ATOM 5157 C C . TYR A 1 659 ? 24.218 -9.984 8.059 1.00 85.50 659 TYR A C 1
ATOM 5159 O O . TYR A 1 659 ? 24.637 -11.141 7.983 1.00 85.50 659 TYR A O 1
ATOM 5167 N N . ALA A 1 660 ? 24.448 -9.230 9.138 1.00 84.38 660 ALA A N 1
ATOM 5168 C CA . ALA A 1 660 ? 25.152 -9.738 10.312 1.00 84.38 660 ALA A CA 1
ATOM 5169 C C . ALA A 1 660 ? 24.368 -10.825 11.074 1.00 84.38 660 ALA A C 1
ATOM 5171 O O . ALA A 1 660 ? 25.001 -11.709 11.646 1.00 84.38 660 ALA A O 1
ATOM 5172 N N . GLN A 1 661 ? 23.027 -10.817 11.062 1.00 82.75 661 GLN A N 1
ATOM 5173 C CA . GLN A 1 661 ? 22.211 -11.858 11.712 1.00 82.75 661 GLN A CA 1
ATOM 5174 C C . GLN A 1 661 ? 22.146 -13.164 10.904 1.00 82.75 661 GLN A C 1
ATOM 5176 O O . GLN A 1 661 ? 22.233 -14.249 11.485 1.00 82.75 661 GLN A O 1
ATOM 5181 N N . VAL A 1 662 ? 22.047 -13.079 9.570 1.00 76.19 662 VAL A N 1
ATOM 5182 C CA . VAL A 1 662 ? 21.997 -14.253 8.669 1.00 76.19 662 VAL A CA 1
ATOM 5183 C C . VAL A 1 662 ? 23.215 -15.169 8.849 1.00 76.19 662 VAL A C 1
ATOM 5185 O O . VAL A 1 662 ? 23.083 -16.387 8.780 1.00 76.19 662 VAL A O 1
ATOM 5188 N N . ASN A 1 663 ? 24.392 -14.597 9.116 1.00 70.56 663 ASN A N 1
ATOM 5189 C CA . ASN A 1 663 ? 25.667 -15.320 9.199 1.00 70.56 663 ASN A CA 1
ATOM 5190 C C . ASN A 1 663 ? 25.984 -15.920 10.591 1.00 70.56 663 ASN A C 1
ATOM 5192 O O . ASN A 1 663 ? 27.129 -16.291 10.843 1.00 70.56 663 ASN A O 1
ATOM 5196 N N . LYS A 1 664 ? 25.004 -16.006 11.502 1.00 78.06 664 LYS A N 1
ATOM 5197 C CA . LYS A 1 664 ? 25.151 -16.606 12.845 1.00 78.06 664 LYS A CA 1
ATOM 5198 C C . LYS A 1 664 ? 24.315 -17.878 12.986 1.00 78.06 664 LYS A C 1
ATOM 5200 O O . LYS A 1 664 ? 23.263 -17.982 12.355 1.00 78.06 664 LYS A O 1
ATOM 5205 N N . ASP A 1 665 ? 24.755 -18.799 13.842 1.00 63.00 665 ASP A N 1
ATOM 5206 C CA . ASP A 1 665 ? 24.094 -20.089 14.075 1.00 63.00 665 ASP A CA 1
ATOM 5207 C C . ASP A 1 665 ? 22.826 -19.982 14.942 1.00 63.00 665 ASP A C 1
ATOM 5209 O O . ASP A 1 665 ? 22.805 -19.293 15.967 1.00 63.00 665 ASP A O 1
ATOM 5213 N N . ASP A 1 666 ? 21.794 -20.746 14.571 1.00 59.78 666 ASP A N 1
ATOM 5214 C CA . ASP A 1 666 ? 20.587 -20.947 15.378 1.00 59.78 666 ASP A CA 1
ATOM 5215 C C . ASP A 1 666 ? 20.818 -22.060 16.412 1.00 59.78 666 ASP A C 1
ATOM 5217 O O . ASP A 1 666 ? 20.653 -23.246 16.135 1.00 59.78 666 ASP A O 1
ATOM 5221 N N . ASN A 1 667 ? 21.178 -21.675 17.633 1.00 51.56 667 ASN A N 1
ATOM 5222 C CA . ASN A 1 667 ? 21.021 -22.521 18.816 1.00 51.56 667 ASN A CA 1
ATOM 5223 C C . ASN A 1 667 ? 20.347 -21.685 19.897 1.00 51.56 667 ASN A C 1
ATOM 5225 O O . ASN A 1 667 ? 21.026 -21.014 20.686 1.00 51.56 667 ASN A O 1
ATOM 5229 N N . ASP A 1 668 ? 19.013 -21.678 19.902 1.00 49.81 668 ASP A N 1
ATOM 5230 C CA . ASP A 1 668 ? 18.249 -21.014 20.950 1.00 49.81 668 ASP A CA 1
ATOM 5231 C C . ASP A 1 668 ? 17.746 -21.963 22.041 1.00 49.81 668 ASP A C 1
ATOM 5233 O O . ASP A 1 668 ? 17.368 -23.107 21.808 1.00 49.81 668 ASP A O 1
ATOM 5237 N N . SER A 1 669 ? 17.812 -21.434 23.255 1.00 41.06 669 SER A N 1
ATOM 5238 C CA . SER A 1 669 ? 17.333 -21.998 24.505 1.00 41.06 669 SER A CA 1
ATOM 5239 C C . SER A 1 669 ? 17.453 -20.862 25.522 1.00 41.06 669 SER A C 1
ATOM 5241 O O . SER A 1 669 ? 18.483 -20.750 26.191 1.00 41.06 669 SER A O 1
ATOM 5243 N N . VAL A 1 670 ? 16.471 -19.952 25.502 1.00 47.34 670 VAL A N 1
ATOM 5244 C CA . VAL A 1 670 ? 16.183 -18.885 26.485 1.00 47.34 670 VAL A CA 1
ATOM 5245 C C . VAL A 1 670 ? 17.308 -18.653 27.504 1.00 47.34 670 VAL A C 1
ATOM 5247 O O . VAL A 1 670 ? 17.371 -19.350 28.510 1.00 47.34 670 VAL A O 1
ATOM 5250 N N . ARG A 1 671 ? 18.172 -17.653 27.277 1.00 46.06 671 ARG A N 1
ATOM 5251 C CA . ARG A 1 671 ? 19.003 -17.083 28.356 1.00 46.06 671 ARG A CA 1
ATOM 5252 C C . ARG A 1 671 ? 18.073 -16.213 29.204 1.00 46.06 671 ARG A C 1
ATOM 5254 O O . ARG A 1 671 ? 17.621 -15.196 28.696 1.00 46.06 671 ARG A O 1
ATOM 5261 N N . SER A 1 672 ? 17.662 -16.545 30.427 1.00 44.97 672 SER A N 1
ATOM 5262 C CA . SER A 1 672 ? 18.301 -17.288 31.531 1.00 44.97 672 SER A CA 1
ATOM 5263 C C . SER A 1 672 ? 19.616 -16.667 32.017 1.00 44.97 672 SER A C 1
ATOM 5265 O O . SER A 1 672 ? 20.688 -16.897 31.455 1.00 44.97 672 SER A O 1
ATOM 5267 N N . ASP A 1 673 ? 19.493 -15.942 33.126 1.00 38.88 673 ASP A N 1
ATOM 5268 C CA . ASP A 1 673 ? 20.472 -15.866 34.213 1.00 38.88 673 ASP A CA 1
ATOM 5269 C C . ASP A 1 673 ? 21.843 -15.247 33.885 1.00 38.88 673 ASP A C 1
ATOM 5271 O O . ASP A 1 673 ? 22.897 -15.755 34.270 1.00 38.88 673 ASP A O 1
ATOM 5275 N N . GLY A 1 674 ? 21.828 -14.079 33.234 1.00 43.59 674 GLY A N 1
ATOM 5276 C CA . GLY A 1 674 ? 22.989 -13.190 33.124 1.00 43.59 674 GLY A CA 1
ATOM 5277 C C . GLY A 1 674 ? 22.617 -11.725 33.365 1.00 43.59 674 GLY A C 1
ATOM 5278 O O . GLY A 1 674 ? 21.784 -11.176 32.652 1.00 43.59 674 GLY A O 1
ATOM 5279 N N . ALA A 1 675 ? 23.246 -11.073 34.348 1.00 39.12 675 ALA A N 1
ATOM 5280 C CA . ALA A 1 675 ? 23.052 -9.644 34.597 1.00 39.12 675 ALA A CA 1
ATOM 5281 C C . ALA A 1 675 ? 23.846 -8.795 33.586 1.00 39.12 675 ALA A C 1
ATOM 5283 O O . ALA A 1 675 ? 25.072 -8.900 33.508 1.00 39.12 675 ALA A O 1
ATOM 5284 N N . ILE A 1 676 ? 23.152 -7.921 32.852 1.00 39.78 676 ILE A N 1
ATOM 5285 C CA . ILE A 1 676 ? 23.714 -7.066 31.786 1.00 39.78 676 ILE A CA 1
ATOM 5286 C C . ILE A 1 676 ? 24.873 -6.185 32.301 1.00 39.78 676 ILE A C 1
ATOM 5288 O O . ILE A 1 676 ? 25.879 -6.002 31.618 1.00 39.78 676 ILE A O 1
ATOM 5292 N N . ASN A 1 677 ? 24.786 -5.713 33.547 1.00 39.69 677 ASN A N 1
ATOM 5293 C CA . ASN A 1 677 ? 25.744 -4.798 34.180 1.00 39.69 677 ASN A CA 1
ATOM 5294 C C . ASN A 1 677 ? 27.071 -5.451 34.629 1.00 39.69 677 ASN A C 1
ATOM 5296 O O . ASN A 1 677 ? 27.895 -4.780 35.251 1.00 39.69 677 ASN A O 1
ATOM 5300 N N . ALA A 1 678 ? 27.318 -6.736 34.337 1.00 43.03 678 ALA A N 1
ATOM 5301 C CA . ALA A 1 678 ? 28.527 -7.450 34.781 1.00 43.03 678 ALA A CA 1
ATOM 5302 C C . ALA A 1 678 ? 29.851 -6.763 34.374 1.00 43.03 678 ALA A C 1
ATOM 5304 O O . ALA A 1 678 ? 30.858 -6.908 35.066 1.00 43.03 678 ALA A O 1
ATOM 5305 N N . ASN A 1 679 ? 29.836 -5.980 33.290 1.00 39.19 679 ASN A N 1
ATOM 5306 C CA . ASN A 1 679 ? 30.995 -5.226 32.807 1.00 39.19 679 ASN A CA 1
ATOM 5307 C C . ASN A 1 679 ? 31.179 -3.861 33.506 1.00 39.19 679 ASN A C 1
ATOM 5309 O O . ASN A 1 679 ? 32.308 -3.387 33.609 1.00 39.19 679 ASN A O 1
ATOM 5313 N N . GLU A 1 680 ? 30.112 -3.233 34.019 1.00 41.12 680 GLU A N 1
ATOM 5314 C CA . GLU A 1 680 ? 30.205 -1.931 34.709 1.00 41.12 680 GLU A CA 1
ATOM 5315 C C . GLU A 1 680 ? 30.885 -2.055 36.079 1.00 41.12 680 GLU A C 1
ATOM 5317 O O . GLU A 1 680 ? 31.661 -1.187 36.476 1.00 41.12 680 GLU A O 1
ATOM 5322 N N . ILE A 1 681 ? 30.639 -3.165 36.784 1.00 44.47 681 ILE A N 1
ATOM 5323 C CA . ILE A 1 681 ? 31.108 -3.408 38.161 1.00 44.47 681 ILE A CA 1
ATOM 5324 C C . ILE A 1 681 ? 32.649 -3.457 38.262 1.00 44.47 681 ILE A C 1
ATOM 5326 O O . ILE A 1 681 ? 33.200 -3.257 39.344 1.00 44.47 681 ILE A O 1
ATOM 5330 N N . LEU A 1 682 ? 33.356 -3.681 37.146 1.00 40.28 682 LEU A N 1
ATOM 5331 C CA . LEU A 1 682 ? 34.823 -3.771 37.091 1.00 40.28 682 LEU A CA 1
ATOM 5332 C C . LEU A 1 682 ? 35.518 -2.553 36.453 1.00 40.28 682 LEU A C 1
ATOM 5334 O O . LEU A 1 682 ? 36.746 -2.518 36.414 1.00 40.28 682 LEU A O 1
ATOM 5338 N N . GLY A 1 683 ? 34.772 -1.542 35.995 1.00 37.62 683 GLY A N 1
ATOM 5339 C CA . GLY A 1 683 ? 35.335 -0.245 35.593 1.00 37.62 683 GLY A CA 1
ATOM 5340 C C . GLY A 1 683 ? 36.206 -0.229 34.327 1.00 37.62 683 GLY A C 1
ATOM 5341 O O . GLY A 1 683 ? 36.930 0.744 34.114 1.00 37.62 683 GLY A O 1
ATOM 5342 N N . GLU A 1 684 ? 36.154 -1.260 33.476 1.00 32.00 684 GLU A N 1
ATOM 5343 C CA . GLU A 1 684 ? 36.772 -1.202 32.145 1.00 32.00 684 GLU A CA 1
ATOM 5344 C C . GLU A 1 684 ? 35.872 -0.470 31.125 1.00 32.00 684 GLU A C 1
ATOM 5346 O O . GLU A 1 684 ? 34.649 -0.619 31.160 1.00 32.00 684 GLU A O 1
ATOM 5351 N N . PRO A 1 685 ? 36.446 0.300 30.178 1.00 35.00 685 PRO A N 1
ATOM 5352 C CA . PRO A 1 685 ? 35.671 0.968 29.136 1.00 35.00 685 PRO A CA 1
ATOM 5353 C C . PRO A 1 685 ? 35.057 -0.037 28.150 1.00 35.00 685 PRO A C 1
ATOM 5355 O O . PRO A 1 685 ? 35.650 -1.067 27.822 1.00 35.00 685 PRO A O 1
ATOM 5358 N N . SER A 1 686 ? 33.877 0.299 27.627 1.00 32.12 686 SER A N 1
ATOM 5359 C CA . SER A 1 686 ? 33.068 -0.546 26.743 1.00 32.12 686 SER A CA 1
ATOM 5360 C C . SER A 1 686 ? 33.812 -0.971 25.469 1.00 32.12 686 SER A C 1
ATOM 5362 O O . SER A 1 686 ? 33.913 -0.218 24.496 1.00 32.12 686 SER A O 1
ATOM 5364 N N . ARG A 1 687 ? 34.304 -2.215 25.452 1.00 34.81 687 ARG A N 1
ATOM 5365 C CA . ARG A 1 687 ? 34.912 -2.838 24.270 1.00 34.81 687 ARG A CA 1
ATOM 5366 C C . ARG A 1 687 ? 33.814 -3.254 23.289 1.00 34.81 687 ARG A C 1
ATOM 5368 O O . ARG A 1 687 ? 33.269 -4.351 23.393 1.00 34.81 687 ARG A O 1
ATOM 5375 N N . VAL A 1 688 ? 33.502 -2.372 22.339 1.00 33.91 688 VAL A N 1
ATOM 5376 C CA . VAL A 1 688 ? 32.571 -2.641 21.231 1.00 33.91 688 VAL A CA 1
ATOM 5377 C C . VAL A 1 688 ? 33.052 -3.877 20.466 1.00 33.91 688 VAL A C 1
ATOM 5379 O O . VAL A 1 688 ? 34.074 -3.840 19.781 1.00 33.91 688 VAL A O 1
ATOM 5382 N N . ASN A 1 689 ? 32.347 -4.995 20.629 1.00 37.34 689 ASN A N 1
ATOM 5383 C CA . ASN A 1 689 ? 32.742 -6.268 20.036 1.00 37.34 689 ASN A CA 1
ATOM 5384 C C . ASN A 1 689 ? 32.314 -6.314 18.557 1.00 37.34 689 ASN A C 1
ATOM 5386 O O . ASN A 1 689 ? 31.238 -5.829 18.207 1.00 37.34 689 ASN A O 1
ATOM 5390 N N . ASN A 1 690 ? 33.135 -6.891 17.676 1.00 42.44 690 ASN A N 1
ATOM 5391 C CA . ASN A 1 690 ? 32.979 -6.780 16.213 1.00 42.44 690 ASN A CA 1
ATOM 5392 C C . ASN A 1 690 ? 31.899 -7.715 15.617 1.00 42.44 690 ASN A C 1
ATOM 5394 O O . ASN A 1 690 ? 32.097 -8.324 14.566 1.00 42.44 690 ASN A O 1
ATOM 5398 N N . GLN A 1 691 ? 30.752 -7.839 16.286 1.00 60.72 691 GLN A N 1
ATOM 5399 C CA . GLN A 1 691 ? 29.584 -8.604 15.845 1.00 60.72 691 GLN A CA 1
ATOM 5400 C C . GLN A 1 691 ? 28.311 -7.794 16.137 1.00 60.72 691 GLN A C 1
ATOM 5402 O O . GLN A 1 691 ? 27.912 -7.635 17.289 1.00 60.72 691 GLN A O 1
ATOM 5407 N N . ILE A 1 692 ? 27.688 -7.254 15.082 1.00 69.44 692 ILE A N 1
ATOM 5408 C CA . ILE A 1 692 ? 26.456 -6.453 15.179 1.00 69.44 692 ILE A CA 1
ATOM 5409 C C . ILE A 1 692 ? 25.325 -7.326 15.742 1.00 69.44 692 ILE A C 1
ATOM 5411 O O . ILE A 1 692 ? 25.083 -8.427 15.242 1.00 69.44 692 ILE A O 1
ATOM 5415 N N . GLY A 1 693 ? 24.629 -6.849 16.776 1.00 61.78 693 GLY A N 1
ATOM 5416 C CA . GLY A 1 693 ? 23.593 -7.617 17.475 1.00 61.78 693 GLY A CA 1
ATOM 5417 C C . GLY A 1 693 ? 24.136 -8.825 18.249 1.00 61.78 693 GLY A C 1
ATOM 5418 O O . GLY A 1 693 ? 23.562 -9.907 18.187 1.00 61.78 693 GLY A O 1
ATOM 5419 N N . GLY A 1 694 ? 25.298 -8.688 18.897 1.00 71.75 694 GLY A N 1
ATOM 5420 C CA . GLY A 1 694 ? 25.853 -9.706 19.796 1.00 71.75 694 GLY A CA 1
ATOM 5421 C C . GLY A 1 694 ? 26.337 -11.004 19.117 1.00 71.75 694 GLY A C 1
ATOM 5422 O O . GLY A 1 694 ? 26.440 -11.075 17.892 1.00 71.75 694 GLY A O 1
ATOM 5423 N N . PRO A 1 695 ? 26.667 -12.049 19.905 1.00 66.69 695 PRO A N 1
ATOM 5424 C CA . PRO A 1 695 ? 27.259 -13.291 19.395 1.00 66.69 695 PRO A CA 1
ATOM 5425 C C . PRO A 1 695 ? 26.237 -14.338 18.919 1.00 66.69 695 PRO A C 1
ATOM 5427 O O . PRO A 1 695 ? 26.601 -15.236 18.165 1.00 66.69 695 PRO A O 1
ATOM 5430 N N . LYS A 1 696 ? 24.972 -14.252 19.357 1.00 74.31 696 LYS A N 1
ATOM 5431 C CA . LYS A 1 696 ? 23.860 -15.069 18.840 1.00 74.31 696 LYS A CA 1
ATOM 5432 C C . LYS A 1 696 ? 23.149 -14.332 17.702 1.00 74.31 696 LYS A C 1
ATOM 5434 O O . LYS A 1 696 ? 23.330 -13.126 17.535 1.00 74.31 696 LYS A O 1
ATOM 5439 N N . ARG A 1 697 ? 22.334 -15.050 16.925 1.00 81.75 697 ARG A N 1
ATOM 5440 C CA . ARG A 1 697 ? 21.378 -14.429 16.004 1.00 81.75 697 ARG A CA 1
ATOM 5441 C C . ARG A 1 697 ? 20.305 -13.668 16.783 1.00 81.75 697 ARG A C 1
ATOM 5443 O O . ARG A 1 697 ? 19.695 -14.226 17.689 1.00 81.75 697 ARG A O 1
ATOM 5450 N N . PHE A 1 698 ? 20.073 -12.418 16.394 1.00 85.50 698 PHE A N 1
ATOM 5451 C CA . PHE A 1 698 ? 18.942 -11.620 16.854 1.00 85.50 698 PHE A CA 1
ATOM 5452 C C . PHE A 1 698 ? 17.736 -11.790 15.914 1.00 85.50 698 PHE A C 1
ATOM 5454 O O . PHE A 1 698 ? 17.914 -11.901 14.697 1.00 85.50 698 PHE A O 1
ATOM 5461 N N . HIS A 1 699 ? 16.521 -11.812 16.470 1.00 84.38 699 HIS A N 1
ATOM 5462 C CA . HIS A 1 699 ? 15.280 -12.044 15.714 1.00 84.38 699 HIS A CA 1
ATOM 5463 C C . HIS A 1 699 ? 14.277 -10.887 15.745 1.00 84.38 699 HIS A C 1
ATOM 5465 O O . HIS A 1 699 ? 13.449 -10.821 14.837 1.00 84.38 699 HIS A O 1
ATOM 5471 N N . GLY A 1 700 ? 14.351 -10.013 16.752 1.00 88.38 700 GLY A N 1
ATOM 5472 C CA . GLY A 1 700 ? 13.471 -8.858 16.898 1.00 88.38 700 GLY A CA 1
ATOM 5473 C C . GLY A 1 700 ? 13.784 -7.715 15.931 1.00 88.38 700 GLY A C 1
ATOM 5474 O O . GLY A 1 700 ? 14.540 -7.866 14.962 1.00 88.38 700 GLY A O 1
ATOM 5475 N N . GLY A 1 701 ? 13.245 -6.541 16.231 1.00 92.75 701 GLY A N 1
ATOM 5476 C CA . GLY A 1 701 ? 13.411 -5.334 15.437 1.00 92.75 701 GLY A CA 1
ATOM 5477 C C . GLY A 1 701 ? 13.449 -4.060 16.270 1.00 92.75 701 GLY A C 1
ATOM 5478 O O . GLY A 1 701 ? 13.668 -4.081 17.481 1.00 92.75 701 GLY A O 1
ATOM 5479 N N . SER A 1 702 ? 13.312 -2.931 15.583 1.00 95.00 702 SER A N 1
ATOM 5480 C CA . SER A 1 702 ? 13.128 -1.627 16.216 1.00 95.00 702 SER A CA 1
ATOM 5481 C C . SER A 1 702 ? 12.458 -0.649 15.252 1.00 95.00 702 SER A C 1
ATOM 5483 O O . SER A 1 702 ? 12.796 -0.605 14.061 1.00 95.00 702 SER A O 1
ATOM 5485 N N . THR A 1 703 ? 11.523 0.152 15.759 1.00 95.88 703 THR A N 1
ATOM 5486 C CA . THR A 1 703 ? 10.997 1.328 15.058 1.00 95.88 703 THR A CA 1
ATOM 5487 C C . THR A 1 703 ? 11.915 2.526 15.294 1.00 95.88 703 THR A C 1
ATOM 5489 O O . THR A 1 703 ? 12.668 2.577 16.265 1.00 95.88 703 THR A O 1
ATOM 5492 N N . CYS A 1 704 ? 11.942 3.478 14.364 1.00 95.31 704 CYS A N 1
ATOM 5493 C CA . CYS A 1 704 ? 12.958 4.528 14.347 1.00 95.31 704 CYS A CA 1
ATOM 5494 C C . CYS A 1 704 ? 12.379 5.865 13.895 1.00 95.31 704 CYS A C 1
ATOM 5496 O O . CYS A 1 704 ? 11.891 5.995 12.773 1.00 95.31 704 CYS A O 1
ATOM 5498 N N . SER A 1 705 ? 12.526 6.886 14.735 1.00 96.81 705 SER A N 1
ATOM 5499 C CA . SER A 1 705 ? 12.107 8.260 14.463 1.00 96.81 705 SER A CA 1
ATOM 5500 C C . SER A 1 705 ? 13.270 9.221 14.665 1.00 96.81 705 SER A C 1
ATOM 5502 O O . SER A 1 705 ? 13.685 9.461 15.798 1.00 96.81 705 SER A O 1
ATOM 5504 N N . VAL A 1 706 ? 13.788 9.789 13.572 1.00 96.62 706 VAL A N 1
ATOM 5505 C CA . VAL A 1 706 ? 14.893 10.763 13.577 1.00 96.62 706 VAL A CA 1
ATOM 5506 C C . VAL A 1 706 ? 14.403 12.135 13.125 1.00 96.62 706 VAL A C 1
ATOM 5508 O O . VAL A 1 706 ? 13.697 12.256 12.126 1.00 96.62 706 VAL A O 1
ATOM 5511 N N . ALA A 1 707 ? 14.834 13.180 13.829 1.00 96.00 707 ALA A N 1
ATOM 5512 C CA . ALA A 1 707 ? 14.652 14.580 13.471 1.00 96.00 707 ALA A CA 1
ATOM 5513 C C . ALA A 1 707 ? 16.013 15.276 13.302 1.00 96.00 707 ALA A C 1
ATOM 5515 O O . ALA A 1 707 ? 16.830 15.302 14.227 1.00 96.00 707 ALA A O 1
ATOM 5516 N N . LEU A 1 708 ? 16.230 15.880 12.131 1.00 93.44 708 LEU A N 1
ATOM 5517 C CA . LEU A 1 708 ? 17.370 16.741 11.822 1.00 93.44 708 LEU A CA 1
ATOM 5518 C C . LEU A 1 708 ? 16.929 18.205 11.767 1.00 93.44 708 LEU A C 1
ATOM 5520 O O . LEU A 1 708 ? 16.024 18.548 11.007 1.00 93.44 708 LEU A O 1
ATOM 5524 N N . ILE A 1 709 ? 17.599 19.090 12.508 1.00 90.62 709 ILE A N 1
ATOM 5525 C CA . ILE A 1 709 ? 17.370 20.543 12.433 1.00 90.62 709 ILE A CA 1
ATOM 5526 C C . ILE A 1 709 ? 18.619 21.231 11.876 1.00 90.62 709 ILE A C 1
ATOM 5528 O O . ILE A 1 709 ? 19.715 21.040 12.398 1.00 90.62 709 ILE A O 1
ATOM 5532 N N . SER A 1 710 ? 18.454 22.072 10.851 1.00 87.19 710 SER A N 1
ATOM 5533 C CA . SER A 1 710 ? 19.513 22.915 10.274 1.00 87.19 710 SER A CA 1
ATOM 5534 C C . SER A 1 710 ? 19.105 24.391 10.304 1.00 87.19 710 SER A C 1
ATOM 5536 O O . SER A 1 710 ? 17.978 24.739 9.947 1.00 87.19 710 SER A O 1
ATOM 5538 N N . THR A 1 711 ? 20.009 25.283 10.718 1.00 79.69 711 THR A N 1
ATOM 5539 C CA . THR A 1 711 ? 19.796 26.741 10.701 1.00 79.69 711 THR A CA 1
ATOM 5540 C C . THR A 1 711 ? 20.564 27.378 9.536 1.00 79.69 711 THR A C 1
ATOM 5542 O O . THR A 1 711 ? 21.735 27.075 9.348 1.00 79.69 711 THR A O 1
ATOM 5545 N N . PRO A 1 712 ? 20.000 28.331 8.768 1.00 69.94 712 PRO A N 1
ATOM 5546 C CA . PRO A 1 712 ? 20.717 29.005 7.675 1.00 69.94 712 PRO A CA 1
ATOM 5547 C C . PRO A 1 712 ? 21.687 30.105 8.167 1.00 69.94 712 PRO A C 1
ATOM 5549 O O . PRO A 1 712 ? 22.274 30.838 7.358 1.00 69.94 712 PRO A O 1
ATOM 5552 N N . THR A 1 713 ? 21.828 30.245 9.493 1.00 68.88 713 THR A N 1
ATOM 5553 C CA . THR A 1 713 ? 22.678 31.212 10.204 1.00 68.88 713 THR A CA 1
ATOM 5554 C C . THR A 1 713 ? 23.354 30.545 11.418 1.00 68.88 713 THR A C 1
ATOM 5556 O O . THR A 1 713 ? 22.844 29.527 11.892 1.00 68.88 713 THR A O 1
ATOM 5559 N N . PRO A 1 714 ? 24.428 31.132 11.988 1.00 64.31 714 PRO A N 1
ATOM 5560 C CA . PRO A 1 714 ? 25.074 30.624 13.207 1.00 64.31 714 PRO A CA 1
ATOM 5561 C C . PRO A 1 714 ? 24.261 30.803 14.507 1.00 64.31 714 PRO A C 1
ATOM 5563 O O . PRO A 1 714 ? 24.760 30.483 15.585 1.00 64.31 714 PRO A O 1
ATOM 5566 N N . MET A 1 715 ? 23.042 31.356 14.439 1.00 69.19 715 MET A N 1
ATOM 5567 C CA . MET A 1 715 ? 22.157 31.509 15.597 1.00 69.19 715 MET A CA 1
ATOM 5568 C C . MET A 1 715 ? 21.442 30.183 15.900 1.00 69.19 715 MET A C 1
ATOM 5570 O O . MET A 1 715 ? 20.874 29.591 14.980 1.00 69.19 715 MET A O 1
ATOM 5574 N N . PRO A 1 716 ? 21.387 29.734 17.168 1.00 76.12 716 PRO A N 1
ATOM 5575 C CA . PRO A 1 716 ? 20.840 28.425 17.505 1.00 76.12 716 PRO A CA 1
ATOM 5576 C C . PRO A 1 716 ? 19.340 28.319 17.209 1.00 76.12 716 PRO A C 1
ATOM 5578 O O . PRO A 1 716 ? 18.600 29.301 17.303 1.00 76.12 716 PRO A O 1
ATOM 5581 N N . TYR A 1 717 ? 18.876 27.102 16.916 1.00 81.38 717 TYR A N 1
ATOM 5582 C CA . TYR A 1 717 ? 17.490 26.823 16.512 1.00 81.38 717 TYR A CA 1
ATOM 5583 C C . TYR A 1 717 ? 16.437 27.161 17.590 1.00 81.38 717 TYR A C 1
ATOM 5585 O O . TYR A 1 717 ? 15.273 27.401 17.275 1.00 81.38 717 TYR A O 1
ATOM 5593 N N . TRP A 1 718 ? 16.835 27.227 18.866 1.00 84.31 718 TRP A N 1
ATOM 5594 C CA . TRP A 1 718 ? 15.970 27.643 19.980 1.00 84.31 718 TRP A CA 1
ATOM 5595 C C . TRP A 1 718 ? 15.920 29.167 20.200 1.00 84.31 718 TRP A C 1
ATOM 5597 O O . TRP A 1 718 ? 15.296 29.625 21.161 1.00 84.31 718 TRP A O 1
ATOM 5607 N N . 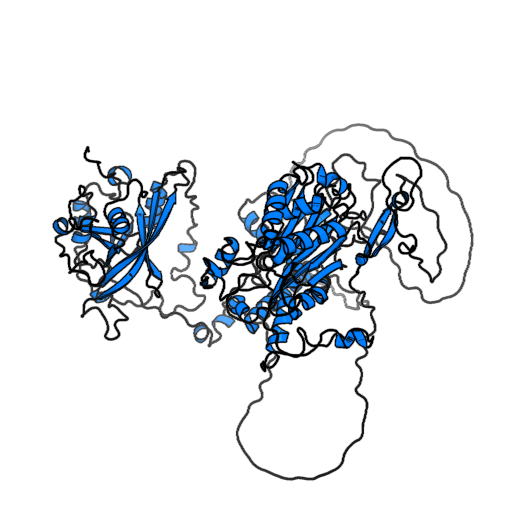HIS A 1 719 ? 16.588 29.975 19.369 1.00 84.44 719 HIS A N 1
ATOM 5608 C CA . HIS A 1 719 ? 16.506 31.433 19.452 1.00 84.44 719 HIS A CA 1
ATOM 5609 C C . HIS A 1 719 ? 15.242 31.944 18.728 1.00 84.44 719 HIS A C 1
ATOM 5611 O O . HIS A 1 719 ? 15.088 31.649 17.544 1.00 84.44 719 HIS A O 1
ATOM 5617 N N . PRO A 1 720 ? 14.376 32.772 19.352 1.00 82.81 720 PRO A N 1
ATOM 5618 C CA . PRO A 1 720 ? 13.088 33.175 18.769 1.00 82.81 720 PRO A CA 1
ATOM 5619 C C . PRO A 1 720 ? 13.170 33.797 17.367 1.00 82.81 720 PRO A C 1
ATOM 5621 O O . PRO A 1 720 ? 12.297 33.574 16.541 1.00 82.81 720 PRO A O 1
ATOM 5624 N N . ALA A 1 721 ? 14.234 34.553 17.075 1.00 78.88 721 ALA A N 1
ATOM 5625 C CA . ALA A 1 721 ? 14.444 35.177 15.764 1.00 78.88 721 ALA A CA 1
ATOM 5626 C C . ALA A 1 721 ? 15.124 34.273 14.705 1.00 78.88 721 ALA A C 1
ATOM 5628 O O . ALA A 1 721 ? 15.345 34.737 13.588 1.00 78.88 721 ALA A O 1
ATOM 5629 N N . SER A 1 722 ? 15.501 33.030 15.033 1.00 78.62 722 SER A N 1
ATOM 5630 C CA . SER A 1 722 ? 16.195 32.133 14.094 1.00 78.62 722 SER A CA 1
ATOM 5631 C C . SER A 1 722 ? 15.182 31.314 13.278 1.00 78.62 722 SER A C 1
ATOM 5633 O O . SER A 1 722 ? 14.367 30.612 13.879 1.00 78.62 722 SER A O 1
ATOM 5635 N N . PRO A 1 723 ? 15.185 31.383 11.932 1.00 83.62 723 PRO A N 1
ATOM 5636 C CA . PRO A 1 723 ? 14.509 30.396 11.095 1.00 83.62 723 PRO A CA 1
ATOM 5637 C C . PRO A 1 723 ? 15.326 29.095 11.055 1.00 83.62 723 PRO A C 1
ATOM 5639 O O . PRO A 1 723 ? 16.549 29.125 11.203 1.00 83.62 723 PRO A O 1
ATOM 5642 N N . ALA A 1 724 ? 14.680 27.960 10.804 1.00 87.12 724 ALA A N 1
ATOM 5643 C CA . ALA A 1 724 ? 15.355 26.666 10.681 1.00 87.12 724 ALA A CA 1
ATOM 5644 C C . ALA A 1 724 ? 14.564 25.710 9.781 1.00 87.12 724 ALA A C 1
ATOM 5646 O O . ALA A 1 724 ? 13.344 25.804 9.714 1.00 87.12 724 ALA A O 1
ATOM 5647 N N . THR A 1 725 ? 15.237 24.762 9.137 1.00 89.75 725 THR A N 1
ATOM 5648 C CA . THR A 1 725 ? 14.589 23.641 8.443 1.00 89.75 725 THR A CA 1
ATOM 5649 C C . THR A 1 725 ? 14.629 22.416 9.352 1.00 89.75 725 THR A C 1
ATOM 5651 O O . THR A 1 725 ? 15.704 22.036 9.820 1.00 89.75 725 THR A O 1
ATOM 5654 N N . LEU A 1 726 ? 13.470 21.804 9.592 1.00 92.56 726 LEU A N 1
ATOM 5655 C CA . LEU A 1 726 ? 13.328 20.470 10.173 1.00 92.56 726 LEU A CA 1
ATOM 5656 C C . LEU A 1 726 ? 13.161 19.454 9.037 1.00 92.56 726 LEU A C 1
ATOM 5658 O O . LEU A 1 726 ? 12.374 19.681 8.118 1.00 92.56 726 LEU A O 1
ATOM 5662 N N . ILE A 1 727 ? 13.859 18.326 9.126 1.00 94.12 727 ILE A N 1
ATOM 5663 C CA . ILE A 1 727 ? 13.583 17.121 8.339 1.00 94.12 727 ILE A CA 1
ATOM 5664 C C . ILE A 1 727 ? 13.351 15.974 9.320 1.00 94.12 727 ILE A C 1
ATOM 5666 O O . ILE A 1 727 ? 14.160 15.779 10.228 1.00 94.12 727 ILE A O 1
ATOM 5670 N N . THR A 1 728 ? 12.266 15.223 9.151 1.00 96.12 728 THR A N 1
ATOM 5671 C CA . THR A 1 728 ? 12.036 13.961 9.866 1.00 96.12 728 THR A CA 1
ATOM 5672 C C . THR A 1 728 ? 12.223 12.780 8.927 1.00 96.12 728 THR A C 1
ATOM 5674 O O . THR A 1 728 ? 11.867 12.864 7.755 1.00 96.12 728 THR A O 1
ATOM 5677 N N . ALA A 1 729 ? 12.792 11.691 9.438 1.00 96.19 729 ALA A N 1
ATOM 5678 C CA . ALA A 1 729 ? 12.900 10.401 8.764 1.00 96.19 729 ALA A CA 1
ATOM 5679 C C . ALA A 1 729 ? 12.409 9.317 9.731 1.00 96.19 729 ALA A C 1
ATOM 5681 O O . ALA A 1 729 ? 12.929 9.193 10.845 1.00 96.19 729 ALA A O 1
ATOM 5682 N N . HIS A 1 730 ? 11.373 8.586 9.328 1.00 96.38 730 HIS A N 1
ATOM 5683 C CA . HIS A 1 730 ? 10.549 7.785 10.229 1.00 96.38 730 HIS A CA 1
ATOM 5684 C C . HIS A 1 730 ? 10.258 6.383 9.686 1.00 96.38 730 HIS A C 1
ATOM 5686 O O . HIS A 1 730 ? 9.981 6.215 8.501 1.00 96.38 730 HIS A O 1
ATOM 5692 N N . VAL A 1 731 ? 10.290 5.381 10.565 1.00 95.50 731 VAL A N 1
ATOM 5693 C CA . VAL A 1 731 ? 10.067 3.957 10.289 1.00 95.50 731 VAL A CA 1
ATOM 5694 C C . VAL A 1 731 ? 9.323 3.335 11.481 1.00 95.50 731 VAL A C 1
ATOM 5696 O O . VAL A 1 731 ? 9.971 2.812 12.380 1.00 95.50 731 VAL A O 1
ATOM 5699 N N . GLY A 1 732 ? 7.985 3.387 11.493 1.00 94.25 732 GLY A N 1
ATOM 5700 C CA . GLY A 1 732 ? 7.120 2.536 12.330 1.00 94.25 732 GLY A CA 1
ATOM 5701 C C . GLY A 1 732 ? 5.904 3.290 12.859 1.00 94.25 732 GLY A C 1
ATOM 5702 O O . GLY A 1 732 ? 5.096 3.757 12.069 1.00 94.25 732 GLY A O 1
ATOM 5703 N N . ASP A 1 733 ? 5.778 3.423 14.171 1.00 93.00 733 ASP A N 1
ATOM 5704 C CA . ASP A 1 733 ? 4.665 4.072 14.885 1.00 93.00 733 ASP A CA 1
ATOM 5705 C C . ASP A 1 733 ? 5.116 5.126 15.914 1.00 93.00 733 ASP A C 1
ATOM 5707 O O . ASP A 1 733 ? 4.320 5.990 16.287 1.00 93.00 733 ASP A O 1
ATOM 5711 N N . THR A 1 734 ? 6.403 5.142 16.287 1.00 94.25 734 THR A N 1
ATOM 5712 C CA . THR A 1 734 ? 7.042 6.246 17.032 1.00 94.25 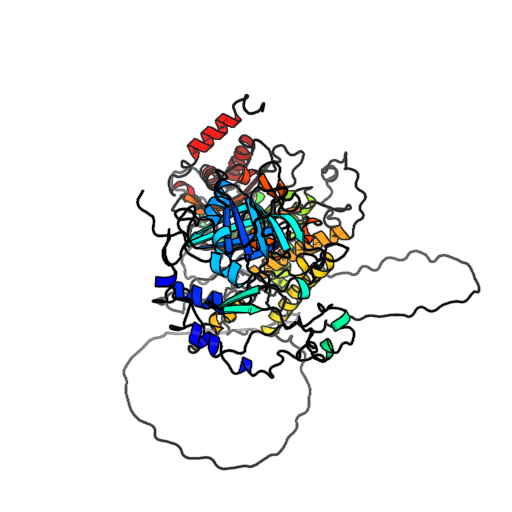734 THR A CA 1
ATOM 5713 C C . THR A 1 734 ? 6.624 7.628 16.505 1.00 94.25 734 THR A C 1
ATOM 5715 O O . THR A 1 734 ? 6.685 7.927 15.305 1.00 94.25 734 THR A O 1
ATOM 5718 N N . ARG A 1 735 ? 6.213 8.520 17.411 1.00 94.88 735 ARG A N 1
ATOM 5719 C CA . ARG A 1 735 ? 5.643 9.825 17.045 1.00 94.88 735 ARG A CA 1
ATOM 5720 C C . ARG A 1 735 ? 6.622 10.967 17.196 1.00 94.88 735 ARG A C 1
ATOM 5722 O O . ARG A 1 735 ? 7.298 11.077 18.212 1.00 94.88 735 ARG A O 1
ATOM 5729 N N . ILE A 1 736 ? 6.628 11.863 16.209 1.00 97.25 736 ILE A N 1
ATOM 5730 C CA . ILE A 1 736 ? 7.235 13.192 16.312 1.00 97.25 736 ILE A CA 1
ATOM 5731 C C . ILE A 1 736 ? 6.127 14.233 16.141 1.00 97.25 736 ILE A C 1
ATOM 5733 O O . ILE A 1 736 ? 5.427 14.234 15.129 1.00 97.25 736 ILE A O 1
ATOM 5737 N N . LEU A 1 737 ? 5.966 15.121 17.124 1.00 97.19 737 LEU A N 1
ATOM 5738 C CA . LEU A 1 737 ? 4.943 16.170 17.135 1.00 97.19 737 LEU A CA 1
ATOM 5739 C C . LEU A 1 737 ? 5.587 17.553 17.291 1.00 97.19 737 LEU A C 1
ATOM 5741 O O . LEU A 1 737 ? 6.494 17.746 18.106 1.00 97.19 737 LEU A O 1
ATOM 5745 N N . LEU A 1 738 ? 5.072 18.538 16.559 1.00 96.56 738 LEU A N 1
ATOM 5746 C CA . LEU A 1 738 ? 5.325 19.962 16.777 1.00 96.56 738 LEU A CA 1
ATOM 5747 C C . LEU A 1 738 ? 4.143 20.601 17.513 1.00 96.56 738 LEU A C 1
ATOM 5749 O O . LEU A 1 738 ? 2.991 20.320 17.198 1.00 96.56 738 LEU A O 1
ATOM 5753 N N . CYS A 1 739 ? 4.419 21.518 18.443 1.00 95.12 739 CYS A N 1
ATOM 5754 C CA . CYS A 1 739 ? 3.400 22.422 18.985 1.00 95.12 739 CYS A CA 1
ATOM 5755 C C . CYS A 1 739 ? 3.496 23.781 18.284 1.00 95.12 739 CYS A C 1
ATOM 5757 O O . CYS A 1 739 ? 4.511 24.472 18.415 1.00 95.12 739 CYS A O 1
ATOM 5759 N N . ASP A 1 740 ? 2.445 24.200 17.581 1.00 93.75 740 ASP A N 1
ATOM 5760 C CA . ASP A 1 740 ? 2.331 25.572 17.068 1.00 93.75 740 ASP A CA 1
ATOM 5761 C C . ASP A 1 740 ? 2.122 26.581 18.217 1.00 93.75 740 ASP A C 1
ATOM 5763 O O . ASP A 1 740 ? 1.426 26.298 19.192 1.00 93.75 740 ASP A O 1
ATOM 5767 N N . THR A 1 741 ? 2.726 27.769 18.115 1.00 90.94 741 THR A N 1
ATOM 5768 C CA . THR A 1 741 ? 2.554 28.851 19.103 1.00 90.94 741 THR A CA 1
ATOM 5769 C C . THR A 1 741 ? 1.260 29.639 18.939 1.00 90.94 741 THR A C 1
ATOM 5771 O O . THR A 1 741 ? 0.821 30.251 19.909 1.00 90.94 741 THR A O 1
ATOM 5774 N N . ALA A 1 742 ? 0.667 29.688 17.742 1.00 88.94 742 ALA A N 1
ATOM 5775 C CA . ALA A 1 742 ? -0.518 30.510 17.491 1.00 88.94 742 ALA A CA 1
ATOM 5776 C C . ALA A 1 742 ? -1.816 29.796 17.903 1.00 88.94 742 ALA A C 1
ATOM 5778 O O . ALA A 1 742 ? -2.668 30.377 18.573 1.00 88.94 742 ALA A O 1
ATOM 5779 N N . THR A 1 743 ? -1.953 28.525 17.536 1.00 89.56 743 THR A N 1
ATOM 5780 C CA . THR A 1 743 ? -3.126 27.683 17.816 1.00 89.56 743 THR A CA 1
ATOM 5781 C C . THR A 1 743 ? -2.966 26.808 19.057 1.00 89.56 743 THR A C 1
ATOM 5783 O O . THR A 1 743 ? -3.966 26.402 19.643 1.00 89.56 743 THR A O 1
ATOM 5786 N N . GLY A 1 744 ? -1.730 26.492 19.463 1.00 88.75 744 GLY A N 1
ATOM 5787 C CA . GLY A 1 744 ? -1.460 25.500 20.507 1.00 88.75 744 GLY A CA 1
ATOM 5788 C C . GLY A 1 744 ? -1.763 24.052 20.092 1.00 88.75 744 GLY A C 1
ATOM 5789 O O . GLY A 1 744 ? -1.782 23.176 20.960 1.00 88.75 744 GLY A O 1
ATOM 5790 N N . GLN A 1 745 ? -2.032 23.786 18.810 1.00 92.06 745 GLN A N 1
ATOM 5791 C CA . GLN A 1 745 ? -2.348 22.443 18.322 1.00 92.06 745 GLN A CA 1
ATOM 5792 C C . GLN A 1 745 ? -1.100 21.567 18.175 1.00 92.06 745 GLN A C 1
ATOM 5794 O O . GLN A 1 745 ? -0.006 22.055 17.867 1.00 92.06 745 GLN A O 1
ATOM 5799 N N . ALA A 1 746 ? -1.295 20.264 18.377 1.00 93.94 746 ALA A N 1
ATOM 5800 C CA . ALA A 1 746 ? -0.345 19.232 17.991 1.00 93.94 746 ALA A CA 1
ATOM 5801 C C . ALA A 1 746 ? -0.354 19.034 16.468 1.00 93.94 746 ALA A C 1
ATOM 5803 O O . ALA A 1 746 ? -1.409 18.863 15.857 1.00 93.94 746 ALA A O 1
ATOM 5804 N N . ILE A 1 747 ? 0.829 19.054 15.860 1.00 95.25 747 ILE A N 1
ATOM 5805 C CA . ILE A 1 747 ? 1.040 18.841 14.427 1.00 95.25 747 ILE A CA 1
ATOM 5806 C C . ILE A 1 747 ? 1.996 17.649 14.280 1.00 95.25 747 ILE A C 1
ATOM 5808 O O . ILE A 1 747 ? 3.198 17.817 14.516 1.00 95.25 747 ILE A O 1
ATOM 5812 N N . PRO A 1 748 ? 1.499 16.444 13.941 1.00 95.25 748 PRO A N 1
ATOM 5813 C CA . PRO A 1 748 ? 2.350 15.280 13.737 1.00 95.25 748 PRO A CA 1
ATOM 5814 C C . PRO A 1 748 ? 3.197 15.422 12.469 1.00 95.25 748 PRO A C 1
ATOM 5816 O O . PRO A 1 748 ? 2.731 15.895 11.432 1.00 95.25 748 PRO A O 1
ATOM 5819 N N . THR A 1 749 ? 4.451 14.981 12.554 1.00 93.75 749 THR A N 1
ATOM 5820 C CA . THR A 1 749 ? 5.424 14.951 11.447 1.00 93.75 749 THR A CA 1
ATOM 5821 C C . THR A 1 749 ? 5.874 13.522 11.104 1.00 93.75 749 THR A C 1
ATOM 5823 O O . THR A 1 749 ? 6.856 13.334 10.381 1.00 93.75 749 THR A O 1
ATOM 5826 N N . THR A 1 750 ? 5.136 12.524 11.610 1.00 94.44 750 THR A N 1
ATOM 5827 C CA . THR A 1 750 ? 5.219 11.090 11.280 1.00 94.44 750 THR A CA 1
ATOM 5828 C C . THR A 1 750 ? 3.816 10.471 11.225 1.00 94.44 750 THR A C 1
ATOM 5830 O O . THR A 1 750 ? 2.916 10.900 11.958 1.00 94.44 750 THR A O 1
ATOM 5833 N N . SER A 1 751 ? 3.607 9.471 10.360 1.00 92.31 751 SER A N 1
ATOM 5834 C CA . SER A 1 751 ? 2.361 8.693 10.281 1.00 92.31 751 SER A CA 1
ATOM 5835 C C . SER A 1 751 ? 2.596 7.225 10.650 1.00 92.31 751 SER A C 1
ATOM 5837 O O . SER A 1 751 ? 3.598 6.654 10.236 1.00 92.31 751 SER A O 1
ATOM 5839 N N . ASN A 1 752 ? 1.679 6.602 11.409 1.00 91.56 752 ASN A N 1
ATOM 5840 C CA . ASN A 1 752 ? 1.825 5.188 11.781 1.00 91.56 752 ASN A CA 1
ATOM 5841 C C . ASN A 1 752 ? 1.862 4.305 10.530 1.00 91.56 752 ASN A C 1
ATOM 5843 O O . ASN A 1 752 ? 0.898 4.237 9.762 1.00 91.56 752 ASN A O 1
ATOM 5847 N N . HIS A 1 753 ? 2.938 3.544 10.384 1.00 93.25 753 HIS A N 1
ATOM 5848 C CA . HIS A 1 753 ? 3.125 2.537 9.355 1.00 93.25 753 HIS A CA 1
ATOM 5849 C C . HIS A 1 753 ? 2.398 1.224 9.685 1.00 93.25 753 HIS A C 1
ATOM 5851 O O . HIS A 1 753 ? 2.950 0.134 9.532 1.00 93.25 753 HIS A O 1
ATOM 5857 N N . HIS A 1 754 ? 1.143 1.320 10.116 1.00 89.25 754 HIS A N 1
ATOM 5858 C CA . HIS A 1 754 ? 0.283 0.193 10.474 1.00 89.25 754 HIS A CA 1
ATOM 5859 C C . HIS A 1 754 ? -0.535 -0.294 9.248 1.00 89.25 754 HIS A C 1
ATOM 5861 O O . HIS A 1 754 ? -0.842 0.526 8.378 1.00 89.25 754 HIS A O 1
ATOM 5867 N N . PRO A 1 755 ? -0.914 -1.586 9.125 1.00 84.38 755 PRO A N 1
ATOM 5868 C CA . PRO A 1 755 ? -1.615 -2.130 7.950 1.00 84.38 755 PRO A CA 1
ATOM 5869 C C . PRO A 1 755 ? -2.907 -1.415 7.548 1.00 84.38 755 PRO A C 1
ATOM 5871 O O . PRO A 1 755 ? -3.194 -1.308 6.357 1.00 84.38 755 PRO A O 1
ATOM 5874 N N . ASN A 1 756 ? -3.638 -0.869 8.523 1.00 83.81 756 ASN A N 1
ATOM 5875 C CA . ASN A 1 756 ? -4.862 -0.100 8.288 1.00 83.81 756 ASN A CA 1
ATOM 5876 C C . ASN A 1 756 ? -4.614 1.292 7.662 1.00 83.81 756 ASN A C 1
ATOM 5878 O O . ASN A 1 756 ? -5.554 1.909 7.152 1.00 83.81 756 ASN A O 1
ATOM 5882 N N . HIS A 1 757 ? -3.378 1.808 7.670 1.00 86.88 757 HIS A N 1
ATOM 5883 C CA . HIS A 1 757 ? -3.058 3.120 7.113 1.00 86.88 757 HIS A CA 1
ATOM 5884 C C . HIS A 1 757 ? -3.041 3.055 5.572 1.00 86.88 757 HIS A C 1
ATOM 5886 O O . HIS A 1 757 ? -2.238 2.306 5.009 1.00 86.88 757 HIS A O 1
ATOM 5892 N N . PRO A 1 758 ? -3.865 3.840 4.840 1.00 84.69 758 PRO A N 1
ATOM 5893 C CA . PRO A 1 758 ? -4.085 3.618 3.406 1.00 84.69 758 PRO A CA 1
ATOM 5894 C C . PRO A 1 758 ? -2.830 3.617 2.521 1.00 84.69 758 PRO A C 1
ATOM 5896 O O . PRO A 1 758 ? -2.783 2.844 1.564 1.00 84.69 758 PRO A O 1
ATOM 5899 N N . LYS A 1 759 ? -1.804 4.425 2.844 1.00 84.75 759 LYS A N 1
ATOM 5900 C CA . LYS A 1 759 ? -0.517 4.419 2.120 1.00 84.75 759 LYS A CA 1
ATOM 5901 C C . LYS A 1 759 ? 0.181 3.059 2.218 1.00 84.75 759 LYS A C 1
ATOM 5903 O O . LYS A 1 759 ? 0.605 2.502 1.207 1.00 84.75 759 LYS A O 1
ATOM 5908 N N . GLU A 1 760 ? 0.270 2.514 3.430 1.00 86.69 760 GLU A N 1
ATOM 5909 C CA . GLU A 1 760 ? 0.957 1.251 3.699 1.00 86.69 760 GLU A CA 1
ATOM 5910 C C . GLU A 1 760 ? 0.127 0.055 3.250 1.00 86.69 760 GLU A C 1
ATOM 5912 O O . GLU A 1 760 ? 0.667 -0.876 2.650 1.00 86.69 760 GLU A O 1
ATOM 5917 N N . ALA A 1 761 ? -1.194 0.127 3.429 1.00 82.94 761 ALA A N 1
ATOM 5918 C CA . ALA A 1 761 ? -2.139 -0.819 2.858 1.00 82.94 761 ALA A CA 1
ATOM 5919 C C . ALA A 1 761 ? -1.932 -0.950 1.339 1.00 82.94 761 ALA A C 1
ATOM 5921 O O . ALA A 1 761 ? -1.853 -2.063 0.819 1.00 82.94 761 ALA A O 1
ATOM 5922 N N . GLU A 1 762 ? -1.796 0.167 0.614 1.00 84.50 762 GLU A N 1
ATOM 5923 C CA . GLU A 1 762 ? -1.522 0.141 -0.824 1.00 84.50 762 GLU A CA 1
ATOM 5924 C C . GLU A 1 762 ? -0.100 -0.352 -1.143 1.00 84.50 762 GLU A C 1
ATOM 5926 O O . GLU A 1 762 ? 0.048 -1.234 -1.999 1.00 84.50 762 GLU A O 1
ATOM 5931 N N . ARG A 1 763 ? 0.936 0.145 -0.443 1.00 83.19 763 ARG A N 1
ATOM 5932 C CA . ARG A 1 763 ? 2.333 -0.312 -0.602 1.00 83.19 763 ARG A CA 1
ATOM 5933 C C . ARG A 1 763 ? 2.418 -1.833 -0.503 1.00 83.19 763 ARG A C 1
ATOM 5935 O O . ARG A 1 763 ? 2.986 -2.468 -1.384 1.00 83.19 763 ARG A O 1
ATOM 5942 N N . MET A 1 764 ? 1.811 -2.415 0.526 1.00 80.44 764 MET A N 1
ATOM 5943 C CA . MET A 1 764 ? 1.892 -3.842 0.840 1.00 80.44 764 MET A CA 1
ATOM 5944 C C . MET A 1 764 ? 0.987 -4.703 -0.063 1.00 80.44 764 MET A C 1
ATOM 5946 O O . MET A 1 764 ? 1.430 -5.748 -0.553 1.00 80.44 764 MET A O 1
ATOM 5950 N N . ARG A 1 765 ? -0.236 -4.250 -0.396 1.00 76.31 765 ARG A N 1
ATOM 5951 C CA . ARG A 1 765 ? -1.139 -4.959 -1.336 1.00 76.31 765 ARG A CA 1
ATOM 5952 C C . ARG A 1 765 ? -0.526 -5.111 -2.733 1.00 76.31 765 ARG A C 1
ATOM 5954 O O . ARG A 1 765 ? -0.659 -6.175 -3.337 1.00 76.31 765 ARG A O 1
ATOM 5961 N N . ARG A 1 766 ? 0.226 -4.113 -3.225 1.00 69.62 766 ARG A N 1
ATOM 5962 C CA . ARG A 1 766 ? 0.960 -4.177 -4.515 1.00 69.62 766 ARG A CA 1
ATOM 5963 C C . ARG A 1 766 ? 1.985 -5.327 -4.595 1.00 69.62 766 ARG A C 1
ATOM 5965 O O . ARG A 1 766 ? 2.371 -5.722 -5.699 1.00 69.62 766 ARG A O 1
ATOM 5972 N N . TYR A 1 767 ? 2.408 -5.889 -3.459 1.00 65.56 767 TYR A N 1
ATOM 5973 C CA . TYR A 1 767 ? 3.388 -6.982 -3.381 1.00 65.56 767 TYR A CA 1
ATOM 5974 C C . TYR A 1 767 ? 2.832 -8.290 -2.796 1.00 65.56 767 TYR A C 1
ATOM 5976 O O . TYR A 1 767 ? 3.613 -9.189 -2.494 1.00 65.56 767 TYR A O 1
ATOM 5984 N N . ALA A 1 768 ? 1.501 -8.428 -2.721 1.00 56.34 768 ALA A N 1
ATOM 5985 C CA . ALA A 1 768 ? 0.794 -9.613 -2.219 1.00 56.34 768 ALA A CA 1
ATOM 5986 C C . ALA A 1 768 ? 1.085 -9.966 -0.745 1.00 56.34 768 ALA A C 1
ATOM 5988 O O . ALA A 1 768 ? 1.047 -11.135 -0.358 1.00 56.34 768 ALA A O 1
ATOM 5989 N N . ALA A 1 769 ? 1.336 -8.958 0.097 1.00 60.69 769 ALA A N 1
ATOM 5990 C CA . ALA A 1 769 ? 1.301 -9.149 1.542 1.00 60.69 769 ALA A CA 1
ATOM 5991 C C . ALA A 1 769 ? -0.115 -9.563 1.985 1.00 60.69 769 ALA A C 1
ATOM 5993 O O . ALA A 1 769 ? -1.102 -8.934 1.600 1.00 60.69 769 ALA A O 1
ATOM 5994 N N . THR A 1 770 ? -0.207 -10.615 2.798 1.00 63.25 770 THR A N 1
ATOM 5995 C CA . THR A 1 770 ? -1.464 -11.042 3.427 1.00 63.25 770 THR A CA 1
ATOM 5996 C C . THR A 1 770 ? -1.574 -10.381 4.795 1.00 63.25 770 THR A C 1
ATOM 5998 O O . THR A 1 770 ? -0.705 -10.586 5.645 1.00 63.25 770 THR A O 1
ATOM 6001 N N . PHE A 1 771 ? -2.627 -9.594 5.002 1.00 73.00 771 PHE A N 1
ATOM 6002 C CA . PHE A 1 771 ? -2.998 -9.107 6.327 1.00 73.00 771 PHE A CA 1
ATOM 6003 C C . PHE A 1 771 ? -3.831 -10.171 7.035 1.00 73.00 771 PHE A C 1
ATOM 6005 O O . PHE A 1 771 ? -4.687 -10.802 6.414 1.00 73.00 771 PHE A O 1
ATOM 6012 N N . VAL A 1 772 ? -3.575 -10.367 8.323 1.00 70.56 772 VAL A N 1
ATOM 6013 C CA . VAL A 1 772 ? -4.357 -11.248 9.190 1.00 70.56 772 VAL A CA 1
ATOM 6014 C C . VAL A 1 772 ? -4.967 -10.373 10.269 1.00 70.56 772 VAL A C 1
ATOM 6016 O O . VAL A 1 772 ? -4.234 -9.720 11.008 1.00 70.56 772 VAL A O 1
ATOM 6019 N N . THR A 1 773 ? -6.294 -10.342 10.343 1.00 73.81 773 THR A N 1
ATOM 6020 C CA . THR A 1 773 ? -6.997 -9.745 11.480 1.00 73.81 773 THR A CA 1
ATOM 6021 C C . THR A 1 773 ? -6.849 -10.673 12.682 1.00 73.81 773 THR A C 1
ATOM 6023 O O . THR A 1 773 ? -7.109 -11.872 12.560 1.00 73.81 773 THR A O 1
ATOM 6026 N N . ASP A 1 774 ? -6.400 -10.149 13.817 1.00 67.62 774 ASP A N 1
ATOM 6027 C CA . ASP A 1 774 ? -6.274 -10.928 15.050 1.00 67.62 774 ASP A CA 1
ATOM 6028 C C . ASP A 1 774 ? -7.611 -11.088 15.803 1.00 67.62 774 ASP A C 1
ATOM 6030 O O . ASP A 1 774 ? -8.671 -10.640 15.360 1.00 67.62 774 ASP A O 1
ATOM 6034 N N . SER A 1 775 ? -7.565 -11.749 16.962 1.00 61.59 775 SER A N 1
ATOM 6035 C CA . SER A 1 775 ? -8.740 -12.003 17.806 1.00 61.59 775 SER A CA 1
ATOM 6036 C C . SER A 1 775 ? -9.342 -10.750 18.461 1.00 61.59 775 SER A C 1
ATOM 6038 O O . SER A 1 775 ? -10.432 -10.845 19.025 1.00 61.59 775 SER A O 1
ATOM 6040 N N . PHE A 1 776 ? -8.659 -9.602 18.408 1.00 54.00 776 PHE A N 1
ATOM 6041 C CA . PHE A 1 776 ? -9.134 -8.313 18.924 1.00 54.00 776 PHE A CA 1
ATOM 6042 C C . PHE A 1 776 ? -9.668 -7.398 17.810 1.00 54.00 776 PHE A C 1
ATOM 6044 O O . PHE A 1 776 ? -10.374 -6.430 18.095 1.00 54.00 776 PHE A O 1
ATOM 6051 N N . GLY A 1 777 ? -9.410 -7.741 16.544 1.00 60.19 777 GLY A N 1
ATOM 6052 C CA . GLY A 1 777 ? -9.881 -7.014 15.367 1.00 60.19 777 GLY A CA 1
ATOM 6053 C C . GLY A 1 777 ? -8.805 -6.184 14.664 1.00 60.19 777 GLY A C 1
ATOM 6054 O O . GLY A 1 777 ? -9.137 -5.439 13.740 1.00 60.19 777 GLY A O 1
ATOM 6055 N N . GLU A 1 778 ? -7.534 -6.296 15.054 1.00 72.25 778 GLU A N 1
ATOM 6056 C CA . GLU A 1 778 ? -6.447 -5.511 14.461 1.00 72.25 778 GLU A CA 1
ATOM 6057 C C . GLU A 1 778 ? -5.841 -6.202 13.232 1.00 72.25 778 GLU A C 1
ATOM 6059 O O . GLU A 1 778 ? -5.521 -7.390 13.258 1.00 72.25 778 GLU A O 1
ATOM 6064 N N . GLU A 1 779 ? -5.660 -5.460 12.134 1.00 78.25 779 GLU A N 1
ATOM 6065 C CA . GLU A 1 779 ? -4.956 -5.952 10.942 1.00 78.25 779 GLU A CA 1
ATOM 6066 C C . GLU A 1 779 ? -3.440 -6.009 11.193 1.00 78.25 779 GLU A C 1
ATOM 6068 O O . GLU A 1 779 ? -2.800 -4.968 11.329 1.00 78.25 779 GLU A O 1
ATOM 6073 N N . ARG A 1 780 ? -2.849 -7.210 11.182 1.00 80.31 780 ARG A N 1
ATOM 6074 C CA . ARG A 1 780 ? -1.410 -7.449 11.399 1.00 80.31 780 ARG A CA 1
ATOM 6075 C C . ARG A 1 780 ? -0.738 -8.098 10.183 1.00 80.31 780 ARG A C 1
ATOM 6077 O O . ARG A 1 780 ? -1.356 -8.849 9.425 1.00 80.31 780 ARG A O 1
ATOM 6084 N N . VAL A 1 781 ? 0.559 -7.850 9.992 1.00 74.88 781 VAL A N 1
ATOM 6085 C CA . VAL A 1 781 ? 1.393 -8.458 8.932 1.00 74.88 781 VAL A CA 1
ATOM 6086 C C . VAL A 1 781 ? 2.148 -9.651 9.515 1.00 74.88 781 VAL A C 1
ATOM 6088 O O . VAL A 1 781 ? 3.171 -9.494 10.174 1.00 74.88 781 VAL A O 1
ATOM 6091 N N . GLN A 1 782 ? 1.598 -10.856 9.317 1.00 71.75 782 GLN A N 1
ATOM 6092 C CA . GLN A 1 782 ? 2.076 -12.113 9.928 1.00 71.75 782 GLN A CA 1
ATOM 6093 C C . GLN A 1 782 ? 2.365 -11.999 11.445 1.00 71.75 782 GLN A C 1
ATOM 6095 O O . GLN A 1 782 ? 3.324 -12.571 11.952 1.00 71.75 782 GLN A O 1
ATOM 6100 N N . GLY A 1 783 ? 1.519 -11.256 12.169 1.00 69.75 783 GLY A N 1
ATOM 6101 C CA . GLY A 1 783 ? 1.612 -11.040 13.620 1.00 69.75 783 GLY A CA 1
ATOM 6102 C C . GLY A 1 783 ? 2.262 -9.715 14.043 1.00 69.75 783 GLY A C 1
ATOM 6103 O O . GLY A 1 783 ? 1.954 -9.220 15.127 1.00 69.75 783 GLY A O 1
ATOM 6104 N N . LEU A 1 784 ? 3.078 -9.084 13.190 1.00 75.88 784 LEU A N 1
ATOM 6105 C CA . LEU A 1 784 ? 3.613 -7.744 13.462 1.00 75.88 784 LEU A CA 1
ATOM 6106 C C . LEU A 1 784 ? 2.537 -6.666 13.273 1.00 75.88 784 LEU A C 1
ATOM 6108 O O . LEU A 1 784 ? 1.807 -6.681 12.280 1.00 75.88 784 LEU A O 1
ATOM 6112 N N . ALA A 1 785 ? 2.495 -5.701 14.195 1.00 80.88 785 ALA A N 1
ATOM 6113 C CA . ALA A 1 785 ? 1.711 -4.475 14.043 1.00 80.88 785 ALA A CA 1
ATOM 6114 C C . ALA A 1 785 ? 2.337 -3.526 13.002 1.00 80.88 785 ALA A C 1
ATOM 6116 O O . ALA A 1 785 ? 1.631 -2.911 12.212 1.00 80.88 785 ALA A O 1
ATOM 6117 N N . ASN A 1 786 ? 3.670 -3.437 12.941 1.00 89.56 786 ASN A N 1
ATOM 6118 C CA . ASN A 1 786 ? 4.359 -2.503 12.052 1.00 89.56 786 ASN A CA 1
ATOM 6119 C C . ASN A 1 786 ? 4.655 -3.081 10.658 1.00 89.56 786 ASN A C 1
ATOM 6121 O O . ASN A 1 786 ? 5.233 -4.156 10.503 1.00 89.56 786 ASN A O 1
ATOM 6125 N N . THR A 1 787 ? 4.321 -2.315 9.614 1.00 90.88 787 THR A N 1
ATOM 6126 C CA . THR A 1 787 ? 4.684 -2.611 8.213 1.00 90.88 787 THR A CA 1
ATOM 6127 C C . THR A 1 787 ? 6.066 -2.082 7.824 1.00 90.88 787 THR A C 1
ATOM 6129 O O . THR A 1 787 ? 6.565 -2.421 6.746 1.00 90.88 787 THR A O 1
ATOM 6132 N N . ARG A 1 788 ? 6.693 -1.255 8.669 1.00 93.31 788 ARG A N 1
ATOM 6133 C CA . ARG A 1 788 ? 8.061 -0.748 8.505 1.00 93.31 788 ARG A CA 1
ATOM 6134 C C . ARG A 1 788 ? 8.800 -0.793 9.840 1.00 93.31 788 ARG A C 1
ATOM 6136 O O . ARG A 1 788 ? 8.283 -0.294 10.831 1.00 93.31 788 ARG A O 1
ATOM 6143 N N . ALA A 1 789 ? 9.991 -1.383 9.839 1.00 94.75 789 ALA A N 1
ATOM 6144 C CA . ALA A 1 789 ? 10.848 -1.574 11.009 1.00 94.75 789 ALA A CA 1
ATOM 6145 C C . ALA A 1 789 ? 12.279 -1.918 10.564 1.00 94.75 789 ALA A C 1
ATOM 6147 O O . ALA A 1 789 ? 12.483 -2.453 9.464 1.00 94.75 789 ALA A O 1
ATOM 6148 N N . PHE A 1 790 ? 13.263 -1.656 11.423 1.00 96.12 790 PHE A N 1
ATOM 6149 C CA . PHE A 1 790 ? 14.610 -2.228 11.340 1.00 96.12 790 PHE A CA 1
ATOM 6150 C C . PHE A 1 790 ? 14.634 -3.641 11.949 1.00 96.12 790 PHE A C 1
ATOM 6152 O O . PHE A 1 790 ? 13.802 -3.959 12.793 1.00 96.12 790 PHE A O 1
ATOM 6159 N N . GLY A 1 791 ? 15.580 -4.497 11.547 1.00 91.12 791 GLY A N 1
ATOM 6160 C CA . GLY A 1 791 ? 15.721 -5.847 12.121 1.00 91.12 791 GLY A CA 1
ATOM 6161 C C . GLY A 1 791 ? 14.766 -6.866 11.490 1.00 91.12 791 GLY A C 1
ATOM 6162 O O . GLY A 1 791 ? 14.968 -7.210 10.328 1.00 91.12 791 GLY A O 1
ATOM 6163 N N . ASP A 1 792 ? 13.780 -7.383 12.233 1.00 89.88 792 ASP A N 1
ATOM 6164 C CA . ASP A 1 792 ? 12.607 -8.166 11.775 1.00 89.88 792 ASP A CA 1
ATOM 6165 C C . ASP A 1 792 ? 12.867 -9.146 10.615 1.00 89.88 792 ASP A C 1
ATOM 6167 O O . ASP A 1 792 ? 12.121 -9.226 9.632 1.00 89.88 792 ASP A O 1
ATOM 6171 N N . MET A 1 793 ? 13.969 -9.897 10.699 1.00 85.38 793 MET A N 1
ATOM 6172 C CA . MET A 1 793 ? 14.571 -10.576 9.544 1.00 85.38 793 MET A CA 1
ATOM 6173 C C . MET A 1 793 ? 13.618 -11.548 8.827 1.00 85.38 793 MET A C 1
ATOM 6175 O O . MET A 1 793 ? 13.686 -11.695 7.604 1.00 85.38 793 MET A O 1
ATOM 6179 N N . GLN A 1 794 ? 12.722 -12.202 9.571 1.00 82.31 794 GLN A N 1
ATOM 6180 C CA . GLN A 1 794 ? 11.724 -13.118 9.012 1.00 82.31 794 GLN A CA 1
ATOM 6181 C C . GLN A 1 794 ? 10.712 -12.359 8.127 1.00 82.31 794 GLN A C 1
ATOM 6183 O O . GLN A 1 794 ? 10.421 -12.773 7.000 1.00 82.31 794 GLN A O 1
ATOM 6188 N N . SER A 1 795 ? 10.266 -11.188 8.588 1.00 85.56 795 SER A N 1
ATOM 6189 C CA . SER A 1 795 ? 9.220 -10.365 7.969 1.00 85.56 795 SER A CA 1
ATOM 6190 C C . SER A 1 795 ? 9.723 -9.454 6.838 1.00 85.56 795 SER A C 1
ATOM 6192 O O . SER A 1 795 ? 8.931 -8.953 6.032 1.00 85.56 795 SER A O 1
ATOM 6194 N N . LYS A 1 796 ? 11.044 -9.302 6.664 1.00 87.00 796 LYS A N 1
ATOM 6195 C CA . LYS A 1 796 ? 11.621 -8.615 5.489 1.00 87.00 796 LYS A CA 1
ATOM 6196 C C . LYS A 1 796 ? 11.193 -9.250 4.158 1.00 87.00 796 LYS A C 1
ATOM 6198 O O . LYS A 1 796 ? 11.072 -8.564 3.146 1.00 87.00 796 LYS A O 1
ATOM 6203 N N . ARG A 1 797 ? 10.913 -10.561 4.123 1.00 80.38 797 ARG A N 1
ATOM 6204 C CA . ARG A 1 797 ? 10.474 -11.248 2.889 1.00 80.38 797 ARG A CA 1
ATOM 6205 C C . ARG A 1 797 ? 9.077 -10.834 2.418 1.00 80.38 797 ARG A C 1
ATOM 6207 O O . ARG A 1 797 ? 8.852 -10.797 1.207 1.00 80.38 797 ARG A O 1
ATOM 6214 N N . ILE A 1 798 ? 8.177 -10.519 3.349 1.00 78.12 798 ILE A N 1
ATOM 6215 C CA . ILE A 1 798 ? 6.760 -10.200 3.088 1.00 78.12 798 ILE A CA 1
ATOM 6216 C C . ILE A 1 798 ? 6.487 -8.699 2.902 1.00 78.12 798 ILE A C 1
ATOM 6218 O O . ILE A 1 798 ? 5.410 -8.343 2.434 1.00 78.12 798 ILE A O 1
ATOM 6222 N N . GLY A 1 799 ? 7.458 -7.830 3.206 1.00 83.56 799 GLY A N 1
ATOM 6223 C CA . GLY A 1 799 ? 7.400 -6.396 2.890 1.00 83.56 799 GLY A CA 1
ATOM 6224 C C . GLY A 1 799 ? 7.681 -5.433 4.040 1.00 83.56 799 GLY A C 1
ATOM 6225 O O . GLY A 1 799 ? 7.637 -4.219 3.822 1.00 83.56 799 GLY A O 1
ATOM 6226 N N . VAL A 1 800 ? 8.023 -5.942 5.230 1.00 89.69 800 VAL A N 1
ATOM 6227 C CA . VAL A 1 800 ? 8.602 -5.093 6.279 1.00 89.69 800 VAL A CA 1
ATOM 6228 C C . VAL A 1 800 ? 9.936 -4.537 5.778 1.00 89.69 800 VAL A C 1
ATOM 6230 O O . VAL A 1 800 ? 10.756 -5.263 5.216 1.00 89.69 800 VAL A O 1
ATOM 6233 N N . SER A 1 801 ? 10.130 -3.230 5.925 1.00 91.81 801 SER A N 1
ATOM 6234 C CA . SER A 1 801 ? 11.249 -2.485 5.341 1.00 91.81 801 SER A CA 1
ATOM 6235 C C . SER A 1 801 ? 11.680 -1.354 6.273 1.00 91.81 801 SER A C 1
ATOM 6237 O O . SER A 1 801 ? 10.838 -0.795 6.970 1.00 91.81 801 SER A O 1
ATOM 6239 N N . ALA A 1 802 ? 12.964 -0.988 6.254 1.00 94.56 802 ALA A N 1
ATOM 6240 C CA . ALA A 1 802 ? 13.477 0.220 6.911 1.00 94.56 802 ALA A CA 1
ATOM 6241 C C . ALA A 1 802 ? 13.478 1.460 5.988 1.00 94.56 802 ALA A C 1
ATOM 6243 O O . ALA A 1 802 ? 14.145 2.449 6.268 1.00 94.56 802 ALA A O 1
ATOM 6244 N N . GLU A 1 803 ? 12.746 1.404 4.872 1.00 93.50 803 GLU A N 1
ATOM 6245 C CA . GLU A 1 803 ? 12.426 2.540 3.995 1.00 93.50 803 GLU A CA 1
ATOM 6246 C C . GLU A 1 803 ? 11.722 3.654 4.801 1.00 93.50 803 GLU A C 1
ATOM 6248 O O . GLU A 1 803 ? 10.603 3.426 5.271 1.00 93.50 803 GLU A O 1
ATOM 6253 N N . PRO A 1 804 ? 12.324 4.841 4.999 1.00 94.56 804 PRO A N 1
ATOM 6254 C CA . PRO A 1 804 ? 11.708 5.891 5.802 1.00 94.56 804 PRO A CA 1
ATOM 6255 C C . PRO A 1 804 ? 10.574 6.618 5.065 1.00 94.56 804 PRO A C 1
ATOM 6257 O O . PRO A 1 804 ? 10.650 6.863 3.864 1.00 94.56 804 PRO A O 1
ATOM 6260 N N . GLU A 1 805 ? 9.538 7.038 5.794 1.00 93.19 805 GLU A N 1
ATOM 6261 C CA . GLU A 1 805 ? 8.766 8.224 5.404 1.00 93.19 805 GLU A CA 1
ATOM 6262 C C . GLU A 1 805 ? 9.602 9.454 5.785 1.00 93.19 805 GLU A C 1
ATOM 6264 O O . GLU A 1 805 ? 10.063 9.563 6.925 1.00 93.19 805 GLU A O 1
ATOM 6269 N N . ILE A 1 806 ? 9.840 10.355 4.827 1.00 93.31 806 ILE A N 1
ATOM 6270 C CA . ILE A 1 806 ? 10.629 11.575 5.035 1.00 93.31 806 ILE A CA 1
ATOM 6271 C C . ILE A 1 806 ? 9.717 12.793 4.887 1.00 93.31 806 ILE A C 1
ATOM 6273 O O . ILE A 1 806 ? 9.048 12.951 3.867 1.00 93.31 806 ILE A O 1
ATOM 6277 N N . THR A 1 807 ? 9.712 13.682 5.883 1.00 91.69 807 THR A N 1
ATOM 6278 C CA . THR A 1 807 ? 8.989 14.964 5.817 1.00 91.69 807 THR A CA 1
ATOM 6279 C C . THR A 1 807 ? 9.942 16.137 6.022 1.00 91.69 807 THR A C 1
ATOM 6281 O O . THR A 1 807 ? 10.963 16.015 6.698 1.00 91.69 807 THR A O 1
ATOM 6284 N N . ARG A 1 808 ? 9.621 17.292 5.430 1.00 90.75 808 ARG A N 1
ATOM 6285 C CA . ARG A 1 808 ? 10.456 18.497 5.465 1.00 90.75 808 ARG A CA 1
ATOM 6286 C C . ARG A 1 808 ? 9.608 19.730 5.757 1.00 90.75 808 ARG A C 1
ATOM 6288 O O . ARG A 1 808 ? 8.628 19.988 5.065 1.00 90.75 808 ARG A O 1
ATOM 6295 N N . ILE A 1 809 ? 10.002 20.496 6.773 1.00 90.25 809 ILE A N 1
ATOM 6296 C CA . ILE A 1 809 ? 9.270 21.664 7.277 1.00 90.25 809 ILE A CA 1
ATOM 6297 C C . ILE A 1 809 ? 10.241 22.833 7.464 1.00 90.25 809 ILE A C 1
ATOM 6299 O O . ILE A 1 809 ? 11.107 22.809 8.340 1.00 90.25 809 ILE A O 1
ATOM 6303 N N . ASP A 1 810 ? 10.065 23.896 6.680 1.00 90.00 810 ASP A N 1
ATOM 6304 C CA . ASP A 1 810 ? 10.758 25.168 6.901 1.00 90.00 810 ASP A CA 1
ATOM 6305 C C . ASP A 1 810 ? 10.035 25.974 7.996 1.00 90.00 810 ASP A C 1
ATOM 6307 O O . ASP A 1 810 ? 8.942 26.511 7.803 1.00 90.00 810 ASP A O 1
ATOM 6311 N N . MET A 1 811 ? 10.647 26.039 9.178 1.00 88.31 811 MET A N 1
ATOM 6312 C CA . MET A 1 811 ? 10.107 26.677 10.376 1.00 88.31 811 MET A CA 1
ATOM 6313 C C . MET A 1 811 ? 10.394 28.183 10.375 1.00 88.31 811 MET A C 1
ATOM 6315 O O . MET A 1 811 ? 11.550 28.624 10.335 1.00 88.31 811 MET A O 1
ATOM 6319 N N . ASN A 1 812 ? 9.339 28.994 10.473 1.00 88.31 812 ASN A N 1
ATOM 6320 C CA . ASN A 1 812 ? 9.481 30.439 10.632 1.00 88.31 812 ASN A CA 1
ATOM 6321 C C . ASN A 1 812 ? 9.937 30.803 12.062 1.00 88.31 812 ASN A C 1
ATOM 6323 O O . ASN A 1 812 ? 9.665 30.052 13.005 1.00 88.31 812 ASN A O 1
ATOM 6327 N N . PRO A 1 813 ? 10.602 31.962 12.252 1.00 86.94 813 PRO A N 1
ATOM 6328 C CA . PRO A 1 813 ? 11.052 32.416 13.567 1.00 86.94 813 PRO A CA 1
ATOM 6329 C C . PRO A 1 813 ? 9.925 32.399 14.610 1.00 86.94 813 PRO A C 1
ATOM 6331 O O . PRO A 1 813 ? 8.878 33.012 14.406 1.00 86.94 813 PRO A O 1
ATOM 6334 N N . ALA A 1 814 ? 10.144 31.668 15.708 1.00 86.00 814 ALA A N 1
ATOM 6335 C CA . ALA A 1 814 ? 9.195 31.453 16.806 1.00 86.00 814 ALA A CA 1
ATOM 6336 C C . ALA A 1 814 ? 7.796 30.925 16.406 1.00 86.00 814 ALA A C 1
ATOM 6338 O O . ALA A 1 814 ? 6.852 31.096 17.176 1.00 86.00 814 ALA A O 1
ATOM 6339 N N . GLN A 1 815 ? 7.660 30.255 15.253 1.00 91.31 815 GLN A N 1
ATOM 6340 C CA . GLN A 1 815 ? 6.411 29.605 14.832 1.00 91.31 815 GLN A CA 1
ATOM 6341 C C . GLN A 1 815 ? 6.029 28.456 15.774 1.00 91.31 815 GLN A C 1
ATOM 6343 O O . GLN A 1 815 ? 4.919 28.435 16.298 1.00 91.31 815 GLN A O 1
ATOM 6348 N N . TYR A 1 816 ? 6.968 27.543 16.037 1.00 94.50 816 TYR A N 1
ATOM 6349 C CA . TYR A 1 816 ? 6.753 26.367 16.881 1.00 94.50 816 TYR A CA 1
ATOM 6350 C C . TYR A 1 816 ? 7.380 26.538 18.271 1.00 94.50 816 TYR A C 1
ATOM 6352 O O . TYR A 1 816 ? 8.467 27.107 18.425 1.00 94.50 816 TYR A O 1
ATOM 6360 N N . ALA A 1 817 ? 6.687 26.040 19.294 1.00 93.00 817 ALA A N 1
ATOM 6361 C CA . ALA A 1 817 ? 7.074 26.153 20.697 1.00 93.00 817 ALA A CA 1
ATOM 6362 C C . ALA A 1 817 ? 8.106 25.095 21.113 1.00 93.00 817 ALA A C 1
ATOM 6364 O O . ALA A 1 817 ? 9.109 25.399 21.765 1.00 93.00 817 ALA A O 1
ATOM 6365 N N . PHE A 1 818 ? 7.859 23.853 20.707 1.00 95.06 818 PHE A N 1
ATOM 6366 C CA . PHE A 1 818 ? 8.704 22.691 20.948 1.00 95.06 818 PHE A CA 1
ATOM 6367 C C . PHE A 1 818 ? 8.431 21.609 19.905 1.00 95.06 818 PHE A C 1
ATOM 6369 O O . PHE A 1 818 ? 7.409 21.635 19.214 1.00 95.06 818 PHE A O 1
ATOM 6376 N N . MET A 1 819 ? 9.357 20.660 19.839 1.00 96.50 819 MET A N 1
ATOM 6377 C CA . MET A 1 819 ? 9.197 19.361 19.199 1.00 96.50 819 MET A CA 1
ATOM 6378 C C . MET A 1 819 ? 9.265 18.290 20.291 1.00 96.50 819 MET A C 1
ATOM 6380 O O . MET A 1 819 ? 10.063 18.419 21.223 1.00 96.50 819 MET A O 1
ATOM 6384 N N . VAL A 1 820 ? 8.454 17.244 20.192 1.00 97.19 820 VAL A N 1
ATOM 6385 C CA . VAL A 1 820 ? 8.481 16.085 21.095 1.00 97.19 820 VAL A CA 1
ATOM 6386 C C . VAL A 1 820 ? 8.531 14.800 20.267 1.00 97.19 820 VAL A C 1
ATOM 6388 O O . VAL A 1 820 ? 7.852 14.713 19.248 1.00 97.19 820 VAL A O 1
ATOM 6391 N N . LEU A 1 821 ? 9.377 13.847 20.666 1.00 97.50 821 LEU A N 1
ATOM 6392 C CA . LEU A 1 821 ? 9.514 12.517 20.060 1.00 97.50 821 LEU A CA 1
ATOM 6393 C C . LEU A 1 821 ? 9.172 11.460 21.118 1.00 97.50 821 LEU A C 1
ATOM 6395 O O . LEU A 1 821 ? 9.680 11.582 22.235 1.00 97.50 821 LEU A O 1
ATOM 6399 N N . VAL A 1 822 ? 8.372 10.439 20.798 1.00 96.62 822 VAL A N 1
ATOM 6400 C CA . VAL A 1 822 ? 7.945 9.392 21.754 1.00 96.62 822 VAL A CA 1
ATOM 6401 C C . VAL A 1 822 ? 7.827 7.988 21.137 1.00 96.62 822 VAL A C 1
ATOM 6403 O O . VAL A 1 822 ? 7.652 7.871 19.922 1.00 96.62 822 VAL A O 1
ATOM 6406 N N . SER A 1 823 ? 7.896 6.951 21.983 1.00 95.19 823 SER A N 1
ATOM 6407 C CA . SER A 1 823 ? 7.580 5.543 21.661 1.00 95.19 823 SER A CA 1
ATOM 6408 C C . SER A 1 823 ? 6.070 5.252 21.634 1.00 95.19 823 SER A C 1
ATOM 6410 O O . SER A 1 823 ? 5.237 6.121 21.955 1.00 95.19 823 SER A O 1
ATOM 6412 N N . ASP A 1 824 ? 5.700 4.030 21.257 1.00 92.19 824 ASP A N 1
ATOM 6413 C CA . ASP A 1 824 ? 4.322 3.534 21.302 1.00 92.19 824 ASP A CA 1
ATOM 6414 C C . ASP A 1 824 ? 3.755 3.510 22.739 1.00 92.19 824 ASP A C 1
ATOM 6416 O O . ASP A 1 824 ? 2.635 3.974 22.957 1.00 92.19 824 ASP A O 1
ATOM 6420 N N . GLY A 1 825 ? 4.552 3.168 23.757 1.00 90.88 825 GLY A N 1
ATOM 6421 C CA . GLY A 1 825 ? 4.144 3.149 25.169 1.00 90.88 825 GLY A CA 1
ATOM 6422 C C . GLY A 1 825 ? 3.680 4.505 25.721 1.00 90.88 825 GLY A C 1
ATOM 6423 O O . GLY A 1 825 ? 3.016 4.566 26.758 1.00 90.88 825 GLY A O 1
ATOM 6424 N N . VAL A 1 826 ? 3.964 5.604 25.011 1.00 93.69 826 VAL A N 1
ATOM 6425 C CA . VAL A 1 826 ? 3.336 6.916 25.244 1.00 93.69 826 VAL A CA 1
ATOM 6426 C C . VAL A 1 826 ? 2.197 7.184 24.255 1.00 93.69 826 VAL A C 1
ATOM 6428 O O . VAL A 1 826 ? 1.122 7.604 24.680 1.00 93.69 826 VAL A O 1
ATOM 6431 N N . SER A 1 827 ? 2.418 6.974 22.953 1.00 92.81 827 SER A N 1
ATOM 6432 C CA . SER A 1 827 ? 1.510 7.430 21.881 1.00 92.81 827 SER A CA 1
ATOM 6433 C C . SER A 1 827 ? 0.351 6.486 21.527 1.00 92.81 827 SER A C 1
ATOM 6435 O O . SER A 1 827 ? -0.630 6.929 20.933 1.00 92.81 827 SER A O 1
ATOM 6437 N N . GLY A 1 828 ? 0.404 5.220 21.942 1.00 88.50 828 GLY A N 1
ATOM 6438 C CA . GLY A 1 828 ? -0.746 4.312 21.987 1.00 88.50 828 GLY A CA 1
ATOM 6439 C C . GLY A 1 828 ? -1.674 4.598 23.176 1.00 88.50 828 GLY A C 1
ATOM 6440 O O . GLY A 1 828 ? -2.886 4.425 23.074 1.00 88.50 828 GLY A O 1
ATOM 6441 N N . THR A 1 829 ? -1.128 5.111 24.285 1.00 88.56 829 THR A N 1
ATOM 6442 C CA . THR A 1 829 ? -1.895 5.453 25.499 1.00 88.56 829 THR A CA 1
ATOM 6443 C C . THR A 1 829 ? -2.514 6.859 25.427 1.00 88.56 829 THR A C 1
ATOM 6445 O O . THR A 1 829 ? -3.679 7.070 25.791 1.00 88.56 829 THR A O 1
ATOM 6448 N N . LEU A 1 830 ? -1.740 7.853 24.979 1.00 92.19 830 LEU A N 1
ATOM 6449 C CA . LEU A 1 830 ? -2.095 9.276 24.985 1.00 92.19 830 LEU A CA 1
ATOM 6450 C C . LEU A 1 830 ? -2.236 9.826 23.564 1.00 92.19 830 LEU A C 1
ATOM 6452 O O . LEU A 1 830 ? -1.382 9.595 22.713 1.00 92.19 830 LEU A O 1
ATOM 6456 N N . SER A 1 831 ? -3.271 10.632 23.326 1.00 94.44 831 SER A N 1
ATOM 6457 C CA . SER A 1 831 ? -3.440 11.326 22.046 1.00 94.44 831 SER A CA 1
ATOM 6458 C C . SER A 1 831 ? -2.398 12.434 21.830 1.00 94.44 831 SER A C 1
ATOM 6460 O O . SER A 1 831 ? -1.923 13.056 22.785 1.00 94.44 831 SER A O 1
ATOM 6462 N N . ASP A 1 832 ? -2.106 12.755 20.564 1.00 95.69 832 ASP A N 1
ATOM 6463 C CA . ASP A 1 832 ? -1.158 13.810 20.161 1.00 95.69 832 ASP A CA 1
ATOM 6464 C C . ASP A 1 832 ? -1.372 15.144 20.909 1.00 95.69 832 ASP A C 1
ATOM 6466 O O . ASP A 1 832 ? -0.415 15.824 21.292 1.00 95.69 832 ASP A O 1
ATOM 6470 N N . GLN A 1 833 ? -2.633 15.520 21.159 1.00 94.94 833 GLN A N 1
ATOM 6471 C CA . GLN A 1 833 ? -2.969 16.754 21.871 1.00 94.94 833 GLN A CA 1
ATOM 6472 C C . GLN A 1 833 ? -2.810 16.633 23.396 1.00 94.94 833 GLN A C 1
ATOM 6474 O O . GLN A 1 833 ? -2.427 17.618 24.024 1.00 94.94 833 GLN A O 1
ATOM 6479 N N . GLU A 1 834 ? -3.042 15.461 24.004 1.00 94.25 834 GLU A N 1
ATOM 6480 C CA . GLU A 1 834 ? -2.724 15.227 25.426 1.00 94.25 834 GLU A CA 1
ATOM 6481 C C . GLU A 1 834 ? -1.212 15.315 25.655 1.00 94.25 834 GLU A C 1
ATOM 6483 O O . GLU A 1 834 ? -0.772 15.981 26.594 1.00 94.25 834 GLU A O 1
ATOM 6488 N N . ILE A 1 835 ? -0.422 14.706 24.762 1.00 95.44 835 ILE A N 1
ATOM 6489 C CA . ILE A 1 835 ? 1.046 14.764 24.765 1.00 95.44 835 ILE A CA 1
ATOM 6490 C C . ILE A 1 835 ? 1.521 16.223 24.739 1.00 95.44 835 ILE A C 1
ATOM 6492 O O . ILE A 1 835 ? 2.292 16.657 25.599 1.00 95.44 835 ILE A O 1
ATOM 6496 N N . VAL A 1 836 ? 1.026 17.008 23.780 1.00 94.94 836 VAL A N 1
ATOM 6497 C CA . VAL A 1 836 ? 1.374 18.429 23.640 1.00 94.94 836 VAL A CA 1
ATOM 6498 C C . VAL A 1 836 ? 0.893 19.262 24.834 1.00 94.94 836 VAL A C 1
ATOM 6500 O O . VAL A 1 836 ? 1.640 20.116 25.313 1.00 94.94 836 VAL A O 1
ATOM 6503 N N . ASP A 1 837 ? -0.303 19.016 25.369 1.00 93.62 837 ASP A N 1
ATOM 6504 C CA . ASP A 1 837 ? -0.832 19.764 26.515 1.00 93.62 837 ASP A CA 1
ATOM 6505 C C . ASP A 1 837 ? -0.053 19.504 27.814 1.00 93.62 837 ASP A C 1
ATOM 6507 O O . ASP A 1 837 ? 0.197 20.455 28.557 1.00 93.62 837 ASP A O 1
ATOM 6511 N N . VAL A 1 838 ? 0.400 18.270 28.067 1.00 93.62 838 VAL A N 1
ATOM 6512 C CA . VAL A 1 838 ? 1.286 17.953 29.206 1.00 93.62 838 VAL A CA 1
ATOM 6513 C C . VAL A 1 838 ? 2.623 18.693 29.076 1.00 93.62 838 VAL A C 1
ATOM 6515 O O . VAL A 1 838 ? 3.077 19.330 30.028 1.00 93.62 838 VAL A O 1
ATOM 6518 N N . VAL A 1 839 ? 3.231 18.710 27.884 1.00 94.38 839 VAL A N 1
ATOM 6519 C CA . VAL A 1 839 ? 4.508 19.416 27.652 1.00 94.38 839 VAL A CA 1
ATOM 6520 C C . VAL A 1 839 ? 4.378 20.941 27.831 1.00 94.38 839 VAL A C 1
ATOM 6522 O O . VAL A 1 839 ? 5.338 21.589 28.261 1.00 94.38 839 VAL A O 1
ATOM 6525 N N . LYS A 1 840 ? 3.201 21.539 27.582 1.00 92.25 840 LYS A N 1
ATOM 6526 C CA . LYS A 1 840 ? 2.947 22.971 27.860 1.00 92.25 840 LYS A CA 1
ATOM 6527 C C . LYS A 1 840 ? 2.984 23.313 29.354 1.00 92.25 840 LYS A C 1
ATOM 6529 O O . LYS A 1 840 ? 3.429 24.412 29.694 1.00 92.25 840 LYS A O 1
ATOM 6534 N N . GLU A 1 841 ? 2.514 22.419 30.229 1.00 90.38 841 GLU A N 1
ATOM 6535 C CA . GLU A 1 841 ? 2.406 22.653 31.685 1.00 90.38 841 GLU A CA 1
ATOM 6536 C C . GLU A 1 841 ? 3.776 22.685 32.372 1.00 90.38 841 GLU A C 1
ATOM 6538 O O . GLU A 1 841 ? 3.988 23.414 33.348 1.00 90.38 841 GLU A O 1
ATOM 6543 N N . ALA A 1 842 ? 4.739 21.954 31.817 1.00 90.69 842 ALA A N 1
ATOM 6544 C CA . ALA A 1 842 ? 6.099 21.900 32.316 1.00 90.69 842 ALA A CA 1
ATOM 6545 C C . ALA A 1 842 ? 6.860 23.234 32.170 1.00 90.69 842 ALA A C 1
ATOM 6547 O O . ALA A 1 842 ? 6.663 24.042 31.255 1.00 90.69 842 ALA A O 1
ATOM 6548 N N . LYS A 1 843 ? 7.811 23.459 33.086 1.00 89.12 843 LYS A N 1
ATOM 6549 C CA . LYS A 1 843 ? 8.691 24.646 33.094 1.00 89.12 843 LYS A CA 1
ATOM 6550 C C . LYS A 1 843 ? 9.935 24.478 32.218 1.00 89.12 843 LYS A C 1
ATOM 6552 O O . LYS A 1 843 ? 10.475 25.469 31.731 1.00 89.12 843 LYS A O 1
ATOM 6557 N N . THR A 1 844 ? 10.393 23.243 32.024 1.00 91.19 844 THR A N 1
ATOM 6558 C CA . THR A 1 844 ? 11.592 22.893 31.250 1.00 91.19 844 THR A CA 1
ATOM 6559 C C . THR A 1 844 ? 11.346 21.631 30.419 1.00 91.19 844 THR A C 1
ATOM 6561 O O . THR A 1 844 ? 10.508 20.817 30.811 1.00 91.19 844 THR A O 1
ATOM 6564 N N . PRO A 1 845 ? 12.089 21.418 29.317 1.00 92.31 845 PRO A N 1
ATOM 6565 C CA . PRO A 1 845 ? 12.042 20.168 28.558 1.00 92.31 845 PRO A CA 1
ATOM 6566 C C . PRO A 1 845 ? 12.345 18.918 29.396 1.00 92.31 845 PRO A C 1
ATOM 6568 O O . PRO A 1 845 ? 11.688 17.899 29.219 1.00 92.31 845 PRO A O 1
ATOM 6571 N N . GLU A 1 846 ? 13.294 18.982 30.343 1.00 91.19 846 GLU A N 1
ATOM 6572 C CA . GLU A 1 846 ? 13.562 17.851 31.249 1.00 91.19 846 GLU A CA 1
ATOM 6573 C C . GLU A 1 846 ? 12.344 17.508 32.117 1.00 91.19 846 GLU A C 1
ATOM 6575 O O . GLU A 1 846 ? 12.031 16.333 32.293 1.00 91.19 846 GLU A O 1
ATOM 6580 N N . GLN A 1 847 ? 11.653 18.517 32.657 1.00 93.94 847 GLN A N 1
ATOM 6581 C CA . GLN A 1 847 ? 10.448 18.283 33.450 1.00 93.94 847 GLN A CA 1
ATOM 6582 C C . GLN A 1 847 ? 9.321 17.735 32.564 1.00 93.94 847 GLN A C 1
ATOM 6584 O O . GLN A 1 847 ? 8.680 16.765 32.941 1.00 93.94 847 GLN A O 1
ATOM 6589 N N . ALA A 1 848 ? 9.158 18.278 31.354 1.00 94.75 848 ALA A N 1
ATOM 6590 C CA . ALA A 1 848 ? 8.152 17.838 30.391 1.00 94.75 848 ALA A CA 1
ATOM 6591 C C . ALA A 1 848 ? 8.285 16.355 30.012 1.00 94.75 848 ALA A C 1
ATOM 6593 O O . ALA A 1 848 ? 7.286 15.645 29.969 1.00 94.75 848 ALA A O 1
ATOM 6594 N N . ALA A 1 849 ? 9.512 15.877 29.774 1.00 95.12 849 ALA A N 1
ATOM 6595 C CA . ALA A 1 849 ? 9.755 14.470 29.460 1.00 95.12 849 ALA A CA 1
ATOM 6596 C C . ALA A 1 849 ? 9.391 13.540 30.634 1.00 95.12 849 ALA A C 1
ATOM 6598 O O . ALA A 1 849 ? 8.843 12.461 30.418 1.00 95.12 849 ALA A O 1
ATOM 6599 N N . LYS A 1 850 ? 9.643 13.971 31.878 1.00 95.12 850 LYS A N 1
ATOM 6600 C CA . LYS A 1 850 ? 9.295 13.212 33.091 1.00 95.12 850 LYS A CA 1
ATOM 6601 C C . LYS A 1 850 ? 7.801 13.224 33.380 1.00 95.12 850 LYS A C 1
ATOM 6603 O O . LYS A 1 850 ? 7.250 12.176 33.695 1.00 95.12 850 LYS A O 1
ATOM 6608 N N . ASP A 1 851 ? 7.159 14.382 33.248 1.00 95.12 851 ASP A N 1
ATOM 6609 C CA . ASP A 1 851 ? 5.717 14.533 33.445 1.00 95.12 851 ASP A CA 1
ATOM 6610 C C . ASP A 1 851 ? 4.941 13.702 32.411 1.00 95.12 851 ASP A C 1
ATOM 6612 O O . ASP A 1 851 ? 3.954 13.062 32.764 1.00 95.12 851 ASP A O 1
ATOM 6616 N N . LEU A 1 852 ? 5.414 13.645 31.157 1.00 94.94 852 LEU A N 1
ATOM 6617 C CA . LEU A 1 852 ? 4.775 12.863 30.098 1.00 94.94 852 LEU A CA 1
ATOM 6618 C C . LEU A 1 852 ? 4.935 11.350 30.289 1.00 94.94 852 LEU A C 1
ATOM 6620 O O . LEU A 1 852 ? 3.931 10.643 30.302 1.00 94.94 852 LEU A O 1
ATOM 6624 N N . VAL A 1 853 ? 6.162 10.848 30.477 1.00 94.56 853 VAL A N 1
ATOM 6625 C CA . VAL A 1 853 ? 6.406 9.408 30.711 1.00 94.56 853 VAL A CA 1
ATOM 6626 C C . VAL A 1 853 ? 5.752 8.947 32.015 1.00 94.56 853 VAL A C 1
ATOM 6628 O O . VAL A 1 853 ? 5.161 7.867 32.069 1.00 94.56 853 VAL A O 1
ATOM 6631 N N . GLY A 1 854 ? 5.807 9.779 33.059 1.00 93.06 854 GLY A N 1
ATOM 6632 C CA . GLY A 1 854 ? 5.135 9.530 34.331 1.00 93.06 854 GLY A CA 1
ATOM 6633 C C . GLY A 1 854 ? 3.617 9.457 34.183 1.00 93.06 854 GLY A C 1
ATOM 6634 O O . GLY A 1 854 ? 3.013 8.531 34.708 1.00 93.06 854 GLY A O 1
ATOM 6635 N N . PHE A 1 855 ? 2.998 10.370 33.427 1.00 92.75 855 PHE A N 1
ATOM 6636 C CA . PHE A 1 855 ? 1.555 10.333 33.179 1.00 92.75 855 PHE A CA 1
ATOM 6637 C C . PHE A 1 855 ? 1.140 9.153 32.292 1.00 92.75 855 PHE A C 1
ATOM 6639 O O . PHE A 1 855 ? 0.185 8.462 32.629 1.00 92.75 855 PHE A O 1
ATOM 6646 N N . ALA A 1 856 ? 1.872 8.864 31.210 1.00 92.50 856 ALA A N 1
ATOM 6647 C CA . ALA A 1 856 ? 1.592 7.714 30.348 1.00 92.50 856 ALA A CA 1
ATOM 6648 C C . ALA A 1 856 ? 1.637 6.396 31.139 1.00 92.50 856 ALA A C 1
ATOM 6650 O O . ALA A 1 856 ? 0.687 5.621 31.099 1.00 92.50 856 ALA A O 1
ATOM 6651 N N . THR A 1 857 ? 2.685 6.185 31.943 1.00 90.56 857 THR A N 1
ATOM 6652 C CA . THR A 1 857 ? 2.814 4.983 32.790 1.00 90.56 857 THR A CA 1
ATOM 6653 C C . THR A 1 857 ? 1.936 4.994 34.052 1.00 90.56 857 THR A C 1
ATOM 6655 O O . THR A 1 857 ? 1.765 3.947 34.672 1.00 90.56 857 THR A O 1
ATOM 6658 N N . GLU A 1 858 ? 1.336 6.134 34.420 1.00 89.19 858 GLU A N 1
ATOM 6659 C CA . GLU A 1 858 ? 0.276 6.229 35.437 1.00 89.19 858 GLU A CA 1
ATOM 6660 C C . GLU A 1 858 ? -1.068 5.720 34.889 1.00 89.19 858 GLU A C 1
ATOM 6662 O O . GLU A 1 858 ? -1.775 5.021 35.616 1.00 89.19 858 GLU A O 1
ATOM 6667 N N . VAL A 1 859 ? -1.412 6.043 33.631 1.00 88.94 859 VAL A N 1
ATOM 6668 C CA . VAL A 1 859 ? -2.731 5.737 33.036 1.00 88.94 859 VAL A CA 1
ATOM 6669 C C . VAL A 1 859 ? -2.775 4.522 32.098 1.00 88.94 859 VAL A C 1
ATOM 6671 O O . VAL A 1 859 ? -3.869 4.096 31.734 1.00 88.94 859 VAL A O 1
ATOM 6674 N N . ALA A 1 860 ? -1.634 3.952 31.704 1.00 84.25 860 ALA A N 1
ATOM 6675 C CA . ALA A 1 860 ? -1.589 2.759 30.856 1.00 84.25 860 ALA A CA 1
ATOM 6676 C C . ALA A 1 860 ? -2.143 1.512 31.576 1.00 84.25 860 ALA A C 1
ATOM 6678 O O . ALA A 1 860 ? -1.722 1.176 32.687 1.00 84.25 860 ALA A O 1
ATOM 6679 N N . THR A 1 861 ? -3.060 0.801 30.916 1.00 73.50 861 THR A N 1
ATOM 6680 C CA . THR A 1 861 ? -3.601 -0.496 31.358 1.00 73.50 861 THR A CA 1
ATOM 6681 C C . THR A 1 861 ? -2.584 -1.614 31.125 1.00 73.50 861 THR A C 1
ATOM 6683 O O . THR A 1 861 ? -2.195 -2.315 32.061 1.00 73.50 861 THR A O 1
ATOM 6686 N N . GLU A 1 862 ? -2.087 -1.713 29.893 1.00 68.50 862 GLU A N 1
ATOM 6687 C CA . GLU A 1 862 ? -0.988 -2.586 29.482 1.00 68.50 862 GLU A CA 1
ATOM 6688 C C . GLU A 1 862 ? 0.288 -1.738 29.372 1.00 68.50 862 GLU A C 1
ATOM 6690 O O . GLU A 1 862 ? 0.318 -0.718 28.687 1.00 68.50 862 GLU A O 1
ATOM 6695 N N . GLY A 1 863 ? 1.323 -2.083 30.145 1.00 66.69 863 GLY A N 1
ATOM 6696 C CA . GLY A 1 863 ? 2.448 -1.176 30.392 1.00 66.69 863 GLY A CA 1
ATOM 6697 C C . GLY A 1 863 ? 3.683 -1.463 29.547 1.00 66.69 863 GLY A C 1
ATOM 6698 O O . GLY A 1 863 ? 4.540 -2.237 29.984 1.00 66.69 863 GLY A O 1
ATOM 6699 N N . ASP A 1 864 ? 3.816 -0.780 28.413 1.00 85.44 864 ASP A N 1
ATOM 6700 C CA . ASP A 1 864 ? 4.980 -0.905 27.530 1.00 85.44 864 ASP A CA 1
ATOM 6701 C C . ASP A 1 864 ? 6.172 0.009 27.887 1.00 85.44 864 ASP A C 1
ATOM 6703 O O . ASP A 1 864 ? 6.171 0.713 28.903 1.00 85.44 864 ASP A O 1
ATOM 6707 N N . ASN A 1 865 ? 7.225 -0.024 27.068 1.00 90.88 865 ASN A N 1
ATOM 6708 C CA . ASN A 1 865 ? 8.349 0.904 27.136 1.00 90.88 865 ASN A CA 1
ATOM 6709 C C . ASN A 1 865 ? 7.936 2.310 26.667 1.00 90.88 865 ASN A C 1
ATOM 6711 O O . ASN A 1 865 ? 7.474 2.538 25.553 1.00 90.88 865 ASN A O 1
ATOM 6715 N N . ALA A 1 866 ? 8.085 3.280 27.565 1.00 93.44 866 ALA A N 1
ATOM 6716 C CA . ALA A 1 866 ? 7.629 4.650 27.388 1.00 93.44 866 ALA A CA 1
ATOM 6717 C C . ALA A 1 866 ? 8.827 5.608 27.363 1.00 93.44 866 ALA A C 1
ATOM 6719 O O . ALA A 1 866 ? 9.263 6.098 28.409 1.00 93.44 866 ALA A O 1
ATOM 6720 N N . THR A 1 867 ? 9.352 5.890 26.171 1.00 95.25 867 THR A N 1
ATOM 6721 C CA . THR A 1 867 ? 10.447 6.840 25.926 1.00 95.25 867 THR A CA 1
ATOM 6722 C C . THR A 1 867 ? 9.932 8.173 25.400 1.00 95.25 867 THR A C 1
ATOM 6724 O O . THR A 1 867 ? 8.945 8.262 24.673 1.00 95.25 867 THR A O 1
ATOM 6727 N N . THR A 1 868 ? 10.602 9.258 25.786 1.00 96.25 868 THR A N 1
ATOM 6728 C CA . THR A 1 868 ? 10.286 10.625 25.364 1.00 96.25 868 THR A CA 1
ATOM 6729 C C . THR A 1 868 ? 11.545 11.478 25.249 1.00 96.25 868 THR A C 1
ATOM 6731 O O . THR A 1 868 ? 12.351 11.542 26.179 1.00 96.25 868 THR A O 1
ATOM 6734 N N . ILE A 1 869 ? 11.656 12.232 24.153 1.00 95.44 869 ILE A N 1
ATOM 6735 C CA . ILE A 1 869 ? 12.518 13.412 24.018 1.00 95.44 869 ILE A CA 1
ATOM 6736 C C . ILE A 1 869 ? 11.634 14.657 23.879 1.00 95.44 869 ILE A C 1
ATOM 6738 O O . ILE A 1 869 ? 10.756 14.696 23.024 1.00 95.44 869 ILE A O 1
ATOM 6742 N N . VAL A 1 870 ? 11.932 15.723 24.626 1.00 95.81 870 VAL A N 1
ATOM 6743 C CA . VAL A 1 870 ? 11.382 17.072 24.409 1.00 95.81 870 VAL A CA 1
ATOM 6744 C C . VAL A 1 870 ? 12.508 18.022 23.995 1.00 95.81 870 VAL A C 1
ATOM 6746 O O . VAL A 1 870 ? 13.511 18.176 24.698 1.00 95.81 870 VAL A O 1
ATOM 6749 N N . VAL A 1 871 ? 12.330 18.698 22.859 1.00 93.50 871 VAL A N 1
ATOM 6750 C CA . VAL A 1 871 ? 13.285 19.649 22.275 1.00 93.50 871 VAL A CA 1
ATOM 6751 C C . VAL A 1 871 ? 12.680 21.053 22.254 1.00 93.50 871 VAL A C 1
ATOM 6753 O O . VAL A 1 871 ? 11.648 21.308 21.630 1.00 93.50 871 VAL A O 1
ATOM 6756 N N . ARG A 1 872 ? 13.349 22.002 22.914 1.00 92.50 872 ARG A N 1
ATOM 6757 C CA . ARG A 1 872 ? 12.938 23.411 22.971 1.00 92.50 872 ARG A CA 1
ATOM 6758 C C . ARG A 1 872 ? 13.141 24.110 21.625 1.00 92.50 872 ARG A C 1
ATOM 6760 O O . ARG A 1 872 ? 14.269 24.176 21.147 1.00 92.50 872 ARG A O 1
ATOM 6767 N N . LEU A 1 873 ? 12.098 24.734 21.076 1.00 92.25 873 LEU A N 1
ATOM 6768 C CA . LEU A 1 873 ? 12.193 25.578 19.877 1.00 92.25 873 LEU A CA 1
ATOM 6769 C C . LEU A 1 873 ? 12.065 27.073 20.227 1.00 92.25 873 LEU A C 1
ATOM 6771 O O . LEU A 1 873 ? 11.846 27.451 21.382 1.00 92.25 873 LEU A O 1
ATOM 6775 N N . GLY A 1 874 ? 12.232 27.944 19.225 1.00 87.25 874 GLY A N 1
ATOM 6776 C CA . GLY A 1 874 ? 12.225 29.403 19.397 1.00 87.25 874 GLY A CA 1
ATOM 6777 C C . GLY A 1 874 ? 10.943 29.987 20.007 1.00 87.25 874 GLY A C 1
ATOM 6778 O O . GLY A 1 874 ? 10.989 31.077 20.571 1.00 87.25 874 GLY A O 1
ATOM 6779 N N . GLY A 1 875 ? 9.814 29.276 19.940 1.00 89.25 875 GLY A N 1
ATOM 6780 C CA . GLY A 1 875 ? 8.537 29.695 20.517 1.00 89.25 875 GLY A CA 1
ATOM 6781 C C . GLY A 1 875 ? 8.287 29.283 21.976 1.00 89.25 875 GLY A C 1
ATOM 6782 O O . GLY A 1 875 ? 7.203 29.556 22.476 1.00 89.25 875 GLY A O 1
ATOM 6783 N N . TRP A 1 876 ? 9.221 28.615 22.668 1.00 91.62 876 TRP A N 1
ATOM 6784 C CA . TRP A 1 876 ? 8.961 27.957 23.968 1.00 91.62 876 TRP A CA 1
ATOM 6785 C C . TRP A 1 876 ? 8.299 28.833 25.041 1.00 91.62 876 TRP A C 1
ATOM 6787 O O . TRP A 1 876 ? 7.402 28.369 25.744 1.00 91.62 876 TRP A O 1
ATOM 6797 N N . GLU A 1 877 ? 8.705 30.097 25.181 1.00 88.88 877 GLU A N 1
ATOM 6798 C CA . GLU A 1 877 ? 8.106 30.988 26.193 1.00 88.88 877 GLU A CA 1
ATOM 6799 C C . GLU A 1 877 ? 6.665 31.397 25.854 1.00 88.88 877 GLU A C 1
ATOM 6801 O O . GLU A 1 877 ? 5.928 31.825 26.734 1.00 88.88 877 GLU A O 1
ATOM 6806 N N . ARG A 1 878 ? 6.244 31.185 24.601 1.00 87.25 878 ARG A N 1
ATOM 6807 C CA . ARG A 1 878 ? 4.894 31.433 24.084 1.00 87.25 878 ARG A CA 1
ATOM 6808 C C . ARG A 1 878 ? 4.014 30.174 24.065 1.00 87.25 878 ARG A C 1
ATOM 6810 O O . ARG A 1 878 ? 2.878 30.234 23.608 1.00 87.25 878 ARG A O 1
ATOM 6817 N N . ARG A 1 879 ? 4.496 29.023 24.563 1.00 87.81 879 ARG A N 1
ATOM 6818 C CA . ARG A 1 879 ? 3.781 27.722 24.514 1.00 87.81 879 ARG A CA 1
ATOM 6819 C C . ARG A 1 879 ? 2.404 27.715 25.193 1.00 87.81 879 ARG A C 1
ATOM 6821 O O . ARG A 1 879 ? 1.594 26.839 24.919 1.00 87.81 879 ARG A O 1
ATOM 6828 N N . SER A 1 880 ? 2.151 28.682 26.073 1.00 84.31 880 SER A N 1
ATOM 6829 C CA . SER A 1 880 ? 0.886 28.859 26.794 1.00 84.31 880 SER A CA 1
ATOM 6830 C C . SER A 1 880 ? -0.025 29.940 26.188 1.00 84.31 880 SER A C 1
ATOM 6832 O O . SER A 1 880 ? -1.115 30.147 26.709 1.00 84.31 880 SER A O 1
ATOM 6834 N N . GLU A 1 881 ? 0.401 30.634 25.123 1.00 82.50 881 GLU A N 1
ATOM 6835 C CA . GLU A 1 881 ? -0.393 31.675 24.441 1.00 82.50 881 GLU A CA 1
ATOM 6836 C C . GLU A 1 881 ? -1.385 31.097 23.417 1.00 82.50 881 GLU A C 1
ATOM 6838 O O . GLU A 1 881 ? -2.393 31.732 23.115 1.00 82.50 881 GLU A O 1
ATOM 6843 N N . GLY A 1 882 ? -1.089 29.917 22.861 1.00 73.50 882 GLY A N 1
ATOM 6844 C CA . GLY A 1 882 ? -1.866 29.310 21.783 1.00 73.50 882 GLY A CA 1
ATOM 6845 C C . GLY A 1 882 ? -3.138 28.606 22.263 1.00 73.50 882 GLY A C 1
ATOM 6846 O O . GLY A 1 882 ? -3.093 27.747 23.150 1.00 73.50 882 GLY A O 1
ATOM 6847 N N . GLY A 1 883 ? -4.269 28.932 21.632 1.00 72.50 883 GLY A N 1
ATOM 6848 C CA . GLY A 1 883 ? -5.557 28.267 21.856 1.00 72.50 883 GLY A CA 1
ATOM 6849 C C . GLY A 1 883 ? -6.058 28.385 23.299 1.00 72.50 883 GLY A C 1
ATOM 6850 O O . GLY A 1 883 ? -6.143 29.476 23.854 1.00 72.50 883 GLY A O 1
ATOM 6851 N N . VAL A 1 884 ? -6.393 27.247 23.913 1.00 75.06 884 VAL A N 1
ATOM 6852 C CA . VAL A 1 884 ? -6.807 27.142 25.330 1.00 75.06 884 VAL A CA 1
ATOM 6853 C C . VAL A 1 884 ? -5.642 26.760 26.262 1.00 75.06 884 VAL A C 1
ATOM 6855 O O . VAL A 1 884 ? -5.846 26.199 27.341 1.00 75.06 884 VAL A O 1
ATOM 6858 N N . GLY A 1 885 ? -4.396 27.027 25.855 1.00 74.38 885 GLY A N 1
ATOM 6859 C CA . GLY A 1 885 ? -3.202 26.641 26.610 1.00 74.38 885 GLY A CA 1
ATOM 6860 C C . GLY A 1 885 ? -3.089 25.118 26.725 1.00 74.38 885 GLY A C 1
ATOM 6861 O O . GLY A 1 885 ? -3.154 24.422 25.715 1.00 74.38 885 GLY A O 1
ATOM 6862 N N . SER A 1 886 ? -2.923 24.598 27.945 1.00 74.06 886 SER A N 1
ATOM 6863 C CA . SER A 1 886 ? -2.952 23.155 28.257 1.00 74.06 886 SER A CA 1
ATOM 6864 C C . SER A 1 886 ? -4.320 22.639 28.724 1.00 74.06 886 SER A C 1
ATOM 6866 O O . SER A 1 886 ? -4.468 21.461 29.058 1.00 74.06 886 SER A O 1
ATOM 6868 N N . LEU A 1 887 ? -5.324 23.520 28.810 1.00 78.69 887 LEU A N 1
ATOM 6869 C CA . LEU A 1 887 ? -6.614 23.194 29.419 1.00 78.69 887 LEU A CA 1
ATOM 6870 C C . LEU A 1 887 ? -7.501 22.337 28.506 1.00 78.69 887 LEU A C 1
ATOM 6872 O O . LEU A 1 887 ? -8.418 21.695 29.008 1.00 78.69 887 LEU A O 1
ATOM 6876 N N . GLY A 1 888 ? -7.219 22.292 27.199 1.00 78.62 888 GLY A N 1
ATOM 6877 C CA . GLY A 1 888 ? -8.067 21.641 26.193 1.00 78.62 888 GLY A CA 1
ATOM 6878 C C . GLY A 1 888 ? -8.295 20.153 26.442 1.00 78.62 888 GLY A C 1
ATOM 6879 O O . GLY A 1 888 ? -9.415 19.674 26.298 1.00 78.62 888 GLY A O 1
ATOM 6880 N N . THR A 1 889 ? -7.265 19.435 26.886 1.00 88.12 889 THR A N 1
ATOM 6881 C CA . THR A 1 889 ? -7.366 18.018 27.280 1.00 88.12 889 THR A CA 1
ATOM 6882 C C . THR A 1 889 ? -7.495 17.804 28.787 1.00 88.12 889 THR A C 1
ATOM 6884 O O . THR A 1 889 ? -7.577 16.662 29.238 1.00 88.12 889 THR A O 1
ATOM 6887 N N . LYS A 1 890 ? -7.488 18.865 29.605 1.00 87.50 890 LYS A N 1
ATOM 6888 C CA . LYS A 1 890 ? -7.295 18.727 31.055 1.00 87.50 890 LYS A CA 1
ATOM 6889 C C . LYS A 1 890 ? -8.383 17.893 31.732 1.00 87.50 890 LYS A C 1
ATOM 6891 O O . LYS A 1 890 ? -8.049 17.048 32.551 1.00 87.50 890 LYS A O 1
ATOM 6896 N N . GLU A 1 891 ? -9.654 18.087 31.385 1.00 87.19 891 GLU A N 1
ATOM 6897 C CA . GLU A 1 891 ? -10.752 17.318 31.992 1.00 87.19 891 GLU A CA 1
ATOM 6898 C C . GLU A 1 891 ? -10.655 15.818 31.669 1.00 87.19 891 GLU A C 1
ATOM 6900 O O . GLU A 1 891 ? -10.897 14.990 32.546 1.00 87.19 891 GLU A O 1
ATOM 6905 N N . LEU A 1 892 ? -10.209 15.468 30.455 1.00 88.06 892 LEU A N 1
ATOM 6906 C CA . LEU A 1 892 ? -9.936 14.088 30.043 1.00 88.06 892 LEU A CA 1
ATOM 6907 C C . LEU A 1 892 ? -8.739 13.500 30.809 1.00 88.06 892 LEU A C 1
ATOM 6909 O O . LEU A 1 892 ? -8.835 12.391 31.332 1.00 88.06 892 LEU A O 1
ATOM 6913 N N . ARG A 1 893 ? -7.641 14.258 30.946 1.00 89.69 893 ARG A N 1
ATOM 6914 C CA . ARG A 1 893 ? -6.448 13.841 31.709 1.00 89.69 893 ARG A CA 1
ATOM 6915 C C . ARG A 1 893 ? -6.757 13.650 33.202 1.00 89.69 893 ARG A C 1
ATOM 6917 O O . ARG A 1 893 ? -6.361 12.647 33.794 1.00 89.69 893 ARG A O 1
ATOM 6924 N N . ASP A 1 894 ? -7.524 14.566 33.794 1.00 88.75 894 ASP A N 1
ATOM 6925 C CA . ASP A 1 894 ? -8.002 14.494 35.183 1.00 88.75 894 ASP A CA 1
ATOM 6926 C C . ASP A 1 894 ? -9.102 13.432 35.390 1.00 88.75 894 ASP A C 1
ATOM 6928 O O . ASP A 1 894 ? -9.405 13.093 36.537 1.00 88.75 894 ASP A O 1
ATOM 6932 N N . TRP A 1 895 ? -9.732 12.919 34.327 1.00 88.44 895 TRP A N 1
ATOM 6933 C CA . TRP A 1 895 ? -10.629 11.757 34.374 1.00 88.44 895 TRP A CA 1
ATOM 6934 C C . TRP A 1 895 ? -9.837 10.444 34.288 1.00 88.44 895 TRP A C 1
ATOM 6936 O O . TRP A 1 895 ? -9.937 9.638 35.211 1.00 88.44 895 TRP A O 1
ATOM 6946 N N . ARG A 1 896 ? -8.954 10.288 33.290 1.00 87.81 896 ARG A N 1
ATOM 6947 C CA . ARG A 1 896 ? -8.062 9.120 33.131 1.00 87.81 896 ARG A CA 1
ATOM 6948 C C . ARG A 1 896 ? -7.226 8.845 34.384 1.00 87.81 896 ARG A C 1
ATOM 6950 O O . ARG A 1 896 ? -7.161 7.712 34.849 1.00 87.81 896 ARG A O 1
ATOM 6957 N N . ARG A 1 897 ? -6.669 9.889 35.016 1.00 86.94 897 ARG A N 1
ATOM 6958 C CA . ARG A 1 897 ? -5.959 9.746 36.303 1.00 86.94 897 ARG A CA 1
ATOM 6959 C C . ARG A 1 897 ? -6.853 9.199 37.424 1.00 86.94 897 ARG A C 1
ATOM 6961 O O . ARG A 1 897 ? -6.374 8.438 38.253 1.00 86.94 897 ARG A O 1
ATOM 6968 N N . LYS A 1 898 ? -8.138 9.567 37.485 1.00 86.69 898 LYS A N 1
ATOM 6969 C CA . LYS A 1 898 ? -9.065 9.036 38.507 1.00 86.69 898 LYS A CA 1
ATOM 6970 C C . LYS A 1 898 ? -9.424 7.578 38.240 1.00 86.69 898 LYS A C 1
ATOM 6972 O O . LYS A 1 898 ? -9.525 6.814 39.191 1.00 86.69 898 LYS A O 1
ATOM 6977 N N . GLU A 1 899 ? -9.586 7.202 36.975 1.00 86.00 899 GLU A N 1
ATOM 6978 C CA . GLU A 1 899 ? -9.869 5.827 36.549 1.00 86.00 899 GLU A CA 1
ATOM 6979 C C . GLU A 1 899 ? -8.700 4.877 36.857 1.00 86.00 899 GLU A C 1
ATOM 6981 O O . GLU A 1 899 ? -8.909 3.810 37.435 1.00 86.00 899 GLU A O 1
ATOM 6986 N N . ALA A 1 900 ? -7.464 5.310 36.590 1.00 82.50 900 ALA A N 1
ATOM 6987 C CA . ALA A 1 900 ? -6.240 4.581 36.938 1.00 82.50 900 ALA A CA 1
ATOM 6988 C C . ALA A 1 900 ? -5.967 4.490 38.458 1.00 82.50 900 ALA A C 1
ATOM 6990 O O . ALA A 1 900 ? -5.186 3.643 38.904 1.00 82.50 900 ALA A O 1
ATOM 6991 N N . LEU A 1 901 ? -6.609 5.353 39.256 1.00 81.44 901 LEU A N 1
ATOM 6992 C CA . LEU A 1 901 ? -6.553 5.356 40.721 1.00 81.44 901 LEU A CA 1
ATOM 6993 C C . LEU A 1 901 ? -7.716 4.595 41.390 1.00 81.44 901 LEU A C 1
ATOM 6995 O O . LEU A 1 901 ? -7.666 4.416 42.610 1.00 81.44 901 LEU A O 1
ATOM 6999 N N . ASP A 1 902 ? -8.741 4.130 40.661 1.00 77.88 902 ASP A N 1
ATOM 7000 C CA . ASP A 1 902 ? -9.777 3.266 41.248 1.00 77.88 902 ASP A CA 1
ATOM 7001 C C . ASP A 1 902 ? -9.223 1.833 41.403 1.00 77.88 902 ASP A C 1
ATOM 7003 O O . ASP A 1 902 ? -8.879 1.188 40.412 1.00 77.88 902 ASP A O 1
ATOM 7007 N N . PRO A 1 903 ? -9.143 1.267 42.622 1.00 62.38 903 PRO A N 1
ATOM 7008 C CA . PRO A 1 903 ? -8.656 -0.099 42.811 1.00 62.38 903 PRO A CA 1
ATOM 7009 C C . PRO A 1 903 ? -9.552 -1.180 42.178 1.00 62.38 903 PRO A C 1
ATOM 7011 O O . PRO A 1 903 ? -9.150 -2.340 42.161 1.00 62.38 903 PRO A O 1
ATOM 7014 N N . ARG A 1 904 ? -10.752 -0.848 41.677 1.00 60.91 904 ARG A N 1
ATOM 7015 C CA . ARG A 1 904 ? -11.657 -1.796 41.005 1.00 60.91 904 ARG A CA 1
ATOM 7016 C C . ARG A 1 904 ? -11.315 -2.054 39.540 1.00 60.91 904 ARG A C 1
ATOM 7018 O O . ARG A 1 904 ? -11.583 -3.154 39.071 1.00 60.91 904 ARG A O 1
ATOM 7025 N N . THR A 1 905 ? -10.749 -1.080 38.824 1.00 56.72 905 THR A N 1
ATOM 7026 C CA . THR A 1 905 ? -10.423 -1.222 37.389 1.00 56.72 905 THR A CA 1
ATOM 7027 C C . THR A 1 905 ? -9.225 -2.146 37.164 1.00 56.72 905 THR A C 1
ATOM 7029 O O . THR A 1 905 ? -9.162 -2.824 36.150 1.00 56.72 905 THR A O 1
ATOM 7032 N N . ARG A 1 906 ? -8.324 -2.269 38.149 1.00 50.91 906 ARG A N 1
ATOM 7033 C CA . ARG A 1 906 ? -7.143 -3.160 38.135 1.00 50.91 906 ARG A CA 1
ATOM 7034 C C . ARG A 1 906 ? -7.420 -4.643 38.458 1.00 50.91 906 ARG A C 1
ATOM 7036 O O . ARG A 1 906 ? -6.488 -5.362 38.815 1.00 50.91 906 ARG A O 1
ATOM 7043 N N . ILE A 1 907 ? -8.679 -5.088 38.438 1.00 40.69 907 ILE A N 1
ATOM 7044 C CA . ILE A 1 907 ? -9.091 -6.448 38.859 1.00 40.69 907 ILE A CA 1
ATOM 7045 C C . ILE A 1 907 ? -9.866 -7.196 37.747 1.00 40.69 907 ILE A C 1
ATOM 7047 O O . ILE A 1 907 ? -10.211 -8.367 37.920 1.00 40.69 907 ILE A O 1
ATOM 7051 N N . GLN A 1 908 ? -10.113 -6.549 36.603 1.00 31.53 908 GLN A N 1
ATOM 7052 C CA . GLN A 1 908 ? -10.643 -7.179 35.385 1.00 31.53 908 GLN A CA 1
ATOM 7053 C C . GLN A 1 908 ? -9.534 -7.377 34.352 1.00 31.53 908 GLN A C 1
ATOM 7055 O O . GLN A 1 908 ? -9.675 -8.353 33.586 1.00 31.53 908 GLN A O 1
#

pLDDT: mean 72.22, std 25.85, range [19.23, 98.69]

Organism: Venturia inaequalis (NCBI:txid5025)

Secondary structure (DSSP, 8-state):
--------HHHHH-----S-HHHHHHTSPPPP----EEEPPS-TT--TT---TTTTTGGGSPP----TT-TT--HHHHHHHHHHHS-SB--EEEEEE-TTSS-EEEEEESSEEEEEETTEEEEEEEES-GGG--HHHHHHHHHSEEEEEEPBGGGHHHHHHTTS-PPTT--HHHHHTPPEE--SS-SSPEETT-SEEEEEEEEEEEEEEETTEEEEEEEEEEEEEEEEEEE-TTTB-TTSS-B-HHHH-BEEE-STT-EEE--EEE--PPPPTTGGGTTSHHHHTTSS-PPP---------------------------------------PPPBSEEEEEEEGGGTS--S---SPPP---TTT-------SS---------------EEEEEEETTT-TTTEEEEEE-TTSSS---EEEEEEE-----PPPPP--S-S-TTS----TTSSS-SPPEEEEEEEEEES-THHHHHHHHHHHHHHHHHHHHTT---SSPPPS-------------------------------------------------------------PPP-PPPPPPHHHHHHHHHHHHHHHHHHHHHHT-GGGGT---SSS-TTTTSS--HHHHHHHHHTTS-S------------HHHHHHHHHHHHHHHHHHHHHTS--------S--GGGGGGGT------SSTT-SSPP--EEEEEEEEEE-SSSS-TTSTT--EEEEEEEESS-EEEEEETTT--EEES-----TTSHHHHHHHHTTTPPEEE-TTS-EEETTBS-SB-EE-TTGGGTT-B---EEEEEEEPTT-EEEEEEE-HHHHTTS-HHHHHHHHHH-SSHHHHHHHHHHHHHHH-SS---EEEEEEE-TTGGGTTTSTTTT-TTHHHHHHHHHHHT-TTGGG-

Radius of gyration: 38.44 Å; chains: 1; bounding box: 116×108×95 Å

Sequence (908 aa):
MPEEEKFDAEKTIQRNPHPDFKKVEASRPPWSKNALELTQTKKPDWKLGDGANDGGEALKKKHVEIDPYEDGRPATFNYKLLISAIVPRPVGFCGTISKDGKTTNLAPYSYFNIINHDPPLFIFGFAGGLDRAKDTLKNLIETKECSINIISEHIVEAANSTSINSPYGISEWALSGLHPTPCKDISAPRVAESIFSIEGKLHSTQEFESKATPGKKTSVLAIVEGVRFWAREDAINEDKNLVDPAVLKPISRMGGITYGRTVEAIELPRPDFKEMTADGEAEKKGLLFAPAPSQSHHAALSERTMWKLSVRASRPPSTTPISFSIANASQRHFHDYFVTHLPSSSLHPDARSSGPRHNLPRDEARPHNLNASDRTPAAPPMVGVSRELTVVRIPLKSAKHHFGATWSRGQRPYNEDAYQAGTIEIPAFAKRRPLSLTRNPKKDNVGADSASGDPQVFYFGVFDGHGGSECSEFLRERLHIYIEENSKTFELQSTLRRKAGEVTQFGQSSMGEKVKQPTESQADRNALNAIKTHTPDDVKQPRAPKRDTDTLPPTGTKDFTPPPTSAKRTSQSDHLRKAEELERTLVRQWKNLVGGYFRRFKPEFFSLTAGGQGHAFERESVVNKQLAQTISGGDESEGIGIETVLEYAFLKADYDFVYAQVNKDDNDSVRSDGAINANEILGEPSRVNNQIGGPKRFHGGSTCSVALISTPTPMPYWHPASPATLITAHVGDTRILLCDTATGQAIPTTSNHHPNHPKEAERMRRYAATFVTDSFGEERVQGLANTRAFGDMQSKRIGVSAEPEITRIDMNPAQYAFMVLVSDGVSGTLSDQEIVDVVKEAKTPEQAAKDLVGFATEVATEGDNATTIVVRLGGWERRSEGGVGSLGTKELRDWRRKEALDPRTRIQ

InterPro domains:
  IPR000222 PPM-type phosphatase, divalent cation binding [PS01032] (459-467)
  IPR001932 PPM-type phosphatase-like domain [PF00481] (697-862)
  IPR001932 PPM-type phosphatase-like domain [PS51746] (434-873)
  IPR001932 PPM-type phosphatase-like domain [SM00332] (398-871)
  IPR001932 PPM-type phosphatase-like domain [cd00143] (642-873)
  IPR002563 Flavin reductase like domain [PF01613] (87-236)
  IPR002563 Flavin reductase like domain [SM00903] (84-244)
  IPR012349 FMN-binding split barrel [G3DSA:2.30.110.10] (71-281)
  IPR036457 PPM-type phosphatase-like domain superfamily [G3DSA:3.60.40.10] (392-550)
  IPR036457 PPM-type phosphatase-like domain superfamily [G3DSA:3.60.40.10] (592-883)
  IPR036457 PPM-type phosphatase-like domain superfamily [SSF81606] (392-877)